Protein AF-0000000084462835 (afdb_homodimer)

Organism: NCBI:txid879819

Radius of gyration: 32.35 Å; Cα contacts (8 Å, |Δi|>4): 2112; chains: 2; bounding box: 91×148×65 Å

Solvent-accessible surface area (backbone atoms only — not comparable to full-atom values): 50431 Å² total; per-residue (Å²): 138,82,79,84,78,92,81,89,88,80,92,88,86,84,93,88,89,81,88,89,80,80,93,79,75,83,86,85,69,81,78,70,81,72,70,75,63,78,75,68,47,59,84,57,80,48,51,44,85,41,62,57,37,59,70,39,38,43,56,52,45,48,50,43,43,46,48,47,37,67,50,46,65,52,14,57,52,24,55,55,80,40,49,51,52,26,51,42,32,45,42,27,70,72,69,30,40,48,39,34,22,33,39,20,14,34,61,63,56,31,47,82,48,53,92,86,46,58,38,28,54,56,48,37,34,52,52,49,36,68,52,35,73,85,34,52,68,45,52,41,75,29,35,43,64,52,30,29,40,63,57,41,36,34,42,44,64,82,42,25,66,79,79,29,41,29,36,41,42,30,31,12,64,42,22,33,54,52,56,65,46,71,50,80,46,33,70,69,46,58,49,58,24,41,42,49,30,51,51,57,45,46,71,69,67,24,17,58,38,37,40,27,55,68,31,68,83,43,45,74,72,45,24,41,52,42,46,51,53,46,25,56,68,67,54,30,28,28,37,34,52,34,53,51,48,53,54,46,30,69,76,33,62,79,45,43,62,61,32,16,25,80,94,64,42,44,31,45,22,53,56,31,21,49,53,55,18,44,47,52,43,44,53,52,54,52,34,46,25,41,74,80,78,60,68,71,76,71,39,21,66,77,36,78,81,27,65,76,74,57,87,81,57,76,71,64,60,58,68,86,43,41,89,86,57,77,64,63,81,83,46,49,63,23,58,34,30,40,74,40,68,41,96,88,67,45,59,58,45,60,71,38,72,39,90,96,35,52,56,56,43,83,46,74,57,94,94,36,38,24,43,26,41,50,55,66,53,15,21,34,34,33,66,75,42,52,21,54,56,11,33,34,31,36,32,27,47,26,15,41,53,65,14,23,8,24,34,34,22,20,52,69,82,38,63,90,58,47,26,66,35,75,9,32,41,94,52,74,72,29,59,43,63,28,56,33,43,71,76,44,71,66,42,72,37,32,42,36,40,27,32,32,89,55,59,68,68,49,95,78,53,68,45,59,79,56,52,28,28,43,42,36,38,31,46,32,22,25,137,94,83,74,86,77,84,78,78,76,86,74,81,82,78,83,84,72,77,84,72,69,76,78,69,65,83,80,70,79,74,75,82,75,72,76,68,75,73,74,47,58,83,55,80,48,48,43,85,40,62,59,38,59,69,40,38,43,57,52,45,46,48,45,44,41,44,45,31,66,47,48,65,52,14,58,53,23,55,54,79,41,49,51,52,25,51,41,34,45,41,27,69,72,67,30,40,46,39,34,22,33,42,21,14,35,62,64,57,30,48,85,50,54,89,85,47,60,40,30,55,57,46,35,36,53,52,49,35,68,55,35,74,85,34,52,67,44,53,40,74,29,36,43,63,51,29,28,39,65,58,41,36,31,41,45,66,82,42,26,66,79,78,30,41,28,35,40,42,30,32,12,62,44,21,35,54,51,56,66,44,70,50,79,46,33,70,70,44,59,49,59,24,42,42,49,31,52,51,55,43,45,73,70,68,25,16,59,37,36,40,26,56,66,31,68,83,41,44,75,70,44,24,39,55,44,46,51,52,47,25,58,69,67,52,30,28,29,37,34,50,34,55,50,47,53,54,45,29,71,77,33,61,77,47,45,63,61,32,16,26,79,94,64,41,44,30,43,22,55,56,30,23,47,52,55,18,42,47,53,44,44,52,52,54,52,34,46,23,42,73,79,78,61,70,71,72,73,51,25,66,78,34,78,82,26,66,75,74,58,87,84,59,75,71,63,61,56,69,86,45,42,88,85,57,76,64,62,80,83,47,50,64,22,59,33,30,41,75,39,67,40,96,89,68,46,59,59,46,61,69,37,71,38,88,93,34,52,55,55,42,82,44,75,58,93,94,37,37,23,45,29,42,50,55,67,53,14,23,34,35,32,63,74,42,51,20,55,55,9,33,36,33,37,30,26,48,26,16,40,54,64,12,23,8,24,34,35,24,20,50,70,81,37,63,90,57,46,26,65,36,76,8,33,40,99,49,74,73,28,61,43,62,28,57,36,44,73,79,43,71,66,43,71,36,32,42,36,39,24,32,33,87,55,58,67,66,48,95,77,52,68,45,61,79,56,50,28,28,45,38,36,38,30,45,33,22,26

Structure (mmCIF, N/CA/C/O backbone):
data_AF-0000000084462835-model_v1
#
loop_
_entity.id
_entity.type
_entity.pdbx_description
1 polymer 'SGNH hydrolase-type esterase domain-containing protein'
#
loop_
_atom_site.group_PDB
_atom_site.id
_atom_site.type_symbol
_atom_site.label_atom_id
_atom_site.label_alt_id
_atom_site.label_comp_id
_atom_site.label_asym_id
_atom_site.label_entity_id
_atom_site.label_seq_id
_atom_site.pdbx_PDB_ins_code
_atom_site.Cartn_x
_atom_site.Cartn_y
_atom_site.Cartn_z
_atom_site.occupancy
_atom_site.B_iso_or_equiv
_atom_site.auth_seq_id
_atom_site.auth_comp_id
_atom_site.auth_asym_id
_atom_site.auth_atom_id
_atom_site.pdbx_PDB_model_num
ATOM 1 N N . MET A 1 1 ? 37.5 -58.719 -36.375 1 16.22 1 MET A N 1
ATOM 2 C CA . MET A 1 1 ? 37.719 -58.969 -34.938 1 16.22 1 MET A CA 1
ATOM 3 C C . MET A 1 1 ? 37.031 -57.875 -34.094 1 16.22 1 MET A C 1
ATOM 5 O O . MET A 1 1 ? 36.438 -58.156 -33.062 1 16.22 1 MET A O 1
ATOM 9 N N . VAL A 1 2 ? 37.125 -56.562 -34.25 1 14.69 2 VAL A N 1
ATOM 10 C CA . VAL A 1 2 ? 37.719 -55.688 -33.25 1 14.69 2 VAL A CA 1
ATOM 11 C C . VAL A 1 2 ? 36.625 -54.906 -32.531 1 14.69 2 VAL A C 1
ATOM 13 O O . VAL A 1 2 ? 36.562 -53.688 -32.594 1 14.69 2 VAL A O 1
ATOM 16 N N . ALA A 1 3 ? 35.375 -55.219 -32.875 1 22 3 ALA A N 1
ATOM 17 C CA . ALA A 1 3 ? 34.312 -54.25 -32.562 1 22 3 ALA A CA 1
ATOM 18 C C . ALA A 1 3 ? 34.156 -54.031 -31.062 1 22 3 ALA A C 1
ATOM 20 O O . ALA A 1 3 ? 34.031 -55 -30.297 1 22 3 ALA A O 1
ATOM 21 N N . VAL A 1 4 ? 34.188 -52.875 -30.516 1 19 4 VAL A N 1
ATOM 22 C CA . VAL A 1 4 ? 34.688 -52.125 -29.375 1 19 4 VAL A CA 1
ATOM 23 C C . VAL A 1 4 ? 33.75 -52.281 -28.188 1 19 4 VAL A C 1
ATOM 25 O O . VAL A 1 4 ? 32.562 -52.594 -28.359 1 19 4 VAL A O 1
ATOM 28 N N . GLY A 1 5 ? 33.938 -51.781 -26.953 1 16.7 5 GLY A N 1
ATOM 29 C CA . GLY A 1 5 ? 34.125 -52.125 -25.562 1 16.7 5 GLY A CA 1
ATOM 30 C C . GLY A 1 5 ? 32.969 -51.781 -24.688 1 16.7 5 GLY A C 1
ATOM 31 O O . GLY A 1 5 ? 32.656 -52.469 -23.719 1 16.7 5 GLY A O 1
ATOM 32 N N . ARG A 1 6 ? 32.125 -50.562 -24.719 1 20.55 6 ARG A N 1
ATOM 33 C CA . ARG A 1 6 ? 32.188 -49.875 -23.438 1 20.55 6 ARG A CA 1
ATOM 34 C C . ARG A 1 6 ? 31.062 -50.312 -22.516 1 20.55 6 ARG A C 1
ATOM 36 O O . ARG A 1 6 ? 29.891 -50.312 -22.906 1 20.55 6 ARG A O 1
ATOM 43 N N . THR A 1 7 ? 31.172 -51 -21.406 1 18.81 7 THR A N 1
ATOM 44 C CA . THR A 1 7 ? 30.531 -51.781 -20.344 1 18.81 7 THR A CA 1
ATOM 45 C C . THR A 1 7 ? 29.641 -50.906 -19.484 1 18.81 7 THR A C 1
ATOM 47 O O . THR A 1 7 ? 30.047 -49.812 -19.078 1 18.81 7 THR A O 1
ATOM 50 N N . PRO A 1 8 ? 28.312 -51.188 -19.203 1 19.75 8 PRO A N 1
ATOM 51 C CA . PRO A 1 8 ? 27.016 -50.719 -18.672 1 19.75 8 PRO A CA 1
ATOM 52 C C . PRO A 1 8 ? 26.984 -50.688 -17.156 1 19.75 8 PRO A C 1
ATOM 54 O O . PRO A 1 8 ? 27.219 -51.719 -16.5 1 19.75 8 PRO A O 1
ATOM 57 N N . ALA A 1 9 ? 27.219 -49.562 -16.344 1 18.11 9 ALA A N 1
ATOM 58 C CA . ALA A 1 9 ? 27.547 -49.281 -14.945 1 18.11 9 ALA A CA 1
ATOM 59 C C . ALA A 1 9 ? 26.422 -49.719 -14.023 1 18.11 9 ALA A C 1
ATOM 61 O O . ALA A 1 9 ? 25.234 -49.594 -14.375 1 18.11 9 ALA A O 1
ATOM 62 N N . LEU A 1 10 ? 26.484 -50.156 -12.781 1 16.89 10 LEU A N 1
ATOM 63 C CA . LEU A 1 10 ? 26.203 -51 -11.617 1 16.89 10 LEU A CA 1
ATOM 64 C C . LEU A 1 10 ? 25.047 -50.438 -10.805 1 16.89 10 LEU A C 1
ATOM 66 O O . LEU A 1 10 ? 24.094 -51.156 -10.484 1 16.89 10 LEU A O 1
ATOM 70 N N . VAL A 1 11 ? 25.047 -49.656 -9.562 1 16.7 11 VAL A N 1
ATOM 71 C CA . VAL A 1 11 ? 24.828 -50.219 -8.227 1 16.7 11 VAL A CA 1
ATOM 72 C C . VAL A 1 11 ? 23.578 -49.594 -7.613 1 16.7 11 VAL A C 1
ATOM 74 O O . VAL A 1 11 ? 23.484 -48.375 -7.438 1 16.7 11 VAL A O 1
ATOM 77 N N . ALA A 1 12 ? 22.344 -50.156 -7.676 1 20.39 12 ALA A N 1
ATOM 78 C CA . ALA A 1 12 ? 20.922 -50.094 -7.316 1 20.39 12 ALA A CA 1
ATOM 79 C C . ALA A 1 12 ? 20.734 -50 -5.805 1 20.39 12 ALA A C 1
ATOM 81 O O . ALA A 1 12 ? 21.078 -50.938 -5.074 1 20.39 12 ALA A O 1
ATOM 82 N N . GLY A 1 13 ? 20.562 -48.781 -5.113 1 15.87 13 GLY A N 1
ATOM 83 C CA . GLY A 1 13 ? 20.562 -48.281 -3.748 1 15.87 13 GLY A CA 1
ATOM 84 C C . GLY A 1 13 ? 19.328 -48.688 -2.963 1 15.87 13 GLY A C 1
ATOM 85 O O . GLY A 1 13 ? 18.219 -48.688 -3.506 1 15.87 13 GLY A O 1
ATOM 86 N N . LEU A 1 14 ? 19.062 -49.188 -1.624 1 17.84 14 LEU A N 1
ATOM 87 C CA . LEU A 1 14 ? 18.469 -49.969 -0.533 1 17.84 14 LEU A CA 1
ATOM 88 C C . LEU A 1 14 ? 17.469 -49.125 0.245 1 17.84 14 LEU A C 1
ATOM 90 O O . LEU A 1 14 ? 16.891 -49.594 1.224 1 17.84 14 LEU A O 1
ATOM 94 N N . LEU A 1 15 ? 16.875 -47.75 0.166 1 18.33 15 LEU A N 1
ATOM 95 C CA . LEU A 1 15 ? 16.547 -47.094 1.422 1 18.33 15 LEU A CA 1
ATOM 96 C C . LEU A 1 15 ? 15.195 -47.562 1.95 1 18.33 15 LEU A C 1
ATOM 98 O O . LEU A 1 15 ? 14.297 -47.844 1.17 1 18.33 15 LEU A O 1
ATOM 102 N N . SER A 1 16 ? 14.664 -47.531 3.377 1 17.62 16 SER A N 1
ATOM 103 C CA . SER A 1 16 ? 14.031 -48.156 4.531 1 17.62 16 SER A CA 1
ATOM 104 C C . SER A 1 16 ? 12.625 -47.594 4.754 1 17.62 16 SER A C 1
ATOM 106 O O . SER A 1 16 ? 12.422 -46.375 4.742 1 17.62 16 SER A O 1
ATOM 108 N N . LEU A 1 17 ? 11.406 -48.281 4.746 1 19.56 17 LEU A N 1
ATOM 109 C CA . LEU A 1 17 ? 9.945 -48.312 4.66 1 19.56 17 LEU A CA 1
ATOM 110 C C . LEU A 1 17 ? 9.32 -48.094 6.027 1 19.56 17 LEU A C 1
ATOM 112 O O . LEU A 1 17 ? 8.312 -48.719 6.363 1 19.56 17 LEU A O 1
ATOM 116 N N . THR A 1 18 ? 9.844 -47.531 7.195 1 17.7 18 THR A N 1
ATOM 117 C CA . THR A 1 18 ? 9.336 -47.875 8.516 1 17.7 18 THR A CA 1
ATOM 118 C C . THR A 1 18 ? 8.062 -47.094 8.828 1 17.7 18 THR A C 1
ATOM 120 O O . THR A 1 18 ? 7.145 -47.625 9.461 1 17.7 18 THR A O 1
ATOM 123 N N . ALA A 1 19 ? 7.684 -45.594 8.867 1 19 19 ALA A N 1
ATOM 124 C CA . ALA A 1 19 ? 7.254 -44.812 10.023 1 19 19 ALA A CA 1
ATOM 125 C C . ALA A 1 19 ? 5.734 -44.75 10.125 1 19 19 ALA A C 1
ATOM 127 O O . ALA A 1 19 ? 5.184 -44.25 11.109 1 19 19 ALA A O 1
ATOM 128 N N . ILE A 1 20 ? 4.543 -44.781 9.32 1 18.78 20 ILE A N 1
ATOM 129 C CA . ILE A 1 20 ? 3.531 -43.719 9.195 1 18.78 20 ILE A CA 1
ATOM 130 C C . ILE A 1 20 ? 2.303 -44.094 10.023 1 18.78 20 ILE A C 1
ATOM 132 O O . ILE A 1 20 ? 1.286 -43.406 9.992 1 18.78 20 ILE A O 1
ATOM 136 N N . SER A 1 21 ? 1.986 -45.094 10.867 1 17.98 21 SER A N 1
ATOM 137 C CA . SER A 1 21 ? 0.629 -45.625 10.992 1 17.98 21 SER A CA 1
ATOM 138 C C . SER A 1 21 ? -0.113 -44.938 12.148 1 17.98 21 SER A C 1
ATOM 140 O O . SER A 1 21 ? -1.333 -45.062 12.266 1 17.98 21 SER A O 1
ATOM 142 N N . LEU A 1 22 ? 0.35 -44.469 13.359 1 19.22 22 LEU A N 1
ATOM 143 C CA . LEU A 1 22 ? -0.279 -44.719 14.656 1 19.22 22 LEU A CA 1
ATOM 144 C C . LEU A 1 22 ? -1.36 -43.656 14.93 1 19.22 22 LEU A C 1
ATOM 146 O O . LEU A 1 22 ? -2.447 -44 15.398 1 19.22 22 LEU A O 1
ATOM 150 N N . LEU A 1 23 ? -1.35 -42.219 15.461 1 20.06 23 LEU A N 1
ATOM 151 C CA . LEU A 1 23 ? -1.722 -41.656 16.75 1 20.06 23 LEU A CA 1
ATOM 152 C C . LEU A 1 23 ? -3.031 -40.875 16.641 1 20.06 23 LEU A C 1
ATOM 154 O O . LEU A 1 23 ? -3.037 -39.719 16.219 1 20.06 23 LEU A O 1
ATOM 158 N N . LEU A 1 24 ? -4.27 -41.281 16.094 1 21.36 24 LEU A N 1
ATOM 159 C CA . LEU A 1 24 ? -5.414 -40.438 15.781 1 21.36 24 LEU A CA 1
ATOM 160 C C . LEU A 1 24 ? -6.367 -40.344 16.969 1 21.36 24 LEU A C 1
ATOM 162 O O . LEU A 1 24 ? -7.535 -39.969 16.812 1 21.36 24 LEU A O 1
ATOM 166 N N . LEU A 1 25 ? -6.242 -40.781 18.156 1 23.55 25 LEU A N 1
ATOM 167 C CA . LEU A 1 25 ? -7.312 -41.125 19.094 1 23.55 25 LEU A CA 1
ATOM 168 C C . LEU A 1 25 ? -7.902 -39.875 19.719 1 23.55 25 LEU A C 1
ATOM 170 O O . LEU A 1 25 ? -8.914 -39.938 20.422 1 23.55 25 LEU A O 1
ATOM 174 N N . THR A 1 26 ? -7.387 -38.656 20.094 1 23.31 26 THR A N 1
ATOM 175 C CA . THR A 1 26 ? -7.645 -38.219 21.453 1 23.31 26 THR A CA 1
ATOM 176 C C . THR A 1 26 ? -9.047 -37.625 21.578 1 23.31 26 THR A C 1
ATOM 178 O O . THR A 1 26 ? -9.648 -37.219 20.578 1 23.31 26 THR A O 1
ATOM 181 N N . HIS A 1 27 ? -9.562 -37.188 22.797 1 25.55 27 HIS A N 1
ATOM 182 C CA . HIS A 1 27 ? -10.688 -36.938 23.703 1 25.55 27 HIS A CA 1
ATOM 183 C C . HIS A 1 27 ? -11.414 -35.656 23.344 1 25.55 27 HIS A C 1
ATOM 185 O O . HIS A 1 27 ? -10.82 -34.562 23.391 1 25.55 27 HIS A O 1
ATOM 191 N N . TYR A 1 28 ? -12.469 -35.688 22.531 1 24.72 28 TYR A N 1
ATOM 192 C CA . TYR A 1 28 ? -13.328 -34.594 22.062 1 24.72 28 TYR A CA 1
ATOM 193 C C . TYR A 1 28 ? -14.102 -33.969 23.203 1 24.72 28 TYR A C 1
ATOM 195 O O . TYR A 1 28 ? -15.125 -34.5 23.641 1 24.72 28 TYR A O 1
ATOM 203 N N . GLU A 1 29 ? -13.414 -33.438 24.25 1 24.64 29 GLU A N 1
ATOM 204 C CA . GLU A 1 29 ? -14.133 -32.781 25.344 1 24.64 29 GLU A CA 1
ATOM 205 C C . GLU A 1 29 ? -15.125 -31.75 24.828 1 24.64 29 GLU A C 1
ATOM 207 O O . GLU A 1 29 ? -14.93 -31.172 23.766 1 24.64 29 GLU A O 1
ATOM 212 N N . SER A 1 30 ? -16.141 -31.531 25.469 1 27.16 30 SER A N 1
ATOM 213 C CA . SER A 1 30 ? -17.438 -30.859 25.344 1 27.16 30 SER A CA 1
ATOM 214 C C . SER A 1 30 ? -17.266 -29.375 25.031 1 27.16 30 SER A C 1
ATOM 216 O O . SER A 1 30 ? -16.656 -28.641 25.828 1 27.16 30 SER A O 1
ATOM 218 N N . VAL A 1 31 ? -17.172 -29 23.797 1 25.53 31 VAL A N 1
ATOM 219 C CA . VAL A 1 31 ? -17.016 -27.625 23.344 1 25.53 31 VAL A CA 1
ATOM 220 C C . VAL A 1 31 ? -18.141 -26.766 23.906 1 25.53 31 VAL A C 1
ATOM 222 O O . VAL A 1 31 ? -19.312 -27.016 23.641 1 25.53 31 VAL A O 1
ATOM 225 N N . PRO A 1 32 ? -17.812 -26.172 25.188 1 27.12 32 PRO A N 1
ATOM 226 C CA . PRO A 1 32 ? -18.844 -25.328 25.797 1 27.12 32 PRO A CA 1
ATOM 227 C C . PRO A 1 32 ? -19.484 -24.375 24.797 1 27.12 32 PRO A C 1
ATOM 229 O O . PRO A 1 32 ? -18.875 -24.016 23.781 1 27.12 32 PRO A O 1
ATOM 232 N N . SER A 1 33 ? -20.75 -24.141 24.844 1 28.02 33 SER A N 1
ATOM 233 C CA . SER A 1 33 ? -21.672 -23.328 24.062 1 28.02 33 SER A CA 1
ATOM 234 C C . SER A 1 33 ? -21.141 -21.906 23.891 1 28.02 33 SER A C 1
ATOM 236 O O . SER A 1 33 ? -21 -21.172 24.859 1 28.02 33 SER A O 1
ATOM 238 N N . VAL A 1 34 ? -20.172 -21.75 23.016 1 25.23 34 VAL A N 1
ATOM 239 C CA . VAL A 1 34 ? -19.609 -20.422 22.703 1 25.23 34 VAL A CA 1
ATOM 240 C C . VAL A 1 34 ? -20.75 -19.438 22.422 1 25.23 34 VAL A C 1
ATOM 242 O O . VAL A 1 34 ? -21.469 -19.594 21.438 1 25.23 34 VAL A O 1
ATOM 245 N N . VAL A 1 35 ? -21.25 -18.875 23.562 1 27.66 35 VAL A N 1
ATOM 246 C CA . VAL A 1 35 ? -22.125 -17.703 23.453 1 27.66 35 VAL A CA 1
ATOM 247 C C . VAL A 1 35 ? -21.562 -16.75 22.391 1 27.66 35 VAL A C 1
ATOM 249 O O . VAL A 1 35 ? -20.406 -16.328 22.484 1 27.66 35 VAL A O 1
ATOM 252 N N . LEU A 1 36 ? -22.109 -16.828 21.266 1 27.23 36 LEU A N 1
ATOM 253 C CA . LEU A 1 36 ? -21.844 -15.961 20.125 1 27.23 36 LEU A CA 1
ATOM 254 C C . LEU A 1 36 ? -21.656 -14.516 20.562 1 27.23 36 LEU A C 1
ATOM 256 O O . LEU A 1 36 ? -22.547 -13.938 21.188 1 27.23 36 LEU A O 1
ATOM 260 N N . ASN A 1 37 ? -20.359 -14.273 21 1 24.53 37 ASN A N 1
ATOM 261 C CA . ASN A 1 37 ? -20.016 -12.914 21.391 1 24.53 37 ASN A CA 1
ATOM 262 C C . ASN A 1 37 ? -20.594 -11.891 20.422 1 24.53 37 ASN A C 1
ATOM 264 O O . ASN A 1 37 ? -20.266 -11.898 19.234 1 24.53 37 ASN A O 1
ATOM 268 N N . PRO A 1 38 ? -21.672 -11.18 20.812 1 28.38 38 PRO A N 1
ATOM 269 C CA . PRO A 1 38 ? -22.359 -10.188 19.984 1 28.38 38 PRO A CA 1
ATOM 270 C C . PRO A 1 38 ? -21.406 -9.203 19.328 1 28.38 38 PRO A C 1
ATOM 272 O O . PRO A 1 38 ? -21.812 -8.383 18.5 1 28.38 38 PRO A O 1
ATOM 275 N N . PHE A 1 39 ? -20.219 -9.219 19.875 1 25.88 39 PHE A N 1
ATOM 276 C CA . PHE A 1 39 ? -19.359 -8.094 19.547 1 25.88 39 PHE A CA 1
ATOM 277 C C . PHE A 1 39 ? -18.75 -8.258 18.156 1 25.88 39 PHE A C 1
ATOM 279 O O . PHE A 1 39 ? -18.109 -7.34 17.641 1 25.88 39 PHE A O 1
ATOM 286 N N . PHE A 1 40 ? -18.438 -9.422 17.797 1 28.52 40 PHE A N 1
ATOM 287 C CA . PHE A 1 40 ? -17.781 -9.602 16.516 1 28.52 40 PHE A CA 1
ATOM 288 C C . PHE A 1 40 ? -18.781 -9.445 15.375 1 28.52 40 PHE A C 1
ATOM 290 O O . PHE A 1 40 ? -18.625 -10.07 14.32 1 28.52 40 PHE A O 1
ATOM 297 N N . ALA A 1 41 ? -20.031 -9 15.766 1 28.56 41 ALA A N 1
ATOM 298 C CA . ALA A 1 41 ? -20.781 -8.695 14.555 1 28.56 41 ALA A CA 1
ATOM 299 C C . ALA A 1 41 ? -19.953 -7.859 13.586 1 28.56 41 ALA A C 1
ATOM 301 O O . ALA A 1 41 ? -19.312 -6.895 13.992 1 28.56 41 ALA A O 1
ATOM 302 N N . PRO A 1 42 ? -19.391 -8.445 12.664 1 31.52 42 PRO A N 1
ATOM 303 C CA . PRO A 1 42 ? -18.875 -7.484 11.68 1 31.52 42 PRO A CA 1
ATOM 304 C C . PRO A 1 42 ? -19.453 -6.09 11.852 1 31.52 42 PRO A C 1
ATOM 306 O O . PRO A 1 42 ? -20.562 -5.941 12.391 1 31.52 42 PRO A O 1
ATOM 309 N N . ASP A 1 43 ? -18.656 -5.043 12 1 32.91 43 ASP A N 1
ATOM 310 C CA . ASP A 1 43 ? -19.312 -3.764 12.242 1 32.91 43 ASP A CA 1
ATOM 311 C C . ASP A 1 43 ? -20.75 -3.785 11.742 1 32.91 43 ASP A C 1
ATOM 313 O O . ASP A 1 43 ? -21 -3.65 10.539 1 32.91 43 ASP A O 1
ATOM 317 N N . SER A 1 44 ? -21.5 -4.766 12.156 1 30.92 44 SER A N 1
ATOM 318 C CA . SER A 1 44 ? -22.922 -4.539 11.93 1 30.92 44 SER A CA 1
ATOM 319 C C . SER A 1 44 ? -23.25 -3.051 11.93 1 30.92 44 SER A C 1
ATOM 321 O O . SER A 1 44 ? -22.844 -2.322 12.836 1 30.92 44 SER A O 1
ATOM 323 N N . PHE A 1 45 ? -23.203 -2.467 10.773 1 34.03 45 PHE A N 1
ATOM 324 C CA . PHE A 1 45 ? -23.75 -1.123 10.648 1 34.03 45 PHE A CA 1
ATOM 325 C C . PHE A 1 45 ? -24.766 -0.85 11.758 1 34.03 45 PHE A C 1
ATOM 327 O O . PHE A 1 45 ? -25.969 -0.945 11.539 1 34.03 45 PHE A O 1
ATOM 334 N N . HIS A 1 46 ? -24.547 -1.453 12.906 1 35.56 46 HIS A N 1
ATOM 335 C CA . HIS A 1 46 ? -25.453 -0.875 13.883 1 35.56 46 HIS A CA 1
ATOM 336 C C . HIS A 1 46 ? -25.391 0.648 13.875 1 35.56 46 HIS A C 1
ATOM 338 O O . HIS A 1 46 ? -24.359 1.227 14.227 1 35.56 46 HIS A O 1
ATOM 344 N N . VAL A 1 47 ? -25.828 1.226 12.945 1 43.44 47 VAL A N 1
ATOM 345 C CA . VAL A 1 47 ? -26.141 2.627 13.195 1 43.44 47 VAL A CA 1
ATOM 346 C C . VAL A 1 47 ? -26.641 2.793 14.633 1 43.44 47 VAL A C 1
ATOM 348 O O . VAL A 1 47 ? -27.547 2.074 15.07 1 43.44 47 VAL A O 1
ATOM 351 N N . SER A 1 48 ? -25.766 3.215 15.477 1 47.16 48 SER A N 1
ATOM 352 C CA . SER A 1 48 ? -26.359 3.584 16.75 1 47.16 48 SER A CA 1
ATOM 353 C C . SER A 1 48 ? -27.812 4.012 16.594 1 47.16 48 SER A C 1
ATOM 355 O O . SER A 1 48 ? -28.141 4.801 15.695 1 47.16 48 SER A O 1
ATOM 357 N N . GLY A 1 49 ? -28.734 3.078 16.75 1 55.06 49 GLY A N 1
ATOM 358 C CA . GLY A 1 49 ? -30.141 3.42 16.844 1 55.06 49 GLY A CA 1
ATOM 359 C C . GLY A 1 49 ? -30.391 4.785 17.469 1 55.06 49 GLY A C 1
ATOM 360 O O . GLY A 1 49 ? -31.5 5.082 17.906 1 55.06 49 GLY A O 1
ATOM 361 N N . ASP A 1 50 ? -29.297 5.465 17.562 1 67.62 50 ASP A N 1
ATOM 362 C CA . ASP A 1 50 ? -29.406 6.816 18.094 1 67.62 50 ASP A CA 1
ATOM 363 C C . ASP A 1 50 ? -30.219 7.719 17.172 1 67.62 50 ASP A C 1
ATOM 365 O O . ASP A 1 50 ? -30.078 7.645 15.953 1 67.62 50 ASP A O 1
ATOM 369 N N . ARG A 1 51 ? -31.234 8.336 17.719 1 69 51 ARG A N 1
ATOM 370 C CA . ARG A 1 51 ? -32.156 9.227 17.016 1 69 51 ARG A CA 1
ATOM 371 C C . ARG A 1 51 ? -31.406 10.125 16.047 1 69 51 ARG A C 1
ATOM 373 O O . ARG A 1 51 ? -31.844 10.312 14.906 1 69 51 ARG A O 1
ATOM 380 N N . GLU A 1 52 ? -30.281 10.594 16.484 1 78.31 52 GLU A N 1
ATOM 381 C CA . GLU A 1 52 ? -29.484 11.492 15.648 1 78.31 52 GLU A CA 1
ATOM 382 C C . GLU A 1 52 ? -28.969 10.781 14.406 1 78.31 52 GLU A C 1
ATOM 384 O O . GLU A 1 52 ? -29 11.344 13.305 1 78.31 52 GLU A O 1
ATOM 389 N N . CYS A 1 53 ? -28.547 9.578 14.484 1 83.69 53 CYS A N 1
ATOM 390 C CA . CYS A 1 53 ? -28.016 8.805 13.367 1 83.69 53 CYS A CA 1
ATOM 391 C C . CYS A 1 53 ? -29.141 8.406 12.406 1 83.69 53 CYS A C 1
ATOM 393 O O . CYS A 1 53 ? -28.953 8.445 11.188 1 83.69 53 CYS A O 1
ATOM 395 N N . VAL A 1 54 ? -30.281 8.211 12.906 1 75 54 VAL A N 1
ATOM 396 C CA . VAL A 1 54 ? -31.391 7.754 12.078 1 75 54 VAL A CA 1
ATOM 397 C C . VAL A 1 54 ? -32.125 8.953 11.477 1 75 54 VAL A C 1
ATOM 399 O O . VAL A 1 54 ? -32.406 8.992 10.273 1 75 54 VAL A O 1
ATOM 402 N N . ALA A 1 55 ? -32.375 9.961 12.281 1 76.19 55 ALA A N 1
ATOM 403 C CA . ALA A 1 55 ? -33.312 11.023 11.867 1 76.19 55 ALA A CA 1
ATOM 404 C C . ALA A 1 55 ? -32.531 12.148 11.156 1 76.19 55 ALA A C 1
ATOM 406 O O . ALA A 1 55 ? -33.094 12.789 10.258 1 76.19 55 ALA A O 1
ATOM 407 N N . ASP A 1 56 ? -31.406 12.344 11.523 1 82.44 56 ASP A N 1
ATOM 408 C CA . ASP A 1 56 ? -30.703 13.508 10.992 1 82.44 56 ASP A CA 1
ATOM 409 C C . ASP A 1 56 ? -29.594 13.086 10.023 1 82.44 56 ASP A C 1
ATOM 411 O O . ASP A 1 56 ? -29.5 13.625 8.914 1 82.44 56 ASP A O 1
ATOM 415 N N . ILE A 1 57 ? -28.859 12.133 10.391 1 88.12 57 ILE A N 1
ATOM 416 C CA . ILE A 1 57 ? -27.641 11.805 9.648 1 88.12 57 ILE A CA 1
ATOM 417 C C . ILE A 1 57 ? -27.984 10.914 8.461 1 88.12 57 ILE A C 1
ATOM 419 O O . ILE A 1 57 ? -27.516 11.141 7.348 1 88.12 57 ILE A O 1
ATOM 423 N N . ALA A 1 58 ? -28.828 9.961 8.641 1 87.19 58 ALA A N 1
ATOM 424 C CA . ALA A 1 58 ? -29.141 8.992 7.59 1 87.19 58 ALA A CA 1
ATOM 425 C C . ALA A 1 58 ? -29.719 9.695 6.367 1 87.19 58 ALA A C 1
ATOM 427 O O . ALA A 1 58 ? -29.266 9.469 5.242 1 87.19 58 ALA A O 1
ATOM 428 N N . PRO A 1 59 ? -30.703 10.625 6.535 1 88 59 PRO A N 1
ATOM 429 C CA . PRO A 1 59 ? -31.25 11.305 5.355 1 88 59 PRO A CA 1
ATOM 430 C C . PRO A 1 59 ? -30.203 12.141 4.621 1 88 59 PRO A C 1
ATOM 432 O O . PRO A 1 59 ? -30.234 12.25 3.393 1 88 59 PRO A O 1
ATOM 435 N N . LEU A 1 60 ? -29.312 12.758 5.348 1 91.94 60 LEU A N 1
ATOM 436 C CA . LEU A 1 60 ? -28.25 13.539 4.734 1 91.94 60 LEU A CA 1
ATOM 437 C C . LEU A 1 60 ? -27.344 12.648 3.891 1 91.94 60 LEU A C 1
ATOM 439 O O . LEU A 1 60 ? -27.016 12.992 2.748 1 91.94 60 LEU A O 1
ATOM 443 N N . ARG A 1 61 ? -26.953 11.562 4.434 1 90.5 61 ARG A N 1
ATOM 444 C CA . ARG A 1 61 ? -26.094 10.633 3.705 1 90.5 61 ARG A CA 1
ATOM 445 C C . ARG A 1 61 ? -26.812 10.055 2.488 1 90.5 61 ARG A C 1
ATOM 447 O O . ARG A 1 61 ? -26.203 9.844 1.442 1 90.5 61 ARG A O 1
ATOM 454 N N . ASP A 1 62 ? -28.078 9.852 2.592 1 86.25 62 ASP A N 1
ATOM 455 C CA . ASP A 1 62 ? -28.891 9.406 1.456 1 86.25 62 ASP A CA 1
ATOM 456 C C . ASP A 1 62 ? -28.875 10.438 0.333 1 86.25 62 ASP A C 1
ATOM 458 O O . ASP A 1 62 ? -28.812 10.086 -0.846 1 86.25 62 ASP A O 1
ATOM 462 N N . THR A 1 63 ? -28.969 11.641 0.79 1 88.06 63 THR A N 1
ATOM 463 C CA . THR A 1 63 ? -28.906 12.719 -0.189 1 88.06 63 THR A CA 1
ATOM 464 C C . THR A 1 63 ? -27.578 12.719 -0.928 1 88.06 63 THR A C 1
ATOM 466 O O . THR A 1 63 ? -27.531 12.875 -2.15 1 88.06 63 THR A O 1
ATOM 469 N N . PHE A 1 64 ? -26.422 12.492 -0.184 1 89.12 64 PHE A N 1
ATOM 470 C CA . PHE A 1 64 ? -25.125 12.43 -0.822 1 89.12 64 PHE A CA 1
ATOM 471 C C . PHE A 1 64 ? -25.062 11.289 -1.827 1 89.12 64 PHE A C 1
ATOM 473 O O . PHE A 1 64 ? -24.578 11.461 -2.947 1 89.12 64 PHE A O 1
ATOM 480 N N . ALA A 1 65 ? -25.547 10.156 -1.393 1 84.06 65 ALA A N 1
ATOM 481 C CA . ALA A 1 65 ? -25.562 8.969 -2.246 1 84.06 65 ALA A CA 1
ATOM 482 C C . ALA A 1 65 ? -26.391 9.211 -3.504 1 84.06 65 ALA A C 1
ATOM 484 O O . ALA A 1 65 ? -26.031 8.758 -4.59 1 84.06 65 ALA A O 1
ATOM 485 N N . SER A 1 66 ? -27.531 9.852 -3.359 1 81.56 66 SER A N 1
ATOM 486 C CA . SER A 1 66 ? -28.406 10.164 -4.492 1 81.56 66 SER A CA 1
ATOM 487 C C . SER A 1 66 ? -27.734 11.148 -5.445 1 81.56 66 SER A C 1
ATOM 489 O O . SER A 1 66 ? -27.906 11.055 -6.664 1 81.56 66 SER A O 1
ATOM 491 N N . ASN A 1 67 ? -27 12.094 -4.84 1 82.12 67 ASN A N 1
ATOM 492 C CA . ASN A 1 67 ? -26.344 13.125 -5.637 1 82.12 67 ASN A CA 1
ATOM 493 C C . ASN A 1 67 ? -25.234 12.539 -6.512 1 82.12 67 ASN A C 1
ATOM 495 O O . ASN A 1 67 ? -25.062 12.945 -7.66 1 82.12 67 ASN A O 1
ATOM 499 N N . TRP A 1 68 ? -24.453 11.508 -5.969 1 81.31 68 TRP A N 1
ATOM 500 C CA . TRP A 1 68 ? -23.203 11.195 -6.641 1 81.31 68 TRP A CA 1
ATOM 501 C C . TRP A 1 68 ? -23.141 9.711 -7.004 1 81.31 68 TRP A C 1
ATOM 503 O O . TRP A 1 68 ? -22.328 9.312 -7.848 1 81.31 68 TRP A O 1
ATOM 513 N N . GLY A 1 69 ? -23.891 8.852 -6.324 1 77.06 69 GLY A N 1
ATOM 514 C CA . GLY A 1 69 ? -23.938 7.438 -6.668 1 77.06 69 GLY A CA 1
ATOM 515 C C . GLY A 1 69 ? -22.609 6.73 -6.512 1 77.06 69 GLY A C 1
ATOM 516 O O . GLY A 1 69 ? -21.969 6.812 -5.457 1 77.06 69 GLY A O 1
ATOM 517 N N . VAL A 1 70 ? -22.109 6.082 -7.574 1 74.69 70 VAL A N 1
ATOM 518 C CA . VAL A 1 70 ? -20.938 5.211 -7.566 1 74.69 70 VAL A CA 1
ATOM 519 C C . VAL A 1 70 ? -19.688 6.031 -7.266 1 74.69 70 VAL A C 1
ATOM 521 O O . VAL A 1 70 ? -18.828 5.609 -6.48 1 74.69 70 VAL A O 1
ATOM 524 N N . PRO A 1 71 ? -19.609 7.305 -7.738 1 79.06 71 PRO A N 1
ATOM 525 C CA . PRO A 1 71 ? -18.406 8.086 -7.406 1 79.06 71 PRO A CA 1
ATOM 526 C C . PRO A 1 71 ? -18.25 8.32 -5.906 1 79.06 71 PRO A C 1
ATOM 528 O O . PRO A 1 71 ? -17.125 8.344 -5.395 1 79.06 71 PRO A O 1
ATOM 531 N N . LEU A 1 72 ? -19.391 8.453 -5.238 1 82.5 72 LEU A N 1
ATOM 532 C CA . LEU A 1 72 ? -19.297 8.633 -3.793 1 82.5 72 LEU A CA 1
ATOM 533 C C . LEU A 1 72 ? -18.766 7.367 -3.123 1 82.5 72 LEU A C 1
ATOM 535 O O . LEU A 1 72 ? -17.859 7.438 -2.291 1 82.5 72 LEU A O 1
ATOM 539 N N . ARG A 1 73 ? -19.266 6.281 -3.516 1 76.06 73 ARG A N 1
ATOM 540 C CA . ARG A 1 73 ? -18.891 5.004 -2.912 1 76.06 73 ARG A CA 1
ATOM 541 C C . ARG A 1 73 ? -17.422 4.691 -3.166 1 76.06 73 ARG A C 1
ATOM 543 O O . ARG A 1 73 ? -16.734 4.152 -2.293 1 76.06 73 ARG A O 1
ATOM 550 N N . THR A 1 74 ? -16.984 5 -4.309 1 79.88 74 THR A N 1
ATOM 551 C CA . THR A 1 74 ? -15.617 4.629 -4.676 1 79.88 74 THR A CA 1
ATOM 552 C C . THR A 1 74 ? -14.625 5.707 -4.246 1 79.88 74 THR A C 1
ATOM 554 O O . THR A 1 74 ? -13.414 5.527 -4.359 1 79.88 74 THR A O 1
ATOM 557 N N . SER A 1 75 ? -15.203 6.832 -3.682 1 88.19 75 SER A N 1
ATOM 558 C CA . SER A 1 75 ? -14.32 7.914 -3.268 1 88.19 75 SER A CA 1
ATOM 559 C C . SER A 1 75 ? -13.555 7.555 -1.997 1 88.19 75 SER A C 1
ATOM 561 O O . SER A 1 75 ? -12.461 8.062 -1.758 1 88.19 75 SER A O 1
ATOM 563 N N . LEU A 1 76 ? -14.188 6.742 -1.165 1 91.5 76 LEU A N 1
ATOM 564 C CA . LEU A 1 76 ? -13.445 6.25 -0.01 1 91.5 76 LEU A CA 1
ATOM 565 C C . LEU A 1 76 ? -12.477 5.141 -0.415 1 91.5 76 LEU A C 1
ATOM 567 O O . LEU A 1 76 ? -12.82 3.957 -0.336 1 91.5 76 LEU A O 1
ATOM 571 N N . VAL A 1 77 ? -11.281 5.488 -0.781 1 92.75 77 VAL A N 1
ATOM 572 C CA . VAL A 1 77 ? -10.352 4.535 -1.368 1 92.75 77 VAL A CA 1
ATOM 573 C C . VAL A 1 77 ? -9.648 3.752 -0.262 1 92.75 77 VAL A C 1
ATOM 575 O O . VAL A 1 77 ? -9.102 2.676 -0.508 1 92.75 77 VAL A O 1
ATOM 578 N N . ARG A 1 78 ? -9.641 4.32 0.939 1 91.44 78 ARG A N 1
ATOM 579 C CA . ARG A 1 78 ? -9.156 3.635 2.133 1 91.44 78 ARG A CA 1
ATOM 580 C C . ARG A 1 78 ? -9.914 4.082 3.373 1 91.44 78 ARG A C 1
ATOM 582 O O . ARG A 1 78 ? -9.898 5.266 3.725 1 91.44 78 ARG A O 1
ATOM 589 N N . ALA A 1 79 ? -10.461 3.186 4.035 1 88.94 79 ALA A N 1
ATOM 590 C CA . ALA A 1 79 ? -11.188 3.51 5.262 1 88.94 79 ALA A CA 1
ATOM 591 C C . ALA A 1 79 ? -10.289 3.352 6.488 1 88.94 79 ALA A C 1
ATOM 593 O O . ALA A 1 79 ? -10.383 4.137 7.438 1 88.94 79 ALA A O 1
ATOM 594 N N . GLY A 1 80 ? -9.312 2.348 6.387 1 85.69 80 GLY A N 1
ATOM 595 C CA . GLY A 1 80 ? -8.586 1.988 7.594 1 85.69 80 GLY A CA 1
ATOM 596 C C . GLY A 1 80 ? -9.492 1.515 8.719 1 85.69 80 GLY A C 1
ATOM 597 O O . GLY A 1 80 ? -10.617 1.071 8.469 1 85.69 80 GLY A O 1
ATOM 598 N N . THR A 1 81 ? -9.039 1.559 9.961 1 84.31 81 THR A N 1
ATOM 599 C CA . THR A 1 81 ? -9.875 1.195 11.102 1 84.31 81 THR A CA 1
ATOM 600 C C . THR A 1 81 ? -10.93 2.266 11.367 1 84.31 81 THR A C 1
ATOM 602 O O . THR A 1 81 ? -11.992 1.977 11.914 1 84.31 81 THR A O 1
ATOM 605 N N . GLY A 1 82 ? -10.586 3.504 10.977 1 89.81 82 GLY A N 1
ATOM 606 C CA . GLY A 1 82 ? -11.453 4.633 11.266 1 89.81 82 GLY A CA 1
ATOM 607 C C . GLY A 1 82 ? -11.438 5.035 12.734 1 89.81 82 GLY A C 1
ATOM 608 O O . GLY A 1 82 ? -12.219 5.891 13.156 1 89.81 82 GLY A O 1
ATOM 609 N N . ALA A 1 83 ? -10.586 4.516 13.5 1 90.38 83 ALA A N 1
ATOM 610 C CA . ALA A 1 83 ? -10.625 4.648 14.953 1 90.38 83 ALA A CA 1
ATOM 611 C C . ALA A 1 83 ? -10.445 6.105 15.383 1 90.38 83 ALA A C 1
ATOM 613 O O . ALA A 1 83 ? -11.195 6.613 16.219 1 90.38 83 ALA A O 1
ATOM 614 N N . ARG A 1 84 ? -9.492 6.785 14.82 1 95.31 84 ARG A N 1
ATOM 615 C CA . ARG A 1 84 ? -9.203 8.148 15.242 1 95.31 84 ARG A CA 1
ATOM 616 C C . ARG A 1 84 ? -10.305 9.109 14.789 1 95.31 84 ARG A C 1
ATOM 618 O O . ARG A 1 84 ? -10.672 10.031 15.516 1 95.31 84 ARG A O 1
ATOM 625 N N . VAL A 1 85 ? -10.844 8.898 13.57 1 97.25 85 VAL A N 1
ATOM 626 C CA . VAL A 1 85 ? -11.953 9.719 13.102 1 97.25 85 VAL A CA 1
ATOM 627 C C . VAL A 1 85 ? -13.188 9.461 13.953 1 97.25 85 VAL A C 1
ATOM 629 O O . VAL A 1 85 ? -13.883 10.398 14.352 1 97.25 85 VAL A O 1
ATOM 632 N N . ARG A 1 86 ? -13.438 8.211 14.281 1 94.25 86 ARG A N 1
ATOM 633 C CA . ARG A 1 86 ? -14.57 7.84 15.133 1 94.25 86 ARG A CA 1
ATOM 634 C C . ARG A 1 86 ? -14.461 8.492 16.5 1 94.25 86 ARG A C 1
ATOM 636 O O . ARG A 1 86 ? -15.453 9 17.031 1 94.25 86 ARG A O 1
ATOM 643 N N . ARG A 1 87 ? -13.281 8.492 17.031 1 94.75 87 ARG A N 1
ATOM 644 C CA . ARG A 1 87 ? -13.07 9.141 18.328 1 94.75 87 ARG A CA 1
ATOM 645 C C . ARG A 1 87 ? -13.367 10.633 18.234 1 94.75 87 ARG A C 1
ATOM 647 O O . ARG A 1 87 ? -13.977 11.203 19.141 1 94.75 87 ARG A O 1
ATOM 654 N N . ALA A 1 88 ? -12.906 11.305 17.203 1 97.06 88 ALA A N 1
ATOM 655 C CA . ALA A 1 88 ? -13.18 12.727 17.016 1 97.06 88 ALA A CA 1
ATOM 656 C C . ALA A 1 88 ? -14.68 12.984 16.891 1 97.06 88 ALA A C 1
ATOM 658 O O . ALA A 1 88 ? -15.211 13.93 17.5 1 97.06 88 ALA A O 1
ATOM 659 N N . MET A 1 89 ? -15.375 12.102 16.156 1 96.38 89 MET A N 1
ATOM 660 C CA . MET A 1 89 ? -16.812 12.266 15.961 1 96.38 89 MET A CA 1
ATOM 661 C C . MET A 1 89 ? -17.578 11.953 17.25 1 96.38 89 MET A C 1
ATOM 663 O O . MET A 1 89 ? -18.609 12.562 17.516 1 96.38 89 MET A O 1
ATOM 667 N N . GLU A 1 90 ? -17.078 11.023 17.984 1 92.69 90 GLU A N 1
ATOM 668 C CA . GLU A 1 90 ? -17.656 10.734 19.297 1 92.69 90 GLU A CA 1
ATOM 669 C C . GLU A 1 90 ? -17.547 11.938 20.234 1 92.69 90 GLU A C 1
ATOM 671 O O . GLU A 1 90 ? -18.484 12.258 20.953 1 92.69 90 GLU A O 1
ATOM 676 N N . ARG A 1 91 ? -16.438 12.516 20.188 1 94.06 91 ARG A N 1
ATOM 677 C CA . ARG A 1 91 ? -16.234 13.711 21 1 94.06 91 ARG A CA 1
ATOM 678 C C . ARG A 1 91 ? -17.172 14.836 20.562 1 94.06 91 ARG A C 1
ATOM 680 O O . ARG A 1 91 ? -17.719 15.547 21.406 1 94.06 91 ARG A O 1
ATOM 687 N N . LEU A 1 92 ? -17.328 15 19.234 1 96.19 92 LEU A N 1
ATOM 688 C CA . LEU A 1 92 ? -18.297 15.969 18.734 1 96.19 92 LEU A CA 1
ATOM 689 C C . LEU A 1 92 ? -19.688 15.688 19.281 1 96.19 92 LEU A C 1
ATOM 691 O O . LEU A 1 92 ? -20.391 16.609 19.719 1 96.19 92 LEU A O 1
ATOM 695 N N . ARG A 1 93 ? -20.094 14.453 19.359 1 92.5 93 ARG A N 1
ATOM 696 C CA . ARG A 1 93 ? -21.422 14.078 19.828 1 92.5 93 ARG A CA 1
ATOM 697 C C . ARG A 1 93 ? -21.562 14.305 21.328 1 92.5 93 ARG A C 1
ATOM 699 O O . ARG A 1 93 ? -22.609 14.734 21.797 1 92.5 93 ARG A O 1
ATOM 706 N N . LYS A 1 94 ? -20.531 14.094 22.016 1 91.69 94 LYS A N 1
ATOM 707 C CA . LYS A 1 94 ? -20.578 14.172 23.469 1 91.69 94 LYS A CA 1
ATOM 708 C C . LYS A 1 94 ? -20.391 15.602 23.953 1 91.69 94 LYS A C 1
ATOM 710 O O . LYS A 1 94 ? -21.141 16.094 24.797 1 91.69 94 LYS A O 1
ATOM 715 N N . GLU A 1 95 ? -19.438 16.297 23.391 1 95.19 95 GLU A N 1
ATOM 716 C CA . GLU A 1 95 ? -19.047 17.609 23.875 1 95.19 95 GLU A CA 1
ATOM 717 C C . GLU A 1 95 ? -19.703 18.719 23.047 1 95.19 95 GLU A C 1
ATOM 719 O O . GLU A 1 95 ? -19.641 19.891 23.406 1 95.19 95 GLU A O 1
ATOM 724 N N . ARG A 1 96 ? -20.281 18.359 21.984 1 95 96 ARG A N 1
ATOM 725 C CA . ARG A 1 96 ? -21.016 19.266 21.094 1 95 96 ARG A CA 1
ATOM 726 C C . ARG A 1 96 ? -20.094 20.359 20.578 1 95 96 ARG A C 1
ATOM 728 O O . ARG A 1 96 ? -20.5 21.531 20.531 1 95 96 ARG A O 1
ATOM 735 N N . ARG A 1 97 ? -18.922 19.969 20.266 1 96.81 97 ARG A N 1
ATOM 736 C CA . ARG A 1 97 ? -17.969 20.891 19.641 1 96.81 97 ARG A CA 1
ATOM 737 C C . ARG A 1 97 ? -16.906 20.141 18.859 1 96.81 97 ARG A C 1
ATOM 739 O O . ARG A 1 97 ? -16.5 19.047 19.25 1 96.81 97 ARG A O 1
ATOM 746 N N . ILE A 1 98 ? -16.438 20.688 17.781 1 98.38 98 ILE A N 1
ATOM 747 C CA . ILE A 1 98 ? -15.336 20.125 17.016 1 98.38 98 ILE A CA 1
ATOM 748 C C . ILE A 1 98 ? -14.617 21.234 16.25 1 98.38 98 ILE A C 1
ATOM 750 O O . ILE A 1 98 ? -15.258 22.141 15.734 1 98.38 98 ILE A O 1
ATOM 754 N N . THR A 1 99 ? -13.32 21.172 16.281 1 98.62 99 THR A N 1
ATOM 755 C CA . THR A 1 99 ? -12.484 22.016 15.445 1 98.62 99 THR A CA 1
ATOM 756 C C . THR A 1 99 ? -11.758 21.188 14.391 1 98.62 99 THR A C 1
ATOM 758 O O . THR A 1 99 ? -11.078 20.219 14.727 1 98.62 99 THR A O 1
ATOM 761 N N . ILE A 1 100 ? -11.961 21.531 13.094 1 98.88 100 ILE A N 1
ATOM 762 C CA . ILE A 1 100 ? -11.328 20.844 11.977 1 98.88 100 ILE A CA 1
ATOM 763 C C . ILE A 1 100 ? -10.391 21.797 11.242 1 98.88 100 ILE A C 1
ATOM 765 O O . ILE A 1 100 ? -10.789 22.891 10.852 1 98.88 100 ILE A O 1
ATOM 769 N N . GLY A 1 101 ? -9.086 21.438 11.195 1 98.88 101 GLY A N 1
ATOM 770 C CA . GLY A 1 101 ? -8.133 22.156 10.367 1 98.88 101 GLY A CA 1
ATOM 771 C C . GLY A 1 101 ? -7.98 21.562 8.977 1 98.88 101 GLY A C 1
ATOM 772 O O . GLY A 1 101 ? -7.801 20.359 8.836 1 98.88 101 GLY A O 1
ATOM 773 N N . VAL A 1 102 ? -8.141 22.359 7.93 1 98.88 102 VAL A N 1
ATOM 774 C CA . VAL A 1 102 ? -8 21.922 6.547 1 98.88 102 VAL A CA 1
ATOM 775 C C . VAL A 1 102 ? -6.715 22.484 5.949 1 98.88 102 VAL A C 1
ATOM 777 O O . VAL A 1 102 ? -6.496 23.703 5.961 1 98.88 102 VAL A O 1
ATOM 780 N N . LEU A 1 103 ? -5.852 21.594 5.504 1 98.56 103 LEU A N 1
ATOM 781 C CA . LEU A 1 103 ? -4.598 21.984 4.863 1 98.56 103 LEU A CA 1
ATOM 782 C C . LEU A 1 103 ? -4.574 21.531 3.408 1 98.56 103 LEU A C 1
ATOM 784 O O . LEU A 1 103 ? -5.016 20.422 3.09 1 98.56 103 LEU A O 1
ATOM 788 N N . GLY A 1 104 ? -4.113 22.359 2.533 1 97.56 104 GLY A N 1
ATOM 789 C CA . GLY A 1 104 ? -4.062 22.031 1.116 1 97.56 104 GLY A CA 1
ATOM 790 C C . GLY A 1 104 ? -3.543 23.172 0.26 1 97.56 104 GLY A C 1
ATOM 791 O O . GLY A 1 104 ? -3.119 24.203 0.781 1 97.56 104 GLY A O 1
ATOM 792 N N . GLY A 1 105 ? -3.512 22.938 -1.03 1 94.56 105 GLY A N 1
ATOM 793 C CA . GLY A 1 105 ? -3.029 23.938 -1.969 1 94.56 105 GLY A CA 1
ATOM 794 C C . GLY A 1 105 ? -4.141 24.781 -2.562 1 94.56 105 GLY A C 1
ATOM 795 O O . GLY A 1 105 ? -5.027 25.25 -1.842 1 94.56 105 GLY A O 1
ATOM 796 N N . SER A 1 106 ? -3.982 25.125 -3.834 1 94.44 106 SER A N 1
ATOM 797 C CA . SER A 1 106 ? -4.879 26.062 -4.508 1 94.44 106 SER A CA 1
ATOM 798 C C . SER A 1 106 ? -6.281 25.469 -4.645 1 94.44 106 SER A C 1
ATOM 800 O O . SER A 1 106 ? -7.27 26.219 -4.641 1 94.44 106 SER A O 1
ATOM 802 N N . ILE A 1 107 ? -6.445 24.172 -4.777 1 95.25 107 ILE A N 1
ATOM 803 C CA . ILE A 1 107 ? -7.766 23.562 -4.898 1 95.25 107 ILE A CA 1
ATOM 804 C C . ILE A 1 107 ? -8.531 23.734 -3.588 1 95.25 107 ILE A C 1
ATOM 806 O O . ILE A 1 107 ? -9.68 24.188 -3.586 1 95.25 107 ILE A O 1
ATOM 810 N N . THR A 1 108 ? -7.887 23.484 -2.508 1 97.5 108 THR A N 1
ATOM 811 C CA . THR A 1 108 ? -8.484 23.672 -1.188 1 97.5 108 THR A CA 1
ATOM 812 C C . THR A 1 108 ? -8.734 25.141 -0.902 1 97.5 108 THR A C 1
ATOM 814 O O . THR A 1 108 ? -9.758 25.5 -0.304 1 97.5 108 THR A O 1
ATOM 817 N N . PHE A 1 109 ? -7.805 25.984 -1.365 1 95.62 109 PHE A N 1
ATOM 818 C CA . PHE A 1 109 ? -7.941 27.422 -1.218 1 95.62 109 PHE A CA 1
ATOM 819 C C . PHE A 1 109 ? -9.172 27.938 -1.957 1 95.62 109 PHE A C 1
ATOM 821 O O . PHE A 1 109 ? -9.828 28.875 -1.514 1 95.62 109 PHE A O 1
ATOM 828 N N . GLY A 1 110 ? -9.562 27.312 -3.045 1 95.81 110 GLY A N 1
ATOM 829 C CA . GLY A 1 110 ? -10.711 27.703 -3.85 1 95.81 110 GLY A CA 1
ATOM 830 C C . GLY A 1 110 ? -10.344 28.594 -5.02 1 95.81 110 GLY A C 1
ATOM 831 O O . GLY A 1 110 ? -11.102 29.5 -5.387 1 95.81 110 GLY A O 1
ATOM 832 N N . HIS A 1 111 ? -9.148 28.328 -5.527 1 92.06 111 HIS A N 1
ATOM 833 C CA . HIS A 1 111 ? -8.711 29.125 -6.676 1 92.06 111 HIS A CA 1
ATOM 834 C C . HIS A 1 111 ? -9.695 29 -7.832 1 92.06 111 HIS A C 1
ATOM 836 O O . HIS A 1 111 ? -10.094 27.906 -8.203 1 92.06 111 HIS A O 1
ATOM 842 N N . GLY A 1 112 ? -10.086 30.078 -8.352 1 91.06 112 GLY A N 1
ATOM 843 C CA . GLY A 1 112 ? -10.984 30.109 -9.5 1 91.06 112 GLY A CA 1
ATOM 844 C C . GLY A 1 112 ? -12.445 30.219 -9.117 1 91.06 112 GLY A C 1
ATOM 845 O O . GLY A 1 112 ? -13.305 30.438 -9.977 1 91.06 112 GLY A O 1
ATOM 846 N N . LEU A 1 113 ? -12.656 30.062 -7.828 1 93.38 113 LEU A N 1
ATOM 847 C CA . LEU A 1 113 ? -14.031 30.203 -7.363 1 93.38 113 LEU A CA 1
ATOM 848 C C . LEU A 1 113 ? -14.414 31.672 -7.207 1 93.38 113 LEU A C 1
ATOM 850 O O . LEU A 1 113 ? -13.562 32.5 -6.879 1 93.38 113 LEU A O 1
ATOM 854 N N . HIS A 1 114 ? -15.719 31.891 -7.434 1 87.5 114 HIS A N 1
ATOM 855 C CA . HIS A 1 114 ? -16.266 33.219 -7.168 1 87.5 114 HIS A CA 1
ATOM 856 C C . HIS A 1 114 ? -16.562 33.406 -5.684 1 87.5 114 HIS A C 1
ATOM 858 O O . HIS A 1 114 ? -16.641 32.438 -4.934 1 87.5 114 HIS A O 1
ATOM 864 N N . ASN A 1 115 ? -16.562 34.656 -5.32 1 82.31 115 ASN A N 1
ATOM 865 C CA . ASN A 1 115 ? -16.719 35 -3.912 1 82.31 115 ASN A CA 1
ATOM 866 C C . ASN A 1 115 ? -17.969 34.344 -3.314 1 82.31 115 ASN A C 1
ATOM 868 O O . ASN A 1 115 ? -17.969 33.938 -2.141 1 82.31 115 ASN A O 1
ATOM 872 N N . GLU A 1 116 ? -18.953 34.125 -4.156 1 86.94 116 GLU A N 1
ATOM 873 C CA . GLU A 1 116 ? -20.203 33.562 -3.654 1 86.94 116 GLU A CA 1
ATOM 874 C C . GLU A 1 116 ? -20.125 32.031 -3.555 1 86.94 116 GLU A C 1
ATOM 876 O O . GLU A 1 116 ? -20.969 31.406 -2.91 1 86.94 116 GLU A O 1
ATOM 881 N N . ASP A 1 117 ? -19.156 31.5 -4.199 1 89.31 117 ASP A N 1
ATOM 882 C CA . ASP A 1 117 ? -19.031 30.047 -4.195 1 89.31 117 ASP A CA 1
ATOM 883 C C . ASP A 1 117 ? -18.422 29.562 -2.881 1 89.31 117 ASP A C 1
ATOM 885 O O . ASP A 1 117 ? -17.531 30.203 -2.324 1 89.31 117 ASP A O 1
ATOM 889 N N . LYS A 1 118 ? -19.016 28.547 -2.461 1 94.25 118 LYS A N 1
ATOM 890 C CA . LYS A 1 118 ? -18.5 27.969 -1.219 1 94.25 118 LYS A CA 1
ATOM 891 C C . LYS A 1 118 ? -17.422 26.938 -1.496 1 94.25 118 LYS A C 1
ATOM 893 O O . LYS A 1 118 ? -17.516 26.156 -2.443 1 94.25 118 LYS A O 1
ATOM 898 N N . ARG A 1 119 ? -16.391 27.016 -0.726 1 97.5 119 ARG A N 1
ATOM 899 C CA . ARG A 1 119 ? -15.336 26.016 -0.73 1 97.5 119 ARG A CA 1
ATOM 900 C C . ARG A 1 119 ? -15.75 24.781 0.046 1 97.5 119 ARG A C 1
ATOM 902 O O . ARG A 1 119 ? -16.641 24.844 0.898 1 97.5 119 ARG A O 1
ATOM 909 N N . TYR A 1 120 ? -15.094 23.656 -0.21 1 98 120 TYR A N 1
ATOM 910 C CA . TYR A 1 120 ? -15.523 22.422 0.427 1 98 120 TYR A CA 1
ATOM 911 C C . TYR A 1 120 ? -15.383 22.5 1.941 1 98 120 TYR A C 1
ATOM 913 O O . TYR A 1 120 ? -16.156 21.891 2.682 1 98 120 TYR A O 1
ATOM 921 N N . ALA A 1 121 ? -14.422 23.25 2.449 1 98.31 121 ALA A N 1
ATOM 922 C CA . ALA A 1 121 ? -14.273 23.422 3.893 1 98.31 121 ALA A CA 1
ATOM 923 C C . ALA A 1 121 ? -15.539 24.031 4.504 1 98.31 121 ALA A C 1
ATOM 925 O O . ALA A 1 121 ? -16.016 23.562 5.539 1 98.31 121 ALA A O 1
ATOM 926 N N . GLN A 1 122 ? -16.047 25.047 3.908 1 97.88 122 GLN A N 1
ATOM 927 C CA . GLN A 1 122 ? -17.281 25.688 4.375 1 97.88 122 GLN A CA 1
ATOM 928 C C . GLN A 1 122 ? -18.469 24.719 4.266 1 97.88 122 GLN A C 1
ATOM 930 O O . GLN A 1 122 ? -19.312 24.672 5.16 1 97.88 122 GLN A O 1
ATOM 935 N N . LEU A 1 123 ? -18.516 23.984 3.17 1 98.25 123 LEU A N 1
ATOM 936 C CA . LEU A 1 123 ? -19.609 23.047 2.957 1 98.25 123 LEU A CA 1
ATOM 937 C C . LEU A 1 123 ? -19.562 21.922 3.984 1 98.25 123 LEU A C 1
ATOM 939 O O . LEU A 1 123 ? -20.609 21.438 4.418 1 98.25 123 LEU A O 1
ATOM 943 N N . VAL A 1 124 ? -18.359 21.484 4.391 1 98.56 124 VAL A N 1
ATOM 944 C CA . VAL A 1 124 ? -18.219 20.484 5.438 1 98.56 124 VAL A CA 1
ATOM 945 C C . VAL A 1 124 ? -18.734 21.031 6.766 1 98.56 124 VAL A C 1
ATOM 947 O O . VAL A 1 124 ? -19.453 20.359 7.5 1 98.56 124 VAL A O 1
ATOM 950 N N . GLN A 1 125 ? -18.359 22.344 7.039 1 98.5 125 GLN A N 1
ATOM 951 C CA . GLN A 1 125 ? -18.859 22.984 8.25 1 98.5 125 GLN A CA 1
ATOM 952 C C . GLN A 1 125 ? -20.375 23.031 8.273 1 98.5 125 GLN A C 1
ATOM 954 O O . GLN A 1 125 ? -21 22.672 9.273 1 98.5 125 GLN A O 1
ATOM 959 N N . GLU A 1 126 ? -20.969 23.422 7.184 1 97.56 126 GLU A N 1
ATOM 960 C CA . GLU A 1 126 ? -22.422 23.531 7.086 1 97.56 126 GLU A CA 1
ATOM 961 C C . GLU A 1 126 ? -23.094 22.172 7.211 1 97.56 126 GLU A C 1
ATOM 963 O O . GLU A 1 126 ? -24.141 22.031 7.855 1 97.56 126 GLU A O 1
ATOM 968 N N . GLY A 1 127 ? -22.5 21.141 6.547 1 97.38 127 GLY A N 1
ATOM 969 C CA . GLY A 1 127 ? -23.047 19.797 6.633 1 97.38 127 GLY A CA 1
ATOM 970 C C . GLY A 1 127 ? -23.016 19.234 8.039 1 97.38 127 GLY A C 1
ATOM 971 O O . GLY A 1 127 ? -23.984 18.609 8.477 1 97.38 127 GLY A O 1
ATOM 972 N N . LEU A 1 128 ? -21.922 19.469 8.711 1 97.62 128 LEU A N 1
ATOM 973 C CA . LEU A 1 128 ? -21.828 19.016 10.094 1 97.62 128 LEU A CA 1
ATOM 974 C C . LEU A 1 128 ? -22.812 19.781 10.977 1 97.62 128 LEU A C 1
ATOM 976 O O . LEU A 1 128 ? -23.438 19.203 11.875 1 97.62 128 LEU A O 1
ATOM 980 N N . ALA A 1 129 ? -22.984 21.078 10.758 1 96.25 129 ALA A N 1
ATOM 981 C CA . ALA A 1 129 ? -23.938 21.875 11.523 1 96.25 129 ALA A CA 1
ATOM 982 C C . ALA A 1 129 ? -25.359 21.391 11.297 1 96.25 129 ALA A C 1
ATOM 984 O O . ALA A 1 129 ? -26.188 21.438 12.211 1 96.25 129 ALA A O 1
ATOM 985 N N . ALA A 1 130 ? -25.656 20.938 10.078 1 94.69 130 ALA A N 1
ATOM 986 C CA . ALA A 1 130 ? -26.969 20.391 9.773 1 94.69 130 ALA A CA 1
ATOM 987 C C . ALA A 1 130 ? -27.203 19.078 10.516 1 94.69 130 ALA A C 1
ATOM 989 O O . ALA A 1 130 ? -28.312 18.812 10.992 1 94.69 130 ALA A O 1
ATOM 990 N N . ALA A 1 131 ? -26.156 18.328 10.656 1 94.38 131 ALA A N 1
ATOM 991 C CA . ALA A 1 131 ? -26.25 17.016 11.312 1 94.38 131 ALA A CA 1
ATOM 992 C C . ALA A 1 131 ? -26.266 17.172 12.828 1 94.38 131 ALA A C 1
ATOM 994 O O . ALA A 1 131 ? -26.875 16.359 13.539 1 94.38 131 ALA A O 1
ATOM 995 N N . PHE A 1 132 ? -25.562 18.25 13.234 1 94.62 132 PHE A N 1
ATOM 996 C CA . PHE A 1 132 ? -25.438 18.516 14.664 1 94.62 132 PHE A CA 1
ATOM 997 C C . PHE A 1 132 ? -25.766 19.969 14.977 1 94.62 132 PHE A C 1
ATOM 999 O O . PHE A 1 132 ? -24.891 20.734 15.383 1 94.62 132 PHE A O 1
ATOM 1006 N N . PRO A 1 133 ? -27.031 20.328 15.047 1 91.62 133 PRO A N 1
ATOM 1007 C CA . PRO A 1 133 ? -27.453 21.734 15.117 1 91.62 133 PRO A CA 1
ATOM 1008 C C . PRO A 1 133 ? -27.078 22.391 16.438 1 91.62 133 PRO A C 1
ATOM 1010 O O . PRO A 1 133 ? -26.938 23.609 16.516 1 91.62 133 PRO A O 1
ATOM 1013 N N . ASP A 1 134 ? -26.828 21.656 17.484 1 92.81 134 ASP A N 1
ATOM 1014 C CA . ASP A 1 134 ? -26.531 22.234 18.797 1 92.81 134 ASP A CA 1
ATOM 1015 C C . ASP A 1 134 ? -25.031 22.25 19.047 1 92.81 134 ASP A C 1
ATOM 1017 O O . ASP A 1 134 ? -24.594 22.609 20.156 1 92.81 134 ASP A O 1
ATOM 1021 N N . ALA A 1 135 ? -24.266 21.859 18.031 1 96.31 135 ALA A N 1
ATOM 1022 C CA . ALA A 1 135 ? -22.828 21.766 18.234 1 96.31 135 ALA A CA 1
ATOM 1023 C C . ALA A 1 135 ? -22.109 23 17.672 1 96.31 135 ALA A C 1
ATOM 1025 O O . ALA A 1 135 ? -22.594 23.609 16.703 1 96.31 135 ALA A O 1
ATOM 1026 N N . GLU A 1 136 ? -21.094 23.406 18.391 1 97.69 136 GLU A N 1
ATOM 1027 C CA . GLU A 1 136 ? -20.188 24.406 17.844 1 97.69 136 GLU A CA 1
ATOM 1028 C C . GLU A 1 136 ? -19.203 23.781 16.875 1 97.69 136 GLU A C 1
ATOM 1030 O O . GLU A 1 136 ? -18.328 23.016 17.266 1 97.69 136 GLU A O 1
ATOM 1035 N N . ILE A 1 137 ? -19.391 24.094 15.609 1 98.12 137 ILE A N 1
ATOM 1036 C CA . ILE A 1 137 ? -18.578 23.516 14.555 1 98.12 137 ILE A CA 1
ATOM 1037 C C . ILE A 1 137 ? -17.672 24.594 13.953 1 98.12 137 ILE A C 1
ATOM 1039 O O . ILE A 1 137 ? -18.141 25.609 13.461 1 98.12 137 ILE A O 1
ATOM 1043 N N . VAL A 1 138 ? -16.375 24.406 14.062 1 98.19 138 VAL A N 1
ATOM 1044 C CA . VAL A 1 138 ? -15.414 25.297 13.422 1 98.19 138 VAL A CA 1
ATOM 1045 C C . VAL A 1 138 ? -14.57 24.516 12.414 1 98.19 138 VAL A C 1
ATOM 1047 O O . VAL A 1 138 ? -13.938 23.516 12.773 1 98.19 138 VAL A O 1
ATOM 1050 N N . VAL A 1 139 ? -14.625 24.844 11.125 1 98.56 139 VAL A N 1
ATOM 1051 C CA . VAL A 1 139 ? -13.727 24.328 10.094 1 98.56 139 VAL A CA 1
ATOM 1052 C C . VAL A 1 139 ? -12.859 25.469 9.555 1 98.56 139 VAL A C 1
ATOM 1054 O O . VAL A 1 139 ? -13.359 26.391 8.898 1 98.56 139 VAL A O 1
ATOM 1057 N N . GLN A 1 140 ? -11.617 25.438 9.883 1 98.25 140 GLN A N 1
ATOM 1058 C CA . GLN A 1 140 ? -10.711 26.484 9.438 1 98.25 140 GLN A CA 1
ATOM 1059 C C . GLN A 1 140 ? -9.953 26.062 8.18 1 98.25 140 GLN A C 1
ATOM 1061 O O . GLN A 1 140 ? -9.227 25.062 8.188 1 98.25 140 GLN A O 1
ATOM 1066 N N . ASN A 1 141 ? -10.195 26.719 7.102 1 98.12 141 ASN A N 1
ATOM 1067 C CA . ASN A 1 141 ? -9.438 26.531 5.867 1 98.12 141 ASN A CA 1
ATOM 1068 C C . ASN A 1 141 ? -8.078 27.219 5.938 1 98.12 141 ASN A C 1
ATOM 1070 O O . ASN A 1 141 ? -7.98 28.438 5.793 1 98.12 141 ASN A O 1
ATOM 1074 N N . GLY A 1 142 ? -7.043 26.453 6.18 1 97.88 142 GLY A N 1
ATOM 1075 C CA . GLY A 1 142 ? -5.684 26.953 6.285 1 97.88 142 GLY A CA 1
ATOM 1076 C C . GLY A 1 142 ? -4.871 26.75 5.02 1 97.88 142 GLY A C 1
ATOM 1077 O O . GLY A 1 142 ? -3.643 26.688 5.066 1 97.88 142 GLY A O 1
ATOM 1078 N N . ALA A 1 143 ? -5.543 26.594 3.879 1 97.31 143 ALA A N 1
ATOM 1079 C CA . ALA A 1 143 ? -4.883 26.297 2.613 1 97.31 143 ALA A CA 1
ATOM 1080 C C . ALA A 1 143 ? -3.967 27.438 2.188 1 97.31 143 ALA A C 1
ATOM 1082 O O . ALA A 1 143 ? -4.262 28.609 2.443 1 97.31 143 ALA A O 1
ATOM 1083 N N . VAL A 1 144 ? -2.885 27.109 1.617 1 93.25 144 VAL A N 1
ATOM 1084 C CA . VAL A 1 144 ? -1.927 28.031 1.011 1 93.25 144 VAL A CA 1
ATOM 1085 C C . VAL A 1 144 ? -1.668 27.625 -0.438 1 93.25 144 VAL A C 1
ATOM 1087 O O . VAL A 1 144 ? -1.047 26.594 -0.699 1 93.25 144 VAL A O 1
ATOM 1090 N N . PRO A 1 145 ? -2.105 28.406 -1.393 1 91.56 145 PRO A N 1
ATOM 1091 C CA . PRO A 1 145 ? -1.934 28.047 -2.799 1 91.56 145 PRO A CA 1
ATOM 1092 C C . PRO A 1 145 ? -0.488 27.688 -3.143 1 91.56 145 PRO A C 1
ATOM 1094 O O . PRO A 1 145 ? 0.444 28.281 -2.588 1 91.56 145 PRO A O 1
ATOM 1097 N N . ALA A 1 146 ? -0.304 26.688 -4.078 1 89 146 ALA A N 1
ATOM 1098 C CA . ALA A 1 146 ? 0.965 26.25 -4.652 1 89 146 ALA A CA 1
ATOM 1099 C C . ALA A 1 146 ? 1.877 25.656 -3.58 1 89 146 ALA A C 1
ATOM 1101 O O . ALA A 1 146 ? 3.1 25.797 -3.646 1 89 146 ALA A O 1
ATOM 1102 N N . THR A 1 147 ? 1.272 25.125 -2.566 1 90.5 147 THR A N 1
ATOM 1103 C CA . THR A 1 147 ? 2.025 24.531 -1.464 1 90.5 147 THR A CA 1
ATOM 1104 C C . THR A 1 147 ? 1.679 23.062 -1.296 1 90.5 147 THR A C 1
ATOM 1106 O O . THR A 1 147 ? 0.542 22.641 -1.545 1 90.5 147 THR A O 1
ATOM 1109 N N . GLY A 1 148 ? 2.668 22.266 -0.885 1 91.69 148 GLY A N 1
ATOM 1110 C CA . GLY A 1 148 ? 2.463 20.844 -0.631 1 91.69 148 GLY A CA 1
ATOM 1111 C C . GLY A 1 148 ? 2.775 20.438 0.798 1 91.69 148 GLY A C 1
ATOM 1112 O O . GLY A 1 148 ? 2.846 21.297 1.687 1 91.69 148 GLY A O 1
ATOM 1113 N N . THR A 1 149 ? 2.889 19.156 0.994 1 94.12 149 THR A N 1
ATOM 1114 C CA . THR A 1 149 ? 3.115 18.609 2.33 1 94.12 149 THR A CA 1
ATOM 1115 C C . THR A 1 149 ? 4.512 18.984 2.83 1 94.12 149 THR A C 1
ATOM 1117 O O . THR A 1 149 ? 4.758 19 4.039 1 94.12 149 THR A O 1
ATOM 1120 N N . ASP A 1 150 ? 5.379 19.328 1.924 1 91.5 150 ASP A N 1
ATOM 1121 C CA . ASP A 1 150 ? 6.723 19.734 2.324 1 91.5 150 ASP A CA 1
ATOM 1122 C C . ASP A 1 150 ? 6.68 20.984 3.201 1 91.5 150 ASP A C 1
ATOM 1124 O O . ASP A 1 150 ? 7.34 21.031 4.242 1 91.5 150 ASP A O 1
ATOM 1128 N N . TYR A 1 151 ? 5.891 21.969 2.793 1 93.88 151 TYR A N 1
ATOM 1129 C CA . TYR A 1 151 ? 5.707 23.188 3.559 1 93.88 151 TYR A CA 1
ATOM 1130 C C . TYR A 1 151 ? 4.961 22.922 4.855 1 93.88 151 TYR A C 1
ATOM 1132 O O . TYR A 1 151 ? 5.395 23.344 5.93 1 93.88 151 TYR A O 1
ATOM 1140 N N . PHE A 1 152 ? 3.873 22.188 4.836 1 96.31 152 PHE A N 1
ATOM 1141 C CA . PHE A 1 152 ? 2.986 22.031 5.984 1 96.31 152 PHE A CA 1
ATOM 1142 C C . PHE A 1 152 ? 3.633 21.141 7.043 1 96.31 152 PHE A C 1
ATOM 1144 O O . PHE A 1 152 ? 3.293 21.219 8.227 1 96.31 152 PHE A O 1
ATOM 1151 N N . ALA A 1 153 ? 4.59 20.297 6.605 1 93.88 153 ALA A N 1
ATOM 1152 C CA . ALA A 1 153 ? 5.293 19.453 7.574 1 93.88 153 ALA A CA 1
ATOM 1153 C C . ALA A 1 153 ? 5.953 20.312 8.656 1 93.88 153 ALA A C 1
ATOM 1155 O O . ALA A 1 153 ? 6.09 19.875 9.797 1 93.88 153 ALA A O 1
ATOM 1156 N N . ALA A 1 154 ? 6.23 21.547 8.336 1 94.62 154 ALA A N 1
ATOM 1157 C CA . ALA A 1 154 ? 6.902 22.406 9.297 1 94.62 154 ALA A CA 1
ATOM 1158 C C . ALA A 1 154 ? 5.992 23.562 9.719 1 94.62 154 ALA A C 1
ATOM 1160 O O . ALA A 1 154 ? 6.102 24.078 10.844 1 94.62 154 ALA A O 1
ATOM 1161 N N . CYS A 1 155 ? 5.043 23.969 8.906 1 97.12 155 CYS A N 1
ATOM 1162 C CA . CYS A 1 155 ? 4.477 25.297 9.086 1 97.12 155 CYS A CA 1
ATOM 1163 C C . CYS A 1 155 ? 2.967 25.234 9.289 1 97.12 155 CYS A C 1
ATOM 1165 O O . CYS A 1 155 ? 2.285 26.25 9.281 1 97.12 155 CYS A O 1
ATOM 1167 N N . TYR A 1 156 ? 2.389 24.016 9.461 1 96.94 156 TYR A N 1
ATOM 1168 C CA . TYR A 1 156 ? 0.937 23.891 9.5 1 96.94 156 TYR A CA 1
ATOM 1169 C C . TYR A 1 156 ? 0.347 24.719 10.633 1 96.94 156 TYR A C 1
ATOM 1171 O O . TYR A 1 156 ? -0.776 25.219 10.531 1 96.94 156 TYR A O 1
ATOM 1179 N N . LYS A 1 157 ? 1.094 25.062 11.695 1 96.38 157 LYS A N 1
ATOM 1180 C CA . LYS A 1 157 ? 0.603 25.75 12.883 1 96.38 157 LYS A CA 1
ATOM 1181 C C . LYS A 1 157 ? 0.299 27.219 12.586 1 96.38 157 LYS A C 1
ATOM 1183 O O . LYS A 1 157 ? -0.412 27.875 13.352 1 96.38 157 LYS A O 1
ATOM 1188 N N . HIS A 1 158 ? 0.856 27.719 11.57 1 96.56 158 HIS A N 1
ATOM 1189 C CA . HIS A 1 158 ? 0.583 29.094 11.172 1 96.56 158 HIS A CA 1
ATOM 1190 C C . HIS A 1 158 ? -0.797 29.219 10.539 1 96.56 158 HIS A C 1
ATOM 1192 O O . HIS A 1 158 ? -1.308 30.328 10.367 1 96.56 158 HIS A O 1
ATOM 1198 N N . HIS A 1 159 ? -1.439 28.094 10.211 1 97.12 159 HIS A N 1
ATOM 1199 C CA . HIS A 1 159 ? -2.58 28.172 9.312 1 97.12 159 HIS A CA 1
ATOM 1200 C C . HIS A 1 159 ? -3.832 27.578 9.945 1 97.12 159 HIS A C 1
ATOM 1202 O O . HIS A 1 159 ? -4.953 27.922 9.562 1 97.12 159 HIS A O 1
ATOM 1208 N N . VAL A 1 160 ? -3.695 26.672 10.805 1 97.94 160 VAL A N 1
ATOM 1209 C CA . VAL A 1 160 ? -4.801 26.016 11.5 1 97.94 160 VAL A CA 1
ATOM 1210 C C . VAL A 1 160 ? -4.453 25.844 12.977 1 97.94 160 VAL A C 1
ATOM 1212 O O . VAL A 1 160 ? -3.275 25.828 13.352 1 97.94 160 VAL A O 1
ATOM 1215 N N . PRO A 1 161 ? -5.465 25.781 13.883 1 97.19 161 PRO A N 1
ATOM 1216 C CA . PRO A 1 161 ? -5.152 25.5 15.289 1 97.19 161 PRO A CA 1
ATOM 1217 C C . PRO A 1 161 ? -4.418 24.172 15.469 1 97.19 161 PRO A C 1
ATOM 1219 O O . PRO A 1 161 ? -4.879 23.141 14.992 1 97.19 161 PRO A O 1
ATOM 1222 N N . ALA A 1 162 ? -3.332 24.25 16.188 1 94.56 162 ALA A N 1
ATOM 1223 C CA . ALA A 1 162 ? -2.479 23.078 16.375 1 94.56 162 ALA A CA 1
ATOM 1224 C C . ALA A 1 162 ? -3.211 21.984 17.141 1 94.56 162 ALA A C 1
ATOM 1226 O O . ALA A 1 162 ? -2.852 20.797 17.047 1 94.56 162 ALA A O 1
ATOM 1227 N N . ASP A 1 163 ? -4.188 22.344 17.906 1 96 163 ASP A N 1
ATOM 1228 C CA . ASP A 1 163 ? -4.895 21.391 18.75 1 96 163 ASP A CA 1
ATOM 1229 C C . ASP A 1 163 ? -6.258 21.031 18.156 1 96 163 ASP A C 1
ATOM 1231 O O . ASP A 1 163 ? -7.184 20.688 18.891 1 96 163 ASP A O 1
ATOM 1235 N N . ALA A 1 164 ? -6.438 21.219 16.844 1 98.12 164 ALA A N 1
ATOM 1236 C CA . ALA A 1 164 ? -7.68 20.797 16.203 1 98.12 164 ALA A CA 1
ATOM 1237 C C . ALA A 1 164 ? -7.957 19.328 16.453 1 98.12 164 ALA A C 1
ATOM 1239 O O . ALA A 1 164 ? -7.027 18.547 16.688 1 98.12 164 ALA A O 1
ATOM 1240 N N . ASP A 1 165 ? -9.25 18.938 16.422 1 98.56 165 ASP A N 1
ATOM 1241 C CA . ASP A 1 165 ? -9.672 17.562 16.688 1 98.56 165 ASP A CA 1
ATOM 1242 C C . ASP A 1 165 ? -9.391 16.656 15.492 1 98.56 165 ASP A C 1
ATOM 1244 O O . ASP A 1 165 ? -9.188 15.453 15.641 1 98.56 165 ASP A O 1
ATOM 1248 N N . LEU A 1 166 ? -9.445 17.281 14.344 1 98.81 166 LEU A N 1
ATOM 1249 C CA . LEU A 1 166 ? -9.328 16.562 13.078 1 98.81 166 LEU A CA 1
ATOM 1250 C C . LEU A 1 166 ? -8.68 17.453 12.016 1 98.81 166 LEU A C 1
ATOM 1252 O O . LEU A 1 166 ? -8.93 18.656 11.969 1 98.81 166 LEU A O 1
ATOM 1256 N N . PHE A 1 167 ? -7.773 16.875 11.211 1 98.88 167 PHE A N 1
ATOM 1257 C CA . PHE A 1 167 ? -7.176 17.562 10.07 1 98.88 167 PHE A CA 1
ATOM 1258 C C . PHE A 1 167 ? -7.555 16.891 8.766 1 98.88 167 PHE A C 1
ATOM 1260 O O . PHE A 1 167 ? -7.578 15.656 8.68 1 98.88 167 PHE A O 1
ATOM 1267 N N . ILE A 1 168 ? -7.914 17.609 7.75 1 98.88 168 ILE A N 1
ATOM 1268 C CA . ILE A 1 168 ? -8.055 17.141 6.375 1 98.88 168 ILE A CA 1
ATOM 1269 C C . ILE A 1 168 ? -6.875 17.641 5.539 1 98.88 168 ILE A C 1
ATOM 1271 O O . ILE A 1 168 ? -6.645 18.844 5.434 1 98.88 168 ILE A O 1
ATOM 1275 N N . LEU A 1 169 ? -6.117 16.703 4.965 1 98.69 169 LEU A N 1
ATOM 1276 C CA . LEU A 1 169 ? -4.91 17.016 4.207 1 98.69 169 LEU A CA 1
ATOM 1277 C C . LEU A 1 169 ? -5.137 16.812 2.713 1 98.69 169 LEU A C 1
ATOM 1279 O O . LEU A 1 169 ? -5.422 15.695 2.271 1 98.69 169 LEU A O 1
ATOM 1283 N N . GLU A 1 170 ? -5.082 17.828 1.931 1 98 170 GLU A N 1
ATOM 1284 C CA . GLU A 1 170 ? -5.16 17.781 0.474 1 98 170 GLU A CA 1
ATOM 1285 C C . GLU A 1 170 ? -3.873 18.297 -0.164 1 98 170 GLU A C 1
ATOM 1287 O O . GLU A 1 170 ? -3.523 19.469 -0.012 1 98 170 GLU A O 1
ATOM 1292 N N . GLY A 1 171 ? -3.08 17.484 -0.795 1 94.56 171 GLY A N 1
ATOM 1293 C CA . GLY A 1 171 ? -1.826 17.922 -1.39 1 94.56 171 GLY A CA 1
ATOM 1294 C C . GLY A 1 171 ? -1.442 17.125 -2.621 1 94.56 171 GLY A C 1
ATOM 1295 O O . GLY A 1 171 ? -0.292 17.172 -3.062 1 94.56 171 GLY A O 1
ATOM 1296 N N . ALA A 1 172 ? -2.434 16.375 -3.201 1 94.19 172 ALA A N 1
ATOM 1297 C CA . ALA A 1 172 ? -2.125 15.414 -4.254 1 94.19 172 ALA A CA 1
ATOM 1298 C C . ALA A 1 172 ? -1.537 16.109 -5.48 1 94.19 172 ALA A C 1
ATOM 1300 O O . ALA A 1 172 ? -0.513 15.68 -6.012 1 94.19 172 ALA A O 1
ATOM 1301 N N . VAL A 1 173 ? -2.107 17.188 -5.945 1 91.88 173 VAL A N 1
ATOM 1302 C CA . VAL A 1 173 ? -1.695 17.875 -7.164 1 91.88 173 VAL A CA 1
ATOM 1303 C C . VAL A 1 173 ? -0.382 18.609 -6.922 1 91.88 173 VAL A C 1
ATOM 1305 O O . VAL A 1 173 ? 0.557 18.5 -7.715 1 91.88 173 VAL A O 1
ATOM 1308 N N . ASN A 1 174 ? -0.248 19.25 -5.797 1 90.19 174 ASN A N 1
ATOM 1309 C CA . ASN A 1 174 ? 0.935 20.062 -5.527 1 90.19 174 ASN A CA 1
ATOM 1310 C C . ASN A 1 174 ? 2.141 19.203 -5.172 1 90.19 174 ASN A C 1
ATOM 1312 O O . ASN A 1 174 ? 3.281 19.578 -5.434 1 90.19 174 ASN A O 1
ATOM 1316 N N . ASP A 1 175 ? 1.918 18.031 -4.617 1 90.75 175 ASP A N 1
ATOM 1317 C CA . ASP A 1 175 ? 3.025 17.156 -4.262 1 90.75 175 ASP A CA 1
ATOM 1318 C C . ASP A 1 175 ? 3.594 16.469 -5.5 1 90.75 175 ASP A C 1
ATOM 1320 O O . ASP A 1 175 ? 4.664 15.859 -5.441 1 90.75 175 ASP A O 1
ATOM 1324 N N . LEU A 1 176 ? 2.898 16.484 -6.625 1 80.25 176 LEU A N 1
ATOM 1325 C CA . LEU A 1 176 ? 3.498 16.078 -7.891 1 80.25 176 LEU A CA 1
ATOM 1326 C C . LEU A 1 176 ? 4.723 16.938 -8.211 1 80.25 176 LEU A C 1
ATOM 1328 O O . LEU A 1 176 ? 5.719 16.422 -8.727 1 80.25 176 LEU A O 1
ATOM 1332 N N . MET A 1 177 ? 4.594 18.141 -7.887 1 67.5 177 MET A N 1
ATOM 1333 C CA . MET A 1 177 ? 5.672 19.078 -8.172 1 67.5 177 MET A CA 1
ATOM 1334 C C . MET A 1 177 ? 6.859 18.844 -7.25 1 67.5 177 MET A C 1
ATOM 1336 O O . MET A 1 177 ? 8.016 18.969 -7.668 1 67.5 177 MET A O 1
ATOM 1340 N N . VAL A 1 178 ? 6.496 18.531 -6.055 1 63.94 178 VAL A N 1
ATOM 1341 C CA . VAL A 1 178 ? 7.531 18.203 -5.078 1 63.94 178 VAL A CA 1
ATOM 1342 C C . VAL A 1 178 ? 8.328 16.984 -5.562 1 63.94 178 VAL A C 1
ATOM 1344 O O . VAL A 1 178 ? 9.555 16.984 -5.508 1 63.94 178 VAL A O 1
ATOM 1347 N N . GLN A 1 179 ? 7.621 16.062 -6.18 1 62.31 179 GLN A N 1
ATOM 1348 C CA . GLN A 1 179 ? 8.242 14.836 -6.66 1 62.31 179 GLN A CA 1
ATOM 1349 C C . GLN A 1 179 ? 9.102 15.094 -7.898 1 62.31 179 GLN A C 1
ATOM 1351 O O . GLN A 1 179 ? 10.125 14.445 -8.102 1 62.31 179 GLN A O 1
ATOM 1356 N N . ALA A 1 180 ? 8.609 15.945 -8.664 1 58.72 180 ALA A N 1
ATOM 1357 C CA . ALA A 1 180 ? 9.289 16.219 -9.93 1 58.72 180 ALA A CA 1
ATOM 1358 C C . ALA A 1 180 ? 10.602 16.953 -9.703 1 58.72 180 ALA A C 1
ATOM 1360 O O . ALA A 1 180 ? 11.461 16.984 -10.594 1 58.72 180 ALA A O 1
ATOM 1361 N N . ASN A 1 181 ? 10.688 17.547 -8.5 1 57.81 181 ASN A N 1
ATOM 1362 C CA . ASN A 1 181 ? 11.906 18.281 -8.18 1 57.81 181 ASN A CA 1
ATOM 1363 C C . ASN A 1 181 ? 13.078 17.344 -7.914 1 57.81 181 ASN A C 1
ATOM 1365 O O . ASN A 1 181 ? 13.273 16.891 -6.781 1 57.81 181 ASN A O 1
ATOM 1369 N N . THR A 1 182 ? 13.609 16.672 -8.969 1 53.44 182 THR A N 1
ATOM 1370 C CA . THR A 1 182 ? 14.648 15.641 -8.938 1 53.44 182 THR A CA 1
ATOM 1371 C C . THR A 1 182 ? 16 16.25 -8.578 1 53.44 182 THR A C 1
ATOM 1373 O O . THR A 1 182 ? 17.016 15.555 -8.594 1 53.44 182 THR A O 1
ATOM 1376 N N . ASP A 1 183 ? 15.922 17.516 -8.367 1 52.94 183 ASP A N 1
ATOM 1377 C CA . ASP A 1 183 ? 17.234 18.094 -8.07 1 52.94 183 ASP A CA 1
ATOM 1378 C C . ASP A 1 183 ? 17.766 17.594 -6.723 1 52.94 183 ASP A C 1
ATOM 1380 O O . ASP A 1 183 ? 16.984 17.406 -5.785 1 52.94 183 ASP A O 1
ATOM 1384 N N . ALA A 1 184 ? 18.891 16.969 -6.77 1 49.78 184 ALA A N 1
ATOM 1385 C CA . ALA A 1 184 ? 19.625 16.375 -5.66 1 49.78 184 ALA A CA 1
ATOM 1386 C C . ALA A 1 184 ? 19.453 17.188 -4.383 1 49.78 184 ALA A C 1
ATOM 1388 O O . ALA A 1 184 ? 19.625 16.672 -3.277 1 49.78 184 ALA A O 1
ATOM 1389 N N . SER A 1 185 ? 19.312 18.516 -4.625 1 45.31 185 SER A N 1
ATOM 1390 C CA . SER A 1 185 ? 19.328 19.391 -3.465 1 45.31 185 SER A CA 1
ATOM 1391 C C . SER A 1 185 ? 18.047 19.266 -2.65 1 45.31 185 SER A C 1
ATOM 1393 O O . SER A 1 185 ? 17.984 19.734 -1.508 1 45.31 185 SER A O 1
ATOM 1395 N N . VAL A 1 186 ? 17.031 18.672 -3.326 1 49.12 186 VAL A N 1
ATOM 1396 C CA . VAL A 1 186 ? 15.727 18.672 -2.686 1 49.12 186 VAL A CA 1
ATOM 1397 C C . VAL A 1 186 ? 15.391 17.266 -2.188 1 49.12 186 VAL A C 1
ATOM 1399 O O . VAL A 1 186 ? 15.172 16.359 -2.988 1 49.12 186 VAL A O 1
ATOM 1402 N N . HIS A 1 187 ? 16.203 16.797 -1.162 1 50.66 187 HIS A N 1
ATOM 1403 C CA . HIS A 1 187 ? 16.156 15.414 -0.717 1 50.66 187 HIS A CA 1
ATOM 1404 C C . HIS A 1 187 ? 14.781 15.047 -0.185 1 50.66 187 HIS A C 1
ATOM 1406 O O . HIS A 1 187 ? 14.531 13.891 0.161 1 50.66 187 HIS A O 1
ATOM 1412 N N . GLN A 1 188 ? 13.898 16.031 -0 1 61.34 188 GLN A N 1
ATOM 1413 C CA . GLN A 1 188 ? 12.797 15.391 0.71 1 61.34 188 GLN A CA 1
ATOM 1414 C C . GLN A 1 188 ? 11.727 14.898 -0.261 1 61.34 188 GLN A C 1
ATOM 1416 O O . GLN A 1 188 ? 11.461 15.547 -1.278 1 61.34 188 GLN A O 1
ATOM 1421 N N . ASP A 1 189 ? 11.422 13.562 -0.079 1 80.12 189 ASP A N 1
ATOM 1422 C CA . ASP A 1 189 ? 10.406 12.984 -0.957 1 80.12 189 ASP A CA 1
ATOM 1423 C C . ASP A 1 189 ? 9.016 13.078 -0.325 1 80.12 189 ASP A C 1
ATOM 1425 O O . ASP A 1 189 ? 8.891 13.375 0.866 1 80.12 189 ASP A O 1
ATOM 1429 N N . VAL A 1 190 ? 8.039 13.078 -1.103 1 90.12 190 VAL A N 1
ATOM 1430 C CA . VAL A 1 190 ? 6.633 13.25 -0.752 1 90.12 190 VAL A CA 1
ATOM 1431 C C . VAL A 1 190 ? 6.266 12.312 0.391 1 90.12 190 VAL A C 1
ATOM 1433 O O . VAL A 1 190 ? 5.504 12.68 1.289 1 90.12 190 VAL A O 1
ATOM 1436 N N . ILE A 1 191 ? 6.863 11.109 0.441 1 91.19 191 ILE A N 1
ATOM 1437 C CA . ILE A 1 191 ? 6.562 10.156 1.499 1 91.19 191 ILE A CA 1
ATOM 1438 C C . ILE A 1 191 ? 7.09 10.672 2.834 1 91.19 191 ILE A C 1
ATOM 1440 O O . ILE A 1 191 ? 6.363 10.695 3.83 1 91.19 191 ILE A O 1
ATOM 1444 N N . THR A 1 192 ? 8.289 11.18 2.859 1 88.06 192 THR A N 1
ATOM 1445 C CA . THR A 1 192 ? 8.898 11.68 4.086 1 88.06 192 THR A CA 1
ATOM 1446 C C . THR A 1 192 ? 8.172 12.93 4.586 1 88.06 192 THR A C 1
ATOM 1448 O O . THR A 1 192 ? 7.902 13.055 5.781 1 88.06 192 THR A O 1
ATOM 1451 N N . ASP A 1 193 ? 7.875 13.82 3.678 1 90.88 193 ASP A N 1
ATOM 1452 C CA . ASP A 1 193 ? 7.18 15.047 4.047 1 90.88 193 ASP A CA 1
ATOM 1453 C C . ASP A 1 193 ? 5.793 14.75 4.605 1 90.88 193 ASP A C 1
ATOM 1455 O O . ASP A 1 193 ? 5.406 15.281 5.648 1 90.88 193 ASP A O 1
ATOM 1459 N N . THR A 1 194 ? 5.066 13.93 3.928 1 95.25 194 THR A N 1
ATOM 1460 C CA . THR A 1 194 ? 3.721 13.57 4.352 1 95.25 194 THR A CA 1
ATOM 1461 C C . THR A 1 194 ? 3.754 12.836 5.688 1 95.25 194 THR A C 1
ATOM 1463 O O . THR A 1 194 ? 2.947 13.109 6.578 1 95.25 194 THR A O 1
ATOM 1466 N N . GLU A 1 195 ? 4.695 11.938 5.801 1 93.44 195 GLU A N 1
ATOM 1467 C CA . GLU A 1 195 ? 4.828 11.195 7.051 1 93.44 195 GLU A CA 1
ATOM 1468 C C . GLU A 1 195 ? 5.113 12.141 8.219 1 93.44 195 GLU A C 1
ATOM 1470 O O . GLU A 1 195 ? 4.523 12 9.297 1 93.44 195 GLU A O 1
ATOM 1475 N N . THR A 1 196 ? 5.996 13.07 8.016 1 92.25 196 THR A N 1
ATOM 1476 C CA . THR A 1 196 ? 6.355 14.008 9.07 1 92.25 196 THR A CA 1
ATOM 1477 C C . THR A 1 196 ? 5.133 14.805 9.531 1 92.25 196 THR A C 1
ATOM 1479 O O . THR A 1 196 ? 4.891 14.945 10.727 1 92.25 196 THR A O 1
ATOM 1482 N N . LEU A 1 197 ? 4.398 15.289 8.602 1 95.5 197 LEU A N 1
ATOM 1483 C CA . LEU A 1 197 ? 3.191 16.047 8.914 1 95.5 197 LEU A CA 1
ATOM 1484 C C . LEU A 1 197 ? 2.174 15.172 9.641 1 95.5 197 LEU A C 1
ATOM 1486 O O . LEU A 1 197 ? 1.687 15.539 10.711 1 95.5 197 LEU A O 1
ATOM 1490 N N . VAL A 1 198 ? 1.892 13.977 9.109 1 96.94 198 VAL A N 1
ATOM 1491 C CA . VAL A 1 198 ? 0.893 13.07 9.672 1 96.94 198 VAL A CA 1
ATOM 1492 C C . VAL A 1 198 ? 1.304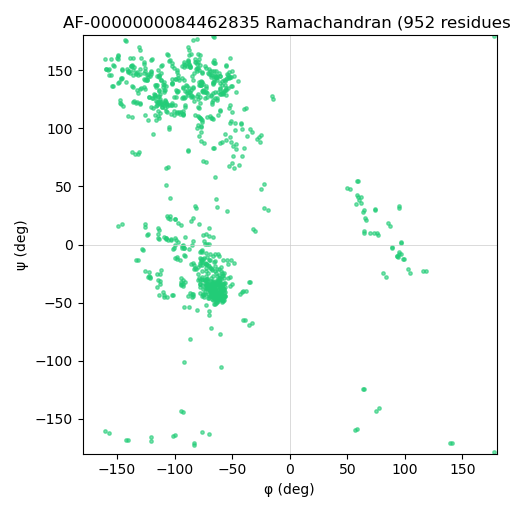 12.664 11.086 1 96.94 198 VAL A C 1
ATOM 1494 O O . VAL A 1 198 ? 0.483 12.68 12.008 1 96.94 198 VAL A O 1
ATOM 1497 N N . ARG A 1 199 ? 2.504 12.367 11.227 1 94.12 199 ARG A N 1
ATOM 1498 C CA . ARG A 1 199 ? 2.992 11.945 12.531 1 94.12 199 ARG A CA 1
ATOM 1499 C C . ARG A 1 199 ? 2.85 13.062 13.562 1 94.12 199 ARG A C 1
ATOM 1501 O O . ARG A 1 199 ? 2.436 12.812 14.695 1 94.12 199 ARG A O 1
ATOM 1508 N N . GLU A 1 200 ? 3.229 14.266 13.195 1 93.94 200 GLU A N 1
ATOM 1509 C CA . GLU A 1 200 ? 3.088 15.414 14.078 1 93.94 200 GLU A CA 1
ATOM 1510 C C . GLU A 1 200 ? 1.639 15.602 14.523 1 93.94 200 GLU A C 1
ATOM 1512 O O . GLU A 1 200 ? 1.37 15.859 15.695 1 93.94 200 GLU A O 1
ATOM 1517 N N . LEU A 1 201 ? 0.714 15.508 13.664 1 96.81 201 LEU A N 1
ATOM 1518 C CA . LEU A 1 201 ? -0.701 15.719 13.953 1 96.81 201 LEU A CA 1
ATOM 1519 C C . LEU A 1 201 ? -1.244 14.602 14.836 1 96.81 201 LEU A C 1
ATOM 1521 O O . LEU A 1 201 ? -1.985 14.859 15.789 1 96.81 201 LEU A O 1
ATOM 1525 N N . LEU A 1 202 ? -0.809 13.359 14.516 1 95.75 202 LEU A N 1
ATOM 1526 C CA . LEU A 1 202 ? -1.274 12.219 15.297 1 95.75 202 LEU A CA 1
ATOM 1527 C C . LEU A 1 202 ? -0.705 12.258 16.703 1 95.75 202 LEU A C 1
ATOM 1529 O O . LEU A 1 202 ? -1.378 11.867 17.656 1 95.75 202 LEU A O 1
ATOM 1533 N N . LYS A 1 203 ? 0.482 12.719 16.797 1 91.81 203 LYS A N 1
ATOM 1534 C CA . LYS A 1 203 ? 1.116 12.867 18.094 1 91.81 203 LYS A CA 1
ATOM 1535 C C . LYS A 1 203 ? 0.317 13.812 18.984 1 91.81 203 LYS A C 1
ATOM 1537 O O . LYS A 1 203 ? 0.25 13.617 20.203 1 91.81 203 LYS A O 1
ATOM 1542 N N . GLY A 1 204 ? -0.243 14.758 18.406 1 92.44 204 GLY A N 1
ATOM 1543 C CA . GLY A 1 204 ? -1.056 15.719 19.141 1 92.44 204 GLY A CA 1
ATOM 1544 C C . GLY A 1 204 ? -2.428 15.188 19.5 1 92.44 204 GLY A C 1
ATOM 1545 O O . GLY A 1 204 ? -3.197 15.852 20.203 1 92.44 204 GLY A O 1
ATOM 1546 N N . GLY A 1 205 ? -2.795 14 19.047 1 94.56 205 GLY A N 1
ATOM 1547 C CA . GLY A 1 205 ? -4.055 13.375 19.406 1 94.56 205 GLY A CA 1
ATOM 1548 C C . GLY A 1 205 ? -5.148 13.594 18.375 1 94.56 205 GLY A C 1
ATOM 1549 O O . GLY A 1 205 ? -6.281 13.148 18.562 1 94.56 205 GLY A O 1
ATOM 1550 N N . ALA A 1 206 ? -4.84 14.266 17.297 1 97.69 206 ALA A N 1
ATOM 1551 C CA . ALA A 1 206 ? -5.848 14.602 16.297 1 97.69 206 ALA A CA 1
ATOM 1552 C C . ALA A 1 206 ? -6.121 13.406 15.383 1 97.69 206 ALA A C 1
ATOM 1554 O O . ALA A 1 206 ? -5.289 12.508 15.266 1 97.69 206 ALA A O 1
ATOM 1555 N N . ALA A 1 207 ? -7.352 13.32 14.828 1 98.31 207 ALA A N 1
ATOM 1556 C CA . ALA A 1 207 ? -7.613 12.492 13.648 1 98.31 207 ALA A CA 1
ATOM 1557 C C . ALA A 1 207 ? -7.086 13.164 12.383 1 98.31 207 ALA A C 1
ATOM 1559 O O . ALA A 1 207 ? -6.988 14.391 12.32 1 98.31 207 ALA A O 1
ATOM 1560 N N . VAL A 1 208 ? -6.66 12.375 11.469 1 98.62 208 VAL A N 1
ATOM 1561 C CA . VAL A 1 208 ? -6.211 12.875 10.172 1 98.62 208 VAL A CA 1
ATOM 1562 C C . VAL A 1 208 ? -6.973 12.164 9.055 1 98.62 208 VAL A C 1
ATOM 1564 O O . VAL A 1 208 ? -7.168 10.945 9.102 1 98.62 208 VAL A O 1
ATOM 1567 N N . MET A 1 209 ? -7.48 12.844 8.07 1 98.62 209 MET A N 1
ATOM 1568 C CA . MET A 1 209 ? -8.008 12.328 6.812 1 98.62 209 MET A CA 1
ATOM 1569 C C . MET A 1 209 ? -7.262 12.93 5.625 1 98.62 209 MET A C 1
ATOM 1571 O O . MET A 1 209 ? -6.859 14.094 5.664 1 98.62 209 MET A O 1
ATOM 1575 N N . MET A 1 210 ? -7.098 12.117 4.605 1 98.44 210 MET A N 1
ATOM 1576 C CA . MET A 1 210 ? -6.477 12.617 3.381 1 98.44 210 MET A CA 1
ATOM 1577 C C . MET A 1 210 ? -7.512 12.773 2.271 1 98.44 210 MET A C 1
ATOM 1579 O O . MET A 1 210 ? -8.406 11.93 2.125 1 98.44 210 MET A O 1
ATOM 1583 N N . LEU A 1 211 ? -7.438 13.852 1.574 1 98.31 211 LEU A N 1
ATOM 1584 C CA . LEU A 1 211 ? -8.219 14.109 0.367 1 98.31 211 LEU A CA 1
ATOM 1585 C C . LEU A 1 211 ? -7.312 14.164 -0.861 1 98.31 211 LEU A C 1
ATOM 1587 O O . LEU A 1 211 ? -6.438 15.023 -0.954 1 98.31 211 LEU A O 1
ATOM 1591 N N . SER A 1 212 ? -7.48 13.172 -1.76 1 96.94 212 SER A N 1
ATOM 1592 C CA . SER A 1 212 ? -6.699 13.102 -2.992 1 96.94 212 SER A CA 1
ATOM 1593 C C . SER A 1 212 ? -7.484 13.672 -4.172 1 96.94 212 SER A C 1
ATOM 1595 O O . SER A 1 212 ? -8.477 13.078 -4.605 1 96.94 212 SER A O 1
ATOM 1597 N N . THR A 1 213 ? -6.973 14.82 -4.695 1 95.25 213 THR A N 1
ATOM 1598 C CA . THR A 1 213 ? -7.613 15.461 -5.84 1 95.25 213 THR A CA 1
ATOM 1599 C C . THR A 1 213 ? -6.801 15.234 -7.113 1 95.25 213 THR A C 1
ATOM 1601 O O . THR A 1 213 ? -5.691 14.703 -7.059 1 95.25 213 THR A O 1
ATOM 1604 N N . TRP A 1 214 ? -7.469 15.461 -8.234 1 90.88 214 TRP A N 1
ATOM 1605 C CA . TRP A 1 214 ? -6.867 15.336 -9.555 1 90.88 214 TRP A CA 1
ATOM 1606 C C . TRP A 1 214 ? -7.262 16.5 -10.453 1 90.88 214 TRP A C 1
ATOM 1608 O O . TRP A 1 214 ? -8.383 17.016 -10.352 1 90.88 214 TRP A O 1
ATOM 1618 N N . GLY A 1 215 ? -6.238 17.047 -11.188 1 85.94 215 GLY A N 1
ATOM 1619 C CA . GLY A 1 215 ? -6.512 18.031 -12.227 1 85.94 215 GLY A CA 1
ATOM 1620 C C . GLY A 1 215 ? -6.203 17.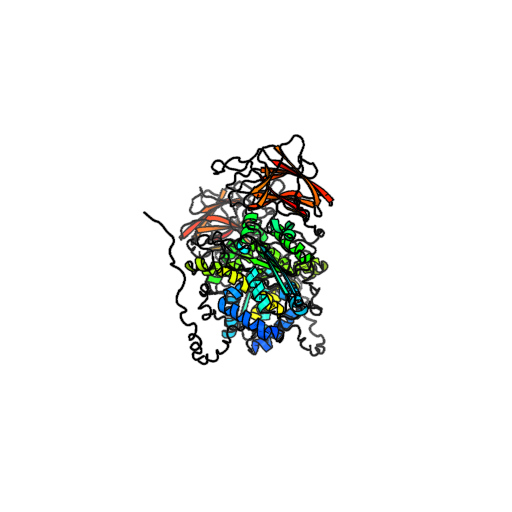531 -13.625 1 85.94 215 GLY A C 1
ATOM 1621 O O . GLY A 1 215 ? -5.25 16.766 -13.812 1 85.94 215 GLY A O 1
ATOM 1622 N N . MET A 1 216 ? -6.934 17.906 -14.617 1 80.69 216 MET A N 1
ATOM 1623 C CA . MET A 1 216 ? -6.828 17.406 -15.984 1 80.69 216 MET A CA 1
ATOM 1624 C C . MET A 1 216 ? -5.488 17.797 -16.594 1 80.69 216 MET A C 1
ATOM 1626 O O . MET A 1 216 ? -5.105 17.266 -17.641 1 80.69 216 MET A O 1
ATOM 1630 N N . THR A 1 217 ? -4.832 18.703 -15.953 1 73.81 217 THR A N 1
ATOM 1631 C CA . THR A 1 217 ? -3.541 19.141 -16.469 1 73.81 217 THR A CA 1
ATOM 1632 C C . THR A 1 217 ? -2.461 18.109 -16.188 1 73.81 217 THR A C 1
ATOM 1634 O O . THR A 1 217 ? -1.354 18.188 -16.719 1 73.81 217 THR A O 1
ATOM 1637 N N . ASN A 1 218 ? -2.854 17.125 -15.453 1 75.38 218 ASN A N 1
ATOM 1638 C CA . ASN A 1 218 ? -1.917 16.078 -15.086 1 75.38 218 ASN A CA 1
ATOM 1639 C C . ASN A 1 218 ? -2.377 14.711 -15.594 1 75.38 218 ASN A C 1
ATOM 1641 O O . ASN A 1 218 ? -3.512 14.57 -16.047 1 75.38 218 ASN A O 1
ATOM 1645 N N . GLY A 1 219 ? -1.455 13.805 -15.688 1 82.44 219 GLY A N 1
ATOM 1646 C CA . GLY A 1 219 ? -1.872 12.422 -15.828 1 82.44 219 GLY A CA 1
ATOM 1647 C C . GLY A 1 219 ? -2.576 11.883 -14.602 1 82.44 219 GLY A C 1
ATOM 1648 O O . GLY A 1 219 ? -2.859 12.625 -13.664 1 82.44 219 GLY A O 1
ATOM 1649 N N . TYR A 1 220 ? -2.971 10.68 -14.656 1 88.56 220 TYR A N 1
ATOM 1650 C CA . TYR A 1 220 ? -3.67 10.07 -13.531 1 88.56 220 TYR A CA 1
ATOM 1651 C C . TYR A 1 220 ? -2.803 10.086 -12.281 1 88.56 220 TYR A C 1
ATOM 1653 O O . TYR A 1 220 ? -3.291 10.367 -11.18 1 88.56 220 TYR A O 1
ATOM 1661 N N . MET A 1 221 ? -1.516 9.844 -12.484 1 89.62 221 MET A N 1
ATOM 1662 C CA . MET A 1 221 ? -0.608 9.727 -11.344 1 89.62 221 MET A CA 1
ATOM 1663 C C . MET A 1 221 ? -0.236 11.102 -10.805 1 89.62 221 MET A C 1
ATOM 1665 O O . MET A 1 221 ? -0.031 12.039 -11.57 1 89.62 221 MET A O 1
ATOM 1669 N N . ASN A 1 222 ? -0.152 11.273 -9.453 1 91.06 222 ASN A N 1
ATOM 1670 C CA . ASN A 1 222 ? 0.297 12.469 -8.75 1 91.06 222 ASN A CA 1
ATOM 1671 C C . ASN A 1 222 ? 0.719 12.156 -7.32 1 91.06 222 ASN A C 1
ATOM 1673 O O . ASN A 1 222 ? 1.087 11.023 -7.012 1 91.06 222 ASN A O 1
ATOM 1677 N N . GLY A 1 223 ? 0.77 13.172 -6.461 1 92.12 223 GLY A N 1
ATOM 1678 C CA . GLY A 1 223 ? 1.258 12.977 -5.105 1 92.12 223 GLY A CA 1
ATOM 1679 C C . GLY A 1 223 ? 0.422 11.992 -4.305 1 92.12 223 GLY A C 1
ATOM 1680 O O . GLY A 1 223 ? 0.885 11.453 -3.297 1 92.12 223 GLY A O 1
ATOM 1681 N N . ALA A 1 224 ? -0.834 11.75 -4.711 1 94.5 224 ALA A N 1
ATOM 1682 C CA . ALA A 1 224 ? -1.737 10.844 -4.008 1 94.5 224 ALA A CA 1
ATOM 1683 C C . ALA A 1 224 ? -1.166 9.43 -3.965 1 94.5 224 ALA A C 1
ATOM 1685 O O . ALA A 1 224 ? -1.436 8.672 -3.029 1 94.5 224 ALA A O 1
ATOM 1686 N N . ASP A 1 225 ? -0.359 9.094 -4.98 1 92.69 225 ASP A N 1
ATOM 1687 C CA . ASP A 1 225 ? 0.232 7.758 -5.031 1 92.69 225 ASP A CA 1
ATOM 1688 C C . ASP A 1 225 ? 1.192 7.539 -3.863 1 92.69 225 ASP A C 1
ATOM 1690 O O . ASP A 1 225 ? 1.181 6.48 -3.232 1 92.69 225 ASP A O 1
ATOM 1694 N N . GLN A 1 226 ? 1.939 8.555 -3.523 1 93 226 GLN A N 1
ATOM 1695 C CA . GLN A 1 226 ? 2.832 8.484 -2.373 1 93 226 GLN A CA 1
ATOM 1696 C C . GLN A 1 226 ? 2.057 8.609 -1.064 1 93 226 GLN A C 1
ATOM 1698 O O . GLN A 1 226 ? 2.41 7.988 -0.062 1 93 226 GLN A O 1
ATOM 1703 N N . HIS A 1 227 ? 0.99 9.414 -1.066 1 96.44 227 HIS A N 1
ATOM 1704 C CA . HIS A 1 227 ? 0.148 9.555 0.117 1 96.44 227 HIS A CA 1
ATOM 1705 C C . HIS A 1 227 ? -0.465 8.219 0.519 1 96.44 227 HIS A C 1
ATOM 1707 O O . HIS A 1 227 ? -0.668 7.957 1.707 1 96.44 227 HIS A O 1
ATOM 1713 N N . SER A 1 228 ? -0.755 7.414 -0.466 1 94.88 228 SER A N 1
ATOM 1714 C CA . SER A 1 228 ? -1.389 6.129 -0.191 1 94.88 228 SER A CA 1
ATOM 1715 C C . SER A 1 228 ? -0.506 5.254 0.695 1 94.88 228 SER A C 1
ATOM 1717 O O . SER A 1 228 ? -1.008 4.535 1.561 1 94.88 228 SER A O 1
ATOM 1719 N N . THR A 1 229 ? 0.798 5.324 0.515 1 93.25 229 THR A N 1
ATOM 1720 C CA . THR A 1 229 ? 1.73 4.562 1.338 1 93.25 229 THR A CA 1
ATOM 1721 C C . THR A 1 229 ? 1.698 5.051 2.783 1 93.25 229 THR A C 1
ATOM 1723 O O . THR A 1 229 ? 1.647 4.246 3.715 1 93.25 229 THR A O 1
ATOM 1726 N N . VAL A 1 230 ? 1.664 6.34 2.971 1 95.5 230 VAL A N 1
ATOM 1727 C CA . VAL A 1 230 ? 1.631 6.926 4.305 1 95.5 230 VAL A CA 1
ATOM 1728 C C . VAL A 1 230 ? 0.298 6.605 4.977 1 95.5 230 VAL A C 1
ATOM 1730 O O . VAL A 1 230 ? 0.261 6.25 6.16 1 95.5 230 VAL A O 1
ATOM 1733 N N . ALA A 1 231 ? -0.794 6.688 4.211 1 96 231 ALA A N 1
ATOM 1734 C CA . ALA A 1 231 ? -2.123 6.406 4.746 1 96 231 ALA A CA 1
ATOM 1735 C C . ALA A 1 231 ? -2.217 4.973 5.262 1 96 231 ALA A C 1
ATOM 1737 O O . ALA A 1 231 ? -2.779 4.727 6.328 1 96 231 ALA A O 1
ATOM 1738 N N . GLU A 1 232 ? -1.631 4.078 4.488 1 92.81 232 GLU A N 1
ATOM 1739 C CA . GLU A 1 232 ? -1.676 2.674 4.883 1 92.81 232 GLU A CA 1
ATOM 1740 C C . GLU A 1 232 ? -0.837 2.428 6.137 1 92.81 232 GLU A C 1
ATOM 1742 O O . GLU A 1 232 ? -1.276 1.739 7.059 1 92.81 232 GLU A O 1
ATOM 1747 N N . TYR A 1 233 ? 0.301 3.02 6.246 1 91.75 233 TYR A N 1
ATOM 1748 C CA . TYR A 1 233 ? 1.223 2.791 7.352 1 91.75 233 TYR A CA 1
ATOM 1749 C C . TYR A 1 233 ? 0.672 3.371 8.648 1 91.75 233 TYR A C 1
ATOM 1751 O O . TYR A 1 233 ? 0.812 2.768 9.711 1 91.75 233 TYR A O 1
ATOM 1759 N N . TYR A 1 234 ? -0.034 4.508 8.586 1 93.19 234 TYR A N 1
ATOM 1760 C CA . TYR A 1 234 ? -0.439 5.23 9.781 1 93.19 234 TYR A CA 1
ATOM 1761 C C . TYR A 1 234 ? -1.935 5.082 10.031 1 93.19 234 TYR A C 1
ATOM 1763 O O . TYR A 1 234 ? -2.496 5.754 10.898 1 93.19 234 TYR A O 1
ATOM 1771 N N . ASP A 1 235 ? -2.617 4.266 9.258 1 90.5 235 ASP A N 1
ATOM 1772 C CA . ASP A 1 235 ? -4.047 4.004 9.406 1 90.5 235 ASP A CA 1
ATOM 1773 C C . ASP A 1 235 ? -4.855 5.293 9.266 1 90.5 235 ASP A C 1
ATOM 1775 O O . ASP A 1 235 ? -5.66 5.625 10.141 1 90.5 235 ASP A O 1
ATOM 1779 N N . VAL A 1 236 ? -4.645 5.98 8.164 1 95.81 236 VAL A N 1
ATOM 1780 C CA . VAL A 1 236 ? -5.332 7.23 7.855 1 95.81 236 VAL A CA 1
ATOM 1781 C C . VAL A 1 236 ? -6.34 7 6.734 1 95.81 236 VAL A C 1
ATOM 1783 O O . VAL A 1 236 ? -5.988 6.477 5.672 1 95.81 236 VAL A O 1
ATOM 1786 N N . PRO A 1 237 ? -7.664 7.324 6.969 1 96.44 237 PRO A N 1
ATOM 1787 C CA . PRO A 1 237 ? -8.609 7.23 5.855 1 96.44 237 PRO A CA 1
ATOM 1788 C C . PRO A 1 237 ? -8.281 8.195 4.719 1 96.44 237 PRO A C 1
ATOM 1790 O O . PRO A 1 237 ? -7.77 9.289 4.957 1 96.44 237 PRO A O 1
ATOM 1793 N N . ARG A 1 238 ? -8.523 7.754 3.523 1 96.88 238 ARG A N 1
ATOM 1794 C CA . ARG A 1 238 ? -8.242 8.555 2.338 1 96.88 238 ARG A CA 1
ATOM 1795 C C . ARG A 1 238 ? -9.445 8.609 1.409 1 96.88 238 ARG A C 1
ATOM 1797 O O . ARG A 1 238 ? -9.992 7.57 1.029 1 96.88 238 ARG A O 1
ATOM 1804 N N . ILE A 1 239 ? -9.938 9.805 1.135 1 97 239 ILE A N 1
ATOM 1805 C CA . ILE A 1 239 ? -10.977 10.094 0.146 1 97 239 ILE A CA 1
ATOM 1806 C C . ILE A 1 239 ? -10.328 10.578 -1.15 1 97 239 ILE A C 1
ATOM 1808 O O . ILE A 1 239 ? -9.391 11.383 -1.125 1 97 239 ILE A O 1
ATOM 1812 N N . SER A 1 240 ? -10.75 10.008 -2.264 1 95.44 240 SER A N 1
ATOM 1813 C CA . SER A 1 240 ? -10.148 10.367 -3.543 1 95.44 240 SER A CA 1
ATOM 1814 C C . SER A 1 240 ? -11.211 10.672 -4.594 1 95.44 240 SER A C 1
ATOM 1816 O O . SER A 1 240 ? -12.188 9.922 -4.73 1 95.44 240 SER A O 1
ATOM 1818 N N . THR A 1 241 ? -11.047 11.805 -5.254 1 89.94 241 THR A N 1
ATOM 1819 C CA . THR A 1 241 ? -11.898 12.117 -6.395 1 89.94 241 THR A CA 1
ATOM 1820 C C . THR A 1 241 ? -11.258 11.625 -7.695 1 89.94 241 THR A C 1
ATOM 1822 O O . THR A 1 241 ? -11.891 11.656 -8.75 1 89.94 241 THR A O 1
ATOM 1825 N N . ARG A 1 242 ? -10.078 11.086 -7.617 1 88.69 242 ARG A N 1
ATOM 1826 C CA . ARG A 1 242 ? -9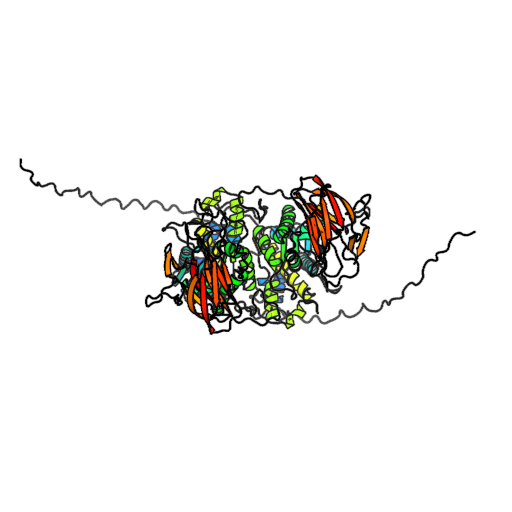.219 10.891 -8.773 1 88.69 242 ARG A CA 1
ATOM 1827 C C . ARG A 1 242 ? -9.766 9.805 -9.695 1 88.69 242 ARG A C 1
ATOM 1829 O O . ARG A 1 242 ? -10.172 10.086 -10.828 1 88.69 242 ARG A O 1
ATOM 1836 N N . ALA A 1 243 ? -9.953 8.656 -9.195 1 77.38 243 ALA A N 1
ATOM 1837 C CA . ALA A 1 243 ? -10.289 7.531 -10.062 1 77.38 243 ALA A CA 1
ATOM 1838 C C . ALA A 1 243 ? -11.68 7.699 -10.664 1 77.38 243 ALA A C 1
ATOM 1840 O O . ALA A 1 243 ? -11.875 7.512 -11.867 1 77.38 243 ALA A O 1
ATOM 1841 N N . ALA A 1 244 ? -12.641 8.117 -9.852 1 75.19 244 ALA A N 1
ATOM 1842 C CA . ALA A 1 244 ? -14.008 8.289 -10.328 1 75.19 244 ALA A CA 1
ATOM 1843 C C . ALA A 1 244 ? -14.094 9.398 -11.375 1 75.19 244 ALA A C 1
ATOM 1845 O O . ALA A 1 244 ? -14.719 9.227 -12.422 1 75.19 244 ALA A O 1
ATOM 1846 N N . LEU A 1 245 ? -13.391 10.516 -11.117 1 79.31 245 LEU A N 1
ATOM 1847 C CA . LEU A 1 245 ? -13.469 11.648 -12.039 1 79.31 245 LEU A CA 1
ATOM 1848 C C . LEU A 1 245 ? -12.695 11.367 -13.32 1 79.31 245 LEU A C 1
ATOM 1850 O O . LEU A 1 245 ? -13.133 11.734 -14.414 1 79.31 245 LEU A O 1
ATOM 1854 N N . TYR A 1 246 ? -11.547 10.758 -13.164 1 81 246 TYR A N 1
ATOM 1855 C CA . TYR A 1 246 ? -10.734 10.445 -14.336 1 81 246 TYR A CA 1
ATOM 1856 C C . TYR A 1 246 ? -11.492 9.555 -15.305 1 81 246 TYR A C 1
ATOM 1858 O O . TYR A 1 246 ? -11.578 9.852 -16.5 1 81 246 TYR A O 1
ATOM 1866 N N . GLN A 1 247 ? -12.086 8.539 -14.789 1 76.81 247 GLN A N 1
ATOM 1867 C CA . GLN A 1 247 ? -12.828 7.598 -15.617 1 76.81 247 GLN A CA 1
ATOM 1868 C C . GLN A 1 247 ? -14.102 8.234 -16.172 1 76.81 247 GLN A C 1
ATOM 1870 O O . GLN A 1 247 ? -14.461 8.023 -17.328 1 76.81 247 GLN A O 1
ATOM 1875 N N . TYR A 1 248 ? -14.695 8.984 -15.359 1 76.44 248 TYR A N 1
ATOM 1876 C CA . TYR A 1 248 ? -15.93 9.641 -15.781 1 76.44 248 TYR A CA 1
ATOM 1877 C C . TYR A 1 248 ? -15.672 10.633 -16.906 1 76.44 248 TYR A C 1
ATOM 1879 O O . TYR A 1 248 ? -16.391 10.656 -17.906 1 76.44 248 TYR A O 1
ATOM 1887 N N . ILE A 1 249 ? -14.672 11.414 -16.766 1 81.19 249 ILE A N 1
ATOM 1888 C CA . ILE A 1 249 ? -14.383 12.445 -17.766 1 81.19 249 ILE A CA 1
ATOM 1889 C C . ILE A 1 249 ? -13.852 11.797 -19.031 1 81.19 249 ILE A C 1
ATOM 1891 O O . ILE A 1 249 ? -14.117 12.281 -20.141 1 81.19 249 ILE A O 1
ATOM 1895 N N . GLN A 1 250 ? -13.203 10.688 -18.875 1 78.62 250 GLN A N 1
ATOM 1896 C CA . GLN A 1 250 ? -12.812 9.93 -20.062 1 78.62 250 GLN A CA 1
ATOM 1897 C C . GLN A 1 250 ? -14.031 9.477 -20.859 1 78.62 250 GLN A C 1
ATOM 1899 O O . GLN A 1 250 ? -14.031 9.523 -22.094 1 78.62 250 GLN A O 1
ATOM 1904 N N . ALA A 1 251 ? -14.945 9.078 -20.156 1 74.44 251 ALA A N 1
ATOM 1905 C CA . ALA A 1 251 ? -16.172 8.586 -20.781 1 74.44 251 ALA A CA 1
ATOM 1906 C C . ALA A 1 251 ? -17.062 9.742 -21.234 1 74.44 251 ALA A C 1
ATOM 1908 O O . ALA A 1 251 ? -17.812 9.617 -22.203 1 74.44 251 ALA A O 1
ATOM 1909 N N . HIS A 1 252 ? -16.922 10.852 -20.5 1 78.12 252 HIS A N 1
ATOM 1910 C CA . HIS A 1 252 ? -17.734 12.031 -20.75 1 78.12 252 HIS A CA 1
ATOM 1911 C C . HIS A 1 252 ? -16.891 13.297 -20.75 1 78.12 252 HIS A C 1
ATOM 1913 O O . HIS A 1 252 ? -17.016 14.133 -19.859 1 78.12 252 HIS A O 1
ATOM 1919 N N . PRO A 1 253 ? -16.188 13.57 -21.797 1 76.25 253 PRO A N 1
ATOM 1920 C CA . PRO A 1 253 ? -15.242 14.688 -21.812 1 76.25 253 PRO A CA 1
ATOM 1921 C C . PRO A 1 253 ? -15.922 16.031 -21.547 1 76.25 253 PRO A C 1
ATOM 1923 O O . PRO A 1 253 ? -15.297 16.938 -20.984 1 76.25 253 PRO A O 1
ATOM 1926 N N . ASP A 1 254 ? -17.203 16.203 -21.922 1 77.69 254 ASP A N 1
ATOM 1927 C CA . ASP A 1 254 ? -17.922 17.453 -21.734 1 77.69 254 ASP A CA 1
ATOM 1928 C C . ASP A 1 254 ? -18.219 17.703 -20.266 1 77.69 254 ASP A C 1
ATOM 1930 O O . ASP A 1 254 ? -18.516 18.828 -19.875 1 77.69 254 ASP A O 1
ATOM 1934 N N . ALA A 1 255 ? -18.031 16.641 -19.484 1 78.38 255 ALA A N 1
ATOM 1935 C CA . ALA A 1 255 ? -18.328 16.766 -18.062 1 78.38 255 ALA A CA 1
ATOM 1936 C C . ALA A 1 255 ? -17.219 17.5 -17.328 1 78.38 255 ALA A C 1
ATOM 1938 O O . ALA A 1 255 ? -17.391 17.922 -16.188 1 78.38 255 ALA A O 1
ATOM 1939 N N . ALA A 1 256 ? -16.125 17.688 -17.984 1 83.62 256 ALA A N 1
ATOM 1940 C CA . ALA A 1 256 ? -15 18.375 -17.359 1 83.62 256 ALA A CA 1
ATOM 1941 C C . ALA A 1 256 ? -15.398 19.766 -16.891 1 83.62 256 ALA A C 1
ATOM 1943 O O . ALA A 1 256 ? -15.023 20.203 -15.797 1 83.62 256 ALA A O 1
ATOM 1944 N N . GLU A 1 257 ? -16.203 20.438 -17.625 1 84.81 257 GLU A N 1
ATOM 1945 C CA . GLU A 1 257 ? -16.594 21.812 -17.297 1 84.81 257 GLU A CA 1
ATOM 1946 C C . GLU A 1 257 ? -17.594 21.844 -16.156 1 84.81 257 GLU A C 1
ATOM 1948 O O . GLU A 1 257 ? -17.844 22.906 -15.57 1 84.81 257 GLU A O 1
ATOM 1953 N N . GLU A 1 258 ? -18.109 20.703 -15.859 1 82.5 258 GLU A N 1
ATOM 1954 C CA . GLU A 1 258 ? -19.031 20.625 -14.734 1 82.5 258 GLU A CA 1
ATOM 1955 C C . GLU A 1 258 ? -18.297 20.516 -13.414 1 82.5 258 GLU A C 1
ATOM 1957 O O . GLU A 1 258 ? -18.844 20.828 -12.352 1 82.5 258 GLU A O 1
ATOM 1962 N N . ILE A 1 259 ? -17.047 20.094 -13.492 1 86.94 259 ILE A N 1
ATOM 1963 C CA . ILE A 1 259 ? -16.312 19.812 -12.266 1 86.94 259 ILE A CA 1
ATOM 1964 C C . ILE A 1 259 ? -15.172 20.828 -12.094 1 86.94 259 ILE A C 1
ATOM 1966 O O . ILE A 1 259 ? -14.836 21.203 -10.969 1 86.94 259 ILE A O 1
ATOM 1970 N N . PHE A 1 260 ? -14.688 21.25 -13.172 1 88.75 260 PHE A N 1
ATOM 1971 C CA . PHE A 1 260 ? -13.5 22.094 -13.117 1 88.75 260 PHE A CA 1
ATOM 1972 C C . PHE A 1 260 ? -13.836 23.531 -13.531 1 88.75 260 PHE A C 1
ATOM 1974 O O . PHE A 1 260 ? -14.805 23.75 -14.25 1 88.75 260 PHE A O 1
ATOM 1981 N N . VAL A 1 261 ? -12.977 24.453 -12.992 1 88.88 261 VAL A N 1
ATOM 1982 C CA . VAL A 1 261 ? -13.07 25.859 -13.406 1 88.88 261 VAL A CA 1
ATOM 1983 C C . VAL A 1 261 ? -12.859 25.953 -14.914 1 88.88 261 VAL A C 1
ATOM 1985 O O . VAL A 1 261 ? -11.898 25.406 -15.453 1 88.88 261 VAL A O 1
ATOM 1988 N N . HIS A 1 262 ? -13.734 26.641 -15.516 1 80.62 262 HIS A N 1
ATOM 1989 C CA . HIS A 1 262 ? -13.695 26.797 -16.969 1 80.62 262 HIS A CA 1
ATOM 1990 C C . HIS A 1 262 ? -12.352 27.359 -17.422 1 80.62 262 HIS A C 1
ATOM 1992 O O . HIS A 1 262 ? -11.844 28.312 -16.828 1 80.62 262 HIS A O 1
ATOM 1998 N N . GLY A 1 263 ? -11.797 26.75 -18.469 1 81.5 263 GLY A N 1
ATOM 1999 C CA . GLY A 1 263 ? -10.539 27.219 -19.047 1 81.5 263 GLY A CA 1
ATOM 2000 C C . GLY A 1 263 ? -9.328 26.75 -18.281 1 81.5 263 GLY A C 1
ATOM 2001 O O . GLY A 1 263 ? -8.227 26.656 -18.828 1 81.5 263 GLY A O 1
ATOM 2002 N N . ASP A 1 264 ? -9.391 26.438 -17.078 1 82.5 264 ASP A N 1
ATOM 2003 C CA . ASP A 1 264 ? -8.328 26 -16.188 1 82.5 264 ASP A CA 1
ATOM 2004 C C . ASP A 1 264 ? -8.219 24.469 -16.188 1 82.5 264 ASP A C 1
ATOM 2006 O O . ASP A 1 264 ? -7.203 23.906 -16.594 1 82.5 264 ASP A O 1
ATOM 2010 N N . LEU A 1 265 ? -9.172 23.781 -15.953 1 81.81 265 LEU A N 1
ATOM 2011 C CA . LEU A 1 265 ? -9.398 22.344 -15.992 1 81.81 265 LEU A CA 1
ATOM 2012 C C . LEU A 1 265 ? -8.539 21.625 -14.953 1 81.81 265 LEU A C 1
ATOM 2014 O O . LEU A 1 265 ? -8.336 20.406 -15.031 1 81.81 265 LEU A O 1
ATOM 2018 N N . GLY A 1 266 ? -7.957 22.359 -14.094 1 88.06 266 GLY A N 1
ATOM 2019 C CA . GLY A 1 266 ? -7.188 21.797 -12.992 1 88.06 266 GLY A CA 1
ATOM 2020 C C . GLY A 1 266 ? -7.793 22.094 -11.633 1 88.06 266 GLY A C 1
ATOM 2021 O O . GLY A 1 266 ? -7.738 21.25 -10.734 1 88.06 266 GLY A O 1
ATOM 2022 N N . HIS A 1 267 ? -8.344 23.281 -11.523 1 94.25 267 HIS A N 1
ATOM 2023 C CA . HIS A 1 267 ? -8.984 23.672 -10.273 1 94.25 267 HIS A CA 1
ATOM 2024 C C . HIS A 1 267 ? -10.469 23.344 -10.281 1 94.25 267 HIS A C 1
ATOM 2026 O O . HIS A 1 267 ? -11.133 23.453 -11.32 1 94.25 267 HIS A O 1
ATOM 2032 N N . TYR A 1 268 ? -10.977 22.891 -9.148 1 94.44 268 TYR A N 1
ATOM 2033 C CA . TYR A 1 268 ? -12.383 22.516 -9.039 1 94.44 268 TYR A CA 1
ATOM 2034 C C . TYR A 1 268 ? -13.281 23.75 -8.953 1 94.44 268 TYR A C 1
ATOM 2036 O O . TYR A 1 268 ? -12.938 24.719 -8.289 1 94.44 268 TYR A O 1
ATOM 2044 N N . ASN A 1 269 ? -14.453 23.703 -9.656 1 93.5 269 ASN A N 1
ATOM 2045 C CA . ASN A 1 269 ? -15.484 24.719 -9.5 1 93.5 269 ASN A CA 1
ATOM 2046 C C . ASN A 1 269 ? -16.375 24.438 -8.305 1 93.5 269 ASN A C 1
ATOM 2048 O O . ASN A 1 269 ? -16.078 23.562 -7.484 1 93.5 269 ASN A O 1
ATOM 2052 N N . ALA A 1 270 ? -17.438 25.172 -8.164 1 94.44 270 ALA A N 1
ATOM 2053 C CA . ALA A 1 270 ? -18.344 25.031 -7.02 1 94.44 270 ALA A CA 1
ATOM 2054 C C . ALA A 1 270 ? -18.906 23.625 -6.934 1 94.44 270 ALA A C 1
ATOM 2056 O O . ALA A 1 270 ? -19.047 23.062 -5.84 1 94.44 270 ALA A O 1
ATOM 2057 N N . HIS A 1 271 ? -19.188 23.094 -8.055 1 91.19 271 HIS A N 1
ATOM 2058 C CA . HIS A 1 271 ? -19.734 21.734 -8.094 1 91.19 271 HIS A CA 1
ATOM 2059 C C . HIS A 1 271 ? -18.703 20.719 -7.645 1 91.19 271 HIS A C 1
ATOM 2061 O O . HIS A 1 271 ? -19.031 19.781 -6.91 1 91.19 271 HIS A O 1
ATOM 2067 N N . GLY A 1 272 ? -17.484 20.875 -8.078 1 92.44 272 GLY A N 1
ATOM 2068 C CA . GLY A 1 272 ? -16.406 20 -7.609 1 92.44 272 GLY A CA 1
ATOM 2069 C C . GLY A 1 272 ? -16.172 20.109 -6.113 1 92.44 272 GLY A C 1
ATOM 2070 O O . GLY A 1 272 ? -15.922 19.094 -5.453 1 92.44 272 GLY A O 1
ATOM 2071 N N . HIS A 1 273 ? -16.266 21.297 -5.629 1 96.5 273 HIS A N 1
ATOM 2072 C CA . HIS A 1 273 ? -16.125 21.484 -4.188 1 96.5 273 HIS A CA 1
ATOM 2073 C C . HIS A 1 273 ? -17.266 20.812 -3.426 1 96.5 273 HIS A C 1
ATOM 2075 O O . HIS A 1 273 ? -17.047 20.281 -2.334 1 96.5 273 HIS A O 1
ATOM 2081 N N . ARG A 1 274 ? -18.469 20.797 -3.947 1 94.12 274 ARG A N 1
ATOM 2082 C CA . ARG A 1 274 ? -19.578 20.109 -3.318 1 94.12 274 ARG A CA 1
ATOM 2083 C C . ARG A 1 274 ? -19.328 18.609 -3.27 1 94.12 274 ARG A C 1
ATOM 2085 O O . ARG A 1 274 ? -19.609 17.953 -2.256 1 94.12 274 ARG A O 1
ATOM 2092 N N . PHE A 1 275 ? -18.828 18.062 -4.359 1 91.94 275 PHE A N 1
ATOM 2093 C CA . PHE A 1 275 ? -18.5 16.641 -4.383 1 91.94 275 PHE A CA 1
ATOM 2094 C C . PHE A 1 275 ? -17.5 16.297 -3.295 1 91.94 275 PHE A C 1
ATOM 2096 O O . PHE A 1 275 ? -17.703 15.352 -2.525 1 91.94 275 PHE A O 1
ATOM 2103 N N . MET A 1 276 ? -16.438 17.078 -3.223 1 96.31 276 MET A N 1
ATOM 2104 C CA . MET A 1 276 ? -15.414 16.828 -2.205 1 96.31 276 MET A CA 1
ATOM 2105 C C . MET A 1 276 ? -16.016 16.906 -0.806 1 96.31 276 MET A C 1
ATOM 2107 O O . MET A 1 276 ? -15.766 16.016 0.023 1 96.31 276 MET A O 1
ATOM 2111 N N . ALA A 1 277 ? -16.844 17.891 -0.57 1 97.94 277 ALA A N 1
ATOM 2112 C CA . ALA A 1 277 ? -17.438 18.094 0.747 1 97.94 277 ALA A CA 1
ATOM 2113 C C . ALA A 1 277 ? -18.328 16.922 1.132 1 97.94 277 ALA A C 1
ATOM 2115 O O . ALA A 1 277 ? -18.234 16.391 2.242 1 97.94 277 ALA A O 1
ATOM 2116 N N . GLU A 1 278 ? -19.172 16.516 0.219 1 95.12 278 GLU A N 1
ATOM 2117 C CA . GLU A 1 278 ? -20.141 15.469 0.529 1 95.12 278 GLU A CA 1
ATOM 2118 C C . GLU A 1 278 ? -19.469 14.109 0.666 1 95.12 278 GLU A C 1
ATOM 2120 O O . GLU A 1 278 ? -19.906 13.266 1.456 1 95.12 278 GLU A O 1
ATOM 2125 N N . ALA A 1 279 ? -18.406 13.883 -0.021 1 94.81 279 ALA A N 1
ATOM 2126 C CA . ALA A 1 279 ? -17.641 12.664 0.171 1 94.81 279 ALA A CA 1
ATOM 2127 C C . ALA A 1 279 ? -17 12.625 1.56 1 94.81 279 ALA A C 1
ATOM 2129 O O . ALA A 1 279 ? -17.031 11.594 2.232 1 94.81 279 ALA A O 1
ATOM 2130 N N . ILE A 1 280 ? -16.422 13.742 1.96 1 98.12 280 ILE A N 1
ATOM 2131 C CA . ILE A 1 280 ? -15.828 13.859 3.287 1 98.12 280 ILE A CA 1
ATOM 2132 C C . ILE A 1 280 ? -16.906 13.672 4.355 1 98.12 280 ILE A C 1
ATOM 2134 O O . ILE A 1 280 ? -16.719 12.898 5.293 1 98.12 280 ILE A O 1
ATOM 2138 N N . LEU A 1 281 ? -18.031 14.359 4.176 1 97.81 281 LEU A N 1
ATOM 2139 C CA . LEU A 1 281 ? -19.125 14.32 5.141 1 97.81 281 LEU A CA 1
ATOM 2140 C C . LEU A 1 281 ? -19.688 12.914 5.277 1 97.81 281 LEU A C 1
ATOM 2142 O O . LEU A 1 281 ? -20.016 12.469 6.383 1 97.81 281 LEU A O 1
ATOM 2146 N N . ASP A 1 282 ? -19.828 12.266 4.16 1 95.44 282 ASP A N 1
ATOM 2147 C CA . ASP A 1 282 ? -20.375 10.914 4.195 1 95.44 282 ASP A CA 1
ATOM 2148 C C . ASP A 1 282 ? -19.547 10.016 5.125 1 95.44 282 ASP A C 1
ATOM 2150 O O . ASP A 1 282 ? -20.109 9.289 5.945 1 95.44 282 ASP A O 1
ATOM 2154 N N . HIS A 1 283 ? -18.266 10.102 5.023 1 96.12 283 HIS A N 1
ATOM 2155 C CA . HIS A 1 283 ? -17.406 9.273 5.863 1 96.12 283 HIS A CA 1
ATOM 2156 C C . HIS A 1 283 ? -17.469 9.719 7.32 1 96.12 283 HIS A C 1
ATOM 2158 O O . HIS A 1 283 ? -17.562 8.883 8.227 1 96.12 283 HIS A O 1
ATOM 2164 N N . LEU A 1 284 ? -17.375 11.062 7.566 1 97.75 284 LEU A N 1
ATOM 2165 C CA . LEU A 1 284 ? -17.422 11.578 8.93 1 97.75 284 LEU A CA 1
ATOM 2166 C C . LEU A 1 284 ? -18.719 11.148 9.625 1 97.75 284 LEU A C 1
ATOM 2168 O O . LEU A 1 284 ? -18.688 10.688 10.766 1 97.75 284 LEU A O 1
ATOM 2172 N N . LEU A 1 285 ? -19.828 11.25 8.938 1 95.94 285 LEU A N 1
ATOM 2173 C CA . LEU A 1 285 ? -21.141 10.953 9.523 1 95.94 285 LEU A CA 1
ATOM 2174 C C . LEU A 1 285 ? -21.312 9.453 9.727 1 95.94 285 LEU A C 1
ATOM 2176 O O . LEU A 1 285 ? -21.938 9.023 10.695 1 95.94 285 LEU A O 1
ATOM 2180 N N . GLU A 1 286 ? -20.75 8.688 8.805 1 93.69 286 GLU A N 1
ATOM 2181 C CA . GLU A 1 286 ? -20.734 7.246 9.023 1 93.69 286 GLU A CA 1
ATOM 2182 C C . GLU A 1 286 ? -20.016 6.891 10.32 1 93.69 286 GLU A C 1
ATOM 2184 O O . GLU A 1 286 ? -20.5 6.082 11.109 1 93.69 286 GLU A O 1
ATOM 2189 N N . GLN A 1 287 ? -18.875 7.473 10.492 1 93.94 287 GLN A N 1
ATOM 2190 C CA . GLN A 1 287 ? -18.094 7.184 11.68 1 93.94 287 GLN A CA 1
ATOM 2191 C C . GLN A 1 287 ? -18.797 7.668 12.945 1 93.94 287 GLN A C 1
ATOM 2193 O O . GLN A 1 287 ? -18.688 7.047 14 1 93.94 287 GLN A O 1
ATOM 2198 N N . ALA A 1 288 ? -19.484 8.758 12.852 1 93.62 288 ALA A N 1
ATOM 2199 C CA . ALA A 1 288 ? -20.219 9.305 13.992 1 93.62 288 ALA A CA 1
ATOM 2200 C C . ALA A 1 288 ? -21.281 8.32 14.477 1 93.62 288 ALA A C 1
ATOM 2202 O O . ALA A 1 288 ? -21.641 8.328 15.648 1 93.62 288 ALA A O 1
ATOM 2203 N N . CYS A 1 289 ? -21.781 7.516 13.555 1 91.12 289 CYS A N 1
ATOM 2204 C CA . CYS A 1 289 ? -22.906 6.645 13.883 1 91.12 289 CYS A CA 1
ATOM 2205 C C . CYS A 1 289 ? -22.422 5.242 14.234 1 91.12 289 CYS A C 1
ATOM 2207 O O . CYS A 1 289 ? -23.219 4.355 14.531 1 91.12 289 CYS A O 1
ATOM 2209 N N . LYS A 1 290 ? -21.141 5.047 14.234 1 87.25 290 LYS A N 1
ATOM 2210 C CA . LYS A 1 290 ? -20.562 3.771 14.656 1 87.25 290 LYS A CA 1
ATOM 2211 C C . LYS A 1 290 ? -20.297 3.756 16.156 1 87.25 290 LYS A C 1
ATOM 2213 O O . LYS A 1 290 ? -20.094 4.809 16.766 1 87.25 290 LYS A O 1
ATOM 2218 N N . PRO A 1 291 ? -20.312 2.473 16.688 1 83 291 PRO A N 1
ATOM 2219 C CA . PRO A 1 291 ? -19.969 2.408 18.109 1 83 291 PRO A CA 1
ATOM 2220 C C . PRO A 1 291 ? -18.516 2.799 18.391 1 83 291 PRO A C 1
ATOM 2222 O O . PRO A 1 291 ? -17.688 2.754 17.484 1 83 291 PRO A O 1
ATOM 2225 N N . SER A 1 292 ? -18.344 3.215 19.641 1 80.44 292 SER A N 1
ATOM 2226 C CA . SER A 1 292 ? -17 3.57 20.062 1 80.44 292 SER A CA 1
ATOM 2227 C C . SER A 1 292 ? -16 2.465 19.703 1 80.44 292 SER A C 1
ATOM 2229 O O . SER A 1 292 ? -16.328 1.28 19.828 1 80.44 292 SER A O 1
ATOM 2231 N N . TYR A 1 293 ? -14.891 2.951 19.203 1 72.38 293 TYR A N 1
ATOM 2232 C CA . TYR A 1 293 ? -13.859 1.979 18.859 1 72.38 293 TYR A CA 1
ATOM 2233 C C . TYR A 1 293 ? -13.289 1.325 20.109 1 72.38 293 TYR A C 1
ATOM 2235 O O . TYR A 1 293 ? -12.805 2.014 21.016 1 72.38 293 TYR A O 1
ATOM 2243 N N . THR A 1 294 ? -13.609 0.118 20.266 1 61.16 294 THR A N 1
ATOM 2244 C CA . THR A 1 294 ? -13.008 -0.648 21.344 1 61.16 294 THR A CA 1
ATOM 2245 C C . THR A 1 294 ? -11.953 -1.61 20.812 1 61.16 294 THR A C 1
ATOM 2247 O O . THR A 1 294 ? -12.234 -2.424 19.938 1 61.16 294 THR A O 1
ATOM 2250 N N . PRO A 1 295 ? -10.672 -1.081 21.031 1 54.06 295 PRO A N 1
ATOM 2251 C CA . PRO A 1 295 ? -9.703 -2.076 20.562 1 54.06 295 PRO A CA 1
ATOM 2252 C C . PRO A 1 295 ? -10.117 -3.506 20.906 1 54.06 295 PRO A C 1
ATOM 2254 O O . PRO A 1 295 ? -10.727 -3.742 21.953 1 54.06 295 PRO A O 1
ATOM 2257 N N . PRO A 1 296 ? -10.359 -4.309 19.938 1 45.28 296 PRO A N 1
ATOM 2258 C CA . PRO A 1 296 ? -10.742 -5.672 20.297 1 45.28 296 PRO A CA 1
ATOM 2259 C C . PRO A 1 296 ? -9.898 -6.23 21.453 1 45.28 296 PRO A C 1
ATOM 2261 O O . PRO A 1 296 ? -8.672 -6.293 21.344 1 45.28 296 PRO A O 1
ATOM 2264 N N . TYR A 1 297 ? -10.172 -5.789 22.734 1 36.22 297 TYR A N 1
ATOM 2265 C CA . TYR A 1 297 ? -9.5 -6.5 23.812 1 36.22 297 TYR A CA 1
ATOM 2266 C C . TYR A 1 297 ? -9.367 -7.984 23.484 1 36.22 297 TYR A C 1
ATOM 2268 O O . TYR A 1 297 ? -8.32 -8.586 23.75 1 36.22 297 TYR A O 1
ATOM 2276 N N . ALA A 1 298 ? -10.57 -8.617 23.5 1 33.91 298 ALA A N 1
ATOM 2277 C CA . ALA A 1 298 ? -10.602 -10.055 23.797 1 33.91 298 ALA A CA 1
ATOM 2278 C C . ALA A 1 298 ? -9.969 -10.859 22.672 1 33.91 298 ALA A C 1
ATOM 2280 O O . ALA A 1 298 ? -9.914 -12.086 22.734 1 33.91 298 ALA A O 1
ATOM 2281 N N . ALA A 1 299 ? -10.117 -10.312 21.469 1 33.47 299 ALA A N 1
ATOM 2282 C CA . ALA A 1 299 ? -10.055 -11.461 20.578 1 33.47 299 ALA A CA 1
ATOM 2283 C C . ALA A 1 299 ? -8.711 -12.18 20.703 1 33.47 299 ALA A C 1
ATOM 2285 O O . ALA A 1 299 ? -8.648 -13.406 20.656 1 33.47 299 ALA A O 1
ATOM 2286 N N . LEU A 1 300 ? -7.617 -11.586 20.078 1 37.66 300 LEU A N 1
ATOM 2287 C CA . LEU A 1 300 ? -6.707 -12.641 19.641 1 37.66 300 LEU A CA 1
ATOM 2288 C C . LEU A 1 300 ? -6.152 -13.406 20.844 1 37.66 300 LEU A C 1
ATOM 2290 O O . LEU A 1 300 ? -5.105 -13.047 21.391 1 37.66 300 LEU A O 1
ATOM 2294 N N . HIS A 1 301 ? -6.914 -13.641 21.781 1 33.19 301 HIS A N 1
ATOM 2295 C CA . HIS A 1 301 ? -6.188 -14.539 22.672 1 33.19 301 HIS A CA 1
ATOM 2296 C C . HIS A 1 301 ? -5.371 -15.555 21.891 1 33.19 301 HIS A C 1
ATOM 2298 O O . HIS A 1 301 ? -4.262 -15.914 22.297 1 33.19 301 HIS A O 1
ATOM 2304 N N . GLY A 1 302 ? -6.059 -16.453 21.141 1 34.53 302 GLY A N 1
ATOM 2305 C CA . GLY A 1 302 ? -5.316 -17.656 20.812 1 34.53 302 GLY A CA 1
ATOM 2306 C C . GLY A 1 302 ? -4.23 -17.438 19.781 1 34.53 302 GLY A C 1
ATOM 2307 O O . GLY A 1 302 ? -3.377 -18.297 19.578 1 34.53 302 GLY A O 1
ATOM 2308 N N . ALA A 1 303 ? -4.621 -16.797 18.609 1 41.44 303 ALA A N 1
ATOM 2309 C CA . ALA A 1 303 ? -3.488 -16.797 17.688 1 41.44 303 ALA A CA 1
ATOM 2310 C C . ALA A 1 303 ? -2.48 -15.719 18.062 1 41.44 303 ALA A C 1
ATOM 2312 O O . ALA A 1 303 ? -2.842 -14.695 18.656 1 41.44 303 ALA A O 1
ATOM 2313 N N . GLU A 1 304 ? -1.29 -16.125 18.203 1 44 304 GLU A N 1
ATOM 2314 C CA . GLU A 1 304 ? -0.06 -15.477 18.641 1 44 304 GLU A CA 1
ATOM 2315 C C . GLU A 1 304 ? 0.042 -14.062 18.062 1 44 304 GLU A C 1
ATOM 2317 O O . GLU A 1 304 ? 0.867 -13.266 18.516 1 44 304 GLU A O 1
ATOM 2322 N N . LEU A 1 305 ? -0.294 -13.867 16.953 1 46.75 305 LEU A N 1
ATOM 2323 C CA . LEU A 1 305 ? -0.202 -12.477 16.516 1 46.75 305 LEU A CA 1
ATOM 2324 C C . LEU A 1 305 ? -1.191 -11.594 17.266 1 46.75 305 LEU A C 1
ATOM 2326 O O . LEU A 1 305 ? -1.486 -10.477 16.844 1 46.75 305 LEU A O 1
ATOM 2330 N N . SER A 1 306 ? -1.843 -12.18 18.234 1 45.16 306 SER A N 1
ATOM 2331 C CA . SER A 1 306 ? -2.92 -11.625 19.047 1 45.16 306 SER A CA 1
ATOM 2332 C C . SER A 1 306 ? -2.502 -10.312 19.703 1 45.16 306 SER A C 1
ATOM 2334 O O . SER A 1 306 ? -3.275 -9.711 20.453 1 45.16 306 SER A O 1
ATOM 2336 N N . ALA A 1 307 ? -1.29 -10.102 19.656 1 50.78 307 ALA A N 1
ATOM 2337 C CA . ALA A 1 307 ? -1.121 -8.867 20.422 1 50.78 307 ALA A CA 1
ATOM 2338 C C . ALA A 1 307 ? -1.793 -7.691 19.719 1 50.78 307 ALA A C 1
ATOM 2340 O O . ALA A 1 307 ? -2.037 -7.734 18.5 1 50.78 307 ALA A O 1
ATOM 2341 N N . GLN A 1 308 ? -2.455 -6.848 20.656 1 53.31 308 GLN A N 1
ATOM 2342 C CA . GLN A 1 308 ? -3.279 -5.664 20.453 1 53.31 308 GLN A CA 1
ATOM 2343 C C . GLN A 1 308 ? -2.57 -4.652 19.547 1 53.31 308 GLN A C 1
ATOM 2345 O O . GLN A 1 308 ? -1.387 -4.367 19.75 1 53.31 308 GLN A O 1
ATOM 2350 N N . LEU A 1 309 ? -3.148 -4.645 18.297 1 66.44 309 LEU A N 1
ATOM 2351 C CA . LEU A 1 309 ? -2.758 -3.426 17.594 1 66.44 309 LEU A CA 1
ATOM 2352 C C . LEU A 1 309 ? -3.568 -2.232 18.094 1 66.44 309 LEU A C 1
ATOM 2354 O O . LEU A 1 309 ? -4.801 -2.285 18.125 1 66.44 309 LEU A O 1
ATOM 2358 N N . ASP A 1 310 ? -2.916 -1.339 18.828 1 75.75 310 ASP A N 1
ATOM 2359 C CA . ASP A 1 310 ? -3.502 -0.065 19.234 1 75.75 310 ASP A CA 1
ATOM 2360 C C . ASP A 1 310 ? -3.527 0.923 18.062 1 75.75 310 ASP A C 1
ATOM 2362 O O . ASP A 1 310 ? -2.484 1.441 17.656 1 75.75 310 ASP A O 1
ATOM 2366 N N . PRO A 1 311 ? -4.781 1.11 17.516 1 78.75 311 PRO A N 1
ATOM 2367 C CA . PRO A 1 311 ? -4.844 2.025 16.375 1 78.75 311 PRO A CA 1
ATOM 2368 C C . PRO A 1 311 ? -4.48 3.461 16.75 1 78.75 311 PRO A C 1
ATOM 2370 O O . PRO A 1 311 ? -4.293 4.305 15.867 1 78.75 311 PRO A O 1
ATOM 2373 N N . PHE A 1 312 ? -4.332 3.719 18.047 1 84.81 312 PHE A N 1
ATOM 2374 C CA . PHE A 1 312 ? -4.051 5.078 18.484 1 84.81 312 PHE A CA 1
ATOM 2375 C C . PHE A 1 312 ? -2.561 5.277 18.734 1 84.81 312 PHE A C 1
ATOM 2377 O O . PHE A 1 312 ? -2.094 6.406 18.875 1 84.81 312 PHE A O 1
ATOM 2384 N N . ALA A 1 313 ? -1.894 4.172 18.766 1 82.44 313 ALA A N 1
ATOM 2385 C CA . ALA A 1 313 ? -0.455 4.262 19 1 82.44 313 ALA A CA 1
ATOM 2386 C C . ALA A 1 313 ? 0.279 4.703 17.734 1 82.44 313 ALA A C 1
ATOM 2388 O O . ALA A 1 313 ? -0.078 4.293 16.625 1 82.44 313 ALA A O 1
ATOM 2389 N N . LEU A 1 314 ? 1.284 5.562 17.953 1 86.75 314 LEU A N 1
ATOM 2390 C CA . LEU A 1 314 ? 2.172 5.906 16.844 1 86.75 314 LEU A CA 1
ATOM 2391 C C . LEU A 1 314 ? 3.225 4.82 16.641 1 86.75 314 LEU A C 1
ATOM 2393 O O . LEU A 1 314 ? 3.854 4.367 17.594 1 86.75 314 LEU A O 1
ATOM 2397 N N . PRO A 1 315 ? 3.365 4.297 15.391 1 85.5 315 PRO A N 1
ATOM 2398 C CA . PRO A 1 315 ? 4.465 3.352 15.172 1 85.5 315 PRO A CA 1
ATOM 2399 C C . PRO A 1 315 ? 5.816 3.912 15.609 1 85.5 315 PRO A C 1
ATOM 2401 O O . PRO A 1 315 ? 6.125 5.074 15.336 1 85.5 315 PRO A O 1
ATOM 2404 N N . PRO A 1 316 ? 6.562 3.197 16.266 1 83.94 316 PRO A N 1
ATOM 2405 C CA . PRO A 1 316 ? 7.855 3.689 16.75 1 83.94 316 PRO A CA 1
ATOM 2406 C C . PRO A 1 316 ? 8.82 4 15.609 1 83.94 316 PRO A C 1
ATOM 2408 O O . PRO A 1 316 ? 9.68 4.879 15.742 1 83.94 316 PRO A O 1
ATOM 2411 N N . LEU A 1 317 ? 8.688 3.145 14.516 1 87.69 317 LEU A N 1
ATOM 2412 C CA . LEU A 1 317 ? 9.578 3.342 13.375 1 87.69 317 LEU A CA 1
ATOM 2413 C C . LEU A 1 317 ? 8.883 4.148 12.281 1 87.69 317 LEU A C 1
ATOM 2415 O O . LEU A 1 317 ? 7.66 4.102 12.148 1 87.69 317 LEU A O 1
ATOM 2419 N N . ARG A 1 318 ? 9.766 4.887 11.555 1 88.62 318 ARG A N 1
ATOM 2420 C CA . ARG A 1 318 ? 9.273 5.582 10.375 1 88.62 318 ARG A CA 1
ATOM 2421 C C . ARG A 1 318 ? 9.281 4.664 9.156 1 88.62 318 ARG A C 1
ATOM 2423 O O . ARG A 1 318 ? 9.883 3.588 9.188 1 88.62 318 ARG A O 1
ATOM 2430 N N . ILE A 1 319 ? 8.609 4.973 8.094 1 88.75 319 ILE A N 1
ATOM 2431 C CA . ILE A 1 319 ? 8.312 4.156 6.918 1 88.75 319 ILE A CA 1
ATOM 2432 C C . ILE A 1 319 ? 9.617 3.674 6.285 1 88.75 319 ILE A C 1
ATOM 2434 O O . ILE A 1 319 ? 9.68 2.559 5.766 1 88.75 319 ILE A O 1
ATOM 2438 N N . ARG A 1 320 ? 10.664 4.488 6.344 1 86.38 320 ARG A N 1
ATOM 2439 C CA . ARG A 1 320 ? 11.898 4.141 5.645 1 86.38 320 ARG A CA 1
ATOM 2440 C C . ARG A 1 320 ? 12.859 3.393 6.559 1 86.38 320 ARG A C 1
ATOM 2442 O O . ARG A 1 320 ? 13.938 2.98 6.133 1 86.38 320 ARG A O 1
ATOM 2449 N N . GLN A 1 321 ? 12.477 3.197 7.758 1 83.75 321 GLN A N 1
ATOM 2450 C CA . GLN A 1 321 ? 13.297 2.432 8.688 1 83.75 321 GLN A CA 1
ATOM 2451 C C . GLN A 1 321 ? 13.008 0.938 8.578 1 83.75 321 GLN A C 1
ATOM 2453 O O . GLN A 1 321 ? 11.93 0.541 8.133 1 83.75 321 GLN A O 1
ATOM 2458 N N . ARG A 1 322 ? 14.008 0.256 8.906 1 82.38 322 ARG A N 1
ATOM 2459 C CA . ARG A 1 322 ? 13.898 -1.199 8.922 1 82.38 322 ARG A CA 1
ATOM 2460 C C . ARG A 1 322 ? 13.75 -1.726 10.344 1 82.38 322 ARG A C 1
ATOM 2462 O O . ARG A 1 322 ? 14.141 -1.059 11.305 1 82.38 322 ARG A O 1
ATOM 2469 N N . LEU A 1 323 ? 13.133 -2.98 10.391 1 82.31 323 LEU A N 1
ATOM 2470 C CA . LEU A 1 323 ? 13.055 -3.605 11.703 1 82.31 323 LEU A CA 1
ATOM 2471 C C . LEU A 1 323 ? 14.445 -3.793 12.297 1 82.31 323 LEU A C 1
ATOM 2473 O O . LEU A 1 323 ? 15.367 -4.215 11.602 1 82.31 323 LEU A O 1
ATOM 2477 N N . GLY A 1 324 ? 14.539 -3.338 13.562 1 79.62 324 GLY A N 1
ATOM 2478 C CA . GLY A 1 324 ? 15.836 -3.393 14.227 1 79.62 324 GLY A CA 1
ATOM 2479 C C . GLY A 1 324 ? 16.516 -2.039 14.328 1 79.62 324 GLY A C 1
ATOM 2480 O O . GLY A 1 324 ? 17.406 -1.847 15.156 1 79.62 324 GLY A O 1
ATOM 2481 N N . ASP A 1 325 ? 16.141 -1.145 13.406 1 83.75 325 ASP A N 1
ATOM 2482 C CA . ASP A 1 325 ? 16.641 0.219 13.547 1 83.75 325 ASP A CA 1
ATOM 2483 C C . ASP A 1 325 ? 16.188 0.84 14.867 1 83.75 325 ASP A C 1
ATOM 2485 O O . ASP A 1 325 ? 15.109 0.51 15.375 1 83.75 325 ASP A O 1
ATOM 2489 N N . PRO A 1 326 ? 17.016 1.635 15.43 1 84.31 326 PRO A N 1
ATOM 2490 C CA . PRO A 1 326 ? 16.531 2.387 16.594 1 84.31 326 PRO A CA 1
ATOM 2491 C C . PRO A 1 326 ? 15.445 3.396 16.219 1 84.31 326 PRO A C 1
ATOM 2493 O O . PRO A 1 326 ? 15.492 3.99 15.141 1 84.31 326 PRO A O 1
ATOM 2496 N N . PRO A 1 327 ? 14.461 3.385 17.125 1 81.38 327 PRO A N 1
ATOM 2497 C CA . PRO A 1 327 ? 13.453 4.41 16.859 1 81.38 327 PRO A CA 1
ATOM 2498 C C . PRO A 1 327 ? 14.055 5.812 16.75 1 81.38 327 PRO A C 1
ATOM 2500 O O . PRO A 1 327 ? 15 6.137 17.469 1 81.38 327 PRO A O 1
ATOM 2503 N N . LEU A 1 328 ? 13.492 6.547 15.836 1 75.94 328 LEU A N 1
ATOM 2504 C CA . LEU A 1 328 ? 13.914 7.938 15.68 1 75.94 328 LEU A CA 1
ATOM 2505 C C . LEU A 1 328 ? 13.062 8.859 16.547 1 75.94 328 LEU A C 1
ATOM 2507 O O . LEU A 1 328 ? 11.859 8.633 16.703 1 75.94 328 LEU A O 1
ATOM 2511 N N . ALA A 1 329 ? 13.742 9.734 17.266 1 76.38 329 ALA A N 1
ATOM 2512 C CA . ALA A 1 329 ? 13.008 10.75 18 1 76.38 329 ALA A CA 1
ATOM 2513 C C . ALA A 1 329 ? 12.047 11.508 17.094 1 76.38 329 ALA A C 1
ATOM 2515 O O . ALA A 1 329 ? 12.266 11.594 15.883 1 76.38 329 ALA A O 1
ATOM 2516 N N . ASP A 1 330 ? 10.883 11.844 17.672 1 82.38 330 ASP A N 1
ATOM 2517 C CA . ASP A 1 330 ? 9.945 12.695 16.953 1 82.38 330 ASP A CA 1
ATOM 2518 C C . ASP A 1 330 ? 10.359 14.164 17.031 1 82.38 330 ASP A C 1
ATOM 2520 O O . ASP A 1 330 ? 10.109 14.836 18.031 1 82.38 330 ASP A O 1
ATOM 2524 N N . PRO A 1 331 ? 10.891 14.625 16.016 1 82.56 331 PRO A N 1
ATOM 2525 C CA . PRO A 1 331 ? 11.383 16 16.094 1 82.56 331 PRO A CA 1
ATOM 2526 C C . PRO A 1 331 ? 10.25 17.031 16.141 1 82.56 331 PRO A C 1
ATOM 2528 O O . PRO A 1 331 ? 9.141 16.75 15.672 1 82.56 331 PRO A O 1
ATOM 2531 N N . ASP A 1 332 ? 10.555 18.094 16.844 1 88 332 ASP A N 1
ATOM 2532 C CA . ASP A 1 332 ? 9.633 19.234 16.812 1 88 332 ASP A CA 1
ATOM 2533 C C . ASP A 1 332 ? 9.773 20.031 15.523 1 88 332 ASP A C 1
ATOM 2535 O O . ASP A 1 332 ? 10.891 20.25 15.047 1 88 332 ASP A O 1
ATOM 2539 N N . ALA A 1 333 ? 8.57 20.359 15.055 1 91.5 333 ALA A N 1
ATOM 2540 C CA . ALA A 1 333 ? 8.602 21.203 13.859 1 91.5 333 ALA A CA 1
ATOM 2541 C C . ALA A 1 333 ? 8.969 22.641 14.211 1 91.5 333 ALA A C 1
ATOM 2543 O O . ALA A 1 333 ? 8.523 23.172 15.234 1 91.5 333 ALA A O 1
ATOM 2544 N N . PHE A 1 334 ? 9.875 23.219 13.484 1 95.12 334 PHE A N 1
ATOM 2545 C CA . PHE A 1 334 ? 10.219 24.625 13.57 1 95.12 334 PHE A CA 1
ATOM 2546 C C . PHE A 1 334 ? 9.914 25.328 12.258 1 95.12 334 PHE A C 1
ATOM 2548 O O . PHE A 1 334 ? 10.273 24.844 11.18 1 95.12 334 PHE A O 1
ATOM 2555 N N . CYS A 1 335 ? 9.156 26.406 12.398 1 97.62 335 CYS A N 1
ATOM 2556 C CA . CYS A 1 335 ? 8.859 27.219 11.219 1 97.62 335 CYS A CA 1
ATOM 2557 C C . CYS A 1 335 ? 8.781 28.688 11.586 1 97.62 335 CYS A C 1
ATOM 2559 O O . CYS A 1 335 ? 7.992 29.078 12.453 1 97.62 335 CYS A O 1
ATOM 2561 N N . LYS A 1 336 ? 9.617 29.5 11.031 1 98.06 336 LYS A N 1
ATOM 2562 C CA . LYS A 1 336 ? 9.477 30.953 11.023 1 98.06 336 LYS A CA 1
ATOM 2563 C C . LYS A 1 336 ? 9.242 31.469 9.609 1 98.06 336 LYS A C 1
ATOM 2565 O O . LYS A 1 336 ? 10.016 31.188 8.703 1 98.06 336 LYS A O 1
ATOM 2570 N N . SER A 1 337 ? 8.148 32.125 9.477 1 97.5 337 SER A N 1
ATOM 2571 C CA . SER A 1 337 ? 7.719 32.531 8.141 1 97.5 337 SER A CA 1
ATOM 2572 C C . SER A 1 337 ? 7.797 34.062 7.973 1 97.5 337 SER A C 1
ATOM 2574 O O . SER A 1 337 ? 7.555 34.812 8.922 1 97.5 337 SER A O 1
ATOM 2576 N N . SER A 1 338 ? 8.102 34.469 6.699 1 96.56 338 SER A N 1
ATOM 2577 C CA . SER A 1 338 ? 8.062 35.875 6.316 1 96.56 338 SER A CA 1
ATOM 2578 C C . SER A 1 338 ? 6.633 36.406 6.281 1 96.56 338 SER A C 1
ATOM 2580 O O . SER A 1 338 ? 6.414 37.594 6.207 1 96.56 338 SER A O 1
ATOM 2582 N N . ASN A 1 339 ? 5.688 35.5 6.43 1 94.62 339 ASN A N 1
ATOM 2583 C CA . ASN A 1 339 ? 4.297 35.875 6.219 1 94.62 339 ASN A CA 1
ATOM 2584 C C . ASN A 1 339 ? 3.492 35.812 7.512 1 94.62 339 ASN A C 1
ATOM 2586 O O . ASN A 1 339 ? 2.26 35.844 7.48 1 94.62 339 ASN A O 1
ATOM 2590 N N . VAL A 1 340 ? 4.16 35.688 8.617 1 94.88 340 VAL A N 1
ATOM 2591 C CA . VAL A 1 340 ? 3.494 35.625 9.914 1 94.88 340 VAL A CA 1
ATOM 2592 C C . VAL A 1 340 ? 3.955 36.812 10.766 1 94.88 340 VAL A C 1
ATOM 2594 O O . VAL A 1 340 ? 5.156 37.031 10.961 1 94.88 340 VAL A O 1
ATOM 2597 N N . GLN A 1 341 ? 2.994 37.531 11.227 1 93.06 341 GLN A N 1
ATOM 2598 C CA . GLN A 1 341 ? 3.27 38.625 12.141 1 93.06 341 GLN A CA 1
ATOM 2599 C C . GLN A 1 341 ? 2.943 38.25 13.578 1 93.06 341 GLN A C 1
ATOM 2601 O O . GLN A 1 341 ? 1.929 37.594 13.836 1 93.06 341 GLN A O 1
ATOM 2606 N N . LEU A 1 342 ? 3.797 38.656 14.422 1 92.44 342 LEU A N 1
ATOM 2607 C CA . LEU A 1 342 ? 3.594 38.438 15.852 1 92.44 342 LEU A CA 1
ATOM 2608 C C . LEU A 1 342 ? 2.625 39.469 16.422 1 92.44 342 LEU A C 1
ATOM 2610 O O . LEU A 1 342 ? 2.322 40.469 15.781 1 92.44 342 LEU A O 1
ATOM 2614 N N . PRO A 1 343 ? 2.09 39.188 17.656 1 91.44 343 PRO A N 1
ATOM 2615 C CA . PRO A 1 343 ? 1.107 40.094 18.25 1 91.44 343 PRO A CA 1
ATOM 2616 C C . PRO A 1 343 ? 1.647 41.5 18.422 1 91.44 343 PRO A C 1
ATOM 2618 O O . PRO A 1 343 ? 0.883 42.469 18.375 1 91.44 343 PRO A O 1
ATOM 2621 N N . ASP A 1 344 ? 2.885 41.656 18.562 1 93.69 344 ASP A N 1
ATOM 2622 C CA . ASP A 1 344 ? 3.477 42.969 18.797 1 93.69 344 ASP A CA 1
ATOM 2623 C C . ASP A 1 344 ? 3.734 43.719 17.469 1 93.69 344 ASP A C 1
ATOM 2625 O O . ASP A 1 344 ? 4.301 44.812 17.453 1 93.69 344 ASP A O 1
ATOM 2629 N N . GLY A 1 345 ? 3.375 43.031 16.406 1 90.19 345 GLY A N 1
ATOM 2630 C CA . GLY A 1 345 ? 3.469 43.656 15.109 1 90.19 345 GLY A CA 1
ATOM 2631 C C . GLY A 1 345 ? 4.738 43.312 14.359 1 90.19 345 GLY A C 1
ATOM 2632 O O . GLY A 1 345 ? 4.867 43.594 13.172 1 90.19 345 GLY A O 1
ATOM 2633 N N . THR A 1 346 ? 5.625 42.656 15.031 1 91.94 346 THR A N 1
ATOM 2634 C CA . THR A 1 346 ? 6.859 42.281 14.359 1 91.94 346 THR A CA 1
ATOM 2635 C C . THR A 1 346 ? 6.664 41 13.547 1 91.94 346 THR A C 1
ATOM 2637 O O . THR A 1 346 ? 5.699 40.25 13.766 1 91.94 346 THR A O 1
ATOM 2640 N N . TRP A 1 347 ? 7.555 40.844 12.609 1 93.94 347 TRP A N 1
ATOM 2641 C CA . TRP A 1 347 ? 7.5 39.625 11.773 1 93.94 347 TRP A CA 1
ATOM 2642 C C . TRP A 1 347 ? 8.234 38.469 12.438 1 93.94 347 TRP A C 1
ATOM 2644 O O . TRP A 1 347 ? 9.266 38.688 13.078 1 93.94 347 TRP A O 1
ATOM 2654 N N . GLN A 1 348 ? 7.711 37.344 12.242 1 95.69 348 GLN A N 1
ATOM 2655 C CA . GLN A 1 348 ? 8.25 36.156 12.891 1 95.69 348 GLN A CA 1
ATOM 2656 C C . GLN A 1 348 ? 9.648 35.844 12.359 1 95.69 348 GLN A C 1
ATOM 2658 O O . GLN A 1 348 ? 10.539 35.469 13.133 1 95.69 348 GLN A O 1
ATOM 2663 N N . LEU A 1 349 ? 9.781 35.938 11.07 1 97.19 349 LEU A N 1
ATOM 2664 C CA . LEU A 1 349 ? 11.094 35.688 10.492 1 97.19 349 LEU A CA 1
ATOM 2665 C C . LEU A 1 349 ? 11.891 36.969 10.344 1 97.19 349 LEU A C 1
ATOM 2667 O O . LEU A 1 349 ? 11.531 37.844 9.555 1 97.19 349 LEU A O 1
ATOM 2671 N N . GLU A 1 350 ? 12.914 37.031 11.117 1 95.94 350 GLU A N 1
ATOM 2672 C CA . GLU A 1 350 ? 13.805 38.188 11.07 1 95.94 350 GLU A CA 1
ATOM 2673 C C . GLU A 1 350 ? 15.234 37.75 10.766 1 95.94 350 GLU A C 1
ATOM 2675 O O . GLU A 1 350 ? 15.789 36.906 11.445 1 95.94 350 GLU A O 1
ATOM 2680 N N . GLY A 1 351 ? 15.734 38.344 9.82 1 96.06 351 GLY A N 1
ATOM 2681 C CA . GLY A 1 351 ? 17.109 38.094 9.438 1 96.06 351 GLY A CA 1
ATOM 2682 C C . GLY A 1 351 ? 18.062 39.219 9.844 1 96.06 351 GLY A C 1
ATOM 2683 O O . GLY A 1 351 ? 17.625 40.344 10.039 1 96.06 351 GLY A O 1
ATOM 2684 N N . GLU A 1 352 ? 19.328 38.812 9.922 1 96.12 352 GLU A N 1
ATOM 2685 C CA . GLU A 1 352 ? 20.391 39.781 10.242 1 96.12 352 GLU A CA 1
ATOM 2686 C C . GLU A 1 352 ? 21.281 40.062 9.031 1 96.12 352 GLU A C 1
ATOM 2688 O O . GLU A 1 352 ? 21.578 39.156 8.266 1 96.12 352 GLU A O 1
ATOM 2693 N N . THR A 1 353 ? 21.562 41.188 8.961 1 92.75 353 THR A N 1
ATOM 2694 C CA . THR A 1 353 ? 22.531 41.562 7.934 1 92.75 353 THR A CA 1
ATOM 2695 C C . THR A 1 353 ? 23.938 41.125 8.32 1 92.75 353 THR A C 1
ATOM 2697 O O . THR A 1 353 ? 24.25 41.031 9.508 1 92.75 353 THR A O 1
ATOM 2700 N N . VAL A 1 354 ? 24.641 40.938 7.336 1 94.25 354 VAL A N 1
ATOM 2701 C CA . VAL A 1 354 ? 26.031 40.531 7.543 1 94.25 354 VAL A CA 1
ATOM 2702 C C . VAL A 1 354 ? 26.969 41.656 7.055 1 94.25 354 VAL A C 1
ATOM 2704 O O . VAL A 1 354 ? 26.906 42.062 5.891 1 94.25 354 VAL A O 1
ATOM 2707 N N . GLU A 1 355 ? 27.844 42 7.953 1 93.62 355 GLU A N 1
ATOM 2708 C CA . GLU A 1 355 ? 28.781 43.062 7.594 1 93.62 355 GLU A CA 1
ATOM 2709 C C . GLU A 1 355 ? 29.625 42.656 6.383 1 93.62 355 GLU A C 1
ATOM 2711 O O . GLU A 1 355 ? 30.109 41.531 6.301 1 93.62 355 GLU A O 1
ATOM 2716 N N . GLY A 1 356 ? 29.719 43.594 5.496 1 93 356 GLY A N 1
ATOM 2717 C CA . GLY A 1 356 ? 30.562 43.375 4.332 1 93 356 GLY A CA 1
ATOM 2718 C C . GLY A 1 356 ? 29.812 42.719 3.178 1 93 356 GLY A C 1
ATOM 2719 O O . GLY A 1 356 ? 30.375 42.531 2.098 1 93 356 GLY A O 1
ATOM 2720 N N . HIS A 1 357 ? 28.609 42.406 3.367 1 96.69 357 HIS A N 1
ATOM 2721 C CA . HIS A 1 357 ? 27.797 41.781 2.322 1 96.69 357 HIS A CA 1
ATOM 2722 C C . HIS A 1 357 ? 26.547 42.594 2.049 1 96.69 357 HIS A C 1
ATOM 2724 O O . HIS A 1 357 ? 25.953 43.156 2.973 1 96.69 357 HIS A O 1
ATOM 2730 N N . PRO A 1 358 ? 26.188 42.656 0.712 1 97.38 358 PRO A N 1
ATOM 2731 C CA . PRO A 1 358 ? 24.891 43.25 0.462 1 97.38 358 PRO A CA 1
ATOM 2732 C C . PRO A 1 358 ? 23.766 42.594 1.252 1 97.38 358 PRO A C 1
ATOM 2734 O O . PRO A 1 358 ? 23.797 41.375 1.476 1 97.38 358 PRO A O 1
ATOM 2737 N N . PRO A 1 359 ? 22.828 43.406 1.615 1 96.81 359 PRO A N 1
ATOM 2738 C CA . PRO A 1 359 ? 21.781 42.875 2.5 1 96.81 359 PRO A CA 1
ATOM 2739 C C . PRO A 1 359 ? 20.625 42.219 1.736 1 96.81 359 PRO A C 1
ATOM 2741 O O . PRO A 1 359 ? 20.422 42.531 0.559 1 96.81 359 PRO A O 1
ATOM 2744 N N . PHE A 1 360 ? 20.016 41.344 2.402 1 98.06 360 PHE A N 1
ATOM 2745 C CA . PHE A 1 360 ? 18.656 40.969 2.027 1 98.06 360 PHE A CA 1
ATOM 2746 C C . PHE A 1 360 ? 17.656 42 2.527 1 98.06 360 PHE A C 1
ATOM 2748 O O . PHE A 1 360 ? 17.922 42.688 3.512 1 98.06 360 PHE A O 1
ATOM 2755 N N . GLU A 1 361 ? 16.531 42.125 1.753 1 95.81 361 GLU A N 1
ATOM 2756 C CA . GLU A 1 361 ? 15.461 43.031 2.154 1 95.81 361 GLU A CA 1
ATOM 2757 C C . GLU A 1 361 ? 14.117 42.312 2.225 1 95.81 361 GLU A C 1
ATOM 2759 O O . GLU A 1 361 ? 13.898 41.344 1.519 1 95.81 361 GLU A O 1
ATOM 2764 N N . LYS A 1 362 ? 13.266 42.812 3.072 1 95.62 362 LYS A N 1
ATOM 2765 C CA . LYS A 1 362 ? 11.883 42.344 3.088 1 95.62 362 LYS A CA 1
ATOM 2766 C C . LYS A 1 362 ? 11.07 43 1.973 1 95.62 362 LYS A C 1
ATOM 2768 O O . LYS A 1 362 ? 11.031 44.219 1.859 1 95.62 362 LYS A O 1
ATOM 2773 N N . ILE A 1 363 ? 10.453 42.125 1.152 1 95.81 363 ILE A N 1
ATOM 2774 C CA . ILE A 1 363 ? 9.648 42.688 0.066 1 95.81 363 ILE A CA 1
ATOM 2775 C C . ILE A 1 363 ? 8.258 42.031 0.096 1 95.81 363 ILE A C 1
ATOM 2777 O O . ILE A 1 363 ? 8.055 41 0.739 1 95.81 363 ILE A O 1
ATOM 2781 N N . VAL A 1 364 ? 7.375 42.719 -0.532 1 92.81 364 VAL A N 1
ATOM 2782 C CA . VAL A 1 364 ? 6.035 42.188 -0.736 1 92.81 364 VAL A CA 1
ATOM 2783 C C . VAL A 1 364 ? 5.781 41.969 -2.229 1 92.81 364 VAL A C 1
ATOM 2785 O O . VAL A 1 364 ? 6.039 42.875 -3.037 1 92.81 364 VAL A O 1
ATOM 2788 N N . TRP A 1 365 ? 5.477 40.812 -2.564 1 86.88 365 TRP A N 1
ATOM 2789 C CA . TRP A 1 365 ? 5.117 40.438 -3.938 1 86.88 365 TRP A CA 1
ATOM 2790 C C . TRP A 1 365 ? 3.857 39.594 -3.973 1 86.88 365 TRP A C 1
ATOM 2792 O O . TRP A 1 365 ? 3.814 38.531 -3.369 1 86.88 365 TRP A O 1
ATOM 2802 N N . HIS A 1 366 ? 2.848 40 -4.664 1 80.56 366 HIS A N 1
ATOM 2803 C CA . HIS A 1 366 ? 1.557 39.344 -4.789 1 80.56 366 HIS A CA 1
ATOM 2804 C C . HIS A 1 366 ? 0.989 38.969 -3.424 1 80.56 366 HIS A C 1
ATOM 2806 O O . HIS A 1 366 ? 0.621 37.812 -3.189 1 80.56 366 HIS A O 1
ATOM 2812 N N . ASP A 1 367 ? 1.026 39.969 -2.559 1 80.06 367 ASP A N 1
ATOM 2813 C CA . ASP A 1 367 ? 0.416 39.906 -1.233 1 80.06 367 ASP A CA 1
ATOM 2814 C C . ASP A 1 367 ? 1.122 38.875 -0.353 1 80.06 367 ASP A C 1
ATOM 2816 O O . ASP A 1 367 ? 0.53 38.344 0.59 1 80.06 367 ASP A O 1
ATOM 2820 N N . LYS A 1 368 ? 2.342 38.562 -0.729 1 89.5 368 LYS A N 1
ATOM 2821 C CA . LYS A 1 368 ? 3.184 37.688 0.082 1 89.5 368 LYS A CA 1
ATOM 2822 C C . LYS A 1 368 ? 4.5 38.375 0.437 1 89.5 368 LYS A C 1
ATOM 2824 O O . LYS A 1 368 ? 5.043 39.125 -0.362 1 89.5 368 LYS A O 1
ATOM 2829 N N . HIS A 1 369 ? 4.922 38.094 1.581 1 94.5 369 HIS A N 1
ATOM 2830 C CA . HIS A 1 369 ? 6.168 38.688 2.074 1 94.5 369 HIS A CA 1
ATOM 2831 C C . HIS A 1 369 ? 7.34 37.719 1.86 1 94.5 369 HIS A C 1
ATOM 2833 O O . HIS A 1 369 ? 7.195 36.5 2.01 1 94.5 369 HIS A O 1
ATOM 2839 N N . TYR A 1 370 ? 8.5 38.281 1.529 1 96.69 370 TYR A N 1
ATOM 2840 C CA . TYR A 1 370 ? 9.719 37.531 1.299 1 96.69 370 TYR A CA 1
ATOM 2841 C C . TYR A 1 370 ? 10.93 38.25 1.881 1 96.69 370 TYR A C 1
ATOM 2843 O O . TYR A 1 370 ? 10.945 39.5 1.963 1 96.69 370 TYR A O 1
ATOM 2851 N N . TRP A 1 371 ? 11.891 37.531 2.297 1 97.94 371 TRP A N 1
ATOM 2852 C CA . TRP A 1 371 ? 13.266 38.031 2.277 1 97.94 371 TRP A CA 1
ATOM 2853 C C . TRP A 1 371 ? 13.891 37.812 0.901 1 97.94 371 TRP A C 1
ATOM 2855 O O . TRP A 1 371 ? 13.867 36.719 0.349 1 97.94 371 TRP A O 1
ATOM 2865 N N . ALA A 1 372 ? 14.391 38.906 0.383 1 97.81 372 ALA A N 1
ATOM 2866 C CA . ALA A 1 372 ? 14.805 38.812 -1.016 1 97.81 372 ALA A CA 1
ATOM 2867 C C . ALA A 1 372 ? 16.125 39.562 -1.238 1 97.81 372 ALA A C 1
ATOM 2869 O O . ALA A 1 372 ? 16.438 40.5 -0.509 1 97.81 372 ALA A O 1
ATOM 2870 N N . ALA A 1 373 ? 16.875 39.094 -2.148 1 97.62 373 ALA A N 1
ATOM 2871 C CA . ALA A 1 373 ? 18.078 39.75 -2.688 1 97.62 373 ALA A CA 1
ATOM 2872 C C . ALA A 1 373 ? 18.344 39.281 -4.117 1 97.62 373 ALA A C 1
ATOM 2874 O O . ALA A 1 373 ? 17.859 38.25 -4.539 1 97.62 373 ALA A O 1
ATOM 2875 N N . GLU A 1 374 ? 18.969 40.062 -4.797 1 94.62 374 GLU A N 1
ATOM 2876 C CA . GLU A 1 374 ? 19.328 39.656 -6.152 1 94.62 374 GLU A CA 1
ATOM 2877 C C . GLU A 1 374 ? 20.797 39.969 -6.438 1 94.62 374 GLU A C 1
ATOM 2879 O O . GLU A 1 374 ? 21.344 39.5 -7.445 1 94.62 374 GLU A O 1
ATOM 2884 N N . GLU A 1 375 ? 21.391 40.75 -5.602 1 95.81 375 GLU A N 1
ATOM 2885 C CA . GLU A 1 375 ? 22.812 41 -5.781 1 95.81 375 GLU A CA 1
ATOM 2886 C C . GLU A 1 375 ? 23.641 39.781 -5.383 1 95.81 375 GLU A C 1
ATOM 2888 O O . GLU A 1 375 ? 23.5 39.281 -4.273 1 95.81 375 GLU A O 1
ATOM 2893 N N . ILE A 1 376 ? 24.5 39.406 -6.184 1 96 376 ILE A N 1
ATOM 2894 C CA . ILE A 1 376 ? 25.375 38.281 -5.922 1 96 376 ILE A CA 1
ATOM 2895 C C . ILE A 1 376 ? 26.219 38.531 -4.668 1 96 376 ILE A C 1
ATOM 2897 O O . ILE A 1 376 ? 26.766 39.625 -4.508 1 96 376 ILE A O 1
ATOM 2901 N N . GLY A 1 377 ? 26.219 37.594 -3.787 1 97.19 377 GLY A N 1
ATOM 2902 C CA . GLY A 1 377 ? 27 37.719 -2.568 1 97.19 377 GLY A CA 1
ATOM 2903 C C . GLY A 1 377 ? 26.203 38.281 -1.409 1 97.19 377 GLY A C 1
ATOM 2904 O O . GLY A 1 377 ? 26.672 38.312 -0.271 1 97.19 377 GLY A O 1
ATOM 2905 N N . ALA A 1 378 ? 25.047 38.75 -1.729 1 97.94 378 ALA A N 1
ATOM 2906 C CA . ALA A 1 378 ? 24.188 39.188 -0.628 1 97.94 378 ALA A CA 1
ATOM 2907 C C . ALA A 1 378 ? 24 38.062 0.391 1 97.94 378 ALA A C 1
ATOM 2909 O O . ALA A 1 378 ? 23.859 36.906 0.02 1 97.94 378 ALA A O 1
ATOM 2910 N N . ARG A 1 379 ? 23.953 38.5 1.677 1 98.12 379 ARG A N 1
ATOM 2911 C CA . ARG A 1 379 ? 23.891 37.5 2.732 1 98.12 379 ARG A CA 1
ATOM 2912 C C . ARG A 1 379 ? 22.844 37.875 3.785 1 98.12 379 ARG A C 1
ATOM 2914 O O . ARG A 1 379 ? 22.609 39.062 4.031 1 98.12 379 ARG A O 1
ATOM 2921 N N . VAL A 1 380 ? 22.359 36.875 4.371 1 98.38 380 VAL A N 1
ATOM 2922 C CA . VAL A 1 380 ? 21.469 37.031 5.512 1 98.38 380 VAL A CA 1
ATOM 2923 C C . VAL A 1 380 ? 21.672 35.875 6.492 1 98.38 380 VAL A C 1
ATOM 2925 O O . VAL A 1 380 ? 21.922 34.75 6.082 1 98.38 380 VAL A O 1
ATOM 2928 N N . ILE A 1 381 ? 21.594 36.219 7.75 1 98.5 381 ILE A N 1
ATOM 2929 C CA . ILE A 1 381 ? 21.656 35.219 8.805 1 98.5 381 ILE A CA 1
ATOM 2930 C C . ILE A 1 381 ? 20.328 35.156 9.547 1 98.5 381 ILE A C 1
ATOM 2932 O O . ILE A 1 381 ? 19.797 36.188 9.969 1 98.5 381 ILE A O 1
ATOM 2936 N N . PHE A 1 382 ? 19.797 34 9.633 1 98.38 382 PHE A N 1
ATOM 2937 C CA . PHE A 1 382 ? 18.656 33.75 10.492 1 98.38 382 PHE A CA 1
ATOM 2938 C C . PHE A 1 382 ? 19.078 33.031 11.766 1 98.38 382 PHE A C 1
ATOM 2940 O O . PHE A 1 382 ? 19.484 31.875 11.727 1 98.38 382 PHE A O 1
ATOM 2947 N N . PRO A 1 383 ? 18.953 33.75 12.867 1 97.44 383 PRO A N 1
ATOM 2948 C CA . PRO A 1 383 ? 19.406 33.156 14.125 1 97.44 383 PRO A CA 1
ATOM 2949 C C . PRO A 1 383 ? 18.312 32.344 14.828 1 97.44 383 PRO A C 1
ATOM 2951 O O . PRO A 1 383 ? 17.156 32.375 14.391 1 97.44 383 PRO A O 1
ATOM 2954 N N . ASP A 1 384 ? 18.688 31.625 15.828 1 96.88 384 ASP A N 1
ATOM 2955 C CA . ASP A 1 384 ? 17.812 30.969 16.797 1 96.88 384 ASP A CA 1
ATOM 2956 C C . ASP A 1 384 ? 16.859 30 16.125 1 96.88 384 ASP A C 1
ATOM 2958 O O . ASP A 1 384 ? 15.648 30.016 16.375 1 96.88 384 ASP A O 1
ATOM 2962 N N . VAL A 1 385 ? 17.406 29.25 15.172 1 97.94 385 VAL A N 1
ATOM 2963 C CA . VAL A 1 385 ? 16.625 28.172 14.57 1 97.94 385 VAL A CA 1
ATOM 2964 C C . VAL A 1 385 ? 16.688 26.938 15.461 1 97.94 385 VAL A C 1
ATOM 2966 O O . VAL A 1 385 ? 17.734 26.312 15.594 1 97.94 385 VAL A O 1
ATOM 2969 N N . GLU A 1 386 ? 15.625 26.641 16.016 1 97.19 386 GLU A N 1
ATOM 2970 C CA . GLU A 1 386 ? 15.578 25.5 16.922 1 97.19 386 GLU A CA 1
ATOM 2971 C C . GLU A 1 386 ? 15.484 24.188 16.156 1 97.19 386 GLU A C 1
ATOM 2973 O O . GLU A 1 386 ? 14.539 23.969 15.391 1 97.19 386 GLU A O 1
ATOM 2978 N N . VAL A 1 387 ? 16.484 23.344 16.328 1 95.06 387 VAL A N 1
ATOM 2979 C CA . VAL A 1 387 ? 16.547 22.031 15.68 1 95.06 387 VAL A CA 1
ATOM 2980 C C . VAL A 1 387 ? 16.453 20.922 16.719 1 95.06 387 VAL A C 1
ATOM 2982 O O . VAL A 1 387 ? 17.156 20.969 17.734 1 95.06 387 VAL A O 1
ATOM 2985 N N . SER A 1 388 ? 15.641 20 16.469 1 92.62 388 SER A N 1
ATOM 2986 C CA . SER A 1 388 ? 15.5 18.891 17.406 1 92.62 388 SER A CA 1
ATOM 2987 C C . SER A 1 388 ? 15.812 17.562 16.734 1 92.62 388 SER A C 1
ATOM 2989 O O . SER A 1 388 ? 16.25 16.609 17.391 1 92.62 388 SER A O 1
ATOM 2991 N N . GLY A 1 389 ? 15.586 17.453 15.453 1 89.19 389 GLY A N 1
ATOM 2992 C CA . GLY A 1 389 ? 15.773 16.203 14.742 1 89.19 389 GLY A CA 1
ATOM 2993 C C . GLY A 1 389 ? 16.906 16.25 13.742 1 89.19 389 GLY A C 1
ATOM 2994 O O . GLY A 1 389 ? 17.062 15.344 12.914 1 89.19 389 GLY A O 1
ATOM 2995 N N . GLY A 1 390 ? 17.609 17.344 13.711 1 90.62 390 GLY A N 1
ATOM 2996 C CA . GLY A 1 390 ? 18.844 17.422 12.93 1 90.62 390 GLY A CA 1
ATOM 2997 C C . GLY A 1 390 ? 18.656 18.094 11.586 1 90.62 390 GLY A C 1
ATOM 2998 O O . GLY A 1 390 ? 19.625 18.5 10.938 1 90.62 390 GLY A O 1
ATOM 2999 N N . PHE A 1 391 ? 17.375 18.281 11.203 1 91.12 391 PHE A N 1
ATOM 3000 C CA . PHE A 1 391 ? 17.125 18.844 9.883 1 91.12 391 PHE A CA 1
ATOM 3001 C C . PHE A 1 391 ? 16.984 20.359 9.961 1 91.12 391 PHE A C 1
ATOM 3003 O O . PHE A 1 391 ? 16.297 20.875 10.852 1 91.12 391 PHE A O 1
ATOM 3010 N N . LEU A 1 392 ? 17.625 21.062 9.039 1 94.88 392 LEU A N 1
ATOM 3011 C CA . LEU A 1 392 ? 17.5 22.5 8.812 1 94.88 392 LEU A CA 1
ATOM 3012 C C . LEU A 1 392 ? 17.391 22.812 7.324 1 94.88 392 LEU A C 1
ATOM 3014 O O . LEU A 1 392 ? 18.188 22.312 6.523 1 94.88 392 LEU A O 1
ATOM 3018 N N . GLY A 1 393 ? 16.234 23.5 7.027 1 94.62 393 GLY A N 1
ATOM 3019 C CA . GLY A 1 393 ? 16.047 23.844 5.625 1 94.62 393 GLY A CA 1
ATOM 3020 C C . GLY A 1 393 ? 15.414 25.219 5.426 1 94.62 393 GLY A C 1
ATOM 3021 O O . GLY A 1 393 ? 15.195 25.953 6.391 1 94.62 393 GLY A O 1
ATOM 3022 N N . LEU A 1 394 ? 15.336 25.562 4.148 1 94.88 394 LEU A N 1
ATOM 3023 C CA . LEU A 1 394 ? 14.734 26.797 3.674 1 94.88 394 LEU A CA 1
ATOM 3024 C C . LEU A 1 394 ? 13.523 26.516 2.789 1 94.88 394 LEU A C 1
ATOM 3026 O O . LEU A 1 394 ? 13.562 25.594 1.956 1 94.88 394 LEU A O 1
ATOM 3030 N N . TYR A 1 395 ? 12.367 27.156 3.096 1 94.75 395 TYR A N 1
ATOM 3031 C CA . TYR A 1 395 ? 11.266 27.188 2.139 1 94.75 395 TYR A CA 1
ATOM 3032 C C . TYR A 1 395 ? 11.328 28.422 1.269 1 94.75 395 TYR A C 1
ATOM 3034 O O . TYR A 1 395 ? 11.211 29.547 1.771 1 94.75 395 TYR A O 1
ATOM 3042 N N . TYR A 1 396 ? 11.609 28.234 -0.024 1 94.31 396 TYR A N 1
ATOM 3043 C CA . TYR A 1 396 ? 11.891 29.359 -0.922 1 94.31 396 TYR A CA 1
ATOM 3044 C C . TYR A 1 396 ? 11.164 29.188 -2.252 1 94.31 396 TYR A C 1
ATOM 3046 O O . TYR A 1 396 ? 10.664 28.094 -2.553 1 94.31 396 TYR A O 1
ATOM 3054 N N . LEU A 1 397 ? 11.023 30.234 -2.941 1 92.25 397 LEU A N 1
ATOM 3055 C CA . LEU A 1 397 ? 10.273 30.234 -4.191 1 92.25 397 LEU A CA 1
ATOM 3056 C C . LEU A 1 397 ? 11.148 29.781 -5.355 1 92.25 397 LEU A C 1
ATOM 3058 O O . LEU A 1 397 ? 12.305 30.188 -5.465 1 92.25 397 LEU A O 1
ATOM 3062 N N . ARG A 1 398 ? 10.594 28.953 -6.121 1 88.88 398 ARG A N 1
ATOM 3063 C CA . ARG A 1 398 ? 11.18 28.531 -7.391 1 88.88 398 ARG A CA 1
ATOM 3064 C C . ARG A 1 398 ? 10.258 28.859 -8.555 1 88.88 398 ARG A C 1
ATOM 3066 O O . ARG A 1 398 ? 9.031 28.875 -8.391 1 88.88 398 ARG A O 1
ATOM 3073 N N . SER A 1 399 ? 10.875 29.125 -9.656 1 87.38 399 SER A N 1
ATOM 3074 C CA . SER A 1 399 ? 10.055 29.516 -10.797 1 87.38 399 SER A CA 1
ATOM 3075 C C . SER A 1 399 ? 10.805 29.312 -12.109 1 87.38 399 SER A C 1
ATOM 3077 O O . SER A 1 399 ? 12.039 29.391 -12.141 1 87.38 399 SER A O 1
ATOM 3079 N N . GLY A 1 400 ? 9.977 29.062 -13.055 1 85.19 400 GLY A N 1
ATOM 3080 C CA . GLY A 1 400 ? 10.539 29.016 -14.391 1 85.19 400 GLY A CA 1
ATOM 3081 C C . GLY A 1 400 ? 10.5 30.359 -15.102 1 85.19 400 GLY A C 1
ATOM 3082 O O . GLY A 1 400 ? 11.172 30.562 -16.109 1 85.19 400 GLY A O 1
ATOM 3083 N N . SER A 1 401 ? 9.797 31.344 -14.531 1 87.31 401 SER A N 1
ATOM 3084 C CA . SER A 1 401 ? 9.547 32.562 -15.305 1 87.31 401 SER A CA 1
ATOM 3085 C C . SER A 1 401 ? 9.961 33.812 -14.531 1 87.31 401 SER A C 1
ATOM 3087 O O . SER A 1 401 ? 9.977 34.906 -15.086 1 87.31 401 SER A O 1
ATOM 3089 N N . MET A 1 402 ? 10.398 33.719 -13.25 1 88.44 402 MET A N 1
ATOM 3090 C CA . MET A 1 402 ? 10.57 34.906 -12.414 1 88.44 402 MET A CA 1
ATOM 3091 C C . MET A 1 402 ? 12.039 35.312 -12.352 1 88.44 402 MET A C 1
ATOM 3093 O O . MET A 1 402 ? 12.383 36.312 -11.719 1 88.44 402 MET A O 1
ATOM 3097 N N . GLY A 1 403 ? 12.883 34.531 -12.969 1 90.75 403 GLY A N 1
ATOM 3098 C CA . GLY A 1 403 ? 14.297 34.844 -12.914 1 90.75 403 GLY A CA 1
ATOM 3099 C C . GLY A 1 403 ? 14.93 34.531 -11.57 1 90.75 403 GLY A C 1
ATOM 3100 O O . GLY A 1 403 ? 15.805 35.281 -11.109 1 90.75 403 GLY A O 1
ATOM 3101 N N . LEU A 1 404 ? 14.375 33.562 -10.961 1 92.56 404 LEU A N 1
ATOM 3102 C CA . LEU A 1 404 ? 14.914 33.188 -9.656 1 92.56 404 LEU A CA 1
ATOM 3103 C C . LEU A 1 404 ? 16.234 32.438 -9.812 1 92.56 404 LEU A C 1
ATOM 3105 O O . LEU A 1 404 ? 16.359 31.547 -10.656 1 92.56 404 LEU A O 1
ATOM 3109 N N . GLY A 1 405 ? 17.219 32.938 -8.992 1 93.62 405 GLY A N 1
ATOM 3110 C CA . GLY A 1 405 ? 18.547 32.344 -9 1 93.62 405 GLY A CA 1
ATOM 3111 C C . GLY A 1 405 ? 18.766 31.375 -7.836 1 93.62 405 GLY A C 1
ATOM 3112 O O . GLY A 1 405 ? 17.812 30.922 -7.211 1 93.62 405 GLY A O 1
ATOM 3113 N N . ASN A 1 406 ? 20.078 31.078 -7.629 1 94.62 406 ASN A N 1
ATOM 3114 C CA . ASN A 1 406 ? 20.438 30.078 -6.625 1 94.62 406 ASN A CA 1
ATOM 3115 C C . ASN A 1 406 ? 20.844 30.734 -5.309 1 94.62 406 ASN A C 1
ATOM 3117 O O . ASN A 1 406 ? 21.375 31.844 -5.293 1 94.62 406 ASN A O 1
ATOM 3121 N N . LEU A 1 407 ? 20.547 30.016 -4.25 1 96.38 407 LEU A N 1
ATOM 3122 C CA . LEU A 1 407 ? 21.016 30.344 -2.912 1 96.38 407 LEU A CA 1
ATOM 3123 C C . LEU A 1 407 ? 22.047 29.328 -2.428 1 96.38 407 LEU A C 1
ATOM 3125 O O . LEU A 1 407 ? 21.875 28.125 -2.656 1 96.38 407 LEU A O 1
ATOM 3129 N N . ARG A 1 408 ? 23.031 29.797 -1.896 1 97 408 ARG A N 1
ATOM 3130 C CA . ARG A 1 408 ? 23.953 28.969 -1.121 1 97 408 ARG A CA 1
ATOM 3131 C C . ARG A 1 408 ? 23.719 29.156 0.375 1 97 408 ARG A C 1
ATOM 3133 O O . ARG A 1 408 ? 23.859 30.266 0.899 1 97 408 ARG A O 1
ATOM 3140 N N . CYS A 1 409 ? 23.406 28.078 1.089 1 97.44 409 CYS A N 1
ATOM 3141 C CA . CYS A 1 409 ? 23.031 28.219 2.492 1 97.44 409 CYS A CA 1
ATOM 3142 C C . CYS A 1 409 ? 23.766 27.203 3.352 1 97.44 409 CYS A C 1
ATOM 3144 O O . CYS A 1 409 ? 24.078 26.094 2.893 1 97.44 409 CYS A O 1
ATOM 3146 N N . TRP A 1 410 ? 24.078 27.594 4.598 1 97.94 410 TRP A N 1
ATOM 3147 C CA . TRP A 1 410 ? 24.766 26.703 5.527 1 97.94 410 TRP A CA 1
ATOM 3148 C C . TRP A 1 410 ? 24.359 27 6.965 1 97.94 410 TRP A C 1
ATOM 3150 O O . TRP A 1 410 ? 23.797 28.047 7.258 1 97.94 410 TRP A O 1
ATOM 3160 N N . ALA A 1 411 ? 24.625 26.047 7.879 1 98.12 411 ALA A N 1
ATOM 3161 C CA . ALA A 1 411 ? 24.297 26.172 9.297 1 98.12 411 ALA A CA 1
ATOM 3162 C C . ALA A 1 411 ? 25.531 26.516 10.125 1 98.12 411 ALA A C 1
ATOM 3164 O O . ALA A 1 411 ? 26.641 26.062 9.812 1 98.12 411 ALA A O 1
ATOM 3165 N N . ASP A 1 412 ? 25.406 27.406 11.102 1 98.12 412 ASP A N 1
ATOM 3166 C CA . ASP A 1 412 ? 26.344 27.641 12.195 1 98.12 412 ASP A CA 1
ATOM 3167 C C . ASP A 1 412 ? 27.703 28.094 11.656 1 98.12 412 ASP A C 1
ATOM 3169 O O . ASP A 1 412 ? 28.75 27.641 12.133 1 98.12 412 ASP A O 1
ATOM 3173 N N . GLY A 1 413 ? 27.625 28.781 10.711 1 96.5 413 GLY A N 1
ATOM 3174 C CA . GLY A 1 413 ? 28.859 29.375 10.195 1 96.5 413 GLY A CA 1
ATOM 3175 C C . GLY A 1 413 ? 29.719 28.391 9.422 1 96.5 413 GLY A C 1
ATOM 3176 O O . GLY A 1 413 ? 30.812 28.719 8.977 1 96.5 413 GLY A O 1
ATOM 3177 N N . ASN A 1 414 ? 29.234 27.25 9.164 1 96.81 414 ASN A N 1
ATOM 3178 C CA . ASN A 1 414 ? 30 26.234 8.438 1 96.81 414 ASN A CA 1
ATOM 3179 C C . ASN A 1 414 ? 29.812 26.375 6.93 1 96.81 414 ASN A C 1
ATOM 3181 O O . ASN A 1 414 ? 29.219 25.516 6.289 1 96.81 414 ASN A O 1
ATOM 3185 N N . GLU A 1 415 ? 30.484 27.203 6.395 1 95.06 415 GLU A N 1
ATOM 3186 C CA . GLU A 1 415 ? 30.375 27.531 4.98 1 95.06 415 GLU A CA 1
ATOM 3187 C C . GLU A 1 415 ? 30.859 26.375 4.102 1 95.06 415 GLU A C 1
ATOM 3189 O O . GLU A 1 415 ? 30.391 26.219 2.973 1 95.06 415 GLU A O 1
ATOM 3194 N N . GLY A 1 416 ? 31.734 25.656 4.629 1 96.19 416 GLY A N 1
ATOM 3195 C CA . GLY A 1 416 ? 32.25 24.516 3.887 1 96.19 416 GLY A CA 1
ATOM 3196 C C . GLY A 1 416 ? 31.188 23.469 3.594 1 96.19 416 GLY A C 1
ATOM 3197 O O . GLY A 1 416 ? 31.328 22.703 2.639 1 96.19 416 GLY A O 1
ATOM 3198 N N . ALA A 1 417 ? 30.156 23.484 4.352 1 94.69 417 ALA A N 1
ATOM 3199 C CA . ALA A 1 417 ? 29.078 22.516 4.184 1 94.69 417 ALA A CA 1
ATOM 3200 C C . ALA A 1 417 ? 27.875 23.156 3.498 1 94.69 417 ALA A C 1
ATOM 3202 O O . ALA A 1 417 ? 26.75 22.641 3.598 1 94.69 417 ALA A O 1
ATOM 3203 N N . ALA A 1 418 ? 28.109 24.172 2.781 1 96 418 ALA A N 1
ATOM 3204 C CA . ALA A 1 418 ? 27.016 24.906 2.152 1 96 418 ALA A CA 1
ATOM 3205 C C . ALA A 1 418 ? 26.281 24.047 1.123 1 96 418 ALA A C 1
ATOM 3207 O O . ALA A 1 418 ? 26.922 23.266 0.403 1 96 418 ALA A O 1
ATOM 3208 N N . LYS A 1 419 ? 25.031 24.234 1.038 1 94.31 419 LYS A N 1
ATOM 3209 C CA . LYS A 1 419 ? 24.188 23.594 0.031 1 94.31 419 LYS A CA 1
ATOM 3210 C C . LYS A 1 419 ? 23.656 24.609 -0.97 1 94.31 419 LYS A C 1
ATOM 3212 O O . LYS A 1 419 ? 23.312 25.734 -0.595 1 94.31 419 LYS A O 1
ATOM 3217 N N . LEU A 1 420 ? 23.609 24.156 -2.217 1 93.88 420 LEU A N 1
ATOM 3218 C CA . LEU A 1 420 ? 23.062 25 -3.275 1 93.88 420 LEU A CA 1
ATOM 3219 C C . LEU A 1 420 ? 21.562 24.766 -3.438 1 93.88 420 LEU A C 1
ATOM 3221 O O . LEU A 1 420 ? 21.141 23.641 -3.717 1 93.88 420 LEU A O 1
ATOM 3225 N N . LEU A 1 421 ? 20.797 25.781 -3.227 1 93.38 421 LEU A N 1
ATOM 3226 C CA . LEU A 1 421 ? 19.359 25.734 -3.434 1 93.38 421 LEU A CA 1
ATOM 3227 C C . LEU A 1 421 ? 18.969 26.406 -4.754 1 93.38 421 LEU A C 1
ATOM 3229 O O . LEU A 1 421 ? 19.141 27.609 -4.918 1 93.38 421 LEU A O 1
ATOM 3233 N N . ILE A 1 422 ? 18.344 25.625 -5.637 1 91.25 422 ILE A N 1
ATOM 3234 C CA . ILE A 1 422 ? 18.109 26.047 -7.012 1 91.25 422 ILE A CA 1
ATOM 3235 C C . ILE A 1 422 ? 16.781 26.797 -7.102 1 91.25 422 ILE A C 1
ATOM 3237 O O . ILE A 1 422 ? 15.734 26.281 -6.719 1 91.25 422 ILE A O 1
ATOM 3241 N N . GLY A 1 423 ? 16.859 27.953 -7.68 1 90.38 423 GLY A N 1
ATOM 3242 C CA . GLY A 1 423 ? 15.656 28.766 -7.789 1 90.38 423 GLY A CA 1
ATOM 3243 C C . GLY A 1 423 ? 14.906 28.562 -9.094 1 90.38 423 GLY A C 1
ATOM 3244 O O . GLY A 1 423 ? 13.672 28.594 -9.117 1 90.38 423 GLY A O 1
ATOM 3245 N N . HIS A 1 424 ? 15.664 28.344 -10.148 1 88.56 424 HIS A N 1
ATOM 3246 C CA . HIS A 1 424 ? 15.039 28.188 -11.461 1 88.56 424 HIS A CA 1
ATOM 3247 C C . HIS A 1 424 ? 14.633 26.75 -11.711 1 88.56 424 HIS A C 1
ATOM 3249 O O . HIS A 1 424 ? 15.438 25.828 -11.523 1 88.56 424 HIS A O 1
ATOM 3255 N N . TRP A 1 425 ? 13.328 26.625 -12.164 1 81.12 425 TRP A N 1
ATOM 3256 C CA . TRP A 1 425 ? 12.898 25.297 -12.578 1 81.12 425 TRP A CA 1
ATOM 3257 C C . TRP A 1 425 ? 11.844 25.375 -13.68 1 81.12 425 TRP A C 1
ATOM 3259 O O . TRP A 1 425 ? 11.312 26.453 -13.953 1 81.12 425 TRP A O 1
ATOM 3269 N N . GLY A 1 426 ? 11.633 24.359 -14.422 1 73.69 426 GLY A N 1
ATOM 3270 C CA . GLY A 1 426 ? 10.812 24.344 -15.625 1 73.69 426 GLY A CA 1
ATOM 3271 C C . GLY A 1 426 ? 9.328 24.219 -15.328 1 73.69 426 GLY A C 1
ATOM 3272 O O . GLY A 1 426 ? 8.586 23.609 -16.094 1 73.69 426 GLY A O 1
ATOM 3273 N N . TYR A 1 427 ? 8.859 24.703 -14.281 1 75.25 427 TYR A N 1
ATOM 3274 C CA . TYR A 1 427 ? 7.445 24.547 -13.945 1 75.25 427 TYR A CA 1
ATOM 3275 C C . TYR A 1 427 ? 6.891 25.828 -13.344 1 75.25 427 TYR A C 1
ATOM 3277 O O . TYR A 1 427 ? 7.457 26.906 -13.539 1 75.25 427 TYR A O 1
ATOM 3285 N N . VAL A 1 428 ? 5.68 25.828 -12.75 1 79.19 428 VAL A N 1
ATOM 3286 C CA . VAL A 1 428 ? 4.965 26.953 -12.172 1 79.19 428 VAL A CA 1
ATOM 3287 C C . VAL A 1 428 ? 5.723 27.484 -10.961 1 79.19 428 VAL A C 1
ATOM 3289 O O . VAL A 1 428 ? 6.719 26.891 -10.531 1 79.19 428 VAL A O 1
ATOM 3292 N N . SER A 1 429 ? 5.445 28.719 -10.609 1 85.56 429 SER A N 1
ATOM 3293 C CA . SER A 1 429 ? 6.047 29.312 -9.422 1 85.56 429 SER A CA 1
ATOM 3294 C C . SER A 1 429 ? 5.508 28.672 -8.148 1 85.56 429 SER A C 1
ATOM 3296 O O . SER A 1 429 ? 4.312 28.766 -7.855 1 85.56 429 SER A O 1
ATOM 3298 N N . VAL A 1 430 ? 6.395 27.953 -7.52 1 87.56 430 VAL A N 1
ATOM 3299 C CA . VAL A 1 430 ? 5.949 27.25 -6.328 1 87.56 430 VAL A CA 1
ATOM 3300 C C . VAL A 1 430 ? 7.008 27.344 -5.234 1 87.56 430 VAL A C 1
ATOM 3302 O O . VAL A 1 430 ? 8.188 27.547 -5.523 1 87.56 430 VAL A O 1
ATOM 3305 N N . GLY A 1 431 ? 6.559 27.375 -3.996 1 89.5 431 GLY A N 1
ATOM 3306 C CA . GLY A 1 431 ? 7.488 27.188 -2.895 1 89.5 431 GLY A CA 1
ATOM 3307 C C . GLY A 1 431 ? 8.016 25.766 -2.803 1 89.5 431 GLY A C 1
ATOM 3308 O O . GLY A 1 431 ? 7.289 24.812 -3.09 1 89.5 431 GLY A O 1
ATOM 3309 N N . SER A 1 432 ? 9.25 25.641 -2.373 1 88.81 432 SER A N 1
ATOM 3310 C CA . SER A 1 432 ? 9.883 24.328 -2.225 1 88.81 432 SER A CA 1
ATOM 3311 C C . SER A 1 432 ? 10.836 24.312 -1.037 1 88.81 432 SER A C 1
ATOM 3313 O O . SER A 1 432 ? 11.469 25.328 -0.727 1 88.81 432 SER A O 1
ATOM 3315 N N . VAL A 1 433 ? 10.961 23.172 -0.489 1 91.06 433 VAL A N 1
ATOM 3316 C CA . VAL A 1 433 ? 11.922 23 0.596 1 91.06 433 VAL A CA 1
ATOM 3317 C C . VAL A 1 433 ? 13.305 22.688 0.02 1 91.06 433 VAL A C 1
ATOM 3319 O O . VAL A 1 433 ? 13.445 21.797 -0.813 1 91.06 433 VAL A O 1
ATOM 3322 N N . GLY A 1 434 ? 14.242 23.453 0.438 1 91.12 434 GLY A N 1
ATOM 3323 C CA . GLY A 1 434 ? 15.648 23.156 0.207 1 91.12 434 GLY A CA 1
ATOM 3324 C C . GLY A 1 434 ? 16.375 22.734 1.466 1 91.12 434 GLY A C 1
ATOM 3325 O O . GLY A 1 434 ? 16.5 23.516 2.412 1 91.12 434 GLY A O 1
ATOM 3326 N N . ALA A 1 435 ? 16.891 21.469 1.482 1 90.69 435 ALA A N 1
ATOM 3327 C CA . ALA A 1 435 ? 17.656 20.969 2.627 1 90.69 435 ALA A CA 1
ATOM 3328 C C . ALA A 1 435 ? 19.031 21.641 2.691 1 90.69 435 ALA A C 1
ATOM 3330 O O . ALA A 1 435 ? 19.75 21.688 1.693 1 90.69 435 ALA A O 1
ATOM 3331 N N . VAL A 1 436 ? 19.312 22.109 3.867 1 94.38 436 VAL A N 1
ATOM 3332 C CA . VAL A 1 436 ? 20.594 22.797 4.047 1 94.38 436 VAL A CA 1
ATOM 3333 C C . VAL A 1 436 ? 21.516 21.938 4.902 1 94.38 436 VAL A C 1
ATOM 3335 O O . VAL A 1 436 ? 22.703 21.828 4.621 1 94.38 436 VAL A O 1
ATOM 3338 N N . ALA A 1 437 ? 20.969 21.422 5.895 1 93.75 437 ALA A N 1
ATOM 3339 C CA . ALA A 1 437 ? 21.75 20.562 6.773 1 93.75 437 ALA A CA 1
ATOM 3340 C C . ALA A 1 437 ? 20.906 19.422 7.344 1 93.75 437 ALA A C 1
ATOM 3342 O O . ALA A 1 437 ? 19.703 19.594 7.559 1 93.75 437 ALA A O 1
ATOM 3343 N N . THR A 1 438 ? 21.594 18.281 7.453 1 89.31 438 THR A N 1
ATOM 3344 C CA . THR A 1 438 ? 21.031 17.141 8.156 1 89.31 438 THR A CA 1
ATOM 3345 C C . THR A 1 438 ? 22 16.641 9.234 1 89.31 438 THR A C 1
ATOM 3347 O O . THR A 1 438 ? 23.203 16.875 9.148 1 89.31 438 THR A O 1
ATOM 3350 N N . GLY A 1 439 ? 21.5 16.125 10.328 1 88.56 439 GLY A N 1
ATOM 3351 C CA . GLY A 1 439 ? 22.344 15.547 11.367 1 88.56 439 GLY A CA 1
ATOM 3352 C C . GLY A 1 439 ? 22.828 16.562 12.375 1 88.56 439 GLY A C 1
ATOM 3353 O O . GLY A 1 439 ? 23.812 16.328 13.07 1 88.56 439 GLY A O 1
ATOM 3354 N N . LEU A 1 440 ? 22.219 17.672 12.391 1 94.5 440 LEU A N 1
ATOM 3355 C CA . LEU A 1 440 ? 22.562 18.672 13.398 1 94.5 440 LEU A CA 1
ATOM 3356 C C . LEU A 1 440 ? 22.203 18.188 14.797 1 94.5 440 LEU A C 1
ATOM 3358 O O . LEU A 1 440 ? 21.203 17.484 14.969 1 94.5 440 LEU A O 1
ATOM 3362 N N . ALA A 1 441 ? 23.031 18.672 15.789 1 94.75 441 ALA A N 1
ATOM 3363 C CA . ALA A 1 441 ? 22.688 18.391 17.172 1 94.75 441 ALA A CA 1
ATOM 3364 C C . ALA A 1 441 ? 21.438 19.188 17.594 1 94.75 441 ALA A C 1
ATOM 3366 O O . ALA A 1 441 ? 21.203 20.281 17.078 1 94.75 441 ALA A O 1
ATOM 3367 N N . PRO A 1 442 ? 20.672 18.609 18.562 1 95 442 PRO A N 1
ATOM 3368 C CA . PRO A 1 442 ? 19.531 19.391 19.078 1 95 442 PRO A CA 1
ATOM 3369 C C . PRO A 1 442 ? 19.984 20.703 19.719 1 95 442 PRO A C 1
ATOM 3371 O O . PRO A 1 442 ? 21.016 20.766 20.375 1 95 442 PRO A O 1
ATOM 3374 N N . GLY A 1 443 ? 19.219 21.766 19.438 1 96.56 443 GLY A N 1
ATOM 3375 C CA . GLY A 1 443 ? 19.531 23.078 19.984 1 96.56 443 GLY A CA 1
ATOM 3376 C C . GLY A 1 443 ? 19.297 24.203 19 1 96.56 443 GLY A C 1
ATOM 3377 O O . GLY A 1 443 ? 18.641 24 17.969 1 96.56 443 GLY A O 1
ATOM 3378 N N . LYS A 1 444 ? 19.734 25.328 19.375 1 98 444 LYS A N 1
ATOM 3379 C CA . LYS A 1 444 ? 19.594 26.516 18.547 1 98 444 LYS A CA 1
ATOM 3380 C C . LYS A 1 444 ? 20.734 26.625 17.547 1 98 444 LYS A C 1
ATOM 3382 O O . LYS A 1 444 ? 21.906 26.438 17.891 1 98 444 LYS A O 1
ATOM 3387 N N . HIS A 1 445 ? 20.344 26.891 16.344 1 98.38 445 HIS A N 1
ATOM 3388 C CA . HIS A 1 445 ? 21.312 27.031 15.266 1 98.38 445 HIS A CA 1
ATOM 3389 C C . HIS A 1 445 ? 21.062 28.312 14.477 1 98.38 445 HIS A C 1
ATOM 3391 O O . HIS A 1 445 ? 20.062 29 14.703 1 98.38 445 HIS A O 1
ATOM 3397 N N . THR A 1 446 ? 22.047 28.594 13.625 1 98.44 446 THR A N 1
ATOM 3398 C CA . THR A 1 446 ? 21.891 29.703 12.688 1 98.44 446 THR A CA 1
ATOM 3399 C C . THR A 1 446 ? 21.859 29.203 11.25 1 98.44 446 THR A C 1
ATOM 3401 O O . THR A 1 446 ? 22.5 28.188 10.93 1 98.44 446 THR A O 1
ATOM 3404 N N . LEU A 1 447 ? 21.078 29.859 10.422 1 98.56 447 LEU A N 1
ATOM 3405 C CA . LEU A 1 447 ? 21.078 29.609 8.984 1 98.56 447 LEU A CA 1
ATOM 3406 C C . LEU A 1 447 ? 21.578 30.844 8.234 1 98.56 447 LEU A C 1
ATOM 3408 O O . LEU A 1 447 ? 21.078 31.953 8.43 1 98.56 447 LEU A O 1
ATOM 3412 N N . THR A 1 448 ? 22.609 30.656 7.477 1 98.62 448 THR A N 1
ATOM 3413 C CA . THR A 1 448 ? 23.125 31.703 6.602 1 98.62 448 THR A CA 1
ATOM 3414 C C . THR A 1 448 ? 22.859 31.375 5.141 1 98.62 448 THR A C 1
ATOM 3416 O O . THR A 1 448 ? 23.062 30.234 4.707 1 98.62 448 THR A O 1
ATOM 3419 N N . CYS A 1 449 ? 22.328 32.344 4.422 1 98.38 449 CYS A N 1
ATOM 3420 C CA . CYS A 1 449 ? 22.141 32.188 2.986 1 98.38 449 CYS A CA 1
ATOM 3421 C C . CYS A 1 449 ? 22.797 33.312 2.211 1 98.38 449 CYS A C 1
ATOM 3423 O O . CYS A 1 449 ? 22.797 34.469 2.658 1 98.38 449 CYS A O 1
ATOM 3425 N N . GLU A 1 450 ? 23.359 32.938 1.075 1 98.44 450 GLU A N 1
ATOM 3426 C CA . GLU A 1 450 ? 24.031 33.844 0.163 1 98.44 450 GLU A CA 1
ATOM 3427 C C . GLU A 1 450 ? 23.516 33.688 -1.266 1 98.44 450 GLU A C 1
ATOM 3429 O O . GLU A 1 450 ? 23.328 32.562 -1.732 1 98.44 450 GLU A O 1
ATOM 3434 N N . VAL A 1 451 ? 23.281 34.812 -1.876 1 97.69 451 VAL A N 1
ATOM 3435 C CA . VAL A 1 451 ? 22.953 34.719 -3.297 1 97.69 451 VAL A CA 1
ATOM 3436 C C . VAL A 1 451 ? 24.156 34.219 -4.074 1 97.69 451 VAL A C 1
ATOM 3438 O O . VAL A 1 451 ? 25.234 34.812 -4.043 1 97.69 451 VAL A O 1
ATOM 3441 N N . ASP A 1 452 ? 23.891 33.156 -4.766 1 96.06 452 ASP A N 1
ATOM 3442 C CA . ASP A 1 452 ? 25 32.531 -5.48 1 96.06 452 ASP A CA 1
ATOM 3443 C C . ASP A 1 452 ? 25.172 33.125 -6.875 1 96.06 452 ASP A C 1
ATOM 3445 O O . ASP A 1 452 ? 24.219 33.656 -7.449 1 96.06 452 ASP A O 1
ATOM 3449 N N . LYS A 1 453 ? 26.375 32.969 -7.398 1 93.75 453 LYS A N 1
ATOM 3450 C CA . LYS A 1 453 ? 26.672 33.5 -8.719 1 93.75 453 LYS A CA 1
ATOM 3451 C C . LYS A 1 453 ? 26.109 32.625 -9.82 1 93.75 453 LYS A C 1
ATOM 3453 O O . LYS A 1 453 ? 25.938 33.062 -10.961 1 93.75 453 LYS A O 1
ATOM 3458 N N . THR A 1 454 ? 25.75 31.422 -9.492 1 91.69 454 THR A N 1
ATOM 3459 C CA . THR A 1 454 ? 25.281 30.484 -10.508 1 91.69 454 THR A CA 1
ATOM 3460 C C . THR A 1 454 ? 23.766 30.578 -10.672 1 91.69 454 THR A C 1
ATOM 3462 O O . THR A 1 454 ? 23.062 31.047 -9.766 1 91.69 454 THR A O 1
ATOM 3465 N N . THR A 1 455 ? 23.344 30.203 -11.859 1 88.25 455 THR A N 1
ATOM 3466 C CA . THR A 1 455 ? 21.922 30.094 -12.172 1 88.25 455 THR A CA 1
ATOM 3467 C C . THR A 1 455 ? 21.625 28.828 -12.969 1 88.25 455 THR A C 1
ATOM 3469 O O . THR A 1 455 ? 22.531 28.266 -13.602 1 88.25 455 THR A O 1
ATOM 3472 N N . HIS A 1 456 ? 20.391 28.312 -12.883 1 87.25 456 HIS A N 1
ATOM 3473 C CA . HIS A 1 456 ? 20 27.125 -13.633 1 87.25 456 HIS A CA 1
ATOM 3474 C C . HIS A 1 456 ? 19.062 27.484 -14.781 1 87.25 456 HIS A C 1
ATOM 3476 O O . HIS A 1 456 ? 18.531 26.594 -15.461 1 87.25 456 HIS A O 1
ATOM 3482 N N . ALA A 1 457 ? 18.922 28.781 -14.867 1 83.75 457 ALA A N 1
ATOM 3483 C CA . ALA A 1 457 ? 18.172 29.234 -16.047 1 83.75 457 ALA A CA 1
ATOM 3484 C C . ALA A 1 457 ? 18.922 28.906 -17.328 1 83.75 457 ALA A C 1
ATOM 3486 O O . ALA A 1 457 ? 20.156 29.031 -17.375 1 83.75 457 ALA A O 1
ATOM 3487 N N . GLN A 1 458 ? 18.219 28.344 -18.219 1 78.62 458 GLN A N 1
ATOM 3488 C CA . GLN A 1 458 ? 18.828 28 -19.5 1 78.62 458 GLN A CA 1
ATOM 3489 C C . GLN A 1 458 ? 18.609 29.109 -20.531 1 78.62 458 GLN A C 1
ATOM 3491 O O . GLN A 1 458 ? 17.703 29.922 -20.391 1 78.62 458 GLN A O 1
ATOM 3496 N N . PRO A 1 459 ? 19.719 29.016 -21.484 1 70.81 459 PRO A N 1
ATOM 3497 C CA . PRO A 1 459 ? 19.5 29.938 -22.594 1 70.81 459 PRO A CA 1
ATOM 3498 C C . PRO A 1 459 ? 18.125 29.766 -23.234 1 70.81 459 PRO A C 1
ATOM 3500 O O . PRO A 1 459 ? 17.688 28.625 -23.484 1 70.81 459 PRO A O 1
ATOM 3503 N N . GLY A 1 460 ? 17.391 30.734 -23.219 1 68.81 460 GLY A N 1
ATOM 3504 C CA . GLY A 1 460 ? 16.062 30.641 -23.828 1 68.81 460 GLY A CA 1
ATOM 3505 C C . GLY A 1 460 ? 14.945 30.797 -22.812 1 68.81 460 GLY A C 1
ATOM 3506 O O . GLY A 1 460 ? 13.797 31.047 -23.188 1 68.81 460 GLY A O 1
ATOM 3507 N N . ASP A 1 461 ? 15.367 30.5 -21.625 1 74.94 461 ASP A N 1
ATOM 3508 C CA . ASP A 1 461 ? 14.328 30.75 -20.625 1 74.94 461 ASP A CA 1
ATOM 3509 C C . ASP A 1 461 ? 13.906 32.219 -20.609 1 74.94 461 ASP A C 1
ATOM 3511 O O . ASP A 1 461 ? 14.742 33.094 -20.766 1 74.94 461 ASP A O 1
ATOM 3515 N N . HIS A 1 462 ? 12.727 32.5 -20.938 1 67.88 462 HIS A N 1
ATOM 3516 C CA . HIS A 1 462 ? 12.234 33.875 -20.875 1 67.88 462 HIS A CA 1
ATOM 3517 C C . HIS A 1 462 ? 12.148 34.375 -19.438 1 67.88 462 HIS A C 1
ATOM 3519 O O . HIS A 1 462 ? 11.188 34.062 -18.719 1 67.88 462 HIS A O 1
ATOM 3525 N N . VAL A 1 463 ? 13.359 34.844 -18.984 1 69.19 463 VAL A N 1
ATOM 3526 C CA . VAL A 1 463 ? 13.375 35.344 -17.609 1 69.19 463 VAL A CA 1
ATOM 3527 C C . VAL A 1 463 ? 13.477 36.875 -17.625 1 69.19 463 VAL A C 1
ATOM 3529 O O . VAL A 1 463 ? 14.195 37.438 -18.438 1 69.19 463 VAL A O 1
ATOM 3532 N N . GLU A 1 464 ? 12.562 37.594 -17.031 1 62 464 GLU A N 1
ATOM 3533 C CA . GLU A 1 464 ? 12.625 39.031 -16.906 1 62 464 GLU A CA 1
ATOM 3534 C C . GLU A 1 464 ? 13.656 39.469 -15.875 1 62 464 GLU A C 1
ATOM 3536 O O . GLU A 1 464 ? 13.609 39.031 -14.727 1 62 464 GLU A O 1
ATOM 3541 N N . GLY A 1 465 ? 14.539 40.312 -16.25 1 69.56 465 GLY A N 1
ATOM 3542 C CA . GLY A 1 465 ? 15.469 40.969 -15.336 1 69.56 465 GLY A CA 1
ATOM 3543 C C . GLY A 1 465 ? 16.609 40.062 -14.914 1 69.56 465 GLY A C 1
ATOM 3544 O O . GLY A 1 465 ? 17.172 39.344 -15.734 1 69.56 465 GLY A O 1
ATOM 3545 N N . SER A 1 466 ? 16.922 40.219 -13.648 1 77.31 466 SER A N 1
ATOM 3546 C CA . SER A 1 466 ? 18.016 39.469 -13.062 1 77.31 466 SER A CA 1
ATOM 3547 C C . SER A 1 466 ? 17.688 37.969 -12.961 1 77.31 466 SER A C 1
ATOM 3549 O O . SER A 1 466 ? 16.516 37.625 -12.82 1 77.31 466 SER A O 1
ATOM 3551 N N . MET A 1 467 ? 18.703 37.188 -13.156 1 88.62 467 MET A N 1
ATOM 3552 C CA . MET A 1 467 ? 18.547 35.75 -12.984 1 88.62 467 MET A CA 1
ATOM 3553 C C . MET A 1 467 ? 19.016 35.312 -11.602 1 88.62 467 MET A C 1
ATOM 3555 O O . MET A 1 467 ? 19.312 34.156 -11.383 1 88.62 467 MET A O 1
ATOM 3559 N N . HIS A 1 468 ? 19.078 36.281 -10.797 1 93.56 468 HIS A N 1
ATOM 3560 C CA . HIS A 1 468 ? 19.609 35.969 -9.477 1 93.56 468 HIS A CA 1
ATOM 3561 C C . HIS A 1 468 ? 18.641 36.406 -8.383 1 93.56 468 HIS A C 1
ATOM 3563 O O . HIS A 1 468 ? 19.047 36.562 -7.223 1 93.56 468 HIS A O 1
ATOM 3569 N N . LYS A 1 469 ? 17.453 36.656 -8.828 1 94.19 469 LYS A N 1
ATOM 3570 C CA . LYS A 1 469 ? 16.469 36.969 -7.801 1 94.19 469 LYS A CA 1
ATOM 3571 C C . LYS A 1 469 ? 16.281 35.812 -6.82 1 94.19 469 LYS A C 1
ATOM 3573 O O . LYS A 1 469 ? 16.422 34.656 -7.195 1 94.19 469 LYS A O 1
ATOM 3578 N N . THR A 1 470 ? 16.047 36.156 -5.613 1 96 470 THR A N 1
ATOM 3579 C CA . THR A 1 470 ? 15.75 35.156 -4.613 1 96 470 THR A CA 1
ATOM 3580 C C . THR A 1 470 ? 14.547 35.531 -3.77 1 96 470 THR A C 1
ATOM 3582 O O . THR A 1 470 ? 14.25 36.719 -3.615 1 96 470 THR A O 1
ATOM 3585 N N . ARG A 1 471 ? 13.844 34.562 -3.365 1 96.38 471 ARG A N 1
ATOM 3586 C CA . ARG A 1 471 ? 12.672 34.75 -2.512 1 96.38 471 ARG A CA 1
ATOM 3587 C C . ARG A 1 471 ? 12.633 33.719 -1.404 1 96.38 471 ARG A C 1
ATOM 3589 O O . ARG A 1 471 ? 12.359 32.531 -1.662 1 96.38 471 ARG A O 1
ATOM 3596 N N . ILE A 1 472 ? 12.859 34.188 -0.212 1 97.69 472 ILE A N 1
ATOM 3597 C CA . ILE A 1 472 ? 12.797 33.312 0.951 1 97.69 472 ILE A CA 1
ATOM 3598 C C . ILE A 1 472 ? 11.445 33.469 1.651 1 97.69 472 ILE A C 1
ATOM 3600 O O . ILE A 1 472 ? 11.062 34.562 2.02 1 97.69 472 ILE A O 1
ATOM 3604 N N . ILE A 1 473 ? 10.828 32.375 1.845 1 97 473 ILE A N 1
ATOM 3605 C CA . ILE A 1 473 ? 9.484 32.406 2.41 1 97 473 ILE A CA 1
ATOM 3606 C C . ILE A 1 473 ? 9.539 32.031 3.889 1 97 473 ILE A C 1
ATOM 3608 O O . ILE A 1 473 ? 8.883 32.656 4.723 1 97 473 ILE A O 1
ATOM 3612 N N . ALA A 1 474 ? 10.312 31 4.211 1 97.94 474 ALA A N 1
ATOM 3613 C CA . ALA A 1 474 ? 10.367 30.531 5.598 1 97.94 474 ALA A CA 1
ATOM 3614 C C . ALA A 1 474 ? 11.656 29.766 5.871 1 97.94 474 ALA A C 1
ATOM 3616 O O . ALA A 1 474 ? 12.297 29.266 4.945 1 97.94 474 ALA A O 1
ATOM 3617 N N . VAL A 1 475 ? 12.055 29.844 7.152 1 98.25 475 VAL A N 1
ATOM 3618 C CA . VAL A 1 475 ? 13.062 28.922 7.676 1 98.25 475 VAL A CA 1
ATOM 3619 C C . VAL A 1 475 ? 12.375 27.781 8.406 1 98.25 475 VAL A C 1
ATOM 3621 O O . VAL A 1 475 ? 11.5 28 9.242 1 98.25 475 VAL A O 1
ATOM 3624 N N . ILE A 1 476 ? 12.844 26.531 8.023 1 96.31 476 ILE A N 1
ATOM 3625 C CA . ILE A 1 476 ? 12.164 25.375 8.578 1 96.31 476 ILE A CA 1
ATOM 3626 C C . ILE A 1 476 ? 13.195 24.406 9.164 1 96.31 476 ILE A C 1
ATOM 3628 O O . ILE A 1 476 ? 14.336 24.359 8.711 1 96.31 476 ILE A O 1
ATOM 3632 N N . ALA A 1 477 ? 12.773 23.75 10.211 1 95.06 477 ALA A N 1
ATOM 3633 C CA . ALA A 1 477 ? 13.656 22.766 10.836 1 95.06 477 ALA A CA 1
ATOM 3634 C C . ALA A 1 477 ? 12.852 21.703 11.594 1 95.06 477 ALA A C 1
ATOM 3636 O O . ALA A 1 477 ? 11.641 21.844 11.773 1 95.06 477 ALA A O 1
ATOM 3637 N N . SER A 1 478 ? 13.508 20.594 11.812 1 90.25 478 SER A N 1
ATOM 3638 C CA . SER A 1 478 ? 13.016 19.547 12.703 1 90.25 478 SER A CA 1
ATOM 3639 C C . SER A 1 478 ? 14.133 19 13.586 1 90.25 478 SER A C 1
ATOM 3641 O O . SER A 1 478 ? 15.312 19.125 13.242 1 90.25 478 SER A O 1
ATOM 3643 N N . MET B 1 1 ? -32.031 89.062 -18.609 1 18.95 1 MET B N 1
ATOM 3644 C CA . MET B 1 1 ? -33.438 88.75 -18.422 1 18.95 1 MET B CA 1
ATOM 3645 C C . MET B 1 1 ? -33.656 87.562 -17.5 1 18.95 1 MET B C 1
ATOM 3647 O O . MET B 1 1 ? -33 86.562 -17.641 1 18.95 1 MET B O 1
ATOM 3651 N N . VAL B 1 2 ? -34.5 87.562 -16.344 1 16.28 2 VAL B N 1
ATOM 3652 C CA . VAL B 1 2 ? -34.438 87.25 -14.914 1 16.28 2 VAL B CA 1
ATOM 3653 C C . VAL B 1 2 ? -34.875 85.75 -14.703 1 16.28 2 VAL B C 1
ATOM 3655 O O . VAL B 1 2 ? -35.906 85.375 -15.211 1 16.28 2 VAL B O 1
ATOM 3658 N N . ALA B 1 3 ? -33.938 84.812 -14.211 1 19.62 3 ALA B N 1
ATOM 3659 C CA . ALA B 1 3 ? -33.25 83.562 -14 1 19.62 3 ALA B CA 1
ATOM 3660 C C . ALA B 1 3 ? -34.062 82.625 -13.055 1 19.62 3 ALA B C 1
ATOM 3662 O O . ALA B 1 3 ? -33.781 81.438 -12.906 1 19.62 3 ALA B O 1
ATOM 3663 N N . VAL B 1 4 ? -35.094 83.438 -12.289 1 19.11 4 VAL B N 1
ATOM 3664 C CA . VAL B 1 4 ? -35.062 82.875 -10.938 1 19.11 4 VAL B CA 1
ATOM 3665 C C . VAL B 1 4 ? -35.781 81.562 -10.898 1 19.11 4 VAL B C 1
ATOM 3667 O O . VAL B 1 4 ? -36.531 81.25 -11.82 1 19.11 4 VAL B O 1
ATOM 3670 N N . GLY B 1 5 ? -36.219 81 -9.75 1 19.25 5 GLY B N 1
ATOM 3671 C CA . GLY B 1 5 ? -35.875 79.875 -8.867 1 19.25 5 GLY B CA 1
ATOM 3672 C C . GLY B 1 5 ? -36.938 78.812 -8.82 1 19.25 5 GLY B C 1
ATOM 3673 O O . GLY B 1 5 ? -36.844 77.812 -8.047 1 19.25 5 GLY B O 1
ATOM 3674 N N . ARG B 1 6 ? -38.094 78.875 -9.773 1 19.8 6 ARG B N 1
ATOM 3675 C CA . ARG B 1 6 ? -39.344 78.625 -9.023 1 19.8 6 ARG B CA 1
ATOM 3676 C C . ARG B 1 6 ? -39.406 77.188 -8.578 1 19.8 6 ARG B C 1
ATOM 3678 O O . ARG B 1 6 ? -38.688 76.312 -9.094 1 19.8 6 ARG B O 1
ATOM 3685 N N . THR B 1 7 ? -40.625 76.688 -8.188 1 19.14 7 THR B N 1
ATOM 3686 C CA . THR B 1 7 ? -41.375 76.062 -7.117 1 19.14 7 THR B CA 1
ATOM 3687 C C . THR B 1 7 ? -41.562 74.562 -7.422 1 19.14 7 THR B C 1
ATOM 3689 O O . THR B 1 7 ? -42.5 74.188 -8.102 1 19.14 7 THR B O 1
ATOM 3692 N N . PRO B 1 8 ? -40.562 73.688 -7.996 1 19.48 8 PRO B N 1
ATOM 3693 C CA . PRO B 1 8 ? -41.062 72.562 -8.82 1 19.48 8 PRO B CA 1
ATOM 3694 C C . PRO B 1 8 ? -41.688 71.438 -7.996 1 19.48 8 PRO B C 1
ATOM 3696 O O . PRO B 1 8 ? -42.062 70.438 -8.547 1 19.48 8 PRO B O 1
ATOM 3699 N N . ALA B 1 9 ? -41.719 71.625 -6.586 1 19.55 9 ALA B N 1
ATOM 3700 C CA . ALA B 1 9 ? -41.188 70.438 -5.91 1 19.55 9 ALA B CA 1
ATOM 3701 C C . ALA B 1 9 ? -42 69.188 -6.238 1 19.55 9 ALA B C 1
ATOM 3703 O O . ALA B 1 9 ? -41.469 68.188 -6.66 1 19.55 9 ALA B O 1
ATOM 3704 N N . LEU B 1 10 ? -42.906 68.625 -5.266 1 17.86 10 LEU B N 1
ATOM 3705 C CA . LEU B 1 10 ? -42.812 67.5 -4.336 1 17.86 10 LEU B CA 1
ATOM 3706 C C . LEU B 1 10 ? -43.75 66.375 -4.734 1 17.86 10 LEU B C 1
ATOM 3708 O O . LEU B 1 10 ? -43.594 65.25 -4.27 1 17.86 10 LEU B O 1
ATOM 3712 N N . VAL B 1 11 ? -44.844 66.5 -5.512 1 17.41 11 VAL B N 1
ATOM 3713 C CA . VAL B 1 11 ? -46.062 65.938 -4.918 1 17.41 11 VAL B CA 1
ATOM 3714 C C . VAL B 1 11 ? -46.125 64.438 -5.203 1 17.41 11 VAL B C 1
ATOM 3716 O O . VAL B 1 11 ? -46.938 64 -6.012 1 17.41 11 VAL B O 1
ATOM 3719 N N . ALA B 1 12 ? -44.906 63.812 -5.477 1 19.72 12 ALA B N 1
ATOM 3720 C CA . ALA B 1 12 ? -45.031 62.531 -6.203 1 19.72 12 ALA B CA 1
ATOM 3721 C C . ALA B 1 12 ? -46 61.594 -5.473 1 19.72 12 ALA B C 1
ATOM 3723 O O . ALA B 1 12 ? -46.031 61.562 -4.242 1 19.72 12 ALA B O 1
ATOM 3724 N N . GLY B 1 13 ? -46.75 60.719 -6.234 1 17.86 13 GLY B N 1
ATOM 3725 C CA . GLY B 1 13 ? -47.969 59.938 -6.234 1 17.86 13 GLY B CA 1
ATOM 3726 C C . GLY B 1 13 ? -47.906 58.719 -5.301 1 17.86 13 GLY B C 1
ATOM 3727 O O . GLY B 1 13 ? -46.875 58.031 -5.262 1 17.86 13 GLY B O 1
ATOM 3728 N N . LEU B 1 14 ? -48.625 58.656 -4.16 1 20.58 14 LEU B N 1
ATOM 3729 C CA . LEU B 1 14 ? -48.938 57.844 -2.986 1 20.58 14 LEU B CA 1
ATOM 3730 C C . LEU B 1 14 ? -49.406 56.469 -3.393 1 20.58 14 LEU B C 1
ATOM 3732 O O . LEU B 1 14 ? -50.594 56.281 -3.721 1 20.58 14 LEU B O 1
ATOM 3736 N N . LEU B 1 15 ? -48.938 55.906 -4.621 1 20.55 15 LEU B N 1
ATOM 3737 C CA . LEU B 1 15 ? -49.781 54.781 -5.062 1 20.55 15 LEU B CA 1
ATOM 3738 C C . LEU B 1 15 ? -49.875 53.719 -3.979 1 20.55 15 LEU B C 1
ATOM 3740 O O . LEU B 1 15 ? -48.906 53.469 -3.248 1 20.55 15 LEU B O 1
ATOM 3744 N N . SER B 1 16 ? -51 53.219 -3.65 1 19.39 16 SER B N 1
ATOM 3745 C CA . SER B 1 16 ? -51.719 52.438 -2.635 1 19.39 16 SER B CA 1
ATOM 3746 C C . SER B 1 16 ? -51.125 51.031 -2.518 1 19.39 16 SER B C 1
ATOM 3748 O O . SER B 1 16 ? -50.875 50.375 -3.529 1 19.39 16 SER B O 1
ATOM 3750 N N . LEU B 1 17 ? -50.438 50.594 -1.405 1 21.27 17 LEU B N 1
ATOM 3751 C CA . LEU B 1 17 ? -49.656 49.5 -0.819 1 21.27 17 LEU B CA 1
ATOM 3752 C C . LEU B 1 17 ? -50.5 48.219 -0.714 1 21.27 17 LEU B C 1
ATOM 3754 O O . LEU B 1 17 ? -50.031 47.219 -0.151 1 21.27 17 LEU B O 1
ATOM 3758 N N . THR B 1 18 ? -51.812 48.25 -0.981 1 18.69 18 THR B N 1
ATOM 3759 C CA . THR B 1 18 ? -52.625 47.312 -0.197 1 18.69 18 THR B CA 1
ATOM 3760 C C . THR B 1 18 ? -52.312 45.875 -0.596 1 18.69 18 THR B C 1
ATOM 3762 O O . THR B 1 18 ? -52.188 45 0.265 1 18.69 18 THR B O 1
ATOM 3765 N N . ALA B 1 19 ? -52.75 45.438 -1.799 1 21.22 19 ALA B N 1
ATOM 3766 C CA . ALA B 1 19 ? -53.531 44.25 -2.035 1 21.22 19 ALA B CA 1
ATOM 3767 C C . ALA B 1 19 ? -52.656 43 -1.99 1 21.22 19 ALA B C 1
ATOM 3769 O O . ALA B 1 19 ? -53.125 41.875 -2.236 1 21.22 19 ALA B O 1
ATOM 3770 N N . ILE B 1 20 ? -51.312 43.062 -2.104 1 20.5 20 ILE B N 1
ATOM 3771 C CA . ILE B 1 20 ? -50.688 41.969 -2.814 1 20.5 20 ILE B CA 1
ATOM 3772 C C . ILE B 1 20 ? -50.719 40.719 -1.944 1 20.5 20 ILE B C 1
ATOM 3774 O O . ILE B 1 20 ? -49.781 39.906 -1.99 1 20.5 20 ILE B O 1
ATOM 3778 N N . SER B 1 21 ? -51.406 40.656 -0.809 1 19.23 21 SER B N 1
ATOM 3779 C CA . SER B 1 21 ? -51.125 39.625 0.204 1 19.23 21 SER B CA 1
ATOM 3780 C C . SER B 1 21 ? -51.438 38.25 -0.318 1 19.23 21 SER B C 1
ATOM 3782 O O . SER B 1 21 ? -50.844 37.25 0.145 1 19.23 21 SER B O 1
ATOM 3784 N N . LEU B 1 22 ? -52.594 38.031 -0.852 1 21.94 22 LEU B N 1
ATOM 3785 C CA . LEU B 1 22 ? -53.375 36.844 -0.615 1 21.94 22 LEU B CA 1
ATOM 3786 C C . LEU B 1 22 ? -52.781 35.625 -1.36 1 21.94 22 LEU B C 1
ATOM 3788 O O . LEU B 1 22 ? -52.969 34.5 -0.953 1 21.94 22 LEU B O 1
ATOM 3792 N N . LEU B 1 23 ? -52.438 35.812 -2.57 1 22.2 23 LEU B N 1
ATOM 3793 C CA . LEU B 1 23 ? -52.781 34.75 -3.475 1 22.2 23 LEU B CA 1
ATOM 3794 C C . LEU B 1 23 ? -51.906 33.5 -3.244 1 22.2 23 LEU B C 1
ATOM 3796 O O . LEU B 1 23 ? -52 32.531 -3.984 1 22.2 23 LEU B O 1
ATOM 3800 N N . LEU B 1 24 ? -50.844 33.594 -2.443 1 21.03 24 LEU B N 1
ATOM 3801 C CA . LEU B 1 24 ? -49.812 32.625 -2.678 1 21.03 24 LEU B CA 1
ATOM 3802 C C . LEU B 1 24 ? -50.219 31.25 -2.164 1 21.03 24 LEU B C 1
ATOM 3804 O O . LEU B 1 24 ? -49.375 30.344 -2.027 1 21.03 24 LEU B O 1
ATOM 3808 N N . LEU B 1 25 ? -51.406 31.109 -1.669 1 24.48 25 LEU B N 1
ATOM 3809 C CA . LEU B 1 25 ? -51.719 29.891 -0.936 1 24.48 25 LEU B CA 1
ATOM 3810 C C . LEU B 1 25 ? -51.781 28.703 -1.878 1 24.48 25 LEU B C 1
ATOM 3812 O O . LEU B 1 25 ? -52.875 28.25 -2.23 1 24.48 25 LEU B O 1
ATOM 3816 N N . THR B 1 26 ? -51.312 28.812 -3.035 1 22.92 26 THR B N 1
ATOM 3817 C CA . THR B 1 26 ? -51.844 27.766 -3.91 1 22.92 26 THR B CA 1
ATOM 3818 C C . THR B 1 26 ? -51.656 26.391 -3.277 1 22.92 26 THR B C 1
ATOM 3820 O O . THR B 1 26 ? -50.812 26.219 -2.389 1 22.92 26 THR B O 1
ATOM 3823 N N . HIS B 1 27 ? -52.406 25.391 -3.725 1 25.56 27 HIS B N 1
ATOM 3824 C CA . HIS B 1 27 ? -52.844 24.031 -3.428 1 25.56 27 HIS B CA 1
ATOM 3825 C C . HIS B 1 27 ? -51.656 23.078 -3.346 1 25.56 27 HIS B C 1
ATOM 3827 O O . HIS B 1 27 ? -50.875 22.938 -4.301 1 25.56 27 HIS B O 1
ATOM 3833 N N . TYR B 1 28 ? -51 22.922 -2.145 1 22.69 28 TYR B N 1
ATOM 3834 C CA . TYR B 1 28 ? -50 21.891 -1.82 1 22.69 28 TYR B CA 1
ATOM 3835 C C . TYR B 1 28 ? -50.5 20.516 -2.238 1 22.69 28 TYR B C 1
ATOM 3837 O O . TYR B 1 28 ? -51.375 19.938 -1.598 1 22.69 28 TYR B O 1
ATOM 3845 N N . GLU B 1 29 ? -50.656 20.312 -3.512 1 25.22 29 GLU B N 1
ATOM 3846 C CA . GLU B 1 29 ? -51.062 18.969 -3.895 1 25.22 29 GLU B CA 1
ATOM 3847 C C . GLU B 1 29 ? -50.219 17.906 -3.18 1 25.22 29 GLU B C 1
ATOM 3849 O O . GLU B 1 29 ? -49.031 18.125 -2.912 1 25.22 29 GLU B O 1
ATOM 3854 N N . SER B 1 30 ? -50.75 16.906 -2.586 1 24.58 30 SER B N 1
ATOM 3855 C CA . SER B 1 30 ? -50.312 15.766 -1.81 1 24.58 30 SER B CA 1
ATOM 3856 C C . SER B 1 30 ? -49.125 15.07 -2.49 1 24.58 30 SER B C 1
ATOM 3858 O O . SER B 1 30 ? -49.25 14.578 -3.615 1 24.58 30 SER B O 1
ATOM 3860 N N . VAL B 1 31 ? -47.906 15.477 -2.275 1 25.77 31 VAL B N 1
ATOM 3861 C CA . VAL B 1 31 ? -46.781 14.773 -2.854 1 25.77 31 VAL B CA 1
ATOM 3862 C C . VAL B 1 31 ? -46.906 13.273 -2.568 1 25.77 31 VAL B C 1
ATOM 3864 O O . VAL B 1 31 ? -47.125 12.867 -1.425 1 25.77 31 VAL B O 1
ATOM 3867 N N . PRO B 1 32 ? -47.094 12.5 -3.607 1 26.62 32 PRO B N 1
ATOM 3868 C CA . PRO B 1 32 ? -47.281 11.07 -3.367 1 26.62 32 PRO B CA 1
ATOM 3869 C C . PRO B 1 32 ? -46.188 10.484 -2.473 1 26.62 32 PRO B C 1
ATOM 3871 O O . PRO B 1 32 ? -45.094 11.047 -2.393 1 26.62 32 PRO B O 1
ATOM 3874 N N . SER B 1 33 ? -46.406 9.531 -1.583 1 25.98 33 SER B N 1
ATOM 3875 C CA . SER B 1 33 ? -45.594 8.742 -0.652 1 25.98 33 SER B CA 1
ATOM 3876 C C . SER B 1 33 ? -44.344 8.188 -1.333 1 25.98 33 SER B C 1
ATOM 3878 O O . SER B 1 33 ? -44.438 7.391 -2.266 1 25.98 33 SER B O 1
ATOM 3880 N N . VAL B 1 34 ? -43.312 8.953 -1.459 1 26.11 34 VAL B N 1
ATOM 3881 C CA . VAL B 1 34 ? -42.062 8.453 -2.002 1 26.11 34 VAL B CA 1
ATOM 3882 C C . VAL B 1 34 ? -41.656 7.176 -1.275 1 26.11 34 VAL B C 1
ATOM 3884 O O . VAL B 1 34 ? -41.375 7.199 -0.076 1 26.11 34 VAL B O 1
ATOM 3887 N N . VAL B 1 35 ? -42.125 6.035 -1.772 1 27.58 35 VAL B N 1
ATOM 3888 C CA . VAL B 1 35 ? -41.594 4.73 -1.379 1 27.58 35 VAL B CA 1
ATOM 3889 C C . VAL B 1 35 ? -40.062 4.781 -1.306 1 27.58 35 VAL B C 1
ATOM 3891 O O . VAL B 1 35 ? -39.406 5.203 -2.258 1 27.58 35 VAL B O 1
ATOM 3894 N N . LEU B 1 36 ? -39.531 4.828 -0.161 1 27.33 36 LEU B N 1
ATOM 3895 C CA . LEU B 1 36 ? -38.094 4.695 0.174 1 27.33 36 LEU B CA 1
ATOM 3896 C C . LEU B 1 36 ? -37.438 3.66 -0.719 1 27.33 36 LEU B C 1
ATOM 3898 O O . LEU B 1 36 ? -37.875 2.51 -0.783 1 27.33 36 LEU B O 1
ATOM 3902 N N . ASN B 1 37 ? -36.906 4.168 -1.771 1 25.75 37 ASN B N 1
ATOM 3903 C CA . ASN B 1 37 ? -36.188 3.275 -2.68 1 25.75 37 ASN B CA 1
ATOM 3904 C C . ASN B 1 37 ? -35.219 2.369 -1.93 1 25.75 37 ASN B C 1
ATOM 3906 O O . ASN B 1 37 ? -34.281 2.85 -1.278 1 25.75 37 ASN B O 1
ATOM 3910 N N . PRO B 1 38 ? -35.5 1.106 -1.734 1 28 38 PRO B N 1
ATOM 3911 C CA . PRO B 1 38 ? -34.688 0.125 -0.998 1 28 38 PRO B CA 1
ATOM 3912 C C . PRO B 1 38 ? -33.25 0.089 -1.453 1 28 38 PRO B C 1
ATOM 3914 O O . PRO B 1 38 ? -32.406 -0.611 -0.854 1 28 38 PRO B O 1
ATOM 3917 N N . PHE B 1 39 ? -33 0.679 -2.543 1 26.66 39 PHE B N 1
ATOM 3918 C CA . PHE B 1 39 ? -31.75 0.365 -3.23 1 26.66 39 PHE B CA 1
ATOM 3919 C C . PHE B 1 39 ? -30.562 1.076 -2.568 1 26.66 39 PHE B C 1
ATOM 3921 O O . PHE B 1 39 ? -29.406 0.738 -2.82 1 26.66 39 PHE B O 1
ATOM 3928 N N . PHE B 1 40 ? -30.703 2.283 -2.188 1 29.89 40 PHE B N 1
ATOM 3929 C CA . PHE B 1 40 ? -29.531 2.951 -1.651 1 29.89 40 PHE B CA 1
ATOM 3930 C C . PHE B 1 40 ? -29.281 2.531 -0.208 1 29.89 40 PHE B C 1
ATOM 3932 O O . PHE B 1 40 ? -28.906 3.355 0.628 1 29.89 40 PHE B O 1
ATOM 3939 N N . ALA B 1 41 ? -29.922 1.376 0.181 1 28.92 41 ALA B N 1
ATOM 3940 C CA . ALA B 1 41 ? -29.406 0.936 1.472 1 28.92 41 ALA B CA 1
ATOM 3941 C C . ALA B 1 41 ? -27.875 0.85 1.445 1 28.92 41 ALA B C 1
ATOM 3943 O O . ALA B 1 41 ? -27.297 0.267 0.526 1 28.92 41 ALA B O 1
ATOM 3944 N N . PRO B 1 42 ? -27.219 1.868 1.815 1 31.72 42 PRO B N 1
ATOM 3945 C CA . PRO B 1 42 ? -25.828 1.457 2.004 1 31.72 42 PRO B CA 1
ATOM 3946 C C . PRO B 1 42 ? -25.656 -0.059 2.076 1 31.72 42 PRO B C 1
ATOM 3948 O O . PRO B 1 42 ? -26.609 -0.77 2.424 1 31.72 42 PRO B O 1
ATOM 3951 N N . ASP B 1 43 ? -24.766 -0.684 1.287 1 32.75 43 ASP B N 1
ATOM 3952 C CA . ASP B 1 43 ? -24.797 -2.137 1.418 1 32.75 43 ASP B CA 1
ATOM 3953 C C . ASP B 1 43 ? -25.344 -2.551 2.781 1 32.75 43 ASP B C 1
ATOM 3955 O O . ASP B 1 43 ? -24.625 -2.516 3.783 1 32.75 43 ASP B O 1
ATOM 3959 N N . SER B 1 44 ? -26.422 -1.948 3.125 1 31.34 44 SER B N 1
ATOM 3960 C CA . SER B 1 44 ? -26.984 -2.701 4.246 1 31.34 44 SER B CA 1
ATOM 3961 C C . SER B 1 44 ? -26.547 -4.16 4.199 1 31.34 44 SER B C 1
ATOM 3963 O O . SER B 1 44 ? -26.641 -4.812 3.156 1 31.34 44 SER B O 1
ATOM 3965 N N . PHE B 1 45 ? -25.422 -4.379 4.809 1 33.59 45 PHE B N 1
ATOM 3966 C CA . PHE B 1 45 ? -25.078 -5.777 5.031 1 33.59 45 PHE B CA 1
ATOM 3967 C C . PHE B 1 45 ? -26.312 -6.664 4.926 1 33.59 45 PHE B C 1
ATOM 3969 O O . PHE B 1 45 ? -26.891 -7.062 5.941 1 33.59 45 PHE B O 1
ATOM 3976 N N . HIS B 1 46 ? -27.219 -6.148 4.07 1 35.78 46 HIS B N 1
ATOM 3977 C CA . HIS B 1 46 ? -28.172 -7.246 3.922 1 35.78 46 HIS B CA 1
ATOM 3978 C C . HIS B 1 46 ? -27.453 -8.539 3.529 1 35.78 46 HIS B C 1
ATOM 3980 O O . HIS B 1 46 ? -26.922 -8.648 2.426 1 35.78 46 HIS B O 1
ATOM 3986 N N . VAL B 1 47 ? -26.719 -9.016 4.367 1 43.75 47 VAL B N 1
ATOM 3987 C CA . VAL B 1 47 ? -26.406 -10.422 4.133 1 43.75 47 VAL B CA 1
ATOM 3988 C C . VAL B 1 47 ? -27.609 -11.109 3.482 1 43.75 47 VAL B C 1
ATOM 3990 O O . VAL B 1 47 ? -28.734 -10.984 3.969 1 43.75 47 VAL B O 1
ATOM 3993 N N . SER B 1 48 ? -27.562 -11.203 2.236 1 47.53 48 SER B N 1
ATOM 3994 C CA . SER B 1 48 ? -28.625 -12.055 1.716 1 47.53 48 SER B CA 1
ATOM 3995 C C . SER B 1 48 ? -29.094 -13.055 2.77 1 47.53 48 SER B C 1
ATOM 3997 O O . SER B 1 48 ? -28.281 -13.688 3.439 1 47.53 48 SER B O 1
ATOM 3999 N N . GLY B 1 49 ? -30.078 -12.656 3.408 1 55.12 49 GLY B N 1
ATOM 4000 C CA . GLY B 1 49 ? -30.766 -13.594 4.281 1 55.12 49 GLY B CA 1
ATOM 4001 C C . GLY B 1 49 ? -30.734 -15.023 3.773 1 55.12 49 GLY B C 1
ATOM 4002 O O . GLY B 1 49 ? -31.516 -15.867 4.219 1 55.12 49 GLY B O 1
ATOM 4003 N N . ASP B 1 50 ? -29.922 -15.164 2.881 1 67.56 50 ASP B N 1
ATOM 4004 C CA . ASP B 1 50 ? -29.781 -16.5 2.332 1 67.56 50 ASP B CA 1
ATOM 4005 C C . ASP B 1 50 ? -29.156 -17.453 3.35 1 67.56 50 ASP B C 1
ATOM 4007 O O . ASP B 1 50 ? -28.234 -17.062 4.078 1 67.56 50 ASP B O 1
ATOM 4011 N N . ARG B 1 51 ? -29.812 -18.547 3.525 1 69.88 51 ARG B N 1
ATOM 4012 C CA . ARG B 1 51 ? -29.406 -19.578 4.473 1 69.88 51 ARG B CA 1
ATOM 4013 C C . ARG B 1 51 ? -27.906 -19.828 4.414 1 69.88 51 ARG B C 1
ATOM 4015 O O . ARG B 1 51 ? -27.25 -19.938 5.453 1 69.88 51 ARG B O 1
ATOM 4022 N N . GLU B 1 52 ? -27.438 -19.859 3.223 1 79.12 52 GLU B N 1
ATOM 4023 C CA . GLU B 1 52 ? -26 -20.125 3.045 1 79.12 52 GLU B CA 1
ATOM 4024 C C . GLU B 1 52 ? -25.156 -19.016 3.67 1 79.12 52 GLU B C 1
ATOM 4026 O O . GLU B 1 52 ? -24.141 -19.281 4.305 1 79.12 52 GLU B O 1
ATOM 4031 N N . CYS B 1 53 ? -25.484 -17.812 3.598 1 83.94 53 CYS B N 1
ATOM 4032 C CA . CYS B 1 53 ? -24.766 -16.672 4.145 1 83.94 53 CYS B CA 1
ATOM 4033 C C . CYS B 1 53 ? -24.859 -16.641 5.664 1 83.94 53 CYS B C 1
ATOM 4035 O O . CYS B 1 53 ? -23.891 -16.344 6.348 1 83.94 53 CYS B O 1
ATOM 4037 N N . VAL B 1 54 ? -25.984 -17.078 6.129 1 74.81 54 VAL B N 1
ATOM 4038 C CA . VAL B 1 54 ? -26.203 -17.016 7.57 1 74.81 54 VAL B CA 1
ATOM 4039 C C . VAL B 1 54 ? -25.641 -18.25 8.25 1 74.81 54 VAL B C 1
ATOM 4041 O O . VAL B 1 54 ? -24.922 -18.156 9.242 1 74.81 54 VAL B O 1
ATOM 4044 N N . ALA B 1 55 ? -25.828 -19.391 7.695 1 74.75 55 ALA B N 1
ATOM 4045 C CA . ALA B 1 55 ? -25.547 -20.641 8.398 1 74.75 55 ALA B CA 1
ATOM 4046 C C . ALA B 1 55 ? -24.125 -21.125 8.102 1 74.75 55 ALA B C 1
ATOM 4048 O O . ALA B 1 55 ? -23.5 -21.75 8.961 1 74.75 55 ALA B O 1
ATOM 4049 N N . ASP B 1 56 ? -23.734 -20.875 6.992 1 81.94 56 ASP B N 1
ATOM 4050 C CA . ASP B 1 56 ? -22.453 -21.453 6.617 1 81.94 56 ASP B CA 1
ATOM 4051 C C . ASP B 1 56 ? -21.359 -20.406 6.574 1 81.94 56 ASP B C 1
ATOM 4053 O O . ASP B 1 56 ? -20.281 -20.594 7.129 1 81.94 56 ASP B O 1
ATOM 4057 N N . ILE B 1 57 ? -21.578 -19.359 6.035 1 89.19 57 ILE B N 1
ATOM 4058 C CA . ILE B 1 57 ? -20.547 -18.375 5.742 1 89.19 57 ILE B CA 1
ATOM 4059 C C . ILE B 1 57 ? -20.297 -17.516 6.98 1 89.19 57 ILE B C 1
ATOM 4061 O O . ILE B 1 57 ? -19.141 -17.266 7.34 1 89.19 57 ILE B O 1
ATOM 4065 N N . ALA B 1 58 ? -21.328 -17.078 7.645 1 87.12 58 ALA B N 1
ATOM 4066 C CA . ALA B 1 58 ? -21.188 -16.172 8.781 1 87.12 58 ALA B CA 1
ATOM 4067 C C . ALA B 1 58 ? -20.328 -16.781 9.875 1 87.12 58 ALA B C 1
ATOM 4069 O O . ALA B 1 58 ? -19.391 -16.156 10.367 1 87.12 58 ALA B O 1
ATOM 4070 N N . PRO B 1 59 ? -20.547 -18.078 10.203 1 87.56 59 PRO B N 1
ATOM 4071 C CA . PRO B 1 59 ? -19.703 -18.688 11.242 1 87.56 59 PRO B CA 1
ATOM 4072 C C . PRO B 1 59 ? -18.234 -18.781 10.82 1 87.56 59 PRO B C 1
ATOM 4074 O O . PRO B 1 59 ? -17.344 -18.641 11.656 1 87.56 59 PRO B O 1
ATOM 4077 N N . LEU B 1 60 ? -18.031 -19.062 9.648 1 91.69 60 LEU B N 1
ATOM 4078 C CA . LEU B 1 60 ? -16.656 -19.141 9.141 1 91.69 60 LEU B CA 1
ATOM 4079 C C . LEU B 1 60 ? -15.961 -17.781 9.25 1 91.69 60 LEU B C 1
ATOM 4081 O O . LEU B 1 60 ? -14.82 -17.703 9.695 1 91.69 60 LEU B O 1
ATOM 4085 N N . ARG B 1 61 ? -16.625 -16.75 8.797 1 90.44 61 ARG B N 1
ATOM 4086 C CA . ARG B 1 61 ? -16.047 -15.406 8.867 1 90.44 61 ARG B CA 1
ATOM 4087 C C . ARG B 1 61 ? -15.836 -14.984 10.32 1 90.44 61 ARG B C 1
ATOM 4089 O O . ARG B 1 61 ? -14.852 -14.305 10.633 1 90.44 61 ARG B O 1
ATOM 4096 N N . ASP B 1 62 ? -16.672 -15.445 11.219 1 86 62 ASP B N 1
ATOM 4097 C CA . ASP B 1 62 ? -16.5 -15.195 12.648 1 86 62 ASP B CA 1
ATOM 4098 C C . ASP B 1 62 ? -15.227 -15.852 13.172 1 86 62 ASP B C 1
ATOM 4100 O O . ASP B 1 62 ? -14.523 -15.281 14.016 1 86 62 ASP B O 1
ATOM 4104 N N . THR B 1 63 ? -15.078 -16.953 12.703 1 87.94 63 THR B N 1
ATOM 4105 C CA . THR B 1 63 ? -13.875 -17.672 13.102 1 87.94 63 THR B CA 1
ATOM 4106 C C . THR B 1 63 ? -12.625 -16.906 12.656 1 87.94 63 THR B C 1
ATOM 4108 O O . THR B 1 63 ? -11.656 -16.797 13.414 1 87.94 63 THR B O 1
ATOM 4111 N N . PHE B 1 64 ? -12.617 -16.438 11.375 1 89.25 64 PHE B N 1
ATOM 4112 C CA . PHE B 1 64 ? -11.477 -15.672 10.891 1 89.25 64 PHE B CA 1
ATOM 4113 C C . PHE B 1 64 ? -11.25 -14.438 11.758 1 89.25 64 PHE B C 1
ATOM 4115 O O . PHE B 1 64 ? -10.109 -14.133 12.125 1 89.25 64 PHE B O 1
ATOM 4122 N N . ALA B 1 65 ? -12.359 -13.703 12.031 1 84 65 ALA B N 1
ATOM 4123 C CA . ALA B 1 65 ? -12.289 -12.508 12.859 1 84 65 ALA B CA 1
ATOM 4124 C C . ALA B 1 65 ? -11.742 -12.828 14.25 1 84 65 ALA B C 1
ATOM 4126 O O . ALA B 1 65 ? -10.984 -12.047 14.82 1 84 65 ALA B O 1
ATOM 4127 N N . SER B 1 66 ? -12.125 -13.961 14.836 1 81.44 66 SER B N 1
ATOM 4128 C CA . SER B 1 66 ? -11.648 -14.391 16.141 1 81.44 66 SER B CA 1
ATOM 4129 C C . SER B 1 66 ? -10.164 -14.742 16.094 1 81.44 66 SER B C 1
ATOM 4131 O O . SER B 1 66 ? -9.445 -14.539 17.078 1 81.44 66 SER B O 1
ATOM 4133 N N . ASN B 1 67 ? -9.828 -15.312 14.992 1 82.25 67 ASN B N 1
ATOM 4134 C CA . ASN B 1 67 ? -8.438 -15.742 14.852 1 82.25 67 ASN B CA 1
ATOM 4135 C C . ASN B 1 67 ? -7.484 -14.555 14.773 1 82.25 67 ASN B C 1
ATOM 4137 O O . ASN B 1 67 ? -6.391 -14.602 15.336 1 82.25 67 ASN B O 1
ATOM 4141 N N . TRP B 1 68 ? -7.879 -13.516 14.055 1 81.5 68 TRP B N 1
ATOM 4142 C CA . TRP B 1 68 ? -6.867 -12.539 13.68 1 81.5 68 TRP B CA 1
ATOM 4143 C C . TRP B 1 68 ? -7.242 -11.148 14.188 1 81.5 68 TRP B C 1
ATOM 4145 O O . TRP B 1 68 ? -6.391 -10.258 14.273 1 81.5 68 TRP B O 1
ATOM 4155 N N . GLY B 1 69 ? -8.523 -10.805 14.461 1 77.31 69 GLY B N 1
ATOM 4156 C CA . GLY B 1 69 ? -8.945 -9.539 15.031 1 77.31 69 GLY B CA 1
ATOM 4157 C C . GLY B 1 69 ? -8.656 -8.352 14.117 1 77.31 69 GLY B C 1
ATOM 4158 O O . GLY B 1 69 ? -9.039 -8.359 12.945 1 77.31 69 GLY B O 1
ATOM 4159 N N . VAL B 1 70 ? -7.93 -7.371 14.602 1 74.94 70 VAL B N 1
ATOM 4160 C CA . VAL B 1 70 ? -7.699 -6.09 13.945 1 74.94 70 VAL B CA 1
ATOM 4161 C C . VAL B 1 70 ? -6.867 -6.297 12.688 1 74.94 70 VAL B C 1
ATOM 4163 O O . VAL B 1 70 ? -7.141 -5.695 11.648 1 74.94 70 VAL B O 1
ATOM 4166 N N . PRO B 1 71 ? -5.895 -7.207 12.727 1 79.25 71 PRO B N 1
ATOM 4167 C CA . PRO B 1 71 ? -5.125 -7.422 11.5 1 79.25 71 PRO B CA 1
ATOM 4168 C C . PRO B 1 71 ? -6 -7.859 10.32 1 79.25 71 PRO B C 1
ATOM 4170 O O . PRO B 1 71 ? -5.73 -7.484 9.18 1 79.25 71 PRO B O 1
ATOM 4173 N N . LEU B 1 72 ? -7.051 -8.727 10.602 1 82.75 72 LEU B N 1
ATOM 4174 C CA . LEU B 1 72 ? -7.953 -9.141 9.531 1 82.75 72 LEU B CA 1
ATOM 4175 C C . LEU B 1 72 ? -8.719 -7.949 8.969 1 82.75 72 LEU B C 1
ATOM 4177 O O . LEU B 1 72 ? -8.812 -7.785 7.75 1 82.75 72 LEU B O 1
ATOM 4181 N N . ARG B 1 73 ? -9.172 -7.055 9.844 1 75.88 73 ARG B N 1
ATOM 4182 C CA . ARG B 1 73 ? -9.977 -5.902 9.438 1 75.88 73 ARG B CA 1
ATOM 4183 C C . ARG B 1 73 ? -9.141 -4.91 8.633 1 75.88 73 ARG B C 1
ATOM 4185 O O . ARG B 1 73 ? -9.641 -4.297 7.688 1 75.88 73 ARG B O 1
ATOM 4192 N N . THR B 1 74 ? -7.941 -4.824 9.008 1 79.94 74 THR B N 1
ATOM 4193 C CA . THR B 1 74 ? -7.117 -3.803 8.367 1 79.94 74 THR B CA 1
ATOM 4194 C C . THR B 1 74 ? -6.395 -4.375 7.148 1 79.94 74 THR B C 1
ATOM 4196 O O . THR B 1 74 ? -5.742 -3.641 6.406 1 79.94 74 THR B O 1
ATOM 4199 N N . SER B 1 75 ? -6.613 -5.68 6.965 1 88.44 75 SER B N 1
ATOM 4200 C CA . SER B 1 75 ? -5.941 -6.312 5.836 1 88.44 75 SER B CA 1
ATOM 4201 C C . SER B 1 75 ? -6.594 -5.918 4.512 1 88.44 75 SER B C 1
ATOM 4203 O O . SER B 1 75 ? -5.941 -5.922 3.467 1 88.44 75 SER B O 1
ATOM 4205 N N . LEU B 1 76 ? -7.891 -5.727 4.551 1 91.62 76 LEU B N 1
ATOM 4206 C CA . LEU B 1 76 ? -8.531 -5.207 3.346 1 91.62 76 LEU B CA 1
ATOM 4207 C C . LEU B 1 76 ? -8.227 -3.725 3.166 1 91.62 76 LEU B C 1
ATOM 4209 O O . LEU B 1 76 ? -9 -2.871 3.605 1 91.62 76 LEU B O 1
ATOM 4213 N N . VAL B 1 77 ? -7.129 -3.354 2.514 1 92.69 77 VAL B N 1
ATOM 4214 C CA . VAL B 1 77 ? -6.641 -1.98 2.447 1 92.69 77 VAL B CA 1
ATOM 4215 C C . VAL B 1 77 ? -7.398 -1.213 1.368 1 92.69 77 VAL B C 1
ATOM 4217 O O . VAL B 1 77 ? -7.418 0.02 1.37 1 92.69 77 VAL B O 1
ATOM 4220 N N . ARG B 1 78 ? -8.016 -2.014 0.379 1 91.44 78 ARG B N 1
ATOM 4221 C CA . ARG B 1 78 ? -8.906 -1.444 -0.627 1 91.44 78 ARG B CA 1
ATOM 4222 C C . ARG B 1 78 ? -10 -2.432 -1.013 1 91.44 78 ARG B C 1
ATOM 4224 O O . ARG B 1 78 ? -9.711 -3.525 -1.505 1 91.44 78 ARG B O 1
ATOM 4231 N N . ALA B 1 79 ? -11.18 -2.01 -0.832 1 88.88 79 ALA B N 1
ATOM 4232 C CA . ALA B 1 79 ? -12.297 -2.871 -1.21 1 88.88 79 ALA B CA 1
ATOM 4233 C C . ALA B 1 79 ? -12.75 -2.584 -2.639 1 88.88 79 ALA B C 1
ATOM 4235 O O . ALA B 1 79 ? -13.117 -3.5 -3.377 1 88.88 79 ALA B O 1
ATOM 4236 N N . GLY B 1 80 ? -12.578 -1.274 -3.074 1 86 80 GLY B N 1
ATOM 4237 C CA . GLY B 1 80 ? -13.203 -0.878 -4.328 1 86 80 GLY B CA 1
ATOM 4238 C C . GLY B 1 80 ? -14.703 -1.108 -4.348 1 86 80 GLY B C 1
ATOM 4239 O O . GLY B 1 80 ? -15.344 -1.174 -3.295 1 86 80 GLY B O 1
ATOM 4240 N N . THR B 1 81 ? -15.336 -1.18 -5.535 1 83.75 81 THR B N 1
ATOM 4241 C CA . THR B 1 81 ? -16.766 -1.474 -5.637 1 83.75 81 THR B CA 1
ATOM 4242 C C . THR B 1 81 ? -17.047 -2.934 -5.289 1 83.75 81 THR B C 1
ATOM 4244 O O . THR B 1 81 ? -18.141 -3.273 -4.848 1 83.75 81 THR B O 1
ATOM 4247 N N . GLY B 1 82 ? -16.016 -3.785 -5.461 1 89.38 82 GLY B N 1
ATOM 4248 C CA . GLY B 1 82 ? -16.188 -5.219 -5.273 1 89.38 82 GLY B CA 1
ATOM 4249 C C . GLY B 1 82 ? -17.031 -5.863 -6.352 1 89.38 82 GLY B C 1
ATOM 4250 O O . GLY B 1 82 ? -17.359 -7.047 -6.258 1 89.38 82 GLY B O 1
ATOM 4251 N N . ALA B 1 83 ? -17.344 -5.18 -7.414 1 90.06 83 ALA B N 1
ATOM 4252 C CA . ALA B 1 83 ? -18.344 -5.621 -8.391 1 90.06 83 ALA B CA 1
ATOM 4253 C C . ALA B 1 83 ? -17.891 -6.887 -9.102 1 90.06 83 ALA B C 1
ATOM 4255 O O . ALA B 1 83 ? -18.656 -7.844 -9.242 1 90.06 83 ALA B O 1
ATOM 4256 N N . ARG B 1 84 ? -16.672 -6.973 -9.547 1 95.25 84 ARG B N 1
ATOM 4257 C CA . ARG B 1 84 ? -16.188 -8.117 -10.32 1 95.25 84 ARG B CA 1
ATOM 4258 C C . ARG B 1 84 ? -16.031 -9.352 -9.43 1 95.25 84 ARG B C 1
ATOM 4260 O O . ARG B 1 84 ? -16.328 -10.469 -9.859 1 95.25 84 ARG B O 1
ATOM 4267 N N . VAL B 1 85 ? -15.57 -9.117 -8.164 1 97.25 85 VAL B N 1
ATOM 4268 C CA . VAL B 1 85 ? -15.461 -10.234 -7.227 1 97.25 85 VAL B CA 1
ATOM 4269 C C . VAL B 1 85 ? -16.859 -10.742 -6.871 1 97.25 85 VAL B C 1
ATOM 4271 O O . VAL B 1 85 ? -17.094 -11.953 -6.828 1 97.25 85 VAL B O 1
ATOM 4274 N N . ARG B 1 86 ? -17.766 -9.867 -6.652 1 94.19 86 ARG B N 1
ATOM 4275 C CA . ARG B 1 86 ? -19.141 -10.234 -6.348 1 94.19 86 ARG B CA 1
ATOM 4276 C C . ARG B 1 86 ? -19.766 -11.039 -7.488 1 94.19 86 ARG B C 1
ATOM 4278 O O . ARG B 1 86 ? -20.453 -12.023 -7.246 1 94.19 86 ARG B O 1
ATOM 4285 N N . ARG B 1 87 ? -19.531 -10.586 -8.711 1 94.62 87 ARG B N 1
ATOM 4286 C CA . ARG B 1 87 ? -20.047 -11.32 -9.867 1 94.62 87 ARG B CA 1
ATOM 4287 C C . ARG B 1 87 ? -19.469 -12.727 -9.914 1 94.62 87 ARG B C 1
ATOM 4289 O O . ARG B 1 87 ? -20.188 -13.688 -10.211 1 94.62 87 ARG B O 1
ATOM 4296 N N . ALA B 1 88 ? -18.188 -12.922 -9.672 1 96.75 88 ALA B N 1
ATOM 4297 C CA . ALA B 1 88 ? -17.562 -14.242 -9.648 1 96.75 88 ALA B CA 1
ATOM 4298 C C . ALA B 1 88 ? -18.172 -15.117 -8.555 1 96.75 88 ALA B C 1
ATOM 4300 O O . ALA B 1 88 ? -18.453 -16.297 -8.773 1 96.75 88 ALA B O 1
ATOM 4301 N N . MET B 1 89 ? -18.406 -14.492 -7.402 1 96.31 89 MET B N 1
ATOM 4302 C CA . MET B 1 89 ? -18.969 -15.25 -6.281 1 96.31 89 MET B CA 1
ATOM 4303 C C . MET B 1 89 ? -20.422 -15.586 -6.531 1 96.31 89 MET B C 1
ATOM 4305 O O . MET B 1 89 ? -20.906 -16.641 -6.113 1 96.31 89 MET B O 1
ATOM 4309 N N . GLU B 1 90 ? -21.125 -14.672 -7.168 1 92.56 90 GLU B N 1
ATOM 4310 C CA . GLU B 1 90 ? -22.5 -14.961 -7.566 1 92.56 90 GLU B CA 1
ATOM 4311 C C . GLU B 1 90 ? -22.562 -16.141 -8.531 1 92.56 90 GLU B C 1
ATOM 4313 O O . GLU B 1 90 ? -23.453 -16.984 -8.438 1 92.56 90 GLU B O 1
ATOM 4318 N N . ARG B 1 91 ? -21.641 -16.188 -9.453 1 93.88 91 ARG B N 1
ATOM 4319 C CA . ARG B 1 91 ? -21.578 -17.297 -10.383 1 93.88 91 ARG B CA 1
ATOM 4320 C C . ARG B 1 91 ? -21.281 -18.609 -9.656 1 93.88 91 ARG B C 1
ATOM 4322 O O . ARG B 1 91 ? -21.828 -19.656 -9.992 1 93.88 91 ARG B O 1
ATOM 4329 N N . LEU B 1 92 ? -20.359 -18.516 -8.672 1 96 92 LEU B N 1
ATOM 4330 C CA . LEU B 1 92 ? -20.078 -19.688 -7.852 1 96 92 LEU B CA 1
ATOM 4331 C C . LEU B 1 92 ? -21.359 -20.188 -7.176 1 96 92 LEU B C 1
ATOM 4333 O O . LEU B 1 92 ? -21.625 -21.391 -7.156 1 96 92 LEU B O 1
ATOM 4337 N N . ARG B 1 93 ? -22.156 -19.328 -6.688 1 92.38 93 ARG B N 1
ATOM 4338 C CA . ARG B 1 93 ? -23.375 -19.688 -5.977 1 92.38 93 ARG B CA 1
ATOM 4339 C C . ARG B 1 93 ? -24.422 -20.266 -6.93 1 92.38 93 ARG B C 1
ATOM 4341 O O . ARG B 1 93 ? -25.141 -21.203 -6.586 1 92.38 93 ARG B O 1
ATOM 4348 N N . LYS B 1 94 ? -24.469 -19.734 -8.109 1 91.19 94 LYS B N 1
ATOM 4349 C CA . LYS B 1 94 ? -25.5 -20.125 -9.07 1 91.19 94 LYS B CA 1
ATOM 4350 C C . LYS B 1 94 ? -25.094 -21.375 -9.844 1 91.19 94 LYS B C 1
ATOM 4352 O O . LYS B 1 94 ? -25.891 -22.312 -10 1 91.19 94 LYS B O 1
ATOM 4357 N N . GLU B 1 95 ? -23.875 -21.453 -10.258 1 94.5 95 GLU B N 1
ATOM 4358 C CA . GLU B 1 95 ? -23.406 -22.516 -11.133 1 94.5 95 GLU B CA 1
ATOM 4359 C C . GLU B 1 95 ? -22.672 -23.609 -10.344 1 94.5 95 GLU B C 1
ATOM 4361 O O . GLU B 1 95 ? -22.406 -24.688 -10.875 1 94.5 95 GLU B O 1
ATOM 4366 N N . ARG B 1 96 ? -22.375 -23.344 -9.156 1 94.94 96 ARG B N 1
ATOM 4367 C CA . ARG B 1 96 ? -21.734 -24.281 -8.234 1 94.94 96 ARG B CA 1
ATOM 4368 C C . ARG B 1 96 ? -20.375 -24.719 -8.758 1 94.94 96 ARG B C 1
ATOM 4370 O O . ARG B 1 96 ? -20.031 -25.906 -8.695 1 94.94 96 ARG B O 1
ATOM 4377 N N . ARG B 1 97 ? -19.719 -23.797 -9.32 1 96.5 97 ARG B N 1
ATOM 4378 C CA . ARG B 1 97 ? -18.344 -24.047 -9.766 1 96.5 97 ARG B CA 1
ATOM 4379 C C . ARG B 1 97 ? -17.562 -22.734 -9.836 1 96.5 97 ARG B C 1
ATOM 4381 O O . ARG B 1 97 ? -18.109 -21.688 -10.156 1 96.5 97 ARG B O 1
ATOM 4388 N N . ILE B 1 98 ? -16.281 -22.797 -9.539 1 98.38 98 ILE B N 1
ATOM 4389 C CA . ILE B 1 98 ? -15.383 -21.656 -9.688 1 98.38 98 ILE B CA 1
ATOM 4390 C C . ILE B 1 98 ? -13.953 -22.141 -9.914 1 98.38 98 ILE B C 1
ATOM 4392 O O . ILE B 1 98 ? -13.531 -23.125 -9.312 1 98.38 98 ILE B O 1
ATOM 4396 N N . THR B 1 99 ? -13.32 -21.5 -10.836 1 98.56 99 THR B N 1
ATOM 4397 C CA . THR B 1 99 ? -11.891 -21.688 -11.039 1 98.56 99 THR B CA 1
ATOM 4398 C C . THR B 1 99 ? -11.117 -20.422 -10.672 1 98.56 99 THR B C 1
ATOM 4400 O O . THR B 1 99 ? -11.414 -19.328 -11.18 1 98.56 99 THR B O 1
ATOM 4403 N N . ILE B 1 100 ? -10.133 -20.562 -9.719 1 98.88 100 ILE B N 1
ATOM 4404 C CA . ILE B 1 100 ? -9.312 -19.453 -9.266 1 98.88 100 ILE B CA 1
ATOM 4405 C C . ILE B 1 100 ? -7.852 -19.703 -9.633 1 98.88 100 ILE B C 1
ATOM 4407 O O . ILE B 1 100 ? -7.293 -20.75 -9.312 1 98.88 100 ILE B O 1
ATOM 4411 N N . GLY B 1 101 ? -7.254 -18.797 -10.469 1 98.81 101 GLY B N 1
ATOM 4412 C CA . GLY B 1 101 ? -5.824 -18.812 -10.734 1 98.81 101 GLY B CA 1
ATOM 4413 C C . GLY B 1 101 ? -5.031 -17.938 -9.781 1 98.81 101 GLY B C 1
ATOM 4414 O O . GLY B 1 101 ? -5.383 -16.781 -9.547 1 98.81 101 GLY B O 1
ATOM 4415 N N . VAL B 1 102 ? -4.016 -18.453 -9.133 1 98.81 102 VAL B N 1
ATOM 4416 C CA . VAL B 1 102 ? -3.16 -17.719 -8.211 1 98.81 102 VAL B CA 1
ATOM 4417 C C . VAL B 1 102 ? -1.783 -17.516 -8.836 1 98.81 102 VAL B C 1
ATOM 4419 O O . VAL B 1 102 ? -1.125 -18.469 -9.242 1 98.81 102 VAL B O 1
ATOM 4422 N N . LEU B 1 103 ? -1.386 -16.281 -8.969 1 98.5 103 LEU B N 1
ATOM 4423 C CA . LEU B 1 103 ? -0.08 -15.914 -9.508 1 98.5 103 LEU B CA 1
ATOM 4424 C C . LEU B 1 103 ? 0.761 -15.219 -8.445 1 98.5 103 LEU B C 1
ATOM 4426 O O . LEU B 1 103 ? 0.243 -14.406 -7.668 1 98.5 103 LEU B O 1
ATOM 4430 N N . GLY B 1 104 ? 2.012 -15.539 -8.336 1 97.56 104 GLY B N 1
ATOM 4431 C CA . GLY B 1 104 ? 2.898 -14.945 -7.348 1 97.56 104 GLY B CA 1
ATOM 4432 C C . GLY B 1 104 ? 4.297 -15.523 -7.371 1 97.56 104 GLY B C 1
ATOM 4433 O O . GLY B 1 104 ? 4.621 -16.344 -8.242 1 97.56 104 GLY B O 1
ATOM 4434 N N . GLY B 1 105 ? 5.105 -15.016 -6.516 1 94.44 105 GLY B N 1
ATOM 4435 C CA . GLY B 1 105 ? 6.484 -15.477 -6.43 1 94.44 105 GLY B CA 1
ATOM 4436 C C . GLY B 1 105 ? 6.684 -16.578 -5.41 1 94.44 105 GLY B C 1
ATOM 4437 O O . GLY B 1 105 ? 5.895 -17.531 -5.355 1 94.44 105 GLY B O 1
ATOM 4438 N N . SER B 1 106 ? 7.828 -16.547 -4.746 1 94.25 106 SER B N 1
ATOM 4439 C CA . SER B 1 106 ? 8.242 -17.625 -3.85 1 94.25 106 SER B CA 1
ATOM 4440 C C . SER B 1 106 ? 7.316 -17.719 -2.641 1 94.25 106 SER B C 1
ATOM 4442 O O . SER B 1 106 ? 7.117 -18.812 -2.096 1 94.25 106 SER B O 1
ATOM 4444 N N . ILE B 1 107 ? 6.746 -16.656 -2.135 1 95.06 107 ILE B N 1
ATOM 4445 C CA . ILE B 1 107 ? 5.844 -16.703 -0.991 1 95.06 107 ILE B CA 1
ATOM 4446 C C . ILE B 1 107 ? 4.574 -17.469 -1.366 1 95.06 107 ILE B C 1
ATOM 4448 O O . ILE B 1 107 ? 4.152 -18.375 -0.646 1 95.06 107 ILE B O 1
ATOM 4452 N N . THR B 1 108 ? 4.047 -17.172 -2.527 1 97.44 108 THR B N 1
ATOM 4453 C CA . THR B 1 108 ? 2.867 -17.859 -3.029 1 97.44 108 THR B CA 1
ATOM 4454 C C . THR B 1 108 ? 3.189 -19.312 -3.352 1 97.44 108 THR B C 1
ATOM 4456 O O . THR B 1 108 ? 2.367 -20.203 -3.123 1 97.44 108 THR B O 1
ATOM 4459 N N . PHE B 1 109 ? 4.398 -19.547 -3.885 1 95.38 109 PHE B N 1
ATOM 4460 C CA . PHE B 1 109 ? 4.871 -20.906 -4.184 1 95.38 109 PHE B CA 1
ATOM 4461 C C . PHE B 1 109 ? 4.957 -21.734 -2.914 1 95.38 109 PHE B C 1
ATOM 4463 O O . PHE B 1 109 ? 4.715 -22.953 -2.945 1 95.38 109 PHE B O 1
ATOM 4470 N N . GLY B 1 110 ? 5.25 -21.141 -1.761 1 95.69 110 GLY B N 1
ATOM 4471 C CA . GLY B 1 110 ? 5.379 -21.828 -0.488 1 95.69 110 GLY B CA 1
ATOM 4472 C C . GLY B 1 110 ? 6.812 -22.203 -0.151 1 95.69 110 GLY B C 1
ATOM 4473 O O . GLY B 1 110 ? 7.066 -23.25 0.447 1 95.69 110 GLY B O 1
ATOM 4474 N N . HIS B 1 111 ? 7.703 -21.344 -0.635 1 92 111 HIS B N 1
ATOM 4475 C CA . HIS B 1 111 ? 9.109 -21.594 -0.335 1 92 111 HIS B CA 1
ATOM 4476 C C . HIS B 1 111 ? 9.344 -21.703 1.168 1 92 111 HIS B C 1
ATOM 4478 O O . HIS B 1 111 ? 8.898 -20.844 1.933 1 92 111 HIS B O 1
ATOM 4484 N N . GLY B 1 112 ? 9.945 -22.688 1.578 1 90.75 112 GLY B N 1
ATOM 4485 C CA . GLY B 1 112 ? 10.297 -22.891 2.977 1 90.75 112 GLY B CA 1
ATOM 4486 C C . GLY B 1 112 ? 9.281 -23.719 3.736 1 90.75 112 GLY B C 1
ATOM 4487 O O . GLY B 1 112 ? 9.539 -24.141 4.863 1 90.75 112 GLY B O 1
ATOM 4488 N N . LEU B 1 113 ? 8.203 -23.984 3.043 1 93.19 113 LEU B N 1
ATOM 4489 C CA . LEU B 1 113 ? 7.188 -24.812 3.686 1 93.19 113 LEU B CA 1
ATOM 4490 C C . LEU B 1 113 ? 7.523 -26.281 3.541 1 93.19 113 LEU B C 1
ATOM 4492 O O . LEU B 1 113 ? 8.117 -26.703 2.543 1 93.19 113 LEU B O 1
ATOM 4496 N N . HIS B 1 114 ? 7.105 -27.016 4.609 1 87.31 114 HIS B N 1
ATOM 4497 C CA . HIS B 1 114 ? 7.215 -28.469 4.551 1 87.31 114 HIS B CA 1
ATOM 4498 C C . HIS B 1 114 ? 6.09 -29.062 3.715 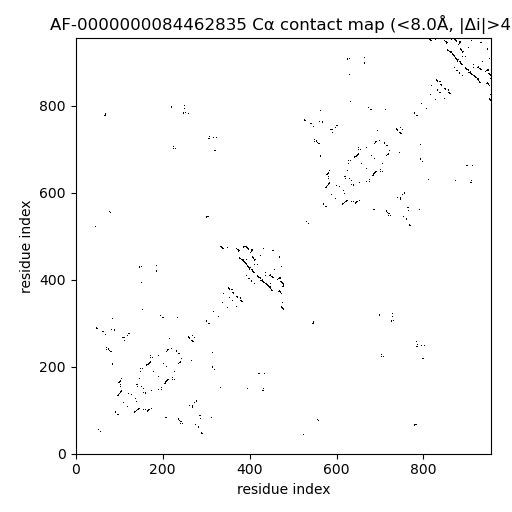1 87.31 114 HIS B C 1
ATOM 4500 O O . HIS B 1 114 ? 5.066 -28.422 3.48 1 87.31 114 HIS B O 1
ATOM 4506 N N . ASN B 1 115 ? 6.363 -30.219 3.17 1 80.38 115 ASN B N 1
ATOM 4507 C CA . ASN B 1 115 ? 5.434 -30.891 2.264 1 80.38 115 ASN B CA 1
ATOM 4508 C C . ASN B 1 115 ? 4.039 -31 2.873 1 80.38 115 ASN B C 1
ATOM 4510 O O . ASN B 1 115 ? 3.037 -30.953 2.156 1 80.38 115 ASN B O 1
ATOM 4514 N N . GLU B 1 116 ? 4.008 -31.047 4.195 1 86.5 116 GLU B N 1
ATOM 4515 C CA . GLU B 1 116 ? 2.723 -31.234 4.859 1 86.5 116 GLU B CA 1
ATOM 4516 C C . GLU B 1 116 ? 2.006 -29.891 5.055 1 86.5 116 GLU B C 1
ATOM 4518 O O . GLU B 1 116 ? 0.809 -29.875 5.352 1 86.5 116 GLU B O 1
ATOM 4523 N N . ASP B 1 117 ? 2.729 -28.875 4.938 1 88.94 117 ASP B N 1
ATOM 4524 C CA . ASP B 1 117 ? 2.148 -27.547 5.145 1 88.94 117 ASP B CA 1
ATOM 4525 C C . ASP B 1 117 ? 1.325 -27.109 3.934 1 88.94 117 ASP B C 1
ATOM 4527 O O . ASP B 1 117 ? 1.7 -27.391 2.791 1 88.94 117 ASP B O 1
ATOM 4531 N N . LYS B 1 118 ? 0.259 -26.578 4.262 1 93.88 118 LYS B N 1
ATOM 4532 C CA . LYS B 1 118 ? -0.6 -26.109 3.178 1 93.88 118 LYS B CA 1
ATOM 4533 C C . LYS B 1 118 ? -0.279 -24.656 2.807 1 93.88 118 LYS B C 1
ATOM 4535 O O . LYS B 1 118 ? -0.011 -23.844 3.682 1 93.88 118 LYS B O 1
ATOM 4540 N N . ARG B 1 119 ? -0.253 -24.438 1.559 1 97.44 119 ARG B N 1
ATOM 4541 C CA . ARG B 1 119 ? -0.129 -23.078 1.009 1 97.44 119 ARG B CA 1
ATOM 4542 C C . ARG B 1 119 ? -1.467 -22.359 1.042 1 97.44 119 ARG B C 1
ATOM 4544 O O . ARG B 1 119 ? -2.523 -22.984 1.097 1 97.44 119 ARG B O 1
ATOM 4551 N N . TYR B 1 120 ? -1.452 -21.031 1.028 1 98 120 TYR B N 1
ATOM 4552 C CA . TYR B 1 120 ? -2.693 -20.281 1.165 1 98 120 TYR B CA 1
ATOM 4553 C C . TYR B 1 120 ? -3.652 -20.594 0.025 1 98 120 TYR B C 1
ATOM 4555 O O . TYR B 1 120 ? -4.871 -20.547 0.203 1 98 120 TYR B O 1
ATOM 4563 N N . ALA B 1 121 ? -3.135 -20.922 -1.203 1 98.31 121 ALA B N 1
ATOM 4564 C CA . ALA B 1 121 ? -4 -21.312 -2.318 1 98.31 121 ALA B CA 1
ATOM 4565 C C . ALA B 1 121 ? -4.848 -22.531 -1.966 1 98.31 121 ALA B C 1
ATOM 4567 O O . ALA B 1 121 ? -6.047 -22.562 -2.254 1 98.31 121 ALA B O 1
ATOM 4568 N N . GLN B 1 122 ? -4.207 -23.547 -1.341 1 97.94 122 GLN B N 1
ATOM 4569 C CA . GLN B 1 122 ? -4.922 -24.75 -0.912 1 97.94 122 GLN B CA 1
ATOM 4570 C C . GLN B 1 122 ? -5.922 -24.422 0.194 1 97.94 122 GLN B C 1
ATOM 4572 O O . GLN B 1 122 ? -7.031 -24.969 0.214 1 97.94 122 GLN B O 1
ATOM 4577 N N . LEU B 1 123 ? -5.531 -23.578 1.055 1 98.12 123 LEU B N 1
ATOM 4578 C CA . LEU B 1 123 ? -6.398 -23.203 2.17 1 98.12 123 LEU B CA 1
ATOM 4579 C C . LEU B 1 123 ? -7.605 -22.422 1.681 1 98.12 123 LEU B C 1
ATOM 4581 O O . LEU B 1 123 ? -8.703 -22.531 2.236 1 98.12 123 LEU B O 1
ATOM 4585 N N . VAL B 1 124 ? -7.438 -21.578 0.725 1 98.56 124 VAL B N 1
ATOM 4586 C CA . VAL B 1 124 ? -8.555 -20.859 0.123 1 98.56 124 VAL B CA 1
ATOM 4587 C C . VAL B 1 124 ? -9.523 -21.859 -0.521 1 98.56 124 VAL B C 1
ATOM 4589 O O . VAL B 1 124 ? -10.742 -21.719 -0.377 1 98.56 124 VAL B O 1
ATOM 4592 N N . GLN B 1 125 ? -8.938 -22.891 -1.312 1 98.38 125 GLN B N 1
ATOM 4593 C CA . GLN B 1 125 ? -9.773 -23.922 -1.915 1 98.38 125 GLN B CA 1
ATOM 4594 C C . GLN B 1 125 ? -10.594 -24.656 -0.855 1 98.38 125 GLN B C 1
ATOM 4596 O O . GLN B 1 125 ? -11.805 -24.844 -1.016 1 98.38 125 GLN B O 1
ATOM 4601 N N . GLU B 1 126 ? -9.945 -25.016 0.265 1 97.56 126 GLU B N 1
ATOM 4602 C CA . GLU B 1 126 ? -10.617 -25.75 1.337 1 97.56 126 GLU B CA 1
ATOM 4603 C C . GLU B 1 126 ? -11.68 -24.891 2.008 1 97.56 126 GLU B C 1
ATOM 4605 O O . GLU B 1 126 ? -12.758 -25.375 2.352 1 97.56 126 GLU B O 1
ATOM 4610 N N . GLY B 1 127 ? -11.375 -23.609 2.242 1 97.31 127 GLY B N 1
ATOM 4611 C CA . GLY B 1 127 ? -12.328 -22.688 2.852 1 97.31 127 GLY B CA 1
ATOM 4612 C C . GLY B 1 127 ? -13.57 -22.469 2.002 1 97.31 127 GLY B C 1
ATOM 4613 O O . GLY B 1 127 ? -14.688 -22.438 2.521 1 97.31 127 GLY B O 1
ATOM 4614 N N . LEU B 1 128 ? -13.344 -22.297 0.694 1 97.38 128 LEU B N 1
ATOM 4615 C CA . LEU B 1 128 ? -14.484 -22.156 -0.207 1 97.38 128 LEU B CA 1
ATOM 4616 C C . LEU B 1 128 ? -15.305 -23.438 -0.26 1 97.38 128 LEU B C 1
ATOM 4618 O O . LEU B 1 128 ? -16.531 -23.391 -0.329 1 97.38 128 LEU B O 1
ATOM 4622 N N . ALA B 1 129 ? -14.633 -24.641 -0.243 1 96.12 129 ALA B N 1
ATOM 4623 C CA . ALA B 1 129 ? -15.328 -25.922 -0.251 1 96.12 129 ALA B CA 1
ATOM 4624 C C . ALA B 1 129 ? -16.172 -26.094 1.012 1 96.12 129 ALA B C 1
ATOM 4626 O O . ALA B 1 129 ? -17.25 -26.688 0.973 1 96.12 129 ALA B O 1
ATOM 4627 N N . ALA B 1 130 ? -15.688 -25.562 2.09 1 94.12 130 ALA B N 1
ATOM 4628 C CA . ALA B 1 130 ? -16.438 -25.609 3.344 1 94.12 130 ALA B CA 1
ATOM 4629 C C . ALA B 1 130 ? -17.672 -24.734 3.281 1 94.12 130 ALA B C 1
ATOM 4631 O O . ALA B 1 130 ? -18.734 -25.078 3.818 1 94.12 130 ALA B O 1
ATOM 4632 N N . ALA B 1 131 ? -17.531 -23.594 2.658 1 94.31 131 ALA B N 1
ATOM 4633 C CA . ALA B 1 131 ? -18.641 -22.641 2.559 1 94.31 131 ALA B CA 1
ATOM 4634 C C . ALA B 1 131 ? -19.656 -23.094 1.512 1 94.31 131 ALA B C 1
ATOM 4636 O O . ALA B 1 131 ? -20.844 -22.812 1.646 1 94.31 131 ALA B O 1
ATOM 4637 N N . PHE B 1 132 ? -19.078 -23.828 0.472 1 93.81 132 PHE B N 1
ATOM 4638 C CA . PHE B 1 132 ? -19.906 -24.297 -0.63 1 93.81 132 PHE B CA 1
ATOM 4639 C C . PHE B 1 132 ? -19.656 -25.766 -0.912 1 93.81 132 PHE B C 1
ATOM 4641 O O . PHE B 1 132 ? -19.141 -26.125 -1.969 1 93.81 132 PHE B O 1
ATOM 4648 N N . PRO B 1 133 ? -20.219 -26.672 -0.107 1 91.69 133 PRO B N 1
ATOM 4649 C CA . PRO B 1 133 ? -19.875 -28.094 -0.152 1 91.69 133 PRO B CA 1
ATOM 4650 C C . PRO B 1 133 ? -20.312 -28.781 -1.444 1 91.69 133 PRO B C 1
ATOM 4652 O O . PRO B 1 133 ? -19.734 -29.797 -1.842 1 91.69 133 PRO B O 1
ATOM 4655 N N . ASP B 1 134 ? -21.266 -28.25 -2.178 1 92.06 134 ASP B N 1
ATOM 4656 C CA . ASP B 1 134 ? -21.766 -28.891 -3.389 1 92.06 134 ASP B CA 1
ATOM 4657 C C . ASP B 1 134 ? -21.125 -28.281 -4.637 1 92.06 134 ASP B C 1
ATOM 4659 O O . ASP B 1 134 ? -21.516 -28.609 -5.762 1 92.06 134 ASP B O 1
ATOM 4663 N N . ALA B 1 135 ? -20.188 -27.359 -4.414 1 96.38 135 ALA B N 1
ATOM 4664 C CA . ALA B 1 135 ? -19.594 -26.688 -5.555 1 96.38 135 ALA B CA 1
ATOM 4665 C C . ALA B 1 135 ? -18.25 -27.312 -5.93 1 96.38 135 ALA B C 1
ATOM 4667 O O . ALA B 1 135 ? -17.547 -27.859 -5.07 1 96.38 135 ALA B O 1
ATOM 4668 N N . GLU B 1 136 ? -18.016 -27.375 -7.211 1 97.62 136 GLU B N 1
ATOM 4669 C CA . GLU B 1 136 ? -16.688 -27.719 -7.699 1 97.62 136 GLU B CA 1
ATOM 4670 C C . GLU B 1 136 ? -15.727 -26.531 -7.617 1 97.62 136 GLU B C 1
ATOM 4672 O O . GLU B 1 136 ? -15.875 -25.562 -8.359 1 97.62 136 GLU B O 1
ATOM 4677 N N . ILE B 1 137 ? -14.82 -26.656 -6.707 1 97.94 137 ILE B N 1
ATOM 4678 C CA . ILE B 1 137 ? -13.891 -25.562 -6.465 1 97.94 137 ILE B CA 1
ATOM 4679 C C . ILE B 1 137 ? -12.492 -25.969 -6.918 1 97.94 137 ILE B C 1
ATOM 4681 O O . ILE B 1 137 ? -11.938 -26.953 -6.434 1 97.94 137 ILE B O 1
ATOM 4685 N N . VAL B 1 138 ? -11.914 -25.234 -7.832 1 98.19 138 VAL B N 1
ATOM 4686 C CA . VAL B 1 138 ? -10.539 -25.438 -8.273 1 98.19 138 VAL B CA 1
ATOM 4687 C C . VAL B 1 138 ? -9.719 -24.188 -8.031 1 98.19 138 VAL B C 1
ATOM 4689 O O . VAL B 1 138 ? -10.07 -23.094 -8.516 1 98.19 138 VAL B O 1
ATOM 4692 N N . VAL B 1 139 ? -8.703 -24.25 -7.223 1 98.44 139 VAL B N 1
ATOM 4693 C CA . VAL B 1 139 ? -7.711 -23.188 -7.066 1 98.44 139 VAL B CA 1
ATOM 4694 C C . VAL B 1 139 ? -6.352 -23.672 -7.555 1 98.44 139 VAL B C 1
ATOM 4696 O O . VAL B 1 139 ? -5.742 -24.547 -6.941 1 98.44 139 VAL B O 1
ATOM 4699 N N . GLN B 1 140 ? -5.898 -23.141 -8.641 1 98.19 140 GLN B N 1
ATOM 4700 C CA . GLN B 1 140 ? -4.617 -23.547 -9.203 1 98.19 140 GLN B CA 1
ATOM 4701 C C . GLN B 1 140 ? -3.51 -22.578 -8.797 1 98.19 140 GLN B C 1
ATOM 4703 O O . GLN B 1 140 ? -3.582 -21.375 -9.094 1 98.19 140 GLN B O 1
ATOM 4708 N N . ASN B 1 141 ? -2.582 -23.062 -8.023 1 98.06 141 ASN B N 1
ATOM 4709 C CA . ASN B 1 141 ? -1.386 -22.297 -7.691 1 98.06 141 ASN B CA 1
ATOM 4710 C C . ASN B 1 141 ? -0.386 -22.281 -8.844 1 98.06 141 ASN B C 1
ATOM 4712 O O . ASN B 1 141 ? 0.343 -23.25 -9.047 1 98.06 141 ASN B O 1
ATOM 4716 N N . GLY B 1 142 ? -0.324 -21.172 -9.602 1 97.81 142 GLY B N 1
ATOM 4717 C CA . GLY B 1 142 ? 0.563 -21.016 -10.742 1 97.81 142 GLY B CA 1
ATOM 4718 C C . GLY B 1 142 ? 1.813 -20.219 -10.422 1 97.81 142 GLY B C 1
ATOM 4719 O O . GLY B 1 142 ? 2.42 -19.625 -11.312 1 97.81 142 GLY B O 1
ATOM 4720 N N . ALA B 1 143 ? 2.158 -20.172 -9.102 1 97.25 143 ALA B N 1
ATOM 4721 C CA . ALA B 1 143 ? 3.283 -19.359 -8.664 1 97.25 143 ALA B CA 1
ATOM 4722 C C . ALA B 1 143 ? 4.594 -19.859 -9.266 1 97.25 143 ALA B C 1
ATOM 4724 O O . ALA B 1 143 ? 4.77 -21.047 -9.477 1 97.25 143 ALA B O 1
ATOM 4725 N N . VAL B 1 144 ? 5.473 -18.922 -9.641 1 93.06 144 VAL B N 1
ATOM 4726 C CA . VAL B 1 144 ? 6.836 -19.156 -10.109 1 93.06 144 VAL B CA 1
ATOM 4727 C C . VAL B 1 144 ? 7.82 -18.391 -9.234 1 93.06 144 VAL B C 1
ATOM 4729 O O . VAL B 1 144 ? 7.875 -17.156 -9.273 1 93.06 144 VAL B O 1
ATOM 4732 N N . PRO B 1 145 ? 8.57 -19.062 -8.383 1 91.38 145 PRO B N 1
ATOM 4733 C CA . PRO B 1 145 ? 9.5 -18.375 -7.484 1 91.38 145 PRO B CA 1
ATOM 4734 C C . PRO B 1 145 ? 10.367 -17.344 -8.203 1 91.38 145 PRO B C 1
ATOM 4736 O O . PRO B 1 145 ? 10.734 -17.562 -9.367 1 91.38 145 PRO B O 1
ATOM 4739 N N . ALA B 1 146 ? 10.711 -16.188 -7.543 1 88.69 146 ALA B N 1
ATOM 4740 C CA . ALA B 1 146 ? 11.609 -15.125 -7.973 1 88.69 146 ALA B CA 1
ATOM 4741 C C . ALA B 1 146 ? 11.07 -14.422 -9.211 1 88.69 146 ALA B C 1
ATOM 4743 O O . ALA B 1 146 ? 11.836 -13.992 -10.078 1 88.69 146 ALA B O 1
ATOM 4744 N N . THR B 1 147 ? 9.773 -14.445 -9.266 1 90.12 147 THR B N 1
ATOM 4745 C CA . THR B 1 147 ? 9.125 -13.828 -10.422 1 90.12 147 THR B CA 1
ATOM 4746 C C . THR B 1 147 ? 8.148 -12.742 -9.977 1 90.12 147 THR B C 1
ATOM 4748 O O . THR B 1 147 ? 7.535 -12.852 -8.914 1 90.12 147 THR B O 1
ATOM 4751 N N . GLY B 1 148 ? 8.055 -11.672 -10.852 1 91.56 148 GLY B N 1
ATOM 4752 C CA . GLY B 1 148 ? 7.121 -10.586 -10.586 1 91.56 148 GLY B CA 1
ATOM 4753 C C . GLY B 1 148 ? 6.098 -10.391 -11.688 1 91.56 148 GLY B C 1
ATOM 4754 O O . GLY B 1 148 ? 5.879 -11.289 -12.508 1 91.56 148 GLY B O 1
ATOM 4755 N N . THR B 1 149 ? 5.391 -9.297 -11.594 1 93.88 149 THR B N 1
ATOM 4756 C CA . THR B 1 149 ? 4.324 -9.008 -12.547 1 93.88 149 THR B CA 1
ATOM 4757 C C . THR B 1 149 ? 4.895 -8.805 -13.945 1 93.88 149 THR B C 1
ATOM 4759 O O . THR B 1 149 ? 4.18 -8.961 -14.938 1 93.88 149 THR B O 1
ATOM 4762 N N . ASP B 1 150 ? 6.195 -8.453 -14.031 1 91.25 150 ASP B N 1
ATOM 4763 C CA . ASP B 1 150 ? 6.82 -8.281 -15.344 1 91.25 150 ASP B CA 1
ATOM 4764 C C . ASP B 1 150 ? 6.742 -9.57 -16.156 1 91.25 150 ASP B C 1
ATOM 4766 O O . ASP B 1 150 ? 6.391 -9.539 -17.344 1 91.25 150 ASP B O 1
ATOM 4770 N N . TYR B 1 151 ? 7 -10.789 -15.531 1 93.5 151 TYR B N 1
ATOM 4771 C CA . TYR B 1 151 ? 6.918 -12.094 -16.172 1 93.5 151 TYR B CA 1
ATOM 4772 C C . TYR B 1 151 ? 5.473 -12.469 -16.469 1 93.5 151 TYR B C 1
ATOM 4774 O O . TYR B 1 151 ? 5.137 -12.867 -17.578 1 93.5 151 TYR B O 1
ATOM 4782 N N . PHE B 1 152 ? 4.598 -12.242 -15.531 1 96.19 152 PHE B N 1
ATOM 4783 C CA . PHE B 1 152 ? 3.229 -12.734 -15.633 1 96.19 152 PHE B CA 1
ATOM 4784 C C . PHE B 1 152 ? 2.422 -11.891 -16.609 1 96.19 152 PHE B C 1
ATOM 4786 O O . PHE B 1 152 ? 1.431 -12.359 -17.172 1 96.19 152 PHE B O 1
ATOM 4793 N N . ALA B 1 153 ? 2.859 -10.688 -16.812 1 93.94 153 ALA B N 1
ATOM 4794 C CA . ALA B 1 153 ? 2.17 -9.836 -17.781 1 93.94 153 ALA B CA 1
ATOM 4795 C C . ALA B 1 153 ? 2.145 -10.5 -19.156 1 93.94 153 ALA B C 1
ATOM 4797 O O . ALA B 1 153 ? 1.205 -10.297 -19.938 1 93.94 153 ALA B O 1
ATOM 4798 N N . ALA B 1 154 ? 3.119 -11.367 -19.422 1 94.62 154 ALA B N 1
ATOM 4799 C CA . ALA B 1 154 ? 3.191 -12.023 -20.734 1 94.62 154 ALA B CA 1
ATOM 4800 C C . ALA B 1 154 ? 2.92 -13.516 -20.609 1 94.62 154 ALA B C 1
ATOM 4802 O O . ALA B 1 154 ? 2.404 -14.141 -21.547 1 94.62 154 ALA B O 1
ATOM 4803 N N . CYS B 1 155 ? 3.15 -14.156 -19.484 1 97.06 155 CYS B N 1
ATOM 4804 C CA . CYS B 1 155 ? 3.316 -15.602 -19.469 1 97.06 155 CYS B CA 1
ATOM 4805 C C . CYS B 1 155 ? 2.328 -16.266 -18.516 1 97.06 155 CYS B C 1
ATOM 4807 O O . CYS B 1 155 ? 2.428 -17.453 -18.25 1 97.06 155 CYS B O 1
ATOM 4809 N N . TYR B 1 156 ? 1.371 -15.508 -17.969 1 96.94 156 TYR B N 1
ATOM 4810 C CA . TYR B 1 156 ? 0.501 -16.062 -16.938 1 96.94 156 TYR B CA 1
ATOM 4811 C C . TYR B 1 156 ? -0.25 -17.281 -17.453 1 96.94 156 TYR B C 1
ATOM 4813 O O . TYR B 1 156 ? -0.563 -18.188 -16.688 1 96.94 156 TYR B O 1
ATOM 4821 N N . LYS B 1 157 ? -0.471 -17.438 -18.812 1 96.38 157 LYS B N 1
ATOM 4822 C CA . LYS B 1 157 ? -1.278 -18.5 -19.406 1 96.38 157 LYS B CA 1
ATOM 4823 C C . LYS B 1 157 ? -0.575 -19.844 -19.297 1 96.38 157 LYS B C 1
ATOM 4825 O O . LYS B 1 157 ? -1.208 -20.891 -19.438 1 96.38 157 LYS B O 1
ATOM 4830 N N . HIS B 1 158 ? 0.671 -19.859 -19.062 1 96.38 158 HIS B N 1
ATOM 4831 C CA . HIS B 1 158 ? 1.425 -21.109 -18.891 1 96.38 158 HIS B CA 1
ATOM 4832 C C . HIS B 1 158 ? 1.188 -21.703 -17.516 1 96.38 158 HIS B C 1
ATOM 4834 O O . HIS B 1 158 ? 1.522 -22.859 -17.266 1 96.38 158 HIS B O 1
ATOM 4840 N N . HIS B 1 159 ? 0.595 -20.891 -16.672 1 97 159 HIS B N 1
ATOM 4841 C CA . HIS B 1 159 ? 0.653 -21.297 -15.266 1 97 159 HIS B CA 1
ATOM 4842 C C . HIS B 1 159 ? -0.746 -21.469 -14.68 1 97 159 HIS B C 1
ATOM 4844 O O . HIS B 1 159 ? -0.931 -22.203 -13.711 1 97 159 HIS B O 1
ATOM 4850 N N . VAL B 1 160 ? -1.729 -20.844 -15.102 1 97.88 160 VAL B N 1
ATOM 4851 C CA . VAL B 1 160 ? -3.113 -20.922 -14.641 1 97.88 160 VAL B CA 1
ATOM 4852 C C . VAL B 1 160 ? -4.055 -20.922 -15.844 1 97.88 160 VAL B C 1
ATOM 4854 O O . VAL B 1 160 ? -3.688 -20.438 -16.922 1 97.88 160 VAL B O 1
ATOM 4857 N N . PRO B 1 161 ? -5.227 -21.484 -15.742 1 97 161 PRO B N 1
ATOM 4858 C CA . PRO B 1 161 ? -6.184 -21.391 -16.844 1 97 161 PRO B CA 1
ATOM 4859 C C . PRO B 1 161 ? -6.508 -19.938 -17.219 1 97 161 PRO B C 1
ATOM 4861 O O . PRO B 1 161 ? -6.891 -19.156 -16.344 1 97 161 PRO B O 1
ATOM 4864 N N . ALA B 1 162 ? -6.473 -19.609 -18.5 1 93.81 162 ALA B N 1
ATOM 4865 C CA . ALA B 1 162 ? -6.672 -18.25 -19 1 93.81 162 ALA B CA 1
ATOM 4866 C C . ALA B 1 162 ? -8.109 -17.797 -18.766 1 93.81 162 ALA B C 1
ATOM 4868 O O . ALA B 1 162 ? -8.375 -16.594 -18.703 1 93.81 162 ALA B O 1
ATOM 4869 N N . ASP B 1 163 ? -8.938 -18.781 -18.625 1 96 163 ASP B N 1
ATOM 4870 C CA . ASP B 1 163 ? -10.352 -18.453 -18.5 1 96 163 ASP B CA 1
ATOM 4871 C C . ASP B 1 163 ? -10.828 -18.625 -17.062 1 96 163 ASP B C 1
ATOM 4873 O O . ASP B 1 163 ? -12.008 -18.906 -16.812 1 96 163 ASP B O 1
ATOM 4877 N N . ALA B 1 164 ? -9.969 -18.578 -16.078 1 98.12 164 ALA B N 1
ATOM 4878 C CA . ALA B 1 164 ? -10.367 -18.625 -14.672 1 98.12 164 ALA B CA 1
ATOM 4879 C C . ALA B 1 164 ? -11.367 -17.531 -14.344 1 98.12 164 ALA B C 1
ATOM 4881 O O . ALA B 1 164 ? -11.391 -16.484 -15.008 1 98.12 164 ALA B O 1
ATOM 4882 N N . ASP B 1 165 ? -12.18 -17.75 -13.336 1 98.56 165 ASP B N 1
ATOM 4883 C CA . ASP B 1 165 ? -13.211 -16.797 -12.93 1 98.56 165 ASP B CA 1
ATOM 4884 C C . ASP B 1 165 ? -12.609 -15.648 -12.125 1 98.56 165 ASP B C 1
ATOM 4886 O O . ASP B 1 165 ? -13.148 -14.539 -12.125 1 98.56 165 ASP B O 1
ATOM 4890 N N . LEU B 1 166 ? -11.594 -15.969 -11.461 1 98.75 166 LEU B N 1
ATOM 4891 C CA . LEU B 1 166 ? -10.953 -15.031 -10.547 1 98.75 166 LEU B CA 1
ATOM 4892 C C . LEU B 1 166 ? -9.453 -15.289 -10.477 1 98.75 166 LEU B C 1
ATOM 4894 O O . LEU B 1 166 ? -9.008 -16.438 -10.516 1 98.75 166 LEU B O 1
ATOM 4898 N N . PHE B 1 167 ? -8.609 -14.227 -10.43 1 98.88 167 PHE B N 1
ATOM 4899 C CA . PHE B 1 167 ? -7.172 -14.328 -10.234 1 98.88 167 PHE B CA 1
ATOM 4900 C C . PHE B 1 167 ? -6.754 -13.641 -8.938 1 98.88 167 PHE B C 1
ATOM 4902 O O . PHE B 1 167 ? -7.262 -12.57 -8.609 1 98.88 167 PHE B O 1
ATOM 4909 N N . ILE B 1 168 ? -5.914 -14.18 -8.18 1 98.81 168 ILE B N 1
ATOM 4910 C CA . ILE B 1 168 ? -5.223 -13.562 -7.055 1 98.81 168 ILE B CA 1
ATOM 4911 C C . ILE B 1 168 ? -3.768 -13.289 -7.43 1 98.81 168 ILE B C 1
ATOM 4913 O O . ILE B 1 168 ? -3.023 -14.219 -7.758 1 98.81 168 ILE B O 1
ATOM 4917 N N . LEU B 1 169 ? -3.383 -12.031 -7.398 1 98.69 169 LEU B N 1
ATOM 4918 C CA . LEU B 1 169 ? -2.051 -11.594 -7.805 1 98.69 169 LEU B CA 1
ATOM 4919 C C . LEU B 1 169 ? -1.209 -11.211 -6.594 1 98.69 169 LEU B C 1
ATOM 4921 O O . LEU B 1 169 ? -1.561 -10.289 -5.852 1 98.69 169 LEU B O 1
ATOM 4925 N N . GLU B 1 170 ? -0.129 -11.922 -6.262 1 98 170 GLU B N 1
ATOM 4926 C CA . GLU B 1 170 ? 0.842 -11.625 -5.211 1 98 170 GLU B CA 1
ATOM 4927 C C . GLU B 1 170 ? 2.227 -11.367 -5.797 1 98 170 GLU B C 1
ATOM 4929 O O . GLU B 1 170 ? 2.844 -12.266 -6.371 1 98 170 GLU B O 1
ATOM 4934 N N . GLY B 1 171 ? 2.707 -10.117 -5.816 1 94.56 171 GLY B N 1
ATOM 4935 C CA . GLY B 1 171 ? 4.008 -9.797 -6.391 1 94.56 171 GLY B CA 1
ATOM 4936 C C . GLY B 1 171 ? 4.727 -8.68 -5.66 1 94.56 171 GLY B C 1
ATOM 4937 O O . GLY B 1 171 ? 5.676 -8.102 -6.191 1 94.56 171 GLY B O 1
ATOM 4938 N N . ALA B 1 172 ? 4.246 -8.422 -4.391 1 94.31 172 ALA B N 1
ATOM 4939 C CA . ALA B 1 172 ? 4.719 -7.227 -3.705 1 94.31 172 ALA B CA 1
ATOM 4940 C C . ALA B 1 172 ? 6.223 -7.305 -3.441 1 94.31 172 ALA B C 1
ATOM 4942 O O . ALA B 1 172 ? 6.957 -6.355 -3.721 1 94.31 172 ALA B O 1
ATOM 4943 N N . VAL B 1 173 ? 6.75 -8.336 -3.016 1 91.81 173 VAL B N 1
ATOM 4944 C CA . VAL B 1 173 ? 8.148 -8.492 -2.631 1 91.81 173 VAL B CA 1
ATOM 4945 C C . VAL B 1 173 ? 9.023 -8.594 -3.879 1 91.81 173 VAL B C 1
ATOM 4947 O O . VAL B 1 173 ? 10.039 -7.914 -3.99 1 91.81 173 VAL B O 1
ATOM 4950 N N . ASN B 1 174 ? 8.555 -9.359 -4.781 1 89.69 174 ASN B N 1
ATOM 4951 C CA . ASN B 1 174 ? 9.359 -9.594 -5.977 1 89.69 174 ASN B CA 1
ATOM 4952 C C . ASN B 1 174 ? 9.367 -8.367 -6.895 1 89.69 174 ASN B C 1
ATOM 4954 O O . ASN B 1 174 ? 10.336 -8.133 -7.613 1 89.69 174 ASN B O 1
ATOM 4958 N N . ASP B 1 175 ? 8.367 -7.582 -6.934 1 90.44 175 ASP B N 1
ATOM 4959 C CA . ASP B 1 175 ? 8.312 -6.387 -7.773 1 90.44 175 ASP B CA 1
ATOM 4960 C C . ASP B 1 175 ? 9.195 -5.277 -7.207 1 90.44 175 ASP B C 1
ATOM 4962 O O . ASP B 1 175 ? 9.453 -4.281 -7.883 1 90.44 175 ASP B O 1
ATOM 4966 N N . LEU B 1 176 ? 9.633 -5.371 -5.91 1 78.81 176 LEU B N 1
ATOM 4967 C CA . LEU B 1 176 ? 10.664 -4.477 -5.402 1 78.81 176 LEU B CA 1
ATOM 4968 C C . LEU B 1 176 ? 11.938 -4.59 -6.23 1 78.81 176 LEU B C 1
ATOM 4970 O O . LEU B 1 176 ? 12.609 -3.588 -6.488 1 78.81 176 LEU B O 1
ATOM 4974 N N . MET B 1 177 ? 12.156 -5.75 -6.664 1 66.75 177 MET B N 1
ATOM 4975 C CA . MET B 1 177 ? 13.367 -6.016 -7.43 1 66.75 177 MET B CA 1
ATOM 4976 C C . MET B 1 177 ? 13.25 -5.469 -8.852 1 66.75 177 MET B C 1
ATOM 4978 O O . MET B 1 177 ? 14.219 -4.973 -9.414 1 66.75 177 MET B O 1
ATOM 4982 N N . VAL B 1 178 ? 12.094 -5.629 -9.297 1 62.31 178 VAL B N 1
ATOM 4983 C CA . VAL B 1 178 ? 11.805 -5.074 -10.617 1 62.31 178 VAL B CA 1
ATOM 4984 C C . VAL B 1 178 ? 12.031 -3.564 -10.602 1 62.31 178 VAL B C 1
ATOM 4986 O O . VAL B 1 178 ? 12.656 -3.016 -11.516 1 62.31 178 VAL B O 1
ATOM 4989 N N . GLN B 1 179 ? 11.656 -2.971 -9.508 1 59.28 179 GLN B N 1
ATOM 4990 C CA . GLN B 1 179 ? 11.773 -1.521 -9.375 1 59.28 179 GLN B CA 1
ATOM 4991 C C . GLN B 1 179 ? 13.234 -1.099 -9.203 1 59.28 179 GLN B C 1
ATOM 4993 O O . GLN B 1 179 ? 13.633 -0.027 -9.664 1 59.28 179 GLN B O 1
ATOM 4998 N N . ALA B 1 180 ? 13.906 -1.911 -8.562 1 56.06 180 ALA B N 1
ATOM 4999 C CA . ALA B 1 180 ? 15.289 -1.562 -8.25 1 56.06 180 ALA B CA 1
ATOM 5000 C C . ALA B 1 180 ? 16.172 -1.644 -9.484 1 56.06 180 ALA B C 1
ATOM 5002 O O . ALA B 1 180 ? 17.281 -1.098 -9.508 1 56.06 180 ALA B O 1
ATOM 5003 N N . ASN B 1 181 ? 15.594 -2.336 -10.469 1 55.81 181 ASN B N 1
ATOM 5004 C CA . ASN B 1 181 ? 16.359 -2.49 -11.703 1 55.81 181 ASN B CA 1
ATOM 5005 C C . ASN B 1 181 ? 16.375 -1.201 -12.516 1 55.81 181 ASN B C 1
ATOM 5007 O O . ASN B 1 181 ? 15.484 -0.977 -13.344 1 55.81 181 ASN B O 1
ATOM 5011 N N . THR B 1 182 ? 17.094 -0.213 -12.047 1 52.22 182 THR B N 1
ATOM 5012 C CA . THR B 1 182 ? 17.156 1.139 -12.594 1 52.22 182 THR B CA 1
ATOM 5013 C C . THR B 1 182 ? 17.922 1.154 -13.914 1 52.22 182 THR B C 1
ATOM 5015 O O . THR B 1 182 ? 18.188 2.221 -14.477 1 52.22 182 THR B O 1
ATOM 5018 N N . ASP B 1 183 ? 18.328 -0.009 -14.234 1 52.09 183 ASP B N 1
ATOM 5019 C CA . ASP B 1 183 ? 19.109 0.029 -15.469 1 52.09 183 ASP B CA 1
ATOM 5020 C C . ASP B 1 183 ? 18.219 0.401 -16.656 1 52.09 183 ASP B C 1
ATOM 5022 O O . ASP B 1 183 ? 17.047 0.031 -16.703 1 52.09 183 ASP B O 1
ATOM 5026 N N . ALA B 1 184 ? 18.578 1.433 -17.312 1 47.97 184 ALA B N 1
ATOM 5027 C CA . ALA B 1 184 ? 17.922 2.066 -18.453 1 47.97 184 ALA B CA 1
ATOM 5028 C C . ALA B 1 184 ? 17.281 1.025 -19.359 1 47.97 184 ALA B C 1
ATOM 5030 O O . ALA B 1 184 ? 16.375 1.336 -20.125 1 47.97 184 ALA B O 1
ATOM 5031 N N . SER B 1 185 ? 18 -0.135 -19.359 1 43.97 185 SER B N 1
ATOM 5032 C CA . SER B 1 185 ? 17.562 -1.121 -20.359 1 43.97 185 SER B CA 1
ATOM 5033 C C . SER B 1 185 ? 16.234 -1.757 -19.953 1 43.97 185 SER B C 1
ATOM 5035 O O . SER B 1 185 ? 15.594 -2.418 -20.781 1 43.97 185 SER B O 1
ATOM 5037 N N . VAL B 1 186 ? 15.914 -1.573 -18.656 1 48.03 186 VAL B N 1
ATOM 5038 C CA . VAL B 1 186 ? 14.75 -2.289 -18.156 1 48.03 186 VAL B CA 1
ATOM 5039 C C . VAL B 1 186 ? 13.586 -1.316 -17.984 1 48.03 186 VAL B C 1
ATOM 5041 O O . VAL B 1 186 ? 13.625 -0.445 -17.109 1 48.03 186 VAL B O 1
ATOM 5044 N N . HIS B 1 187 ? 13.086 -0.779 -19.172 1 50.38 187 HIS B N 1
ATOM 5045 C CA . HIS B 1 187 ? 12.094 0.289 -19.172 1 50.38 187 HIS B CA 1
ATOM 5046 C C . HIS B 1 187 ? 10.828 -0.136 -18.422 1 50.38 187 HIS B C 1
ATOM 5048 O O . HIS B 1 187 ? 9.914 0.67 -18.234 1 50.38 187 HIS B O 1
ATOM 5054 N N . GLN B 1 188 ? 10.656 -1.394 -18.125 1 61.25 188 GLN B N 1
ATOM 5055 C CA . GLN B 1 188 ? 9.273 -1.502 -17.672 1 61.25 188 GLN B CA 1
ATOM 5056 C C . GLN B 1 188 ? 9.18 -1.371 -16.141 1 61.25 188 GLN B C 1
ATOM 5058 O O . GLN B 1 188 ? 10.062 -1.845 -15.422 1 61.25 188 GLN B O 1
ATOM 5063 N N . ASP B 1 189 ? 8.266 -0.369 -15.766 1 79.75 189 ASP B N 1
ATOM 5064 C CA . ASP B 1 189 ? 8.086 -0.149 -14.336 1 79.75 189 ASP B CA 1
ATOM 5065 C C . ASP B 1 189 ? 6.934 -0.989 -13.789 1 79.75 189 ASP B C 1
ATOM 5067 O O . ASP B 1 189 ? 6.148 -1.549 -14.555 1 79.75 189 ASP B O 1
ATOM 5071 N N . VAL B 1 190 ? 6.949 -1.227 -12.586 1 89.75 190 VAL B N 1
ATOM 5072 C CA . VAL B 1 190 ? 6.02 -2.086 -11.859 1 89.75 190 VAL B CA 1
ATOM 5073 C C . VAL B 1 190 ? 4.582 -1.671 -12.172 1 89.75 190 VAL B C 1
ATOM 5075 O O . VAL B 1 190 ? 3.703 -2.521 -12.32 1 89.75 190 VAL B O 1
ATOM 5078 N N . ILE B 1 191 ? 4.328 -0.395 -12.344 1 91.31 191 ILE B N 1
ATOM 5079 C CA . ILE B 1 191 ? 2.984 0.085 -12.648 1 91.31 191 ILE B CA 1
ATOM 5080 C C . ILE B 1 191 ? 2.559 -0.408 -14.023 1 91.31 191 ILE B C 1
ATOM 5082 O O . ILE B 1 191 ? 1.47 -0.962 -14.188 1 91.31 191 ILE B O 1
ATOM 5086 N N . THR B 1 192 ? 3.439 -0.26 -15.016 1 88 192 THR B N 1
ATOM 5087 C CA . THR B 1 192 ? 3.117 -0.671 -16.375 1 88 192 THR B CA 1
ATOM 5088 C C . THR B 1 192 ? 2.938 -2.186 -16.453 1 88 192 THR B C 1
ATOM 5090 O O . THR B 1 192 ? 2 -2.67 -17.094 1 88 192 THR B O 1
ATOM 5093 N N . ASP B 1 193 ? 3.771 -2.967 -15.828 1 90.38 193 ASP B N 1
ATOM 5094 C CA . ASP B 1 193 ? 3.688 -4.422 -15.852 1 90.38 193 ASP B CA 1
ATOM 5095 C C . ASP B 1 193 ? 2.406 -4.91 -15.172 1 90.38 193 ASP B C 1
ATOM 5097 O O . ASP B 1 193 ? 1.696 -5.758 -15.711 1 90.38 193 ASP B O 1
ATOM 5101 N N . THR B 1 194 ? 2.182 -4.34 -14.008 1 95 194 THR B N 1
ATOM 5102 C CA . THR B 1 194 ? 0.989 -4.719 -13.258 1 95 194 THR B CA 1
ATOM 5103 C C . THR B 1 194 ? -0.274 -4.34 -14.023 1 95 194 THR B C 1
ATOM 5105 O O . THR B 1 194 ? -1.222 -5.125 -14.102 1 95 194 THR B O 1
ATOM 5108 N N . GLU B 1 195 ? -0.276 -3.178 -14.586 1 93.56 195 GLU B N 1
ATOM 5109 C CA . GLU B 1 195 ? -1.424 -2.732 -15.367 1 93.56 195 GLU B CA 1
ATOM 5110 C C . GLU B 1 195 ? -1.677 -3.66 -16.547 1 93.56 195 GLU B C 1
ATOM 5112 O O . GLU B 1 195 ? -2.822 -4.008 -16.844 1 93.56 195 GLU B O 1
ATOM 5117 N N . THR B 1 196 ? -0.603 -4.016 -17.25 1 92.19 196 THR B N 1
ATOM 5118 C CA . THR B 1 196 ? -0.74 -4.887 -18.406 1 92.19 196 THR B CA 1
ATOM 5119 C C . THR B 1 196 ? -1.368 -6.219 -18.016 1 92.19 196 THR B C 1
ATOM 5121 O O . THR B 1 196 ? -2.287 -6.703 -18.672 1 92.19 196 THR B O 1
ATOM 5124 N N . LEU B 1 197 ? -0.925 -6.805 -16.953 1 95.31 197 LEU B N 1
ATOM 5125 C CA . LEU B 1 197 ? -1.459 -8.07 -16.469 1 95.31 197 LEU B CA 1
ATOM 5126 C C . LEU B 1 197 ? -2.918 -7.926 -16.062 1 95.31 197 LEU B C 1
ATOM 5128 O O . LEU B 1 197 ? -3.777 -8.688 -16.516 1 95.31 197 LEU B O 1
ATOM 5132 N N . VAL B 1 198 ? -3.205 -6.91 -15.234 1 97 198 VAL B N 1
ATOM 5133 C CA . VAL B 1 198 ? -4.551 -6.691 -14.719 1 97 198 VAL B CA 1
ATOM 5134 C C . VAL B 1 198 ? -5.516 -6.453 -15.875 1 97 198 VAL B C 1
ATOM 5136 O O . VAL B 1 198 ? -6.605 -7.027 -15.914 1 97 198 VAL B O 1
ATOM 5139 N N . ARG B 1 199 ? -5.117 -5.621 -16.797 1 94.19 199 ARG B N 1
ATOM 5140 C CA . ARG B 1 199 ? -5.969 -5.305 -17.938 1 94.19 199 ARG B CA 1
ATOM 5141 C C . ARG B 1 199 ? -6.273 -6.551 -18.75 1 94.19 199 ARG B C 1
ATOM 5143 O O . ARG B 1 199 ? -7.41 -6.754 -19.188 1 94.19 199 ARG B O 1
ATOM 5150 N N . GLU B 1 200 ? -5.266 -7.43 -19 1 93.81 200 GLU B N 1
ATOM 5151 C CA . GLU B 1 200 ? -5.453 -8.672 -19.734 1 93.81 200 GLU B CA 1
ATOM 5152 C C . GLU B 1 200 ? -6.465 -9.586 -19.047 1 93.81 200 GLU B C 1
ATOM 5154 O O . GLU B 1 200 ? -7.328 -10.172 -19.703 1 93.81 200 GLU B O 1
ATOM 5159 N N . LEU B 1 201 ? -6.383 -9.672 -17.812 1 96.75 201 LEU B N 1
ATOM 5160 C CA . LEU B 1 201 ? -7.262 -10.547 -17.047 1 96.75 201 LEU B CA 1
ATOM 5161 C C . LEU B 1 201 ? -8.688 -10.008 -17.016 1 96.75 201 LEU B C 1
ATOM 5163 O O . LEU B 1 201 ? -9.648 -10.766 -17.188 1 96.75 201 LEU B O 1
ATOM 5167 N N . LEU B 1 202 ? -8.789 -8.742 -16.828 1 95.69 202 LEU B N 1
ATOM 5168 C CA . LEU B 1 202 ? -10.109 -8.117 -16.781 1 95.69 202 LEU B CA 1
ATOM 5169 C C . LEU B 1 202 ? -10.789 -8.188 -18.141 1 95.69 202 LEU B C 1
ATOM 5171 O O . LEU B 1 202 ? -12.008 -8.336 -18.219 1 95.69 202 LEU B O 1
ATOM 5175 N N . LYS B 1 203 ? -9.984 -7.988 -19.203 1 91.62 203 LYS B N 1
ATOM 5176 C CA . LYS B 1 203 ? -10.5 -8.102 -20.562 1 91.62 203 LYS B CA 1
ATOM 5177 C C . LYS B 1 203 ? -11.141 -9.469 -20.797 1 91.62 203 LYS B C 1
ATOM 5179 O O . LYS B 1 203 ? -12.125 -9.578 -21.516 1 91.62 203 LYS B O 1
ATOM 5184 N N . GLY B 1 204 ? -10.617 -10.523 -20.156 1 92.19 204 GLY B N 1
ATOM 5185 C CA . GLY B 1 204 ? -11.141 -11.875 -20.266 1 92.19 204 GLY B CA 1
ATOM 5186 C C . GLY B 1 204 ? -12.383 -12.109 -19.438 1 92.19 204 GLY B C 1
ATOM 5187 O O . GLY B 1 204 ? -13.008 -13.172 -19.516 1 92.19 204 GLY B O 1
ATOM 5188 N N . GLY B 1 205 ? -12.781 -11.102 -18.609 1 94.5 205 GLY B N 1
ATOM 5189 C CA . GLY B 1 205 ? -14 -11.188 -17.828 1 94.5 205 GLY B CA 1
ATOM 5190 C C . GLY B 1 205 ? -13.766 -11.664 -16.406 1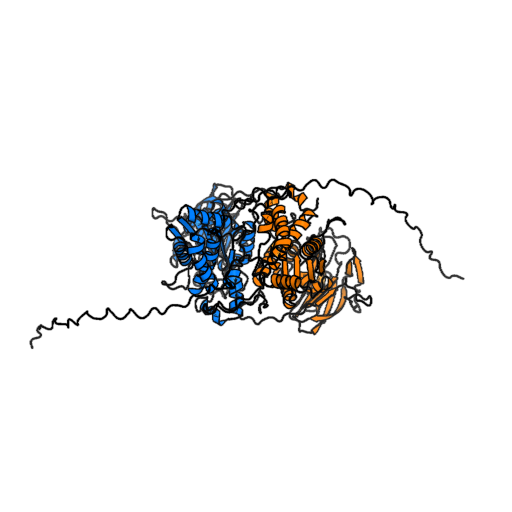 94.5 205 GLY B C 1
ATOM 5191 O O . GLY B 1 205 ? -14.719 -11.805 -15.641 1 94.5 205 GLY B O 1
ATOM 5192 N N . ALA B 1 206 ? -12.523 -11.891 -16.078 1 97.56 206 ALA B N 1
ATOM 5193 C CA . ALA B 1 206 ? -12.211 -12.43 -14.75 1 97.56 206 ALA B CA 1
ATOM 5194 C C . ALA B 1 206 ? -12.242 -11.328 -13.688 1 97.56 206 ALA B C 1
ATOM 5196 O O . ALA B 1 206 ? -12.117 -10.148 -14.008 1 97.56 206 ALA B O 1
ATOM 5197 N N . ALA B 1 207 ? -12.562 -11.688 -12.414 1 98.31 207 ALA B N 1
ATOM 5198 C CA . ALA B 1 207 ? -12.242 -10.844 -11.273 1 98.31 207 ALA B CA 1
ATOM 5199 C C . ALA B 1 207 ? -10.758 -10.93 -10.93 1 98.31 207 ALA B C 1
ATOM 5201 O O . ALA B 1 207 ? -10.109 -11.945 -11.203 1 98.31 207 ALA B O 1
ATOM 5202 N N . VAL B 1 208 ? -10.234 -9.859 -10.43 1 98.62 208 VAL B N 1
ATOM 5203 C CA . VAL B 1 208 ? -8.844 -9.82 -9.977 1 98.62 208 VAL B CA 1
ATOM 5204 C C . VAL B 1 208 ? -8.789 -9.32 -8.539 1 98.62 208 VAL B C 1
ATOM 5206 O O . VAL B 1 208 ? -9.492 -8.383 -8.172 1 98.62 208 VAL B O 1
ATOM 5209 N N . MET B 1 209 ? -8.039 -9.914 -7.719 1 98.62 209 MET B N 1
ATOM 5210 C CA . MET B 1 209 ? -7.664 -9.461 -6.387 1 98.62 209 MET B CA 1
ATOM 5211 C C . MET B 1 209 ? -6.145 -9.398 -6.238 1 98.62 209 MET B C 1
ATOM 5213 O O . MET B 1 209 ? -5.434 -10.234 -6.797 1 98.62 209 MET B O 1
ATOM 5217 N N . MET B 1 210 ? -5.734 -8.398 -5.449 1 98.44 210 MET B N 1
ATOM 5218 C CA . MET B 1 210 ? -4.305 -8.297 -5.168 1 98.44 210 MET B CA 1
ATOM 5219 C C . MET B 1 210 ? -4.012 -8.672 -3.717 1 98.44 210 MET B C 1
ATOM 5221 O O . MET B 1 210 ? -4.777 -8.32 -2.816 1 98.44 210 MET B O 1
ATOM 5225 N N . LEU B 1 211 ? -2.961 -9.422 -3.566 1 98.31 211 LEU B N 1
ATOM 5226 C CA . LEU B 1 211 ? -2.416 -9.742 -2.252 1 98.31 211 LEU B CA 1
ATOM 5227 C C . LEU B 1 211 ? -1.028 -9.133 -2.076 1 98.31 211 LEU B C 1
ATOM 5229 O O . LEU B 1 211 ? -0.099 -9.469 -2.812 1 98.31 211 LEU B O 1
ATOM 5233 N N . SER B 1 212 ? -0.933 -8.18 -1.115 1 97 212 SER B N 1
ATOM 5234 C CA . SER B 1 212 ? 0.339 -7.52 -0.832 1 97 212 SER B CA 1
ATOM 5235 C C . SER B 1 212 ? 1.007 -8.117 0.401 1 97 212 SER B C 1
ATOM 5237 O O . SER B 1 212 ? 0.52 -7.949 1.521 1 97 212 SER B O 1
ATOM 5239 N N . THR B 1 213 ? 2.174 -8.734 0.141 1 95.31 213 THR B N 1
ATOM 5240 C CA . THR B 1 213 ? 2.924 -9.344 1.237 1 95.31 213 THR B CA 1
ATOM 5241 C C . THR B 1 213 ? 4.16 -8.508 1.57 1 95.31 213 THR B C 1
ATOM 5243 O O . THR B 1 213 ? 4.48 -7.555 0.861 1 95.31 213 THR B O 1
ATOM 5246 N N . TRP B 1 214 ? 4.688 -8.805 2.738 1 90.94 214 TRP B N 1
ATOM 5247 C CA . TRP B 1 214 ? 5.895 -8.141 3.221 1 90.94 214 TRP B CA 1
ATOM 5248 C C . TRP B 1 214 ? 6.852 -9.148 3.854 1 90.94 214 TRP B C 1
ATOM 5250 O O . TRP B 1 214 ? 6.418 -10.109 4.492 1 90.94 214 TRP B O 1
ATOM 5260 N N . GLY B 1 215 ? 8.141 -9.016 3.535 1 85.62 215 GLY B N 1
ATOM 5261 C CA . GLY B 1 215 ? 9.18 -9.766 4.219 1 85.62 215 GLY B CA 1
ATOM 5262 C C . GLY B 1 215 ? 10.109 -8.891 5.043 1 85.62 215 GLY B C 1
ATOM 5263 O O . GLY B 1 215 ? 10.414 -7.762 4.652 1 85.62 215 GLY B O 1
ATOM 5264 N N . MET B 1 216 ? 10.633 -9.273 6.141 1 80.38 216 MET B N 1
ATOM 5265 C CA . MET B 1 216 ? 11.445 -8.523 7.09 1 80.38 216 MET B CA 1
ATOM 5266 C C . MET B 1 216 ? 12.781 -8.125 6.465 1 80.38 216 MET B C 1
ATOM 5268 O O . MET B 1 216 ? 13.5 -7.289 7.008 1 80.38 216 MET B O 1
ATOM 5272 N N . THR B 1 217 ? 13.016 -8.812 5.344 1 73.31 217 THR B N 1
ATOM 5273 C CA . THR B 1 217 ? 14.281 -8.492 4.684 1 73.31 217 THR B CA 1
ATOM 5274 C C . THR B 1 217 ? 14.188 -7.16 3.951 1 73.31 217 THR B C 1
ATOM 5276 O O . THR B 1 217 ? 15.203 -6.609 3.521 1 73.31 217 THR B O 1
ATOM 5279 N N . ASN B 1 218 ? 13.055 -6.66 3.971 1 75.12 218 ASN B N 1
ATOM 5280 C CA . ASN B 1 218 ? 12.82 -5.395 3.285 1 75.12 218 ASN B CA 1
ATOM 5281 C C . ASN B 1 218 ? 12.328 -4.316 4.246 1 75.12 218 ASN B C 1
ATOM 5283 O O . ASN B 1 218 ? 11.977 -4.613 5.391 1 75.12 218 ASN B O 1
ATOM 5287 N N . GLY B 1 219 ? 12.5 -3.049 3.834 1 82.19 219 GLY B N 1
ATOM 5288 C CA . GLY B 1 219 ? 11.742 -2.01 4.516 1 82.19 219 GLY B CA 1
ATOM 5289 C C . GLY B 1 219 ? 10.25 -2.119 4.305 1 82.19 219 GLY B C 1
ATOM 5290 O O . GLY B 1 219 ? 9.766 -3.096 3.723 1 82.19 219 GLY B O 1
ATOM 5291 N N . TYR B 1 220 ? 9.531 -1.271 4.891 1 88.25 220 TYR B N 1
ATOM 5292 C CA . TYR B 1 220 ? 8.086 -1.294 4.758 1 88.25 220 TYR B CA 1
ATOM 5293 C C . TYR B 1 220 ? 7.668 -1.193 3.295 1 88.25 220 TYR B C 1
ATOM 5295 O O . TYR B 1 220 ? 6.738 -1.874 2.857 1 88.25 220 TYR B O 1
ATOM 5303 N N . MET B 1 221 ? 8.414 -0.339 2.531 1 89.38 221 MET B N 1
ATOM 5304 C CA . MET B 1 221 ? 8.039 -0.07 1.146 1 89.38 221 MET B CA 1
ATOM 5305 C C . MET B 1 221 ? 8.477 -1.209 0.231 1 89.38 221 MET B C 1
ATOM 5307 O O . MET B 1 221 ? 9.555 -1.771 0.406 1 89.38 221 MET B O 1
ATOM 5311 N N . ASN B 1 222 ? 7.617 -1.631 -0.729 1 90.88 222 ASN B N 1
ATOM 5312 C CA . ASN B 1 222 ? 7.898 -2.609 -1.774 1 90.88 222 ASN B CA 1
ATOM 5313 C C . ASN B 1 222 ? 6.965 -2.439 -2.969 1 90.88 222 ASN B C 1
ATOM 5315 O O . ASN B 1 222 ? 6.426 -1.354 -3.191 1 90.88 222 ASN B O 1
ATOM 5319 N N . GLY B 1 223 ? 6.852 -3.459 -3.836 1 92.06 223 GLY B N 1
ATOM 5320 C CA . GLY B 1 223 ? 6.07 -3.354 -5.059 1 92.06 223 GLY B CA 1
ATOM 5321 C C . GLY B 1 223 ? 4.605 -3.041 -4.805 1 92.06 223 GLY B C 1
ATOM 5322 O O . GLY B 1 223 ? 3.9 -2.576 -5.703 1 92.06 223 GLY B O 1
ATOM 5323 N N . ALA B 1 224 ? 4.113 -3.311 -3.521 1 94.38 224 ALA B N 1
ATOM 5324 C CA . ALA B 1 224 ? 2.719 -3.072 -3.152 1 94.38 224 ALA B CA 1
ATOM 5325 C C . ALA B 1 224 ? 2.359 -1.597 -3.295 1 94.38 224 ALA B C 1
ATOM 5327 O O . ALA B 1 224 ? 1.207 -1.256 -3.574 1 94.38 224 ALA B O 1
ATOM 5328 N N . ASP B 1 225 ? 3.354 -0.713 -3.178 1 92.75 225 ASP B N 1
ATOM 5329 C CA . ASP B 1 225 ? 3.117 0.723 -3.293 1 92.75 225 ASP B CA 1
ATOM 5330 C C . ASP B 1 225 ? 2.715 1.102 -4.715 1 92.75 225 ASP B C 1
ATOM 5332 O O . ASP B 1 225 ? 1.8 1.903 -4.914 1 92.75 225 ASP B O 1
ATOM 5336 N N . GLN B 1 226 ? 3.326 0.445 -5.664 1 92.94 226 GLN B N 1
ATOM 5337 C CA . GLN B 1 226 ? 2.961 0.679 -7.059 1 92.94 226 GLN B CA 1
ATOM 5338 C C . GLN B 1 226 ? 1.666 -0.044 -7.418 1 92.94 226 GLN B C 1
ATOM 5340 O O . GLN B 1 226 ? 0.868 0.457 -8.211 1 92.94 226 GLN B O 1
ATOM 5345 N N . HIS B 1 227 ? 1.454 -1.228 -6.801 1 96.38 227 HIS B N 1
ATOM 5346 C CA . HIS B 1 227 ? 0.222 -1.977 -7.023 1 96.38 227 HIS B CA 1
ATOM 5347 C C . HIS B 1 227 ? -0.998 -1.177 -6.578 1 96.38 227 HIS B C 1
ATOM 5349 O O . HIS B 1 227 ? -2.07 -1.289 -7.176 1 96.38 227 HIS B O 1
ATOM 5355 N N . SER B 1 228 ? -0.81 -0.378 -5.566 1 94.88 228 SER B N 1
ATOM 5356 C CA . SER B 1 228 ? -1.923 0.398 -5.027 1 94.88 228 SER B CA 1
ATOM 5357 C C . SER B 1 228 ? -2.471 1.37 -6.066 1 94.88 228 SER B C 1
ATOM 5359 O O . SER B 1 228 ? -3.682 1.599 -6.133 1 94.88 228 SER B O 1
ATOM 5361 N N . THR B 1 229 ? -1.606 1.938 -6.895 1 93.31 229 THR B N 1
ATOM 5362 C CA . THR B 1 229 ? -2.023 2.85 -7.957 1 93.31 229 THR B CA 1
ATOM 5363 C C . THR B 1 229 ? -2.85 2.111 -9.008 1 93.31 229 THR B C 1
ATOM 5365 O O . THR B 1 229 ? -3.895 2.604 -9.438 1 93.31 229 THR B O 1
ATOM 5368 N N . VAL B 1 230 ? -2.447 0.913 -9.359 1 95.56 230 VAL B N 1
ATOM 5369 C CA . VAL B 1 230 ? -3.145 0.111 -10.367 1 95.56 230 VAL B CA 1
ATOM 5370 C C . VAL B 1 230 ? -4.488 -0.354 -9.812 1 95.56 230 VAL B C 1
ATOM 5372 O O . VAL B 1 230 ? -5.504 -0.314 -10.508 1 95.56 230 VAL B O 1
ATOM 5375 N N . ALA B 1 231 ? -4.473 -0.711 -8.539 1 96 231 ALA B N 1
ATOM 5376 C CA . ALA B 1 231 ? -5.695 -1.177 -7.895 1 96 231 ALA B CA 1
ATOM 5377 C C . ALA B 1 231 ? -6.758 -0.082 -7.879 1 96 231 ALA B C 1
ATOM 5379 O O . ALA B 1 231 ? -7.934 -0.345 -8.141 1 96 231 ALA B O 1
ATOM 5380 N N . GLU B 1 232 ? -6.324 1.08 -7.57 1 92.88 232 GLU B N 1
ATOM 5381 C CA . GLU B 1 232 ? -7.258 2.201 -7.52 1 92.88 232 GLU B CA 1
ATOM 5382 C C . GLU B 1 232 ? -7.797 2.533 -8.906 1 92.88 232 GLU B C 1
ATOM 5384 O O . GLU B 1 232 ? -9 2.748 -9.078 1 92.88 232 GLU B O 1
ATOM 5389 N N . TYR B 1 233 ? -6.965 2.529 -9.938 1 91.81 233 TYR B N 1
ATOM 5390 C CA . TYR B 1 233 ? -7.352 2.914 -11.289 1 91.81 233 TYR B CA 1
ATOM 5391 C C . TYR B 1 233 ? -8.312 1.894 -11.891 1 91.81 233 TYR B C 1
ATOM 5393 O O . TYR B 1 233 ? -9.258 2.26 -12.586 1 91.81 233 TYR B O 1
ATOM 5401 N N . TYR B 1 234 ? -8.172 0.567 -11.555 1 93.25 234 TYR B N 1
ATOM 5402 C CA . TYR B 1 234 ? -8.914 -0.492 -12.227 1 93.25 234 TYR B CA 1
ATOM 5403 C C . TYR B 1 234 ? -9.969 -1.088 -11.305 1 93.25 234 TYR B C 1
ATOM 5405 O O . TYR B 1 234 ? -10.586 -2.105 -11.633 1 93.25 234 TYR B O 1
ATOM 5413 N N . ASP B 1 235 ? -10.133 -0.502 -10.148 1 90.5 235 ASP B N 1
ATOM 5414 C CA . ASP B 1 235 ? -11.125 -0.951 -9.18 1 90.5 235 ASP B CA 1
ATOM 5415 C C . ASP B 1 235 ? -10.891 -2.406 -8.781 1 90.5 235 ASP B C 1
ATOM 5417 O O . ASP B 1 235 ? -11.789 -3.238 -8.883 1 90.5 235 ASP B O 1
ATOM 5421 N N . VAL B 1 236 ? -9.703 -2.684 -8.336 1 95.75 236 VAL B N 1
ATOM 5422 C CA . VAL B 1 236 ? -9.297 -4.016 -7.902 1 95.75 236 VAL B CA 1
ATOM 5423 C C . VAL B 1 236 ? -9.156 -4.039 -6.383 1 95.75 236 VAL B C 1
ATOM 5425 O O . VAL B 1 236 ? -8.438 -3.213 -5.805 1 95.75 236 VAL B O 1
ATOM 5428 N N . PRO B 1 237 ? -9.867 -4.973 -5.664 1 96.38 237 PRO B N 1
ATOM 5429 C CA . PRO B 1 237 ? -9.633 -5.094 -4.227 1 96.38 237 PRO B CA 1
ATOM 5430 C C . PRO B 1 237 ? -8.211 -5.551 -3.896 1 96.38 237 PRO B C 1
ATOM 5432 O O . PRO B 1 237 ? -7.621 -6.332 -4.645 1 96.38 237 PRO B O 1
ATOM 5435 N N . ARG B 1 238 ? -7.691 -5.02 -2.807 1 96.88 238 ARG B N 1
ATOM 5436 C CA . ARG B 1 238 ? -6.336 -5.348 -2.375 1 96.88 238 ARG B CA 1
ATOM 5437 C C . ARG B 1 238 ? -6.309 -5.742 -0.903 1 96.88 238 ARG B C 1
ATOM 5439 O O . ARG B 1 238 ? -6.805 -5.004 -0.048 1 96.88 238 ARG B O 1
ATOM 5446 N N . ILE B 1 239 ? -5.832 -6.922 -0.653 1 97 239 ILE B N 1
ATOM 5447 C CA . ILE B 1 239 ? -5.562 -7.434 0.686 1 97 239 ILE B CA 1
ATOM 5448 C C . ILE B 1 239 ? -4.074 -7.293 1.002 1 97 239 ILE B C 1
ATOM 5450 O O . ILE B 1 239 ? -3.225 -7.594 0.162 1 97 239 ILE B O 1
ATOM 5454 N N . SER B 1 240 ? -3.779 -6.77 2.199 1 95.44 240 SER B N 1
ATOM 5455 C CA . SER B 1 240 ? -2.379 -6.559 2.551 1 95.44 240 SER B CA 1
ATOM 5456 C C . SER B 1 240 ? -2.074 -7.09 3.949 1 95.44 240 SER B C 1
ATOM 5458 O O . SER B 1 240 ? -2.832 -6.844 4.891 1 95.44 240 SER B O 1
ATOM 5460 N N . THR B 1 241 ? -0.977 -7.828 4.012 1 90.19 241 THR B N 1
ATOM 5461 C CA . THR B 1 241 ? -0.492 -8.25 5.32 1 90.19 241 THR B CA 1
ATOM 5462 C C . THR B 1 241 ? 0.545 -7.27 5.855 1 90.19 241 THR B C 1
ATOM 5464 O O . THR B 1 241 ? 0.947 -7.355 7.02 1 90.19 241 THR B O 1
ATOM 5467 N N . ARG B 1 242 ? 0.855 -6.324 5.098 1 88.56 242 ARG B N 1
ATOM 5468 C CA . ARG B 1 242 ? 2.051 -5.52 5.32 1 88.56 242 ARG B CA 1
ATOM 5469 C C . ARG B 1 242 ? 1.899 -4.641 6.555 1 88.56 242 ARG B C 1
ATOM 5471 O O . ARG B 1 242 ? 2.607 -4.832 7.547 1 88.56 242 ARG B O 1
ATOM 5478 N N . ALA B 1 243 ? 0.946 -3.756 6.59 1 77.19 243 ALA B N 1
ATOM 5479 C CA . ALA B 1 243 ? 0.856 -2.76 7.656 1 77.19 243 ALA B CA 1
ATOM 5480 C C . ALA B 1 243 ? 0.605 -3.424 9.008 1 77.19 243 ALA B C 1
ATOM 5482 O O . ALA B 1 243 ? 1.267 -3.1 10 1 77.19 243 ALA B O 1
ATOM 5483 N N . ALA B 1 244 ? -0.3 -4.488 9.023 1 74.88 244 ALA B N 1
ATOM 5484 C CA . ALA B 1 244 ? -0.624 -5.148 10.289 1 74.88 244 ALA B CA 1
ATOM 5485 C C . ALA B 1 244 ? 0.571 -5.934 10.82 1 74.88 244 ALA B C 1
ATOM 5487 O O . ALA B 1 244 ? 0.905 -5.848 12 1 74.88 244 ALA B O 1
ATOM 5488 N N . LEU B 1 245 ? 1.288 -6.57 9.938 1 79.25 245 LEU B N 1
ATOM 5489 C CA . LEU B 1 245 ? 2.412 -7.391 10.367 1 79.25 245 LEU B CA 1
ATOM 5490 C C . LEU B 1 245 ? 3.605 -6.523 10.758 1 79.25 245 LEU B C 1
ATOM 5492 O O . LEU B 1 245 ? 4.312 -6.824 11.719 1 79.25 245 LEU B O 1
ATOM 5496 N N . TYR B 1 246 ? 3.857 -5.52 9.938 1 80.25 246 TYR B N 1
ATOM 5497 C CA . TYR B 1 246 ? 4.984 -4.641 10.219 1 80.25 246 TYR B CA 1
ATOM 5498 C C . TYR B 1 246 ? 4.848 -4.016 11.609 1 80.25 246 TYR B C 1
ATOM 5500 O O . TYR B 1 246 ? 5.781 -4.07 12.414 1 80.25 246 TYR B O 1
ATOM 5508 N N . GLN B 1 247 ? 3.682 -3.51 11.867 1 76.31 247 GLN B N 1
ATOM 5509 C CA . GLN B 1 247 ? 3.438 -2.867 13.156 1 76.31 247 GLN B CA 1
ATOM 5510 C C . GLN B 1 247 ? 3.424 -3.889 14.289 1 76.31 247 GLN B C 1
ATOM 5512 O O . GLN B 1 247 ? 3.949 -3.631 15.375 1 76.31 247 GLN B O 1
ATOM 5517 N N . TYR B 1 248 ? 2.887 -4.965 14.023 1 76.12 248 TYR B N 1
ATOM 5518 C CA . TYR B 1 248 ? 2.811 -6.012 15.039 1 76.12 248 TYR B CA 1
ATOM 5519 C C . TYR B 1 248 ? 4.199 -6.52 15.398 1 76.12 248 TYR B C 1
ATOM 5521 O O . TYR B 1 248 ? 4.52 -6.684 16.578 1 76.12 248 TYR B O 1
ATOM 5529 N N . ILE B 1 249 ? 4.984 -6.773 14.453 1 80.75 249 ILE B N 1
ATOM 5530 C CA . ILE B 1 249 ? 6.309 -7.328 14.703 1 80.75 249 ILE B CA 1
ATOM 5531 C C . ILE B 1 249 ? 7.203 -6.266 15.336 1 80.75 249 ILE B C 1
ATOM 5533 O O . ILE B 1 249 ? 8.047 -6.582 16.172 1 80.75 249 ILE B O 1
ATOM 5537 N N . GLN B 1 250 ? 6.961 -5.016 14.977 1 78.25 250 GLN B N 1
ATOM 5538 C CA . GLN B 1 250 ? 7.66 -3.93 15.656 1 78.25 250 GLN B CA 1
ATOM 5539 C C . GLN B 1 250 ? 7.352 -3.932 17.156 1 78.25 250 GLN B C 1
ATOM 5541 O O . GLN B 1 250 ? 8.242 -3.695 17.969 1 78.25 250 GLN B O 1
ATOM 5546 N N . ALA B 1 251 ? 6.148 -4.164 17.438 1 74.12 251 ALA B N 1
ATOM 5547 C CA . ALA B 1 251 ? 5.711 -4.16 18.828 1 74.12 251 ALA B CA 1
ATOM 5548 C C . ALA B 1 251 ? 6.062 -5.477 19.516 1 74.12 251 ALA B C 1
ATOM 5550 O O . ALA B 1 251 ? 6.285 -5.508 20.734 1 74.12 251 ALA B O 1
ATOM 5551 N N . HIS B 1 252 ? 6.168 -6.523 18.641 1 77.56 252 HIS B N 1
ATOM 5552 C CA . HIS B 1 252 ? 6.441 -7.863 19.156 1 77.56 252 HIS B CA 1
ATOM 5553 C C . HIS B 1 252 ? 7.48 -8.578 18.297 1 77.56 252 HIS B C 1
ATOM 5555 O O . HIS B 1 252 ? 7.156 -9.539 17.594 1 77.56 252 HIS B O 1
ATOM 5561 N N . PRO B 1 253 ? 8.625 -8.312 18.469 1 75.62 253 PRO B N 1
ATOM 5562 C CA . PRO B 1 253 ? 9.664 -8.844 17.594 1 75.62 253 PRO B CA 1
ATOM 5563 C C . PRO B 1 253 ? 9.719 -10.375 17.594 1 75.62 253 PRO B C 1
ATOM 5565 O O . PRO B 1 253 ? 10.062 -10.984 16.578 1 75.62 253 PRO B O 1
ATOM 5568 N N . ASP B 1 254 ? 9.414 -10.938 18.656 1 77.19 254 ASP B N 1
ATOM 5569 C CA . ASP B 1 254 ? 9.461 -12.391 18.781 1 77.19 254 ASP B CA 1
ATOM 5570 C C . ASP B 1 254 ? 8.375 -13.047 17.953 1 77.19 254 ASP B C 1
ATOM 5572 O O . ASP B 1 254 ? 8.445 -14.242 17.656 1 77.19 254 ASP B O 1
ATOM 5576 N N . ALA B 1 255 ? 7.457 -12.297 17.516 1 77.69 255 ALA B N 1
ATOM 5577 C CA . ALA B 1 255 ? 6.34 -12.836 16.734 1 77.69 255 ALA B CA 1
ATOM 5578 C C . ALA B 1 255 ? 6.762 -13.125 15.297 1 77.69 255 ALA B C 1
ATOM 5580 O O . ALA B 1 255 ? 6.055 -13.82 14.57 1 77.69 255 ALA B O 1
ATOM 5581 N N . ALA B 1 256 ? 7.91 -12.594 14.938 1 83.19 256 ALA B N 1
ATOM 5582 C CA . ALA B 1 256 ? 8.391 -12.812 13.578 1 83.19 256 ALA B CA 1
ATOM 5583 C C . ALA B 1 256 ? 8.492 -14.305 13.258 1 83.19 256 ALA B C 1
ATOM 5585 O O . ALA B 1 256 ? 8.148 -14.734 12.156 1 83.19 256 ALA B O 1
ATOM 5586 N N . GLU B 1 257 ? 8.859 -15.141 14.156 1 84.12 257 GLU B N 1
ATOM 5587 C CA . GLU B 1 257 ? 9.047 -16.562 13.938 1 84.12 257 GLU B CA 1
ATOM 5588 C C . GLU B 1 257 ? 7.707 -17.297 13.859 1 84.12 257 GLU B C 1
ATOM 5590 O O . GLU B 1 257 ? 7.641 -18.438 13.414 1 84.12 257 GLU B O 1
ATOM 5595 N N . GLU B 1 258 ? 6.688 -16.562 14.281 1 82.38 258 GLU B N 1
ATOM 5596 C CA . GLU B 1 258 ? 5.355 -17.156 14.195 1 82.38 258 GLU B CA 1
ATOM 5597 C C . GLU B 1 258 ? 4.77 -16.984 12.797 1 82.38 258 GLU B C 1
ATOM 5599 O O . GLU B 1 258 ? 3.871 -17.734 12.406 1 82.38 258 GLU B O 1
ATOM 5604 N N . ILE B 1 259 ? 5.34 -16.062 12.047 1 86.62 259 ILE B N 1
ATOM 5605 C CA . ILE B 1 259 ? 4.734 -15.727 10.758 1 86.62 259 ILE B CA 1
ATOM 5606 C C . ILE B 1 259 ? 5.68 -16.125 9.625 1 86.62 259 ILE B C 1
ATOM 5608 O O . ILE B 1 259 ? 5.234 -16.531 8.547 1 86.62 259 ILE B O 1
ATOM 5612 N N . PHE B 1 260 ? 6.918 -16.062 9.922 1 88.19 260 PHE B N 1
ATOM 5613 C CA . PHE B 1 260 ? 7.906 -16.266 8.867 1 88.19 260 PHE B CA 1
ATOM 5614 C C . PHE B 1 260 ? 8.672 -17.562 9.086 1 88.19 260 PHE B C 1
ATOM 5616 O O . PHE B 1 260 ? 8.758 -18.062 10.219 1 88.19 260 PHE B O 1
ATOM 5623 N N . VAL B 1 261 ? 9.117 -18.047 8.016 1 88.56 261 VAL B N 1
ATOM 5624 C CA . VAL B 1 261 ? 9.992 -19.219 8.086 1 88.56 261 VAL B CA 1
ATOM 5625 C C . VAL B 1 261 ? 11.227 -18.891 8.922 1 88.56 261 VAL B C 1
ATOM 5627 O O . VAL B 1 261 ? 11.875 -17.859 8.711 1 88.56 261 VAL B O 1
ATOM 5630 N N . HIS B 1 262 ? 11.5 -19.859 9.695 1 81.5 262 HIS B N 1
ATOM 5631 C CA . HIS B 1 262 ? 12.617 -19.672 10.609 1 81.5 262 HIS B CA 1
ATOM 5632 C C . HIS B 1 262 ? 13.922 -19.453 9.852 1 81.5 262 HIS B C 1
ATOM 5634 O O . HIS B 1 262 ? 14.211 -20.172 8.891 1 81.5 262 HIS B O 1
ATOM 5640 N N . GLY B 1 263 ? 14.609 -18.359 10.336 1 81.19 263 GLY B N 1
ATOM 5641 C CA . GLY B 1 263 ? 15.898 -18.078 9.734 1 81.19 263 GLY B CA 1
ATOM 5642 C C . GLY B 1 263 ? 15.797 -17.281 8.453 1 81.19 263 GLY B C 1
ATOM 5643 O O . GLY B 1 263 ? 16.75 -16.625 8.047 1 81.19 263 GLY B O 1
ATOM 5644 N N . ASP B 1 264 ? 14.836 -17.344 7.754 1 82.25 264 ASP B N 1
ATOM 5645 C CA . ASP B 1 264 ? 14.586 -16.656 6.488 1 82.25 264 ASP B CA 1
ATOM 5646 C C . ASP B 1 264 ? 13.953 -15.281 6.723 1 82.25 264 ASP B C 1
ATOM 5648 O O . ASP B 1 264 ? 14.539 -14.258 6.379 1 82.25 264 ASP B O 1
ATOM 5652 N N . LEU B 1 265 ? 12.953 -15.172 7.391 1 82 265 LEU B N 1
ATOM 5653 C CA . LEU B 1 265 ? 12.211 -14.016 7.875 1 82 265 LEU B CA 1
ATOM 5654 C C . LEU B 1 265 ? 11.625 -13.227 6.711 1 82 265 LEU B C 1
ATOM 5656 O O . LEU B 1 265 ? 11.258 -12.055 6.871 1 82 265 LEU B O 1
ATOM 5660 N N . GLY B 1 266 ? 11.695 -13.797 5.539 1 87.56 266 GLY B N 1
ATOM 5661 C CA . GLY B 1 266 ? 11.094 -13.195 4.363 1 87.56 266 GLY B CA 1
ATOM 5662 C C . GLY B 1 266 ? 9.922 -14 3.816 1 87.56 266 GLY B C 1
ATOM 5663 O O . GLY B 1 266 ? 8.945 -13.43 3.33 1 87.56 266 GLY B O 1
ATOM 5664 N N . HIS B 1 267 ? 10.047 -15.305 3.947 1 94.06 267 HIS B N 1
ATOM 5665 C CA . HIS B 1 267 ? 8.992 -16.188 3.467 1 94.06 267 HIS B CA 1
ATOM 5666 C C . HIS B 1 267 ? 8.039 -16.578 4.594 1 94.06 267 HIS B C 1
ATOM 5668 O O . HIS B 1 267 ? 8.469 -16.781 5.73 1 94.06 267 HIS B O 1
ATOM 5674 N N . TYR B 1 268 ? 6.797 -16.656 4.273 1 94.31 268 TYR B N 1
ATOM 5675 C CA . TYR B 1 268 ? 5.785 -16.969 5.277 1 94.31 268 TYR B CA 1
ATOM 5676 C C . TYR B 1 268 ? 5.785 -18.453 5.598 1 94.31 268 TYR B C 1
ATOM 5678 O O . TYR B 1 268 ? 5.957 -19.297 4.703 1 94.31 268 TYR B O 1
ATOM 5686 N N . ASN B 1 269 ? 5.637 -18.812 6.926 1 93.38 269 ASN B N 1
ATOM 5687 C CA . ASN B 1 269 ? 5.426 -20.203 7.336 1 93.38 269 ASN B CA 1
ATOM 5688 C C . ASN B 1 269 ? 3.959 -20.594 7.23 1 93.38 269 ASN B C 1
ATOM 5690 O O . ASN B 1 269 ? 3.158 -19.891 6.625 1 93.38 269 ASN B O 1
ATOM 5694 N N . ALA B 1 270 ? 3.627 -21.766 7.719 1 94.38 270 ALA B N 1
ATOM 5695 C CA . ALA B 1 270 ? 2.27 -22.297 7.613 1 94.38 270 ALA B CA 1
ATOM 5696 C C . ALA B 1 270 ? 1.261 -21.328 8.242 1 94.38 270 ALA B C 1
ATOM 5698 O O . ALA B 1 270 ? 0.152 -21.172 7.734 1 94.38 270 ALA B O 1
ATOM 5699 N N . HIS B 1 271 ? 1.651 -20.75 9.305 1 91 271 HIS B N 1
ATOM 5700 C CA . HIS B 1 271 ? 0.778 -19.812 10 1 91 271 HIS B CA 1
ATOM 5701 C C . HIS B 1 271 ? 0.553 -18.547 9.172 1 91 271 HIS B C 1
ATOM 5703 O O . HIS B 1 271 ? -0.562 -18.016 9.125 1 91 271 HIS B O 1
ATOM 5709 N N . GLY B 1 272 ? 1.617 -18.047 8.586 1 92.31 272 GLY B N 1
ATOM 5710 C CA . GLY B 1 272 ? 1.486 -16.922 7.684 1 92.31 272 GLY B CA 1
ATOM 5711 C C . GLY B 1 272 ? 0.594 -17.203 6.488 1 92.31 272 GLY B C 1
ATOM 5712 O O . GLY B 1 272 ? -0.18 -16.344 6.062 1 92.31 272 GLY B O 1
ATOM 5713 N N . HIS B 1 273 ? 0.706 -18.391 5.996 1 96.44 273 HIS B N 1
ATOM 5714 C CA . HIS B 1 273 ? -0.148 -18.797 4.883 1 96.44 273 HIS B CA 1
ATOM 5715 C C . HIS B 1 273 ? -1.608 -18.875 5.312 1 96.44 273 HIS B C 1
ATOM 5717 O O . HIS B 1 273 ? -2.512 -18.562 4.535 1 96.44 273 HIS B O 1
ATOM 5723 N N . ARG B 1 274 ? -1.869 -19.266 6.527 1 94.25 274 ARG B N 1
ATOM 5724 C CA . ARG B 1 274 ? -3.236 -19.297 7.039 1 94.25 274 ARG B CA 1
ATOM 5725 C C . ARG B 1 274 ? -3.811 -17.891 7.141 1 94.25 274 ARG B C 1
ATOM 5727 O O . ARG B 1 274 ? -4.98 -17.672 6.812 1 94.25 274 ARG B O 1
ATOM 5734 N N . PHE B 1 275 ? -3.035 -16.984 7.613 1 91.88 275 PHE B N 1
ATOM 5735 C CA . PHE B 1 275 ? -3.477 -15.594 7.699 1 91.88 275 PHE B CA 1
ATOM 5736 C C . PHE B 1 275 ? -3.861 -15.062 6.324 1 91.88 275 PHE B C 1
ATOM 5738 O O . PHE B 1 275 ? -4.934 -14.477 6.156 1 91.88 275 PHE B O 1
ATOM 5745 N N . MET B 1 276 ? -2.949 -15.281 5.371 1 96.31 276 MET B N 1
ATOM 5746 C CA . MET B 1 276 ? -3.225 -14.828 4.012 1 96.31 276 MET B CA 1
ATOM 5747 C C . MET B 1 276 ? -4.516 -15.445 3.482 1 96.31 276 MET B C 1
ATOM 5749 O O . MET B 1 276 ? -5.355 -14.75 2.914 1 96.31 276 MET B O 1
ATOM 5753 N N . ALA B 1 277 ? -4.738 -16.719 3.691 1 97.75 277 ALA B N 1
ATOM 5754 C CA . ALA B 1 277 ? -5.902 -17.453 3.191 1 97.75 277 ALA B CA 1
ATOM 5755 C C . ALA B 1 277 ? -7.191 -16.906 3.812 1 97.75 277 ALA B C 1
ATOM 5757 O O . ALA B 1 277 ? -8.172 -16.672 3.105 1 97.75 277 ALA B O 1
ATOM 5758 N N . GLU B 1 278 ? -7.152 -16.719 5.117 1 95.12 278 GLU B N 1
ATOM 5759 C CA . GLU B 1 278 ? -8.367 -16.328 5.82 1 95.12 278 GLU B CA 1
ATOM 5760 C C . GLU B 1 278 ? -8.719 -14.867 5.527 1 95.12 278 GLU B C 1
ATOM 5762 O O . GLU B 1 278 ? -9.898 -14.5 5.48 1 95.12 278 GLU B O 1
ATOM 5767 N N . ALA B 1 279 ? -7.742 -14.047 5.289 1 94.88 279 ALA B N 1
ATOM 5768 C CA . ALA B 1 279 ? -8 -12.672 4.855 1 94.88 279 ALA B CA 1
ATOM 5769 C C . ALA B 1 279 ? -8.664 -12.648 3.48 1 94.88 279 ALA B C 1
ATOM 5771 O O . ALA B 1 279 ? -9.602 -11.883 3.254 1 94.88 279 ALA B O 1
ATOM 5772 N N . ILE B 1 280 ? -8.164 -13.469 2.545 1 98.06 280 ILE B N 1
ATOM 5773 C CA . ILE B 1 280 ? -8.727 -13.57 1.204 1 98.06 280 ILE B CA 1
ATOM 5774 C C . ILE B 1 280 ? -10.148 -14.125 1.287 1 98.06 280 ILE B C 1
ATOM 5776 O O . ILE B 1 280 ? -11.07 -13.562 0.685 1 98.06 280 ILE B O 1
ATOM 5780 N N . LEU B 1 281 ? -10.32 -15.164 2.127 1 97.81 281 LEU B N 1
ATOM 5781 C CA . LEU B 1 281 ? -11.609 -15.828 2.254 1 97.81 281 LEU B CA 1
ATOM 5782 C C . LEU B 1 281 ? -12.648 -14.891 2.85 1 97.81 281 LEU B C 1
ATOM 5784 O O . LEU B 1 281 ? -13.805 -14.883 2.424 1 97.81 281 LEU B O 1
ATOM 5788 N N . ASP B 1 282 ? -12.234 -14.156 3.807 1 95.31 282 ASP B N 1
ATOM 5789 C CA . ASP B 1 282 ? -13.164 -13.227 4.453 1 95.31 282 ASP B CA 1
ATOM 5790 C C . ASP B 1 282 ? -13.781 -12.273 3.434 1 95.31 282 ASP B C 1
ATOM 5792 O O . ASP B 1 282 ? -14.992 -12.047 3.447 1 95.31 282 ASP B O 1
ATOM 5796 N N . HIS B 1 283 ? -12.953 -11.773 2.57 1 96.12 283 HIS B N 1
ATOM 5797 C CA . HIS B 1 283 ? -13.445 -10.836 1.562 1 96.12 283 HIS B CA 1
ATOM 5798 C C . HIS B 1 283 ? -14.312 -11.555 0.53 1 96.12 283 HIS B C 1
ATOM 5800 O O . HIS B 1 283 ? -15.367 -11.047 0.141 1 96.12 283 HIS B O 1
ATOM 5806 N N . LEU B 1 284 ? -13.883 -12.695 0.032 1 97.62 284 LEU B N 1
ATOM 5807 C CA . LEU B 1 284 ? -14.648 -13.453 -0.955 1 97.62 284 LEU B CA 1
ATOM 5808 C C . LEU B 1 284 ? -16.031 -13.805 -0.42 1 97.62 284 LEU B C 1
ATOM 5810 O O . LEU B 1 284 ? -17.031 -13.633 -1.119 1 97.62 284 LEU B O 1
ATOM 5814 N N . LEU B 1 285 ? -16.078 -14.266 0.833 1 95.75 285 LEU B N 1
ATOM 5815 C CA . LEU B 1 285 ? -17.328 -14.719 1.424 1 95.75 285 LEU B CA 1
ATOM 5816 C C . LEU B 1 285 ? -18.25 -13.539 1.716 1 95.75 285 LEU B C 1
ATOM 5818 O O . LEU B 1 285 ? -19.469 -13.656 1.6 1 95.75 285 LEU B O 1
ATOM 5822 N N . GLU B 1 286 ? -17.641 -12.422 2.072 1 93.75 286 GLU B N 1
ATOM 5823 C CA . GLU B 1 286 ? -18.438 -11.211 2.217 1 93.75 286 GLU B CA 1
ATOM 5824 C C . GLU B 1 286 ? -19.125 -10.836 0.904 1 93.75 286 GLU B C 1
ATOM 5826 O O . GLU B 1 286 ? -20.297 -10.5 0.887 1 93.75 286 GLU B O 1
ATOM 5831 N N . GLN B 1 287 ? -18.344 -10.906 -0.133 1 93.94 287 GLN B N 1
ATOM 5832 C CA . GLN B 1 287 ? -18.891 -10.547 -1.438 1 93.94 287 GLN B CA 1
ATOM 5833 C C . GLN B 1 287 ? -19.953 -11.547 -1.888 1 93.94 287 GLN B C 1
ATOM 5835 O O . GLN B 1 287 ? -20.922 -11.172 -2.551 1 93.94 287 GLN B O 1
ATOM 5840 N N . ALA B 1 288 ? -19.797 -12.742 -1.534 1 93.5 288 ALA B N 1
ATOM 5841 C CA . ALA B 1 288 ? -20.766 -13.781 -1.895 1 93.5 288 ALA B CA 1
ATOM 5842 C C . ALA B 1 288 ? -22.125 -13.508 -1.264 1 93.5 288 ALA B C 1
ATOM 5844 O O . ALA B 1 288 ? -23.156 -13.914 -1.803 1 93.5 288 ALA B O 1
ATOM 5845 N N . CYS B 1 289 ? -22.094 -12.852 -0.203 1 91.06 289 CYS B N 1
ATOM 5846 C CA . CYS B 1 289 ? -23.328 -12.672 0.554 1 91.06 289 CYS B CA 1
ATOM 5847 C C . CYS B 1 289 ? -23.938 -11.305 0.269 1 91.06 289 CYS B C 1
ATOM 5849 O O . CYS B 1 289 ? -25 -10.969 0.818 1 91.06 289 CYS B O 1
ATOM 5851 N N . LYS B 1 290 ? -23.344 -10.539 -0.526 1 87.19 290 LYS B N 1
ATOM 5852 C CA . LYS B 1 290 ? -23.906 -9.258 -0.953 1 87.19 290 LYS B CA 1
ATOM 5853 C C . LYS B 1 290 ? -24.828 -9.43 -2.158 1 87.19 290 LYS B C 1
ATOM 5855 O O . LYS B 1 290 ? -24.672 -10.383 -2.93 1 87.19 290 LYS B O 1
ATOM 5860 N N . PRO B 1 291 ? -25.797 -8.461 -2.246 1 82.62 291 PRO B N 1
ATOM 5861 C CA . PRO B 1 291 ? -26.656 -8.539 -3.434 1 82.62 291 PRO B CA 1
ATOM 5862 C C . PRO B 1 291 ? -25.891 -8.289 -4.73 1 82.62 291 PRO B C 1
ATOM 5864 O O . PRO B 1 291 ? -24.812 -7.68 -4.707 1 82.62 291 PRO B O 1
ATOM 5867 N N . SER B 1 292 ? -26.484 -8.828 -5.773 1 80.38 292 SER B N 1
ATOM 5868 C CA . SER B 1 292 ? -25.875 -8.617 -7.09 1 80.38 292 SER B CA 1
ATOM 5869 C C . SER B 1 292 ? -25.594 -7.137 -7.332 1 80.38 292 SER B C 1
ATOM 5871 O O . SER B 1 292 ? -26.391 -6.277 -6.941 1 80.38 292 SER B O 1
ATOM 5873 N N . TYR B 1 293 ? -24.422 -6.961 -7.867 1 72.31 293 TYR B N 1
ATOM 5874 C CA . TYR B 1 293 ? -24.047 -5.582 -8.164 1 72.31 293 TYR B CA 1
ATOM 5875 C C . TYR B 1 293 ? -24.906 -5.012 -9.281 1 72.31 293 TYR B C 1
ATOM 5877 O O . TYR B 1 293 ? -24.969 -5.582 -10.375 1 72.31 293 TYR B O 1
ATOM 5885 N N . THR B 1 294 ? -25.766 -4.125 -8.938 1 60.91 294 THR B N 1
ATOM 5886 C CA . THR B 1 294 ? -26.562 -3.412 -9.938 1 60.91 294 THR B CA 1
ATOM 5887 C C . THR B 1 294 ? -26.047 -1.988 -10.117 1 60.91 294 THR B C 1
ATOM 5889 O O . THR B 1 294 ? -25.938 -1.232 -9.148 1 60.91 294 THR B O 1
ATOM 5892 N N . PRO B 1 295 ? -25.219 -1.895 -11.25 1 53.94 295 PRO B N 1
ATOM 5893 C CA . PRO B 1 295 ? -24.828 -0.49 -11.398 1 53.94 295 PRO B CA 1
ATOM 5894 C C . PRO B 1 295 ? -25.953 0.476 -11.055 1 53.94 295 PRO B C 1
ATOM 5896 O O . PRO B 1 295 ? -27.125 0.174 -11.289 1 53.94 295 PRO B O 1
ATOM 5899 N N . PRO B 1 296 ? -25.781 1.265 -10.078 1 44.81 296 PRO B N 1
ATOM 5900 C CA . PRO B 1 296 ? -26.891 2.193 -9.836 1 44.81 296 PRO B CA 1
ATOM 5901 C C . PRO B 1 296 ? -27.422 2.826 -11.117 1 44.81 296 PRO B C 1
ATOM 5903 O O . PRO B 1 296 ? -26.688 3.5 -11.836 1 44.81 296 PRO B O 1
ATOM 5906 N N . TYR B 1 297 ? -28.062 2.105 -12 1 37 297 TYR B N 1
ATOM 5907 C CA . TYR B 1 297 ? -28.719 2.785 -13.117 1 37 297 TYR B CA 1
ATOM 5908 C C . TYR B 1 297 ? -29.234 4.152 -12.688 1 37 297 TYR B C 1
ATOM 5910 O O . TYR B 1 297 ? -29.094 5.133 -13.43 1 37 297 TYR B O 1
ATOM 5918 N N . ALA B 1 298 ? -30.266 4.074 -11.781 1 34.47 298 ALA B N 1
ATOM 5919 C CA . ALA B 1 298 ? -31.25 5.156 -11.766 1 34.47 298 ALA B CA 1
ATOM 5920 C C . ALA B 1 298 ? -30.609 6.469 -11.312 1 34.47 298 ALA B C 1
ATOM 5922 O O . ALA B 1 298 ? -31.203 7.539 -11.5 1 34.47 298 ALA B O 1
ATOM 5923 N N . ALA B 1 299 ? -29.844 6.332 -10.258 1 34.25 299 ALA B N 1
ATOM 5924 C CA . ALA B 1 299 ? -29.953 7.609 -9.562 1 34.25 299 ALA B CA 1
ATOM 5925 C C . ALA B 1 299 ? -29.344 8.742 -10.375 1 34.25 299 ALA B C 1
ATOM 5927 O O . ALA B 1 299 ? -29.484 9.914 -10.023 1 34.25 299 ALA B O 1
ATOM 5928 N N . LEU B 1 300 ? -28.047 8.57 -10.867 1 38.34 300 LEU B N 1
ATOM 5929 C CA . LEU B 1 300 ? -27.547 9.922 -11.055 1 38.34 300 LEU B CA 1
ATOM 5930 C C . LEU B 1 300 ? -28.359 10.68 -12.094 1 38.34 300 LEU B C 1
ATOM 5932 O O . LEU B 1 300 ? -27.969 10.758 -13.266 1 38.34 300 LEU B O 1
ATOM 593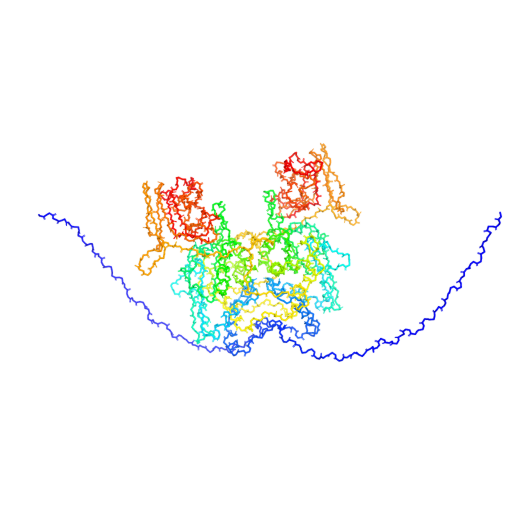6 N N . HIS B 1 301 ? -29.5 10.438 -12.195 1 35.06 301 HIS B N 1
ATOM 5937 C CA . HIS B 1 301 ? -30.047 11.336 -13.203 1 35.06 301 HIS B CA 1
ATOM 5938 C C . HIS B 1 301 ? -29.469 12.742 -13.062 1 35.06 301 HIS B C 1
ATOM 5940 O O . HIS B 1 301 ? -29.203 13.414 -14.062 1 35.06 301 HIS B O 1
ATOM 5946 N N . GLY B 1 302 ? -29.766 13.438 -11.906 1 36.22 302 GLY B N 1
ATOM 5947 C CA . GLY B 1 302 ? -29.656 14.883 -11.93 1 36.22 302 GLY B CA 1
ATOM 5948 C C . GLY B 1 302 ? -28.219 15.375 -11.883 1 36.22 302 GLY B C 1
ATOM 5949 O O . GLY B 1 302 ? -27.953 16.562 -12.031 1 36.22 302 GLY B O 1
ATOM 5950 N N . ALA B 1 303 ? -27.359 14.758 -11.016 1 43.03 303 ALA B N 1
ATOM 5951 C CA . ALA B 1 303 ? -26.062 15.438 -11.008 1 43.03 303 ALA B CA 1
ATOM 5952 C C . ALA B 1 303 ? -25.234 15.062 -12.234 1 43.03 303 ALA B C 1
ATOM 5954 O O . ALA B 1 303 ? -25.406 13.977 -12.789 1 43.03 303 ALA B O 1
ATOM 5955 N N . GLU B 1 304 ? -24.906 16.062 -12.922 1 45.47 304 GLU B N 1
ATOM 5956 C CA . GLU B 1 304 ? -24.156 16.047 -14.172 1 45.47 304 GLU B CA 1
ATOM 5957 C C . GLU B 1 304 ? -23.047 14.984 -14.141 1 45.47 304 GLU B C 1
ATOM 5959 O O . GLU B 1 304 ? -22.609 14.508 -15.188 1 45.47 304 GLU B O 1
ATOM 5964 N N . LEU B 1 305 ? -22.406 14.828 -13.133 1 48.44 305 LEU B N 1
ATOM 5965 C CA . LEU B 1 305 ? -21.438 13.75 -13.18 1 48.44 305 LEU B CA 1
ATOM 5966 C C . LEU B 1 305 ? -22.125 12.391 -13.203 1 48.44 305 LEU B C 1
ATOM 5968 O O . LEU B 1 305 ? -21.484 11.359 -12.969 1 48.44 305 LEU B O 1
ATOM 5972 N N . SER B 1 306 ? -23.438 12.398 -13.336 1 45.78 306 SER B N 1
ATOM 5973 C CA . SER B 1 306 ? -24.375 11.281 -13.273 1 45.78 306 SER B CA 1
ATOM 5974 C C . SER B 1 306 ? -23.984 10.172 -14.234 1 45.78 306 SER B C 1
ATOM 5976 O O . SER B 1 306 ? -24.625 9.125 -14.281 1 45.78 306 SER B O 1
ATOM 5978 N N . ALA B 1 307 ? -23.188 10.5 -15.109 1 51.12 307 ALA B N 1
ATOM 5979 C CA . ALA B 1 307 ? -23.078 9.336 -15.992 1 51.12 307 ALA B CA 1
ATOM 5980 C C . ALA B 1 307 ? -22.422 8.164 -15.273 1 51.12 307 ALA B C 1
ATOM 5982 O O . ALA B 1 307 ? -21.703 8.352 -14.289 1 51.12 307 ALA B O 1
ATOM 5983 N N . GLN B 1 308 ? -23.078 6.922 -15.625 1 54.22 308 GLN B N 1
ATOM 5984 C CA . GLN B 1 308 ? -22.875 5.559 -15.156 1 54.22 308 GLN B CA 1
ATOM 5985 C C . GLN B 1 308 ? -21.406 5.156 -15.266 1 54.22 308 GLN B C 1
ATOM 5987 O O . GLN B 1 308 ? -20.766 5.387 -16.297 1 54.22 308 GLN B O 1
ATOM 5992 N N . LEU B 1 309 ? -20.844 5.18 -14.023 1 66.62 309 LEU B N 1
ATOM 5993 C CA . LEU B 1 309 ? -19.594 4.438 -14.07 1 66.62 309 LEU B CA 1
ATOM 5994 C C . LEU B 1 309 ? -19.844 2.936 -14.07 1 66.62 309 LEU B C 1
ATOM 5996 O O . LEU B 1 309 ? -20.562 2.424 -13.211 1 66.62 309 LEU B O 1
ATOM 6000 N N . ASP B 1 310 ? -19.625 2.275 -15.18 1 76 310 ASP B N 1
ATOM 6001 C CA . ASP B 1 310 ? -19.656 0.822 -15.297 1 76 310 ASP B CA 1
ATOM 6002 C C . ASP B 1 310 ? -18.406 0.188 -14.711 1 76 310 ASP B C 1
ATOM 6004 O O . ASP B 1 310 ? -17.312 0.282 -15.289 1 76 310 ASP B O 1
ATOM 6008 N N . PRO B 1 311 ? -18.594 -0.439 -13.539 1 78.31 311 PRO B N 1
ATOM 6009 C CA . PRO B 1 311 ? -17.391 -1.026 -12.922 1 78.31 311 PRO B CA 1
ATOM 6010 C C . PRO B 1 311 ? -16.828 -2.193 -13.727 1 78.31 311 PRO B C 1
ATOM 6012 O O . PRO B 1 311 ? -15.719 -2.66 -13.438 1 78.31 311 PRO B O 1
ATOM 6015 N N . PHE B 1 312 ? -17.547 -2.641 -14.695 1 84.56 312 PHE B N 1
ATOM 6016 C CA . PHE B 1 312 ? -17.109 -3.791 -15.469 1 84.56 312 PHE B CA 1
ATOM 6017 C C . PHE B 1 312 ? -16.391 -3.342 -16.734 1 84.56 312 PHE B C 1
ATOM 6019 O O . PHE B 1 312 ? -15.742 -4.148 -17.406 1 84.56 312 PHE B O 1
ATOM 6026 N N . ALA B 1 313 ? -16.531 -2.062 -17.047 1 82.62 313 ALA B N 1
ATOM 6027 C CA . ALA B 1 313 ? -15.867 -1.54 -18.25 1 82.62 313 ALA B CA 1
ATOM 6028 C C . ALA B 1 313 ? -14.375 -1.339 -18 1 82.62 313 ALA B C 1
ATOM 6030 O O . ALA B 1 313 ? -13.969 -0.923 -16.906 1 82.62 313 ALA B O 1
ATOM 6031 N N . LEU B 1 314 ? -13.609 -1.675 -18.969 1 86.88 314 LEU B N 1
ATOM 6032 C CA . LEU B 1 314 ? -12.188 -1.345 -18.922 1 86.88 314 LEU B CA 1
ATOM 6033 C C . LEU B 1 314 ? -11.961 0.113 -19.312 1 86.88 314 LEU B C 1
ATOM 6035 O O . LEU B 1 314 ? -12.508 0.592 -20.297 1 86.88 314 LEU B O 1
ATOM 6039 N N . PRO B 1 315 ? -11.219 0.858 -18.516 1 86 315 PRO B N 1
ATOM 6040 C CA . PRO B 1 315 ? -10.898 2.219 -18.953 1 86 315 PRO B CA 1
ATOM 6041 C C . PRO B 1 315 ? -10.219 2.254 -20.312 1 86 315 PRO B C 1
ATOM 6043 O O . PRO B 1 315 ? -9.328 1.448 -20.594 1 86 315 PRO B O 1
ATOM 6046 N N . PRO B 1 316 ? -10.633 3.166 -21.125 1 84.06 316 PRO B N 1
ATOM 6047 C CA . PRO B 1 316 ? -10.047 3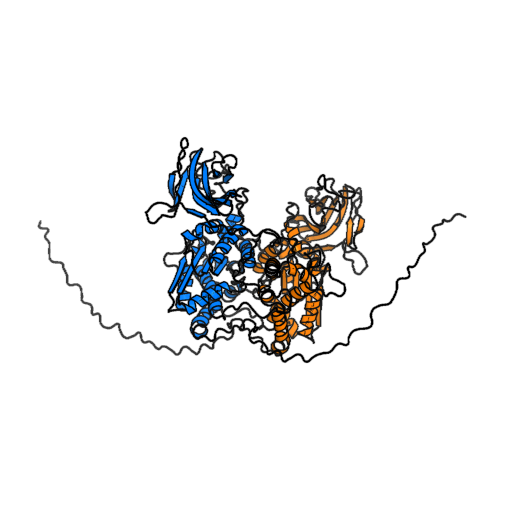.213 -22.469 1 84.06 316 PRO B CA 1
ATOM 6048 C C . PRO B 1 316 ? -8.57 3.607 -22.453 1 84.06 316 PRO B C 1
ATOM 6050 O O . PRO B 1 316 ? -7.805 3.191 -23.328 1 84.06 316 PRO B O 1
ATOM 6053 N N . LEU B 1 317 ? -8.258 4.438 -21.469 1 87.75 317 LEU B N 1
ATOM 6054 C CA . LEU B 1 317 ? -6.875 4.898 -21.375 1 87.75 317 LEU B CA 1
ATOM 6055 C C . LEU B 1 317 ? -6.109 4.113 -20.312 1 87.75 317 LEU B C 1
ATOM 6057 O O . LEU B 1 317 ? -6.695 3.646 -19.328 1 87.75 317 LEU B O 1
ATOM 6061 N N . ARG B 1 318 ? -4.785 4.051 -20.578 1 88.5 318 ARG B N 1
ATOM 6062 C CA . ARG B 1 318 ? -3.895 3.477 -19.578 1 88.5 318 ARG B CA 1
ATOM 6063 C C . ARG B 1 318 ? -3.438 4.535 -18.578 1 88.5 318 ARG B C 1
ATOM 6065 O O . ARG B 1 318 ? -3.623 5.73 -18.812 1 88.5 318 ARG B O 1
ATOM 6072 N N . ILE B 1 319 ? -2.918 4.164 -17.453 1 88.94 319 ILE B N 1
ATOM 6073 C CA . ILE B 1 319 ? -2.621 4.984 -16.281 1 88.94 319 ILE B CA 1
ATOM 6074 C C . ILE B 1 319 ? -1.683 6.121 -16.672 1 88.94 319 ILE B C 1
ATOM 6076 O O . ILE B 1 319 ? -1.785 7.23 -16.141 1 88.94 319 ILE B O 1
ATOM 6080 N N . ARG B 1 320 ? -0.771 5.91 -17.625 1 86.31 320 ARG B N 1
ATOM 6081 C CA . ARG B 1 320 ? 0.238 6.914 -17.953 1 86.31 320 ARG B CA 1
ATOM 6082 C C . ARG B 1 320 ? -0.224 7.805 -19.094 1 86.31 320 ARG B C 1
ATOM 6084 O O . ARG B 1 320 ? 0.481 8.734 -19.484 1 86.31 320 ARG B O 1
ATOM 6091 N N . GLN B 1 321 ? -1.412 7.527 -19.609 1 84 321 GLN B N 1
ATOM 6092 C CA . GLN B 1 321 ? -1.967 8.367 -20.672 1 84 321 GLN B CA 1
ATOM 6093 C C . GLN B 1 321 ? -2.717 9.562 -20.078 1 84 321 GLN B C 1
ATOM 6095 O O . GLN B 1 321 ? -3.158 9.523 -18.938 1 84 321 GLN B O 1
ATOM 6100 N N . ARG B 1 322 ? -2.732 10.578 -20.859 1 83.25 322 ARG B N 1
ATOM 6101 C CA . ARG B 1 322 ? -3.455 11.789 -20.484 1 83.25 322 ARG B CA 1
ATOM 6102 C C . ARG B 1 322 ? -4.785 11.875 -21.234 1 83.25 322 ARG B C 1
ATOM 6104 O O . ARG B 1 322 ? -4.945 11.289 -22.312 1 83.25 322 ARG B O 1
ATOM 6111 N N . LEU B 1 323 ? -5.676 12.578 -20.562 1 83.12 323 LEU B N 1
ATOM 6112 C CA . LEU B 1 323 ? -6.938 12.812 -21.266 1 83.12 323 LEU B CA 1
ATOM 6113 C C . LEU B 1 323 ? -6.695 13.484 -22.609 1 83.12 323 LEU B C 1
ATOM 6115 O O . LEU B 1 323 ? -5.895 14.414 -22.719 1 83.12 323 LEU B O 1
ATOM 6119 N N . GLY B 1 324 ? -7.328 12.953 -23.625 1 79.81 324 GLY B N 1
ATOM 6120 C CA . GLY B 1 324 ? -7.129 13.445 -24.969 1 79.81 324 GLY B CA 1
ATOM 6121 C C . GLY B 1 324 ? -6.223 12.562 -25.797 1 79.81 324 GLY B C 1
ATOM 6122 O O . GLY B 1 324 ? -6.238 12.625 -27.031 1 79.81 324 GLY B O 1
ATOM 6123 N N . ASP B 1 325 ? -5.414 11.758 -25.078 1 84.06 325 ASP B N 1
ATOM 6124 C CA . ASP B 1 325 ? -4.625 10.781 -25.828 1 84.06 325 ASP B CA 1
ATOM 6125 C C . ASP B 1 325 ? -5.531 9.758 -26.516 1 84.06 325 ASP B C 1
ATOM 6127 O O . ASP B 1 325 ? -6.617 9.453 -26.016 1 84.06 325 ASP B O 1
ATOM 6131 N N . PRO B 1 326 ? -5.094 9.352 -27.656 1 84.25 326 PRO B N 1
ATOM 6132 C CA . PRO B 1 326 ? -5.844 8.234 -28.234 1 84.25 326 PRO B CA 1
ATOM 6133 C C . PRO B 1 326 ? -5.703 6.949 -27.422 1 84.25 326 PRO B C 1
ATOM 6135 O O . PRO B 1 326 ? -4.637 6.68 -26.875 1 84.25 326 PRO B O 1
ATOM 6138 N N . PRO B 1 327 ? -6.91 6.266 -27.328 1 81.62 327 PRO B N 1
ATOM 6139 C CA . PRO B 1 327 ? -6.781 4.98 -26.625 1 81.62 327 PRO B CA 1
ATOM 6140 C C . PRO B 1 327 ? -5.758 4.059 -27.281 1 81.62 327 PRO B C 1
ATOM 6142 O O . PRO B 1 327 ? -5.621 4.051 -28.516 1 81.62 327 PRO B O 1
ATOM 6145 N N . LEU B 1 328 ? -5.07 3.395 -26.406 1 76.06 328 LEU B N 1
ATOM 6146 C CA . LEU B 1 328 ? -4.109 2.412 -26.891 1 76.06 328 LEU B CA 1
ATOM 6147 C C . LEU B 1 328 ? -4.766 1.045 -27.062 1 76.06 328 LEU B C 1
ATOM 6149 O O . LEU B 1 328 ? -5.617 0.662 -26.25 1 76.06 328 LEU B O 1
ATOM 6153 N N . ALA B 1 329 ? -4.516 0.441 -28.234 1 75.81 329 ALA B N 1
ATOM 6154 C CA . ALA B 1 329 ? -4.98 -0.931 -28.422 1 75.81 329 ALA B CA 1
ATOM 6155 C C . ALA B 1 329 ? -4.504 -1.834 -27.281 1 75.81 329 ALA B C 1
ATOM 6157 O O . ALA B 1 329 ? -3.48 -1.559 -26.656 1 75.81 329 ALA B O 1
ATOM 6158 N N . ASP B 1 330 ? -5.41 -2.83 -26.906 1 81.88 330 ASP B N 1
ATOM 6159 C CA . ASP B 1 330 ? -5.02 -3.85 -25.938 1 81.88 330 ASP B CA 1
ATOM 6160 C C . ASP B 1 330 ? -4.195 -4.953 -26.609 1 81.88 330 ASP B C 1
ATOM 6162 O O . ASP B 1 330 ? -4.75 -5.855 -27.234 1 81.88 330 ASP B O 1
ATOM 6166 N N . PRO B 1 331 ? -2.959 -4.824 -26.422 1 82.06 331 PRO B N 1
ATOM 6167 C CA . PRO B 1 331 ? -2.129 -5.816 -27.109 1 82.06 331 PRO B CA 1
ATOM 6168 C C . PRO B 1 331 ? -2.311 -7.227 -26.562 1 82.06 331 PRO B C 1
ATOM 6170 O O . PRO B 1 331 ? -2.695 -7.391 -25.391 1 82.06 331 PRO B O 1
ATOM 6173 N N . ASP B 1 332 ? -2.209 -8.227 -27.469 1 87.94 332 ASP B N 1
ATOM 6174 C CA . ASP B 1 332 ? -2.18 -9.617 -27.031 1 87.94 332 ASP B CA 1
ATOM 6175 C C . ASP B 1 332 ? -0.822 -9.984 -26.438 1 87.94 332 ASP B C 1
ATOM 6177 O O . ASP B 1 332 ? 0.22 -9.578 -26.953 1 87.94 332 ASP B O 1
ATOM 6181 N N . ALA B 1 333 ? -0.944 -10.711 -25.359 1 91.31 333 ALA B N 1
ATOM 6182 C CA . ALA B 1 333 ? 0.3 -11.18 -24.75 1 91.31 333 ALA B CA 1
ATOM 6183 C C . ALA B 1 333 ? 0.895 -12.344 -25.547 1 91.31 333 ALA B C 1
ATOM 6185 O O . ALA B 1 333 ? 0.164 -13.211 -26.031 1 91.31 333 ALA B O 1
ATOM 6186 N N . PHE B 1 334 ? 2.139 -12.266 -25.812 1 95.38 334 PHE B N 1
ATOM 6187 C CA . PHE B 1 334 ? 2.912 -13.352 -26.406 1 95.38 334 PHE B CA 1
ATOM 6188 C C . PHE B 1 334 ? 3.998 -13.828 -25.453 1 95.38 334 PHE B C 1
ATOM 6190 O O . PHE B 1 334 ? 4.734 -13.023 -24.891 1 95.38 334 PHE B O 1
ATOM 6197 N N . CYS B 1 335 ? 3.99 -15.117 -25.281 1 97.62 335 CYS B N 1
ATOM 6198 C CA . CYS B 1 335 ? 5.031 -15.719 -24.453 1 97.62 335 CYS B CA 1
ATOM 6199 C C . CYS B 1 335 ? 5.391 -17.109 -24.969 1 97.62 335 CYS B C 1
ATOM 6201 O O . CYS B 1 335 ? 4.523 -17.984 -25.078 1 97.62 335 CYS B O 1
ATOM 6203 N N . LYS B 1 336 ? 6.594 -17.328 -25.312 1 98.06 336 LYS B N 1
ATOM 6204 C CA . LYS B 1 336 ? 7.188 -18.656 -25.516 1 98.06 336 LYS B CA 1
ATOM 6205 C C . LYS B 1 336 ? 8.297 -18.922 -24.5 1 98.06 336 LYS B C 1
ATOM 6207 O O . LYS B 1 336 ? 9.242 -18.125 -24.391 1 98.06 336 LYS B O 1
ATOM 6212 N N . SER B 1 337 ? 8.125 -19.938 -23.844 1 97.44 337 SER B N 1
ATOM 6213 C CA . SER B 1 337 ? 9.023 -20.203 -22.734 1 97.44 337 SER B CA 1
ATOM 6214 C C . SER B 1 337 ? 9.859 -21.453 -23 1 97.44 337 SER B C 1
ATOM 6216 O O . SER B 1 337 ? 9.383 -22.406 -23.625 1 97.44 337 SER B O 1
ATOM 6218 N N . SER B 1 338 ? 11.102 -21.406 -22.391 1 96.56 338 SER B N 1
ATOM 6219 C CA . SER B 1 338 ? 11.992 -22.578 -22.406 1 96.56 338 SER B CA 1
ATOM 6220 C C . SER B 1 338 ? 11.484 -23.672 -21.469 1 96.56 338 SER B C 1
ATOM 6222 O O . SER B 1 338 ? 11.953 -24.797 -21.531 1 96.56 338 SER B O 1
ATOM 6224 N N . ASN B 1 339 ? 10.484 -23.312 -20.75 1 94.31 339 ASN B N 1
ATOM 6225 C CA . ASN B 1 339 ? 10.062 -24.234 -19.688 1 94.31 339 ASN B CA 1
ATOM 6226 C C . ASN B 1 339 ? 8.672 -24.797 -19.969 1 94.31 339 ASN B C 1
ATOM 6228 O O . ASN B 1 339 ? 8.031 -25.359 -19.062 1 94.31 339 ASN B O 1
ATOM 6232 N N . VAL B 1 340 ? 8.18 -24.656 -21.156 1 94.62 340 VAL B N 1
ATOM 6233 C CA . VAL B 1 340 ? 6.887 -25.203 -21.547 1 94.62 340 VAL B CA 1
ATOM 6234 C C . VAL B 1 340 ? 7.062 -26.188 -22.688 1 94.62 340 VAL B C 1
ATOM 6236 O O . VAL B 1 340 ? 7.652 -25.859 -23.719 1 94.62 340 VAL B O 1
ATOM 6239 N N . GLN B 1 341 ? 6.57 -27.328 -22.484 1 92.75 341 GLN B N 1
ATOM 6240 C CA . GLN B 1 341 ? 6.562 -28.344 -23.531 1 92.75 341 GLN B CA 1
ATOM 6241 C C . GLN B 1 341 ? 5.184 -28.469 -24.172 1 92.75 341 GLN B C 1
ATOM 6243 O O . GLN B 1 341 ? 4.164 -28.406 -23.484 1 92.75 341 GLN B O 1
ATOM 6248 N N . LEU B 1 342 ? 5.211 -28.594 -25.469 1 92.31 342 LEU B N 1
ATOM 6249 C CA . LEU B 1 342 ? 3.986 -28.797 -26.234 1 92.31 342 LEU B CA 1
ATOM 6250 C C . LEU B 1 342 ? 3.514 -30.234 -26.141 1 92.31 342 LEU B C 1
ATOM 6252 O O . LEU B 1 342 ? 4.258 -31.109 -25.703 1 92.31 342 LEU B O 1
ATOM 6256 N N . PRO B 1 343 ? 2.256 -30.484 -26.484 1 91.31 343 PRO B N 1
ATOM 6257 C CA . PRO B 1 343 ? 1.712 -31.844 -26.375 1 91.31 343 PRO B CA 1
ATOM 6258 C C . PRO B 1 343 ? 2.512 -32.875 -27.188 1 91.31 343 PRO B C 1
ATOM 6260 O O . PRO B 1 343 ? 2.572 -34.031 -26.812 1 91.31 343 PRO B O 1
ATOM 6263 N N . ASP B 1 344 ? 3.117 -32.469 -28.219 1 93.81 344 ASP B N 1
ATOM 6264 C CA . ASP B 1 344 ? 3.871 -33.406 -29.078 1 93.81 344 ASP B CA 1
ATOM 6265 C C . ASP B 1 344 ? 5.273 -33.625 -28.516 1 93.81 344 ASP B C 1
ATOM 6267 O O . ASP B 1 344 ? 6.078 -34.344 -29.141 1 93.81 344 ASP B O 1
ATOM 6271 N N . GLY B 1 345 ? 5.566 -33.031 -27.375 1 90.5 345 GLY B N 1
ATOM 6272 C CA . GLY B 1 345 ? 6.836 -33.25 -26.703 1 90.5 345 GLY B CA 1
ATOM 6273 C C . GLY B 1 345 ? 7.891 -32.219 -27.031 1 90.5 345 GLY B C 1
ATOM 6274 O O . GLY B 1 345 ? 8.93 -32.156 -26.375 1 90.5 345 GLY B O 1
ATOM 6275 N N . THR B 1 346 ? 7.582 -31.375 -28 1 92 346 THR B N 1
ATOM 6276 C CA . THR B 1 346 ? 8.547 -30.328 -28.344 1 92 346 THR B CA 1
ATOM 6277 C C . THR B 1 346 ? 8.438 -29.156 -27.391 1 92 346 THR B C 1
ATOM 6279 O O . THR B 1 346 ? 7.445 -29.016 -26.672 1 92 346 THR B O 1
ATOM 6282 N N . TRP B 1 347 ? 9.531 -28.438 -27.328 1 93.94 347 TRP B N 1
ATOM 6283 C CA . TRP B 1 347 ? 9.555 -27.25 -26.469 1 93.94 347 TRP B CA 1
ATOM 6284 C C . TRP B 1 347 ? 8.953 -26.047 -27.203 1 93.94 347 TRP B C 1
ATOM 6286 O O . TRP B 1 347 ? 9.125 -25.891 -28.406 1 93.94 347 TRP B O 1
ATOM 6296 N N . GLN B 1 348 ? 8.219 -25.234 -26.5 1 95.56 348 GLN B N 1
ATOM 6297 C CA . GLN B 1 348 ? 7.516 -24.078 -27.047 1 95.56 348 GLN B CA 1
ATOM 6298 C C . GLN B 1 348 ? 8.5 -23.062 -27.625 1 95.56 348 GLN B C 1
ATOM 6300 O O . GLN B 1 348 ? 8.266 -22.484 -28.688 1 95.56 348 GLN B O 1
ATOM 6305 N N . LEU B 1 349 ? 9.617 -22.844 -26.844 1 97.19 349 LEU B N 1
ATOM 6306 C CA . LEU B 1 349 ? 10.625 -21.906 -27.328 1 97.19 349 LEU B CA 1
ATOM 6307 C C . LEU B 1 349 ? 11.734 -22.641 -28.062 1 97.19 349 LEU B C 1
ATOM 6309 O O . LEU B 1 349 ? 12.484 -23.406 -27.469 1 97.19 349 LEU B O 1
ATOM 6313 N N . GLU B 1 350 ? 11.758 -22.391 -29.344 1 95.94 350 GLU B N 1
ATOM 6314 C CA . GLU B 1 350 ? 12.797 -22.969 -30.188 1 95.94 350 GLU B CA 1
ATOM 6315 C C . GLU B 1 350 ? 13.594 -21.891 -30.906 1 95.94 350 GLU B C 1
ATOM 6317 O O . GLU B 1 350 ? 13.008 -21.031 -31.578 1 95.94 350 GLU B O 1
ATOM 6322 N N . GLY B 1 351 ? 14.781 -21.969 -30.75 1 95.88 351 GLY B N 1
ATOM 6323 C CA . GLY B 1 351 ? 15.688 -21.062 -31.422 1 95.88 351 GLY B CA 1
ATOM 6324 C C . GLY B 1 351 ? 16.406 -21.688 -32.594 1 95.88 351 GLY B C 1
ATOM 6325 O O . GLY B 1 351 ? 16.531 -22.906 -32.688 1 95.88 351 GLY B O 1
ATOM 6326 N N . GLU B 1 352 ? 16.891 -20.75 -33.5 1 96.38 352 GLU B N 1
ATOM 6327 C CA . GLU B 1 352 ? 17.672 -21.156 -34.656 1 96.38 352 GLU B CA 1
ATOM 6328 C C . GLU B 1 352 ? 19.125 -20.734 -34.531 1 96.38 352 GLU B C 1
ATOM 6330 O O . GLU B 1 352 ? 19.422 -19.641 -34.031 1 96.38 352 GLU B O 1
ATOM 6335 N N . THR B 1 353 ? 19.844 -21.609 -34.906 1 92.88 353 THR B N 1
ATOM 6336 C CA . THR B 1 353 ? 21.266 -21.281 -34.969 1 92.88 353 THR B CA 1
ATOM 6337 C C . THR B 1 353 ? 21.547 -20.344 -36.125 1 92.88 353 THR B C 1
ATOM 6339 O O . THR B 1 353 ? 20.828 -20.344 -37.125 1 92.88 353 THR B O 1
ATOM 6342 N N . VAL B 1 354 ? 22.5 -19.609 -36 1 94.94 354 VAL B N 1
ATOM 6343 C CA . VAL B 1 354 ? 22.938 -18.672 -37.062 1 94.94 354 VAL B CA 1
ATOM 6344 C C . VAL B 1 354 ? 24.281 -19.125 -37.594 1 94.94 354 VAL B C 1
ATOM 6346 O O . VAL B 1 354 ? 25.25 -19.266 -36.875 1 94.94 354 VAL B O 1
ATOM 6349 N N . GLU B 1 355 ? 24.25 -19.188 -38.844 1 93.88 355 GLU B N 1
ATOM 6350 C CA . GLU B 1 355 ? 25.5 -19.594 -39.5 1 93.88 355 GLU B CA 1
ATOM 6351 C C . GLU B 1 355 ? 26.625 -18.609 -39.188 1 93.88 355 GLU B C 1
ATOM 6353 O O . GLU B 1 355 ? 26.422 -17.391 -39.219 1 93.88 355 GLU B O 1
ATOM 6358 N N . GLY B 1 356 ? 27.672 -19.219 -38.875 1 93.75 356 GLY B N 1
ATOM 6359 C CA . GLY B 1 356 ? 28.844 -18.406 -38.656 1 93.75 356 GLY B CA 1
ATOM 6360 C C . GLY B 1 356 ? 28.969 -17.938 -37.219 1 93.75 356 GLY B C 1
ATOM 6361 O O . GLY B 1 356 ? 29.953 -17.312 -36.844 1 93.75 356 GLY B O 1
ATOM 6362 N N . HIS B 1 357 ? 28.125 -18.203 -36.406 1 96.12 357 HIS B N 1
ATOM 6363 C CA . HIS B 1 357 ? 28.156 -17.828 -35 1 96.12 357 HIS B CA 1
ATOM 6364 C C . HIS B 1 357 ? 28.031 -19.047 -34.094 1 96.12 357 HIS B C 1
ATOM 6366 O O . HIS B 1 357 ? 27.328 -20 -34.406 1 96.12 357 HIS B O 1
ATOM 6372 N N . PRO B 1 358 ? 28.75 -19.047 -33 1 97.69 358 PRO B N 1
ATOM 6373 C CA . PRO B 1 358 ? 28.5 -20.125 -32.031 1 97.69 358 PRO B CA 1
ATOM 6374 C C . PRO B 1 358 ? 27.031 -20.203 -31.625 1 97.69 358 PRO B C 1
ATOM 6376 O O . PRO B 1 358 ? 26.359 -19.188 -31.547 1 97.69 358 PRO B O 1
ATOM 6379 N N . PRO B 1 359 ? 26.703 -21.312 -31.406 1 97.06 359 PRO B N 1
ATOM 6380 C CA . PRO B 1 359 ? 25.266 -21.5 -31.156 1 97.06 359 PRO B CA 1
ATOM 6381 C C . PRO B 1 359 ? 24.906 -21.328 -29.672 1 97.06 359 PRO B C 1
ATOM 6383 O O . PRO B 1 359 ? 25.766 -21.438 -28.812 1 97.06 359 PRO B O 1
ATOM 6386 N N . PHE B 1 360 ? 23.656 -21.047 -29.453 1 98 360 PHE B N 1
ATOM 6387 C CA . PHE B 1 360 ? 23.031 -21.281 -28.156 1 98 360 PHE B CA 1
ATOM 6388 C C . PHE B 1 360 ? 22.609 -22.734 -28 1 98 360 PHE B C 1
ATOM 6390 O O . PHE B 1 360 ? 22.344 -23.422 -29 1 98 360 PHE B O 1
ATOM 6397 N N . GLU B 1 361 ? 22.609 -23.156 -26.766 1 96 361 GLU B N 1
ATOM 6398 C CA . GLU B 1 361 ? 22.156 -24.516 -26.469 1 96 361 GLU B CA 1
ATOM 6399 C C . GLU B 1 361 ? 21.062 -24.516 -25.406 1 96 361 GLU B C 1
ATOM 6401 O O . GLU B 1 361 ? 21 -23.609 -24.562 1 96 361 GLU B O 1
ATOM 6406 N N . LYS B 1 362 ? 20.266 -25.547 -25.422 1 95.44 362 LYS B N 1
ATOM 6407 C CA . LYS B 1 362 ? 19.297 -25.766 -24.344 1 95.44 362 LYS B CA 1
ATOM 6408 C C . LYS B 1 362 ? 19.953 -26.469 -23.156 1 95.44 362 LYS B C 1
ATOM 6410 O O . LYS B 1 362 ? 20.547 -27.531 -23.312 1 95.44 362 LYS B O 1
ATOM 6415 N N . ILE B 1 363 ? 19.812 -25.766 -22 1 95.5 363 ILE B N 1
ATOM 6416 C CA . ILE B 1 363 ? 20.375 -26.375 -20.797 1 95.5 363 ILE B CA 1
ATOM 6417 C C . ILE B 1 363 ? 19.328 -26.453 -19.703 1 95.5 363 ILE B C 1
ATOM 6419 O O . ILE B 1 363 ? 18.281 -25.797 -19.781 1 95.5 363 ILE B O 1
ATOM 6423 N N . VAL B 1 364 ? 19.594 -27.359 -18.828 1 93 364 VAL B N 1
ATOM 6424 C CA . VAL B 1 364 ? 18.781 -27.469 -17.625 1 93 364 VAL B CA 1
ATOM 6425 C C . VAL B 1 364 ? 19.609 -27.109 -16.391 1 93 364 VAL B C 1
ATOM 6427 O O . VAL B 1 364 ? 20.719 -27.625 -16.219 1 93 364 VAL B O 1
ATOM 6430 N N . TRP B 1 365 ? 19.156 -26.094 -15.633 1 86.62 365 TRP B N 1
ATOM 6431 C CA . TRP B 1 365 ? 19.781 -25.688 -14.383 1 86.62 365 TRP B CA 1
ATOM 6432 C C . TRP B 1 365 ? 18.75 -25.484 -13.289 1 86.62 365 TRP B C 1
ATOM 6434 O O . TRP B 1 365 ? 17.812 -24.703 -13.438 1 86.62 365 TRP B O 1
ATOM 6444 N N . HIS B 1 366 ? 18.875 -26.172 -12.227 1 80.19 366 HIS B N 1
ATOM 6445 C CA . HIS B 1 366 ? 17.969 -26.156 -11.078 1 80.19 366 HIS B CA 1
ATOM 6446 C C . HIS B 1 366 ? 16.531 -26.391 -11.508 1 80.19 366 HIS B C 1
ATOM 6448 O O . HIS B 1 366 ? 15.641 -25.594 -11.18 1 80.19 366 HIS B O 1
ATOM 6454 N N . ASP B 1 367 ? 16.375 -27.406 -12.32 1 79.19 367 ASP B N 1
ATOM 6455 C CA . ASP B 1 367 ? 15.086 -27.906 -12.766 1 79.19 367 ASP B CA 1
ATOM 6456 C C . ASP B 1 367 ? 14.359 -26.875 -13.633 1 79.19 367 ASP B C 1
ATOM 6458 O O . ASP B 1 367 ? 13.133 -26.891 -13.727 1 79.19 367 ASP B O 1
ATOM 6462 N N . LYS B 1 368 ? 15.148 -25.969 -14.227 1 89.38 368 LYS B N 1
ATOM 6463 C CA . LYS B 1 368 ? 14.633 -25 -15.188 1 89.38 368 LYS B CA 1
ATOM 6464 C C . LYS B 1 368 ? 15.398 -25.062 -16.5 1 89.38 368 LYS B C 1
ATOM 6466 O O . LYS B 1 368 ? 16.609 -25.297 -16.516 1 89.38 368 LYS B O 1
ATOM 6471 N N . HIS B 1 369 ? 14.688 -24.922 -17.484 1 94.38 369 HIS B N 1
ATOM 6472 C CA . HIS B 1 369 ? 15.273 -24.953 -18.828 1 94.38 369 HIS B CA 1
ATOM 6473 C C . HIS B 1 369 ? 15.617 -23.547 -19.312 1 94.38 369 HIS B C 1
ATOM 6475 O O . HIS B 1 369 ? 14.883 -22.594 -19.047 1 94.38 369 HIS B O 1
ATOM 6481 N N . TYR B 1 370 ? 16.734 -23.453 -20.047 1 96.5 370 TYR B N 1
ATOM 6482 C CA . TYR B 1 370 ? 17.203 -22.188 -20.594 1 96.5 370 TYR B CA 1
ATOM 6483 C C . TYR B 1 370 ? 17.766 -22.391 -22 1 96.5 370 TYR B C 1
ATOM 6485 O O . TYR B 1 370 ? 18.266 -23.469 -22.328 1 96.5 370 TYR B O 1
ATOM 6493 N N . TRP B 1 371 ? 17.688 -21.406 -22.812 1 97.88 371 TRP B N 1
ATOM 6494 C CA . TRP B 1 371 ? 18.672 -21.203 -23.875 1 97.88 371 TRP B CA 1
ATOM 6495 C C . TRP B 1 371 ? 19.891 -20.453 -23.359 1 97.88 371 TRP B C 1
ATOM 6497 O O . TRP B 1 371 ? 19.766 -19.391 -22.75 1 97.88 371 TRP B O 1
ATOM 6507 N N . ALA B 1 372 ? 20.969 -21.047 -23.625 1 97.75 372 ALA B N 1
ATOM 6508 C CA . ALA B 1 372 ? 22.156 -20.5 -22.953 1 97.75 372 ALA B CA 1
ATOM 6509 C C . ALA B 1 372 ? 23.359 -20.5 -23.891 1 97.75 372 ALA B C 1
ATOM 6511 O O . ALA B 1 372 ? 23.438 -21.328 -24.812 1 97.75 372 ALA B O 1
ATOM 6512 N N . ALA B 1 373 ? 24.234 -19.562 -23.75 1 97.62 373 ALA B N 1
ATOM 6513 C CA . ALA B 1 373 ? 25.562 -19.453 -24.359 1 97.62 373 ALA B CA 1
ATOM 6514 C C . ALA B 1 373 ? 26.5 -18.641 -23.5 1 97.62 373 ALA B C 1
ATOM 6516 O O . ALA B 1 373 ? 26.062 -17.859 -22.641 1 97.62 373 ALA B O 1
ATOM 6517 N N . GLU B 1 374 ? 27.625 -18.875 -23.609 1 94.06 374 GLU B N 1
ATOM 6518 C CA . GLU B 1 374 ? 28.609 -18.078 -22.875 1 94.06 374 GLU B CA 1
ATOM 6519 C C . GLU B 1 374 ? 29.734 -17.625 -23.781 1 94.06 374 GLU B C 1
ATOM 6521 O O . GLU B 1 374 ? 30.531 -16.75 -23.406 1 94.06 374 GLU B O 1
ATOM 6526 N N . GLU B 1 375 ? 29.812 -18.219 -24.953 1 96 375 GLU B N 1
ATOM 6527 C CA . GLU B 1 375 ? 30.812 -17.734 -25.906 1 96 375 GLU B CA 1
ATOM 6528 C C . GLU B 1 375 ? 30.422 -16.391 -26.484 1 96 375 GLU B C 1
ATOM 6530 O O . GLU B 1 375 ? 29.312 -16.234 -27.016 1 96 375 GLU B O 1
ATOM 6535 N N . ILE B 1 376 ? 31.266 -15.508 -26.484 1 95.06 376 ILE B N 1
ATOM 6536 C CA . ILE B 1 376 ? 31.047 -14.18 -27.047 1 95.06 376 ILE B CA 1
ATOM 6537 C C . ILE B 1 376 ? 30.719 -14.289 -28.531 1 95.06 376 ILE B C 1
ATOM 6539 O O . ILE B 1 376 ? 31.391 -15.023 -29.266 1 95.06 376 ILE B O 1
ATOM 6543 N N . GLY B 1 377 ? 29.672 -13.656 -28.906 1 97.31 377 GLY B N 1
ATOM 6544 C CA . GLY B 1 377 ? 29.281 -13.68 -30.312 1 97.31 377 GLY B CA 1
ATOM 6545 C C . GLY B 1 377 ? 28.297 -14.773 -30.625 1 97.31 377 GLY B C 1
ATOM 6546 O O . GLY B 1 377 ? 27.734 -14.805 -31.734 1 97.31 377 GLY B O 1
ATOM 6547 N N . ALA B 1 378 ? 28.125 -15.586 -29.703 1 97.88 378 ALA B N 1
ATOM 6548 C CA . ALA B 1 378 ? 27.078 -16.578 -29.922 1 97.88 378 ALA B CA 1
ATOM 6549 C C . ALA B 1 378 ? 25.734 -15.906 -30.219 1 97.88 378 ALA B C 1
ATOM 6551 O O . ALA B 1 378 ? 25.406 -14.875 -29.625 1 97.88 378 ALA B O 1
ATOM 6552 N N . ARG B 1 379 ? 25.016 -16.609 -31.234 1 98.38 379 ARG B N 1
ATOM 6553 C CA . ARG B 1 379 ? 23.766 -16 -31.672 1 98.38 379 ARG B CA 1
ATOM 6554 C C . ARG B 1 379 ? 22.641 -17.016 -31.719 1 98.38 379 ARG B C 1
ATOM 6556 O O . ARG B 1 379 ? 22.875 -18.203 -31.953 1 98.38 379 ARG B O 1
ATOM 6563 N N . VAL B 1 380 ? 21.531 -16.5 -31.469 1 98.5 380 VAL B N 1
ATOM 6564 C CA . VAL B 1 380 ? 20.312 -17.281 -31.625 1 98.5 380 VAL B CA 1
ATOM 6565 C C . VAL B 1 380 ? 19.188 -16.391 -32.188 1 98.5 380 VAL B C 1
ATOM 6567 O O . VAL B 1 380 ? 19.125 -15.211 -31.859 1 98.5 380 VAL B O 1
ATOM 6570 N N . ILE B 1 381 ? 18.438 -17 -33.094 1 98.56 381 ILE B N 1
ATOM 6571 C CA . ILE B 1 381 ? 17.266 -16.312 -33.625 1 98.56 381 ILE B CA 1
ATOM 6572 C C . ILE B 1 381 ? 15.992 -17.031 -33.156 1 98.56 381 ILE B C 1
ATOM 6574 O O . ILE B 1 381 ? 15.875 -18.25 -33.281 1 98.56 381 ILE B O 1
ATOM 6578 N N . PHE B 1 382 ? 15.156 -16.297 -32.562 1 98.56 382 PHE B N 1
ATOM 6579 C CA . PHE B 1 382 ? 13.805 -16.781 -32.25 1 98.56 382 PHE B CA 1
ATOM 6580 C C . PHE B 1 382 ? 12.812 -16.234 -33.281 1 98.56 382 PHE B C 1
ATOM 6582 O O . PHE B 1 382 ? 12.516 -15.031 -33.281 1 98.56 382 PHE B O 1
ATOM 6589 N N . PRO B 1 383 ? 12.305 -17.141 -34.094 1 97.75 383 PRO B N 1
ATOM 6590 C CA . PRO B 1 383 ? 11.383 -16.688 -35.125 1 97.75 383 PRO B CA 1
ATOM 6591 C C . PRO B 1 383 ? 9.938 -16.641 -34.656 1 97.75 383 PRO B C 1
ATOM 6593 O O . PRO B 1 383 ? 9.633 -17.078 -33.562 1 97.75 383 PRO B O 1
ATOM 6596 N N . ASP B 1 384 ? 9.094 -16.016 -35.406 1 97.06 384 ASP B N 1
ATOM 6597 C CA . ASP B 1 384 ? 7.637 -16.047 -35.312 1 97.06 384 ASP B CA 1
ATOM 6598 C C . ASP B 1 384 ? 7.164 -15.508 -33.969 1 97.06 384 ASP B C 1
ATOM 6600 O O . ASP B 1 384 ? 6.359 -16.141 -33.281 1 97.06 384 ASP B O 1
ATOM 6604 N N . VAL B 1 385 ? 7.793 -14.477 -33.562 1 98.12 385 VAL B N 1
ATOM 6605 C CA . VAL B 1 385 ? 7.316 -13.758 -32.375 1 98.12 385 VAL B CA 1
ATOM 6606 C C . VAL B 1 385 ? 6.152 -12.852 -32.75 1 98.12 385 VAL B C 1
ATOM 6608 O O . VAL B 1 385 ? 6.344 -11.844 -33.438 1 98.12 385 VAL B O 1
ATOM 6611 N N . GLU B 1 386 ? 5.016 -13.133 -32.344 1 97.38 386 GLU B N 1
ATOM 6612 C CA . GLU B 1 386 ? 3.828 -12.352 -32.656 1 97.38 386 GLU B CA 1
ATOM 6613 C C . GLU B 1 386 ? 3.729 -11.102 -31.797 1 97.38 386 GLU B C 1
ATOM 6615 O O . GLU B 1 386 ? 3.654 -11.188 -30.578 1 97.38 386 GLU B O 1
ATOM 6620 N N . VAL B 1 387 ? 3.777 -9.984 -32.438 1 95.25 387 VAL B N 1
ATOM 6621 C CA . VAL B 1 387 ? 3.684 -8.688 -31.766 1 95.25 387 VAL B CA 1
ATOM 6622 C C . VAL B 1 387 ? 2.387 -7.992 -32.188 1 95.25 387 VAL B C 1
ATOM 6624 O O . VAL B 1 387 ? 2.059 -7.922 -33.375 1 95.25 387 VAL B O 1
ATOM 6627 N N . SER B 1 388 ? 1.678 -7.477 -31.234 1 92.56 388 SER B N 1
ATOM 6628 C CA . SER B 1 388 ? 0.433 -6.773 -31.531 1 92.56 388 SER B CA 1
ATOM 6629 C C . SER B 1 388 ? 0.473 -5.336 -31.016 1 92.56 388 SER B C 1
ATOM 6631 O O . SER B 1 388 ? -0.19 -4.457 -31.578 1 92.56 388 SER B O 1
ATOM 6633 N N . GLY B 1 389 ? 1.239 -5.082 -29.984 1 89 389 GLY B N 1
ATOM 6634 C CA . GLY B 1 389 ? 1.287 -3.762 -29.391 1 89 389 GLY B CA 1
ATOM 6635 C C . GLY B 1 389 ? 2.639 -3.088 -29.531 1 89 389 GLY B C 1
ATOM 6636 O O . GLY B 1 389 ? 2.893 -2.055 -28.906 1 89 389 GLY B O 1
ATOM 6637 N N . GLY B 1 390 ? 3.494 -3.709 -30.234 1 90.56 390 GLY B N 1
ATOM 6638 C CA . GLY B 1 390 ? 4.75 -3.07 -30.594 1 90.56 390 GLY B CA 1
ATOM 6639 C C . GLY B 1 390 ? 5.902 -3.467 -29.703 1 90.56 390 GLY B C 1
ATOM 6640 O O . GLY B 1 390 ? 7.066 -3.25 -30.047 1 90.56 390 GLY B O 1
ATOM 6641 N N . PHE B 1 391 ? 5.57 -4.113 -28.594 1 91.19 391 PHE B N 1
ATOM 6642 C CA . PHE B 1 391 ? 6.629 -4.445 -27.641 1 91.19 391 PHE B CA 1
ATOM 6643 C C . PHE B 1 391 ? 7.18 -5.84 -27.906 1 91.19 391 PHE B C 1
ATOM 6645 O O . PHE B 1 391 ? 6.418 -6.781 -28.141 1 91.19 391 PHE B O 1
ATOM 6652 N N . LEU B 1 392 ? 8.5 -5.973 -27.891 1 95 392 LEU B N 1
ATOM 6653 C CA . LEU B 1 392 ? 9.242 -7.227 -27.938 1 95 392 LEU B CA 1
ATOM 6654 C C . LEU B 1 392 ? 10.383 -7.23 -26.922 1 95 392 LEU B C 1
ATOM 6656 O O . LEU B 1 392 ? 11.148 -6.27 -26.859 1 95 392 LEU B O 1
ATOM 6660 N N . GLY B 1 393 ? 10.297 -8.273 -26.078 1 94.44 393 GLY B N 1
ATOM 6661 C CA . GLY B 1 393 ? 11.344 -8.367 -25.078 1 94.44 393 GLY B CA 1
ATOM 6662 C C . GLY B 1 393 ? 11.758 -9.797 -24.781 1 94.44 393 GLY B C 1
ATOM 6663 O O . GLY B 1 393 ? 11.297 -10.734 -25.438 1 94.44 393 GLY B O 1
ATOM 6664 N N . LEU B 1 394 ? 12.766 -9.867 -23.938 1 94.56 394 LEU B N 1
ATOM 6665 C CA . LEU B 1 394 ? 13.336 -11.117 -23.453 1 94.56 394 LEU B CA 1
ATOM 6666 C C . LEU B 1 394 ? 13.18 -11.219 -21.938 1 94.56 394 LEU B C 1
ATOM 6668 O O . LEU B 1 394 ? 13.375 -10.242 -21.219 1 94.56 394 LEU B O 1
ATOM 6672 N N . TYR B 1 395 ? 12.656 -12.359 -21.469 1 94.69 395 TYR B N 1
ATOM 6673 C CA . TYR B 1 395 ? 12.75 -12.688 -20.047 1 94.69 395 TYR B CA 1
ATOM 6674 C C . TYR B 1 395 ? 13.961 -13.562 -19.781 1 94.69 395 TYR B C 1
ATOM 6676 O O . TYR B 1 395 ? 14.047 -14.695 -20.25 1 94.69 395 TYR B O 1
ATOM 6684 N N . TYR B 1 396 ? 14.953 -13.023 -19.031 1 94 396 TYR B N 1
ATOM 6685 C CA . TYR B 1 396 ? 16.25 -13.672 -18.859 1 94 396 TYR B CA 1
ATOM 6686 C C . TYR B 1 396 ? 16.719 -13.562 -17.422 1 94 396 TYR B C 1
ATOM 6688 O O . TYR B 1 396 ? 16.172 -12.781 -16.641 1 94 396 TYR B O 1
ATOM 6696 N N . LEU B 1 397 ? 17.578 -14.375 -17.125 1 92.25 397 LEU B N 1
ATOM 6697 C CA . LEU B 1 397 ? 18.062 -14.453 -15.758 1 92.25 397 LEU B CA 1
ATOM 6698 C C . LEU B 1 397 ? 19.156 -13.414 -15.508 1 92.25 397 LEU B C 1
ATOM 6700 O O . LEU B 1 397 ? 20.031 -13.219 -16.344 1 92.25 397 LEU B O 1
ATOM 6704 N N . ARG B 1 398 ? 19.031 -12.766 -14.391 1 88.12 398 ARG B N 1
ATOM 6705 C CA . ARG B 1 398 ? 20.062 -11.883 -13.867 1 88.12 398 ARG B CA 1
ATOM 6706 C C . ARG B 1 398 ? 20.547 -12.336 -12.492 1 88.12 398 ARG B C 1
ATOM 6708 O O . ARG B 1 398 ? 19.781 -12.945 -11.742 1 88.12 398 ARG B O 1
ATOM 6715 N N . SER B 1 399 ? 21.766 -12.047 -12.281 1 87.19 399 SER B N 1
ATOM 6716 C CA . SER B 1 399 ? 22.312 -12.516 -11.016 1 87.19 399 SER B CA 1
ATOM 6717 C C . SER B 1 399 ? 23.562 -11.727 -10.625 1 87.19 399 SER B C 1
ATOM 6719 O O . SER B 1 399 ? 24.266 -11.227 -11.5 1 87.19 399 SER B O 1
ATOM 6721 N N . GLY B 1 400 ? 23.656 -11.703 -9.336 1 84 400 GLY B N 1
ATOM 6722 C CA . GLY B 1 400 ? 24.891 -11.141 -8.828 1 84 400 GLY B CA 1
ATOM 6723 C C . GLY B 1 400 ? 25.969 -12.18 -8.602 1 84 400 GLY B C 1
ATOM 6724 O O . GLY B 1 400 ? 27.141 -11.844 -8.453 1 84 400 GLY B O 1
ATOM 6725 N N . SER B 1 401 ? 25.625 -13.445 -8.703 1 86.19 401 SER B N 1
ATOM 6726 C CA . SER B 1 401 ? 26.578 -14.453 -8.258 1 86.19 401 SER B CA 1
ATOM 6727 C C . SER B 1 401 ? 26.812 -15.508 -9.336 1 86.19 401 SER B C 1
ATOM 6729 O O . SER B 1 401 ? 27.703 -16.344 -9.211 1 86.19 401 SER B O 1
ATOM 6731 N N . MET B 1 402 ? 26.125 -15.508 -10.508 1 88.06 402 MET B N 1
ATOM 6732 C CA . MET B 1 402 ? 26.156 -16.625 -11.445 1 88.06 402 MET B CA 1
ATOM 6733 C C . MET B 1 402 ? 27.094 -16.312 -12.617 1 88.06 402 MET B C 1
ATOM 6735 O O . MET B 1 402 ? 27.297 -17.156 -13.492 1 88.06 402 MET B O 1
ATOM 6739 N N . GLY B 1 403 ? 27.625 -15.117 -12.617 1 90.19 403 GLY B N 1
ATOM 6740 C CA . GLY B 1 403 ? 28.484 -14.758 -13.727 1 90.19 403 GLY B CA 1
ATOM 6741 C C . GLY B 1 403 ? 27.734 -14.492 -15.016 1 90.19 403 GLY B C 1
ATOM 6742 O O . GLY B 1 403 ? 28.203 -14.828 -16.094 1 90.19 403 GLY B O 1
ATOM 6743 N N . LEU B 1 404 ? 26.594 -14.039 -14.828 1 92.12 404 LEU B N 1
ATOM 6744 C CA . LEU B 1 404 ? 25.781 -13.742 -16.016 1 92.12 404 LEU B CA 1
ATOM 6745 C C . LEU B 1 404 ? 26.266 -12.469 -16.688 1 92.12 404 LEU B C 1
ATOM 6747 O O . LEU B 1 404 ? 26.531 -11.461 -16.016 1 92.12 404 LEU B O 1
ATOM 6751 N N . GLY B 1 405 ? 26.422 -12.602 -18.047 1 93.12 405 GLY B N 1
ATOM 6752 C CA . GLY B 1 405 ? 26.859 -11.477 -18.859 1 93.12 405 GLY B CA 1
ATOM 6753 C C . GLY B 1 405 ? 25.719 -10.805 -19.594 1 93.12 405 GLY B C 1
ATOM 6754 O O . GLY B 1 405 ? 24.562 -10.953 -19.234 1 93.12 405 GLY B O 1
ATOM 6755 N N . ASN B 1 406 ? 26.172 -9.992 -20.594 1 94.12 406 ASN B N 1
ATOM 6756 C CA . ASN B 1 406 ? 25.203 -9.172 -21.312 1 94.12 406 ASN B CA 1
ATOM 6757 C C . ASN B 1 406 ? 24.766 -9.82 -22.625 1 94.12 406 ASN B C 1
ATOM 6759 O O . ASN B 1 406 ? 25.547 -10.547 -23.234 1 94.12 406 ASN B O 1
ATOM 6763 N N . LEU B 1 407 ? 23.516 -9.609 -22.969 1 96.31 407 LEU B N 1
ATOM 6764 C CA . LEU B 1 407 ? 22.969 -9.961 -24.266 1 96.31 407 LEU B CA 1
ATOM 6765 C C . LEU B 1 407 ? 22.703 -8.711 -25.109 1 96.31 407 LEU B C 1
ATOM 6767 O O . LEU B 1 407 ? 22.25 -7.691 -24.578 1 96.31 407 LEU B O 1
ATOM 6771 N N . ARG B 1 408 ? 23.109 -8.758 -26.25 1 96.94 408 ARG B N 1
ATOM 6772 C CA . ARG B 1 408 ? 22.688 -7.789 -27.25 1 96.94 408 ARG B CA 1
ATOM 6773 C C . ARG B 1 408 ? 21.578 -8.367 -28.141 1 96.94 408 ARG B C 1
ATOM 6775 O O . ARG B 1 408 ? 21.781 -9.375 -28.812 1 96.94 408 ARG B O 1
ATOM 6782 N N . CYS B 1 409 ? 20.438 -7.73 -28.141 1 97.38 409 CYS B N 1
ATOM 6783 C CA . CYS B 1 409 ? 19.281 -8.305 -28.828 1 97.38 409 CYS B CA 1
ATOM 6784 C C . CYS B 1 409 ? 18.609 -7.266 -29.719 1 97.38 409 CYS B C 1
ATOM 6786 O O . CYS B 1 409 ? 18.609 -6.074 -29.406 1 97.38 409 CYS B O 1
ATOM 6788 N N . TRP B 1 410 ? 18.062 -7.746 -30.875 1 97.94 410 TRP B N 1
ATOM 6789 C CA . TRP B 1 410 ? 17.375 -6.859 -31.812 1 97.94 410 TRP B CA 1
ATOM 6790 C C . TRP B 1 410 ? 16.266 -7.598 -32.562 1 97.94 410 TRP B C 1
ATOM 6792 O O . TRP B 1 410 ? 16.234 -8.828 -32.562 1 97.94 410 TRP B O 1
ATOM 6802 N N . ALA B 1 411 ? 15.391 -6.887 -33.125 1 98.25 411 ALA B N 1
ATOM 6803 C CA . ALA B 1 411 ? 14.258 -7.43 -33.875 1 98.25 411 ALA B CA 1
ATOM 6804 C C . ALA B 1 411 ? 14.5 -7.336 -35.375 1 98.25 411 ALA B C 1
ATOM 6806 O O . ALA B 1 411 ? 15.109 -6.383 -35.844 1 98.25 411 ALA B O 1
ATOM 6807 N N . ASP B 1 412 ? 14.07 -8.336 -36.125 1 98.25 412 ASP B N 1
ATOM 6808 C CA . ASP B 1 412 ? 13.914 -8.336 -37.594 1 98.25 412 ASP B CA 1
ATOM 6809 C C . ASP B 1 412 ? 15.234 -8.008 -38.281 1 98.25 412 ASP B C 1
ATOM 6811 O O . ASP B 1 412 ? 15.266 -7.242 -39.25 1 98.25 412 ASP B O 1
ATOM 6815 N N . GLY B 1 413 ? 16.203 -8.438 -37.719 1 96.31 413 GLY B N 1
ATOM 6816 C CA . GLY B 1 413 ? 17.5 -8.273 -38.344 1 96.31 413 GLY B CA 1
ATOM 6817 C C . GLY B 1 413 ? 18.062 -6.863 -38.25 1 96.31 413 GLY B C 1
ATOM 6818 O O . GLY B 1 413 ? 19.125 -6.559 -38.781 1 96.31 413 GLY B O 1
ATOM 6819 N N . ASN B 1 414 ? 17.469 -6.051 -37.5 1 97 414 ASN B N 1
ATOM 6820 C CA . ASN B 1 414 ? 17.938 -4.68 -37.344 1 97 414 ASN B CA 1
ATOM 6821 C C . ASN B 1 414 ? 18.969 -4.57 -36.219 1 97 414 ASN B C 1
ATOM 6823 O O . ASN B 1 414 ? 18.719 -3.938 -35.188 1 97 414 ASN B O 1
ATOM 6827 N N . GLU B 1 415 ? 20.062 -4.91 -36.562 1 95.56 415 GLU B N 1
ATOM 6828 C CA . GLU B 1 415 ? 21.156 -4.953 -35.594 1 95.56 415 GLU B CA 1
ATOM 6829 C C . GLU B 1 415 ? 21.516 -3.551 -35.094 1 95.56 415 GLU B C 1
ATOM 6831 O O . GLU B 1 415 ? 22 -3.385 -33.969 1 95.56 415 GLU B O 1
ATOM 6836 N N . GLY B 1 416 ? 21.266 -2.564 -35.906 1 96.19 416 GLY B N 1
ATOM 6837 C CA . GLY B 1 416 ? 21.547 -1.186 -35.531 1 96.19 416 GLY B CA 1
ATOM 6838 C C . GLY B 1 416 ? 20.703 -0.696 -34.375 1 96.19 416 GLY B C 1
ATOM 6839 O O . GLY B 1 416 ? 21.094 0.23 -33.656 1 96.19 416 GLY B O 1
ATOM 6840 N N . ALA B 1 417 ? 19.641 -1.407 -34.156 1 95.06 417 ALA B N 1
ATOM 6841 C CA . ALA B 1 417 ? 18.75 -1.02 -33.094 1 95.06 417 ALA B CA 1
ATOM 6842 C C . ALA B 1 417 ? 18.859 -1.974 -31.891 1 95.06 417 ALA B C 1
ATOM 6844 O O . ALA B 1 417 ? 17.953 -2.053 -31.062 1 95.06 417 ALA B O 1
ATOM 6845 N N . ALA B 1 418 ? 19.969 -2.566 -31.812 1 95.75 418 ALA B N 1
ATOM 6846 C CA . ALA B 1 418 ? 20.172 -3.572 -30.766 1 95.75 418 ALA B CA 1
ATOM 6847 C C . ALA B 1 418 ? 20.125 -2.939 -29.375 1 95.75 418 ALA B C 1
ATOM 6849 O O . ALA B 1 418 ? 20.609 -1.823 -29.172 1 95.75 418 ALA B O 1
ATOM 6850 N N . LYS B 1 419 ? 19.594 -3.656 -28.453 1 94.19 419 LYS B N 1
ATOM 6851 C CA . LYS B 1 419 ? 19.562 -3.277 -27.047 1 94.19 419 LYS B CA 1
ATOM 6852 C C . LYS B 1 419 ? 20.453 -4.195 -26.219 1 94.19 419 LYS B C 1
ATOM 6854 O O . LYS B 1 419 ? 20.5 -5.402 -26.453 1 94.19 419 LYS B O 1
ATOM 6859 N N . LEU B 1 420 ? 21.094 -3.57 -25.281 1 93.69 420 LEU B N 1
ATOM 6860 C CA . LEU B 1 420 ? 21.922 -4.324 -24.344 1 93.69 420 LEU B CA 1
ATOM 6861 C C . LEU B 1 420 ? 21.125 -4.75 -23.109 1 93.69 420 LEU B C 1
ATOM 6863 O O . LEU B 1 420 ? 20.578 -3.904 -22.391 1 93.69 420 LEU B O 1
ATOM 6867 N N . LEU B 1 421 ? 21.047 -6.02 -22.891 1 92.69 421 LEU B N 1
ATOM 6868 C CA . LEU B 1 421 ? 20.406 -6.59 -21.719 1 92.69 421 LEU B CA 1
ATOM 6869 C C . LEU B 1 421 ? 21.438 -7.062 -20.703 1 92.69 421 LEU B C 1
ATOM 6871 O O . LEU B 1 421 ? 22.203 -7.988 -20.969 1 92.69 421 LEU B O 1
ATOM 6875 N N . ILE B 1 422 ? 21.359 -6.492 -19.547 1 90.44 422 ILE B N 1
ATOM 6876 C CA . ILE B 1 422 ? 22.406 -6.691 -18.562 1 90.44 422 ILE B CA 1
ATOM 6877 C C . ILE B 1 422 ? 22.078 -7.922 -17.703 1 90.44 422 ILE B C 1
ATOM 6879 O O . ILE B 1 422 ? 21.016 -8 -17.094 1 90.44 422 ILE B O 1
ATOM 6883 N N . GLY B 1 423 ? 23.031 -8.773 -17.562 1 89.38 423 GLY B N 1
ATOM 6884 C CA . GLY B 1 423 ? 22.844 -10 -16.812 1 89.38 423 GLY B CA 1
ATOM 6885 C C . GLY B 1 423 ? 23.281 -9.883 -15.359 1 89.38 423 GLY B C 1
ATOM 6886 O O . GLY B 1 423 ? 22.641 -10.469 -14.477 1 89.38 423 GLY B O 1
ATOM 6887 N N . HIS B 1 424 ? 24.328 -9.102 -15.188 1 87.88 424 HIS B N 1
ATOM 6888 C CA . HIS B 1 424 ? 24.844 -8.977 -13.828 1 87.88 424 HIS B CA 1
ATOM 6889 C C . HIS B 1 424 ? 24.141 -7.855 -13.07 1 87.88 424 HIS B C 1
ATOM 6891 O O . HIS B 1 424 ? 24.016 -6.738 -13.578 1 87.88 424 HIS B O 1
ATOM 6897 N N . TRP B 1 425 ? 23.719 -8.266 -11.82 1 80.75 425 TRP B N 1
ATOM 6898 C CA . TRP B 1 425 ? 23.156 -7.223 -10.953 1 80.75 425 TRP B CA 1
ATOM 6899 C C . TRP B 1 425 ? 23.406 -7.543 -9.484 1 80.75 425 TRP B C 1
ATOM 6901 O O . TRP B 1 425 ? 23.828 -8.656 -9.148 1 80.75 425 TRP B O 1
ATOM 6911 N N . GLY B 1 426 ? 23.328 -6.543 -8.602 1 72 426 GLY B N 1
ATOM 6912 C CA . GLY B 1 426 ? 23.734 -6.648 -7.211 1 72 426 GLY B CA 1
ATOM 6913 C C . GLY B 1 426 ? 22.672 -7.273 -6.328 1 72 426 GLY B C 1
ATOM 6914 O O . GLY B 1 426 ? 22.531 -6.91 -5.16 1 72 426 GLY B O 1
ATOM 6915 N N . TYR B 1 427 ? 21.922 -8.172 -6.824 1 75.06 427 TYR B N 1
ATOM 6916 C CA . TYR B 1 427 ? 20.875 -8.766 -6.012 1 75.06 427 TYR B CA 1
ATOM 6917 C C . TYR B 1 427 ? 20.734 -10.258 -6.293 1 75.06 427 TYR B C 1
ATOM 6919 O O . TYR B 1 427 ? 21.656 -10.875 -6.836 1 75.06 427 TYR B O 1
ATOM 6927 N N . VAL B 1 428 ? 19.656 -10.898 -5.805 1 79 428 VAL B N 1
ATOM 6928 C CA . VAL B 1 428 ? 19.375 -12.328 -5.926 1 79 428 VAL B CA 1
ATOM 6929 C C . VAL B 1 428 ? 19.141 -12.688 -7.387 1 79 428 VAL B C 1
ATOM 6931 O O . VAL B 1 428 ? 19.109 -11.812 -8.25 1 79 428 VAL B O 1
ATOM 6934 N N . SER B 1 429 ? 19.359 -13.984 -7.707 1 84.38 429 SER B N 1
ATOM 6935 C CA . SER B 1 429 ? 19.109 -14.484 -9.055 1 84.38 429 SER B CA 1
ATOM 6936 C C . SER B 1 429 ? 17.625 -14.445 -9.391 1 84.38 429 SER B C 1
ATOM 6938 O O . SER B 1 429 ? 16.812 -15.133 -8.758 1 84.38 429 SER B O 1
ATOM 6940 N N . VAL B 1 430 ? 17.312 -13.531 -10.242 1 87.19 430 VAL B N 1
ATOM 6941 C CA . VAL B 1 430 ? 15.898 -13.359 -10.57 1 87.19 430 VAL B CA 1
ATOM 6942 C C . VAL B 1 430 ? 15.734 -13.195 -12.078 1 87.19 430 VAL B C 1
ATOM 6944 O O . VAL B 1 430 ? 16.672 -12.781 -12.766 1 87.19 430 VAL B O 1
ATOM 6947 N N . GLY B 1 431 ? 14.648 -13.703 -12.625 1 89.25 431 GLY B N 1
ATOM 6948 C CA . GLY B 1 431 ? 14.273 -13.344 -13.984 1 89.25 431 GLY B CA 1
ATOM 6949 C C . GLY B 1 431 ? 13.844 -11.891 -14.117 1 89.25 431 GLY B C 1
ATOM 6950 O O . GLY B 1 431 ? 13.227 -11.336 -13.211 1 89.25 431 GLY B O 1
ATOM 6951 N N . SER B 1 432 ? 14.141 -11.281 -15.25 1 88.69 432 SER B N 1
ATOM 6952 C CA . SER B 1 432 ? 13.789 -9.891 -15.531 1 88.69 432 SER B CA 1
ATOM 6953 C C . SER B 1 432 ? 13.453 -9.695 -17 1 88.69 432 SER B C 1
ATOM 6955 O O . SER B 1 432 ? 14.023 -10.367 -17.875 1 88.69 432 SER B O 1
ATOM 6957 N N . VAL B 1 433 ? 12.641 -8.797 -17.188 1 90.56 433 VAL B N 1
ATOM 6958 C CA . VAL B 1 433 ? 12.312 -8.438 -18.562 1 90.56 433 VAL B CA 1
ATOM 6959 C C . VAL B 1 433 ? 13.32 -7.422 -19.094 1 90.56 433 VAL B C 1
ATOM 6961 O O . VAL B 1 433 ? 13.578 -6.398 -18.453 1 90.56 433 VAL B O 1
ATOM 6964 N N . GLY B 1 434 ? 13.852 -7.707 -20.219 1 90.88 434 GLY B N 1
ATOM 6965 C CA . GLY B 1 434 ? 14.633 -6.762 -21 1 90.88 434 GLY B CA 1
ATOM 6966 C C . GLY B 1 434 ? 13.945 -6.332 -22.281 1 90.88 434 GLY B C 1
ATOM 6967 O O . GLY B 1 434 ? 13.695 -7.156 -23.172 1 90.88 434 GLY B O 1
ATOM 6968 N N . ALA B 1 435 ? 13.68 -5.074 -22.375 1 90.69 435 ALA B N 1
ATOM 6969 C CA . ALA B 1 435 ? 13.055 -4.543 -23.578 1 90.69 435 ALA B CA 1
ATOM 6970 C C . ALA B 1 435 ? 14.055 -4.508 -24.734 1 90.69 435 ALA B C 1
ATOM 6972 O O . ALA B 1 435 ? 15.172 -4.02 -24.578 1 90.69 435 ALA B O 1
ATOM 6973 N N . VAL B 1 436 ? 13.516 -4.98 -25.844 1 94.06 436 VAL B N 1
ATOM 6974 C CA . VAL B 1 436 ? 14.383 -5.027 -27.031 1 94.06 436 VAL B CA 1
ATOM 6975 C C . VAL B 1 436 ? 13.875 -4.043 -28.078 1 94.06 436 VAL B C 1
ATOM 6977 O O . VAL B 1 436 ? 14.672 -3.359 -28.734 1 94.06 436 VAL B O 1
ATOM 6980 N N . ALA B 1 437 ? 12.703 -4.066 -28.219 1 93.69 437 ALA B N 1
ATOM 6981 C CA . ALA B 1 437 ? 12.109 -3.146 -29.188 1 93.69 437 ALA B CA 1
ATOM 6982 C C . ALA B 1 437 ? 10.734 -2.678 -28.734 1 93.69 437 ALA B C 1
ATOM 6984 O O . ALA B 1 437 ? 10.008 -3.416 -28.062 1 93.69 437 ALA B O 1
ATOM 6985 N N . THR B 1 438 ? 10.484 -1.407 -29.031 1 89.56 438 THR B N 1
ATOM 6986 C CA . THR B 1 438 ? 9.156 -0.815 -28.875 1 89.56 438 THR B CA 1
ATOM 6987 C C . THR B 1 438 ? 8.695 -0.175 -30.188 1 89.56 438 THR B C 1
ATOM 6989 O O . THR B 1 438 ? 9.516 0.187 -31.031 1 89.56 438 THR B O 1
ATOM 6992 N N . GLY B 1 439 ? 7.426 -0.149 -30.453 1 88.56 439 GLY B N 1
ATOM 6993 C CA . GLY B 1 439 ? 6.883 0.519 -31.625 1 88.56 439 GLY B CA 1
ATOM 6994 C C . GLY B 1 439 ? 6.895 -0.354 -32.875 1 88.56 439 GLY B C 1
ATOM 6995 O O . GLY B 1 439 ? 6.824 0.153 -34 1 88.56 439 GLY B O 1
ATOM 6996 N N . LEU B 1 440 ? 7.023 -1.665 -32.656 1 94.5 440 LEU B N 1
ATOM 6997 C CA . LEU B 1 440 ? 6.953 -2.574 -33.812 1 94.5 440 LEU B CA 1
ATOM 6998 C C . LEU B 1 440 ? 5.543 -2.615 -34.375 1 94.5 440 LEU B C 1
ATOM 7000 O O . LEU B 1 440 ? 4.562 -2.484 -33.656 1 94.5 440 LEU B O 1
ATOM 7004 N N . ALA B 1 441 ? 5.539 -2.848 -35.75 1 94.88 441 ALA B N 1
ATOM 7005 C CA . ALA B 1 441 ? 4.242 -3.064 -36.406 1 94.88 441 ALA B CA 1
ATOM 7006 C C . ALA B 1 441 ? 3.633 -4.395 -35.938 1 94.88 441 ALA B C 1
ATOM 7008 O O . ALA B 1 441 ? 4.355 -5.34 -35.625 1 94.88 441 ALA B O 1
ATOM 7009 N N . PRO B 1 442 ? 2.299 -4.453 -35.906 1 95.25 442 PRO B N 1
ATOM 7010 C CA . PRO B 1 442 ? 1.685 -5.75 -35.625 1 95.25 442 PRO B CA 1
ATOM 7011 C C . PRO B 1 442 ? 2.066 -6.824 -36.625 1 95.25 442 PRO B C 1
ATOM 7013 O O . PRO B 1 442 ? 2.18 -6.535 -37.844 1 95.25 442 PRO B O 1
ATOM 7016 N N . GLY B 1 443 ? 2.297 -8.047 -36.156 1 97.06 443 GLY B N 1
ATOM 7017 C CA . GLY B 1 443 ? 2.684 -9.156 -37.031 1 97.06 443 GLY B CA 1
ATOM 7018 C C . GLY B 1 443 ? 3.766 -10.031 -36.406 1 97.06 443 GLY B C 1
ATOM 7019 O O . GLY B 1 443 ? 4.039 -9.945 -35.219 1 97.06 443 GLY B O 1
ATOM 7020 N N . LYS B 1 444 ? 4.254 -10.883 -37.219 1 98.12 444 LYS B N 1
ATOM 7021 C CA . LYS B 1 444 ? 5.316 -11.805 -36.781 1 98.12 444 LYS B CA 1
ATOM 7022 C C . LYS B 1 444 ? 6.691 -11.164 -36.969 1 98.12 444 LYS B C 1
ATOM 7024 O O . LYS B 1 444 ? 6.973 -10.547 -38 1 98.12 444 LYS B O 1
ATOM 7029 N N . HIS B 1 445 ? 7.43 -11.32 -35.969 1 98.5 445 HIS B N 1
ATOM 7030 C CA . HIS B 1 445 ? 8.789 -10.789 -35.938 1 98.5 445 HIS B CA 1
ATOM 7031 C C . HIS B 1 445 ? 9.789 -11.852 -35.5 1 98.5 445 HIS B C 1
ATOM 7033 O O . HIS B 1 445 ? 9.398 -12.953 -35.125 1 98.5 445 HIS B O 1
ATOM 7039 N N . THR B 1 446 ? 11.07 -11.477 -35.719 1 98.5 446 THR B N 1
ATOM 7040 C CA . THR B 1 446 ? 12.156 -12.305 -35.219 1 98.5 446 THR B CA 1
ATOM 7041 C C . THR B 1 446 ? 12.93 -11.57 -34.125 1 98.5 446 THR B C 1
ATOM 7043 O O . THR B 1 446 ? 13.023 -10.344 -34.125 1 98.5 446 THR B O 1
ATOM 7046 N N . LEU B 1 447 ? 13.383 -12.297 -33.156 1 98.62 447 LEU B N 1
ATOM 7047 C CA . LEU B 1 447 ? 14.289 -11.812 -32.125 1 98.62 447 LEU B CA 1
ATOM 7048 C C . LEU B 1 447 ? 15.656 -12.484 -32.25 1 98.62 447 LEU B C 1
ATOM 7050 O O . LEU B 1 447 ? 15.75 -13.711 -32.25 1 98.62 447 LEU B O 1
ATOM 7054 N N . THR B 1 448 ? 16.656 -11.68 -32.438 1 98.62 448 THR B N 1
ATOM 7055 C CA . THR B 1 448 ? 18.031 -12.172 -32.438 1 98.62 448 THR B CA 1
ATOM 7056 C C . THR B 1 448 ? 18.766 -11.703 -31.188 1 98.62 448 THR B C 1
ATOM 7058 O O . THR B 1 448 ? 18.672 -10.539 -30.797 1 98.62 448 THR B O 1
ATOM 7061 N N . CYS B 1 449 ? 19.453 -12.617 -30.547 1 98.38 449 CYS B N 1
ATOM 7062 C CA . CYS B 1 449 ? 20.281 -12.266 -29.406 1 98.38 449 CYS B CA 1
ATOM 7063 C C . CYS B 1 449 ? 21.703 -12.781 -29.594 1 98.38 449 CYS B C 1
ATOM 7065 O O . CYS B 1 449 ? 21.906 -13.859 -30.141 1 98.38 449 CYS B O 1
ATOM 7067 N N . GLU B 1 450 ? 22.625 -11.984 -29.156 1 98.44 450 GLU B N 1
ATOM 7068 C CA . GLU B 1 450 ? 24.047 -12.281 -29.203 1 98.44 450 GLU B CA 1
ATOM 7069 C C . GLU B 1 450 ? 24.719 -12.062 -27.844 1 98.44 450 GLU B C 1
ATOM 7071 O O . GLU B 1 450 ? 24.422 -11.078 -27.156 1 98.44 450 GLU B O 1
ATOM 7076 N N . VAL B 1 451 ? 25.469 -13.008 -27.516 1 97.75 451 VAL B N 1
ATOM 7077 C CA . VAL B 1 451 ? 26.266 -12.789 -26.312 1 97.75 451 VAL B CA 1
ATOM 7078 C C . VAL B 1 451 ? 27.234 -11.625 -26.547 1 97.75 451 VAL B C 1
ATOM 7080 O O . VAL B 1 451 ? 28.062 -11.68 -27.453 1 97.75 451 VAL B O 1
ATOM 7083 N N . ASP B 1 452 ? 27.156 -10.656 -25.703 1 96.31 452 ASP B N 1
ATOM 7084 C CA . ASP B 1 452 ? 27.953 -9.453 -25.844 1 96.31 452 ASP B CA 1
ATOM 7085 C C . ASP B 1 452 ? 29.312 -9.602 -25.156 1 96.31 452 ASP B C 1
ATOM 7087 O O . ASP B 1 452 ? 29.453 -10.391 -24.219 1 96.31 452 ASP B O 1
ATOM 7091 N N . LYS B 1 453 ? 30.203 -8.844 -25.578 1 93.31 453 LYS B N 1
ATOM 7092 C CA . LYS B 1 453 ? 31.562 -8.906 -25.031 1 93.31 453 LYS B CA 1
ATOM 7093 C C . LYS B 1 453 ? 31.625 -8.156 -23.688 1 93.31 453 LYS B C 1
ATOM 7095 O O . LYS B 1 453 ? 32.531 -8.391 -22.906 1 93.31 453 LYS B O 1
ATOM 7100 N N . THR B 1 454 ? 30.672 -7.312 -23.469 1 91.31 454 THR B N 1
ATOM 7101 C CA . THR B 1 454 ? 30.719 -6.508 -22.25 1 91.31 454 THR B CA 1
ATOM 7102 C C . THR B 1 454 ? 30.062 -7.246 -21.094 1 91.31 454 THR B C 1
ATOM 7104 O O . THR B 1 454 ? 29.266 -8.164 -21.297 1 91.31 454 THR B O 1
ATOM 7107 N N . THR B 1 455 ? 30.5 -6.863 -19.891 1 87.25 455 THR B N 1
ATOM 7108 C CA . THR B 1 455 ? 29.922 -7.352 -18.641 1 87.25 455 THR B CA 1
ATOM 7109 C C . THR B 1 455 ? 29.75 -6.215 -17.641 1 87.25 455 THR B C 1
ATOM 7111 O O . THR B 1 455 ? 30.438 -5.188 -17.734 1 87.25 455 THR B O 1
ATOM 7114 N N . HIS B 1 456 ? 28.812 -6.344 -16.734 1 86.5 456 HIS B N 1
ATOM 7115 C CA . HIS B 1 456 ? 28.578 -5.34 -15.703 1 86.5 456 HIS B CA 1
ATOM 7116 C C . HIS B 1 456 ? 29.047 -5.84 -14.336 1 86.5 456 HIS B C 1
ATOM 7118 O O . HIS B 1 456 ? 28.859 -5.164 -13.328 1 86.5 456 HIS B O 1
ATOM 7124 N N . ALA B 1 457 ? 29.641 -6.996 -14.492 1 83.19 457 ALA B N 1
ATOM 7125 C CA . ALA B 1 457 ? 30.281 -7.473 -13.273 1 83.19 457 ALA B CA 1
ATOM 7126 C C . ALA B 1 457 ? 31.453 -6.578 -12.883 1 83.19 457 ALA B C 1
ATOM 7128 O O . ALA B 1 457 ? 32.188 -6.109 -13.742 1 83.19 457 ALA B O 1
ATOM 7129 N N . GLN B 1 458 ? 31.438 -6.211 -11.68 1 77.94 458 GLN B N 1
ATOM 7130 C CA . GLN B 1 458 ? 32.531 -5.371 -11.18 1 77.94 458 GLN B CA 1
ATOM 7131 C C . GLN B 1 458 ? 33.656 -6.219 -10.578 1 77.94 458 GLN B C 1
ATOM 7133 O O . GLN B 1 458 ? 33.438 -7.367 -10.195 1 77.94 458 GLN B O 1
ATOM 7138 N N . PRO B 1 459 ? 34.844 -5.379 -10.773 1 67.94 459 PRO B N 1
ATOM 7139 C CA . PRO B 1 459 ? 35.938 -6.047 -10.07 1 67.94 459 PRO B CA 1
ATOM 7140 C C . PRO B 1 459 ? 35.594 -6.375 -8.625 1 67.94 459 PRO B C 1
ATOM 7142 O O . PRO B 1 459 ? 35.062 -5.535 -7.91 1 67.94 459 PRO B O 1
ATOM 7145 N N . GLY B 1 460 ? 35.594 -7.57 -8.367 1 68.56 460 GLY B N 1
ATOM 7146 C CA . GLY B 1 460 ? 35.281 -7.965 -7.008 1 68.56 460 GLY B CA 1
ATOM 7147 C C . GLY B 1 460 ? 34.031 -8.82 -6.902 1 68.56 460 GLY B C 1
ATOM 7148 O O . GLY B 1 460 ? 33.781 -9.469 -5.883 1 68.56 460 GLY B O 1
ATOM 7149 N N . ASP B 1 461 ? 33.281 -8.625 -7.918 1 74.06 461 ASP B N 1
ATOM 7150 C CA . ASP B 1 461 ? 32.125 -9.523 -7.895 1 74.06 461 ASP B CA 1
ATOM 7151 C C . ASP B 1 461 ? 32.562 -10.984 -7.922 1 74.06 461 ASP B C 1
ATOM 7153 O O . ASP B 1 461 ? 33.531 -11.336 -8.602 1 74.06 461 ASP B O 1
ATOM 7157 N N . HIS B 1 462 ? 32.312 -11.672 -6.914 1 67.81 462 HIS B N 1
ATOM 7158 C CA . HIS B 1 462 ? 32.625 -13.094 -6.883 1 67.81 462 HIS B CA 1
ATOM 7159 C C . HIS B 1 462 ? 31.781 -13.867 -7.891 1 67.81 462 HIS B C 1
ATOM 7161 O O . HIS B 1 462 ? 30.625 -14.203 -7.613 1 67.81 462 HIS B O 1
ATOM 7167 N N . VAL B 1 463 ? 32.312 -13.805 -9.117 1 68.94 463 VAL B N 1
ATOM 7168 C CA . VAL B 1 463 ? 31.562 -14.516 -10.148 1 68.94 463 VAL B CA 1
ATOM 7169 C C . VAL B 1 463 ? 32.312 -15.789 -10.539 1 68.94 463 VAL B C 1
ATOM 7171 O O . VAL B 1 463 ? 33.531 -15.781 -10.641 1 68.94 463 VAL B O 1
ATOM 7174 N N . GLU B 1 464 ? 31.75 -17.016 -10.414 1 61.53 464 GLU B N 1
ATOM 7175 C CA . GLU B 1 464 ? 32.344 -18.281 -10.844 1 61.53 464 GLU B CA 1
ATOM 7176 C C . GLU B 1 464 ? 32.344 -18.406 -12.359 1 61.53 464 GLU B C 1
ATOM 7178 O O . GLU B 1 464 ? 31.281 -18.281 -12.992 1 61.53 464 GLU B O 1
ATOM 7183 N N . GLY B 1 465 ? 33.469 -18.672 -12.93 1 68.44 465 GLY B N 1
ATOM 7184 C CA . GLY B 1 465 ? 33.594 -18.984 -14.344 1 68.44 465 GLY B CA 1
ATOM 7185 C C . GLY B 1 465 ? 33.469 -17.781 -15.242 1 68.44 465 GLY B C 1
ATOM 7186 O O . GLY B 1 465 ? 34.031 -16.719 -14.938 1 68.44 465 GLY B O 1
ATOM 7187 N N . SER B 1 466 ? 32.844 -18.078 -16.344 1 77.12 466 SER B N 1
ATOM 7188 C CA . SER B 1 466 ? 32.656 -17.047 -17.359 1 77.12 466 SER B CA 1
ATOM 7189 C C . SER B 1 466 ? 31.734 -15.938 -16.875 1 77.12 466 SER B C 1
ATOM 7191 O O . SER B 1 466 ? 30.828 -16.188 -16.062 1 77.12 466 SER B O 1
ATOM 7193 N N . MET B 1 467 ? 32.062 -14.742 -17.25 1 88.19 467 MET B N 1
ATOM 7194 C CA . MET B 1 467 ? 31.219 -13.602 -16.953 1 88.19 467 MET B CA 1
ATOM 7195 C C . MET B 1 467 ? 30.281 -13.297 -18.109 1 88.19 467 MET B C 1
ATOM 7197 O O . MET B 1 467 ? 29.766 -12.188 -18.219 1 88.19 467 MET B O 1
ATOM 7201 N N . HIS B 1 468 ? 30.219 -14.273 -18.875 1 93.31 468 HIS B N 1
ATOM 7202 C CA . HIS B 1 468 ? 29.406 -14.047 -20.078 1 93.31 468 HIS B CA 1
ATOM 7203 C C . HIS B 1 468 ? 28.328 -15.109 -20.219 1 93.31 468 HIS B C 1
ATOM 7205 O O . HIS B 1 468 ? 27.781 -15.305 -21.297 1 93.31 468 HIS B O 1
ATOM 7211 N N . LYS B 1 469 ? 28.109 -15.75 -19.125 1 94.12 469 LYS B N 1
ATOM 7212 C CA . LYS B 1 469 ? 27 -16.688 -19.172 1 94.12 469 LYS B CA 1
ATOM 7213 C C . LYS B 1 469 ? 25.688 -15.984 -19.453 1 94.12 469 LYS B C 1
ATOM 7215 O O . LYS B 1 469 ? 25.5 -14.828 -19.078 1 94.12 469 LYS B O 1
ATOM 7220 N N . THR B 1 470 ? 24.859 -16.688 -20.125 1 95.69 470 THR B N 1
ATOM 7221 C CA . THR B 1 470 ? 23.531 -16.156 -20.375 1 95.69 470 THR B CA 1
ATOM 7222 C C . THR B 1 470 ? 22.469 -17.219 -20.156 1 95.69 470 THR B C 1
ATOM 7224 O O . THR B 1 470 ? 22.734 -18.406 -20.297 1 95.69 470 THR B O 1
ATOM 7227 N N . ARG B 1 471 ? 21.375 -16.781 -19.781 1 96.5 471 ARG B N 1
ATOM 7228 C CA . ARG B 1 471 ? 20.219 -17.641 -19.562 1 96.5 471 ARG B CA 1
ATOM 7229 C C . ARG B 1 471 ? 18.938 -16.984 -20.047 1 96.5 471 ARG B C 1
ATOM 7231 O O . ARG B 1 471 ? 18.438 -16.047 -19.438 1 96.5 471 ARG B O 1
ATOM 7238 N N . ILE B 1 472 ? 18.453 -17.531 -21.047 1 97.5 472 ILE B N 1
ATOM 7239 C CA . ILE B 1 472 ? 17.203 -17.031 -21.594 1 97.5 472 ILE B CA 1
ATOM 7240 C C . ILE B 1 472 ? 16.047 -17.938 -21.141 1 97.5 472 ILE B C 1
ATOM 7242 O O . ILE B 1 472 ? 16.078 -19.141 -21.359 1 97.5 472 ILE B O 1
ATOM 7246 N N . ILE B 1 473 ? 15.102 -17.344 -20.594 1 96.94 473 ILE B N 1
ATOM 7247 C CA . ILE B 1 473 ? 13.977 -18.094 -20.031 1 96.94 473 ILE B CA 1
ATOM 7248 C C . ILE B 1 473 ? 12.789 -18.047 -20.984 1 96.94 473 ILE B C 1
ATOM 7250 O O . ILE B 1 473 ? 12.141 -19.062 -21.219 1 96.94 473 ILE B O 1
ATOM 7254 N N . ALA B 1 474 ? 12.461 -16.875 -21.578 1 97.94 474 ALA B N 1
ATOM 7255 C CA . ALA B 1 474 ? 11.297 -16.734 -22.438 1 97.94 474 ALA B CA 1
ATOM 7256 C C . ALA B 1 474 ? 11.445 -15.539 -23.391 1 97.94 474 ALA B C 1
ATOM 7258 O O . ALA B 1 474 ? 12.234 -14.625 -23.125 1 97.94 474 ALA B O 1
ATOM 7259 N N . VAL B 1 475 ? 10.852 -15.648 -24.5 1 98.19 475 VAL B N 1
ATOM 7260 C CA . VAL B 1 475 ? 10.609 -14.508 -25.359 1 98.19 475 VAL B CA 1
ATOM 7261 C C . VAL B 1 475 ? 9.195 -13.977 -25.141 1 98.19 475 VAL B C 1
ATOM 7263 O O . VAL B 1 475 ? 8.234 -14.742 -25.141 1 98.19 475 VAL B O 1
ATOM 7266 N N . ILE B 1 476 ? 9.109 -12.703 -24.984 1 96.56 476 ILE B N 1
ATOM 7267 C CA . ILE B 1 476 ? 7.824 -12.109 -24.625 1 96.56 476 ILE B CA 1
ATOM 7268 C C . ILE 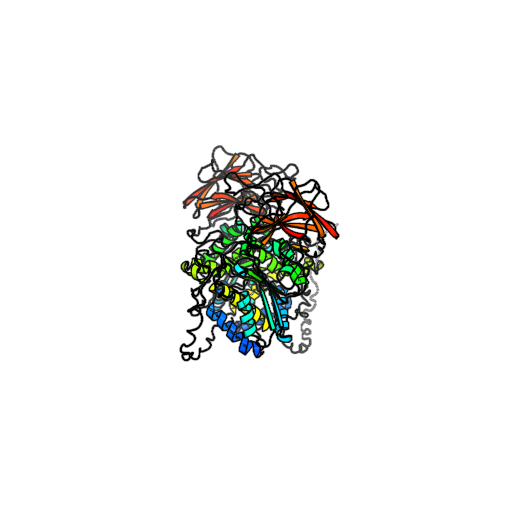B 1 476 ? 7.527 -10.938 -25.562 1 96.56 476 ILE B C 1
ATOM 7270 O O . ILE B 1 476 ? 8.445 -10.289 -26.062 1 96.56 476 ILE B O 1
ATOM 7274 N N . ALA B 1 477 ? 6.301 -10.68 -25.781 1 94.88 477 ALA B N 1
ATOM 7275 C CA . ALA B 1 477 ? 5.891 -9.562 -26.625 1 94.88 477 ALA B CA 1
ATOM 7276 C C . ALA B 1 477 ? 4.441 -9.172 -26.359 1 94.88 477 ALA B C 1
ATOM 7278 O O . ALA B 1 477 ? 3.729 -9.875 -25.641 1 94.88 477 ALA B O 1
ATOM 7279 N N . SER B 1 478 ? 4.098 -7.98 -26.719 1 90.38 478 SER B N 1
ATOM 7280 C CA . SER B 1 478 ? 2.725 -7.484 -26.75 1 90.38 478 SER B CA 1
ATOM 7281 C C . SER B 1 478 ? 2.463 -6.688 -28.031 1 90.38 478 SER B C 1
ATOM 7283 O O . SER B 1 478 ? 3.398 -6.195 -28.656 1 90.38 478 SER B O 1
#

Sequence (956 aa):
MVAVGRTPALVAGLLSLTAISLLLLTHYESVPSVVLNPFFAPDSFHVSGDRECVADIAPLRDTFASNWGVPLRTSLVRAGTGARVRRAMERLRKERRITIGVLGGSITFGHGLHNEDKRYAQLVQEGLAAAFPDAEIVVQNGAVPATGTDYFAACYKHHVPADADLFILEGAVNDLMVQANTDASVHQDVITDTETLVRELLKGGAAVMMLSTWGMTNGYMNGADQHSTVAEYYDVPRISTRAALYQYIQAHPDAAEEIFVHGDLGHYNAHGHRFMAEAILDHLLEQACKPSYTPPYAALHGAELSAQLDPFALPPLRIRQRLGDPPLADPDAFCKSSNVQLPDGTWQLEGETVEGHPPFEKIVWHDKHYWAAEEIGARVIFPDVEVSGGFLGLYYLRSGSMGLGNLRCWADGNEGAAKLLIGHWGYVSVGSVGAVATGLAPGKHTLTCEVDKTTHAQPGDHVEGSMHKTRIIAVIASMVAVGRTPALVAGLLSLTAISLLLLTHYESVPSVVLNPFFAPDSFHVSGDRECVADIAPLRDTFASNWGVPLRTSLVRAGTGARVRRAMERLRKERRITIGVLGGSITFGHGLHNEDKRYAQLVQEGLAAAFPDAEIVVQNGAVPATGTDYFAACYKHHVPADADLFILEGAVNDLMVQANTDASVHQDVITDTETLVRELLKGGAAVMMLSTWGMTNGYMNGADQHSTVAEYYDVPRISTRAALYQYIQAHPDAAEEIFVHGDLGHYNAHGHRFMAEAILDHLLEQACKPSYTPPYAALHGAELSAQLDPFALPPLRIRQRLGDPPLADPDAFCKSSNVQLPDGTWQLEGETVEGHPPFEKIVWHDKHYWAAEEIGARVIFPDVEVSGGFLGLYYLRSGSMGLGNLRCWADGNEGAAKLLIGHWGYVSVGSVGAVATGLAPGKHTLTCEVDKTTHAQPGDHVEGSMHKTRIIAVIAS

Foldseek 3Di:
DQPDDDDDDDDDDDDDDDDDDDDPDDDPPDPPPPPPPPPPPPLPLVLVPPCLLPPQLVVLLVVLCVVPPPLLVCQFVACFPCQLLLVQLQCCVVVQEFEEEEEEACQQVQPLEDPPFDFLQVVLQVSVCSSRVSHHYHRFRQYYHLDALQVCLFCVVLRGPLLGQEYEHEHFASLQVLQVCPPPQFPDHLLNSLLSNVLSSLVSSHAYAYEYEFFPVDPLHTSVVSVVLSCVQLRHTYGYSRPVVVVVCVVVVVCLVVFANPPRRGHGYSNVSNSSNSSVSSSSSSSSSGDNDDQPVPPPPDDPVPDTDDSSDDPQDGPPDDPPDHRADSKHKHKFWQADADPVGHGRWDKDFDPPAAEWDWDDDPNAIWGKDQDFFYKIKTWFGFAARFWKKFWWKAALAALAFWKWKEKAPPSVQTGIHARYDDDHIHIGIGTGTGDDHGGIMMMMIGQHPDHPHDVPRNYPDHNRMITTTMIIYD/DDDDDDDPDDDPDPPDPDDPPDDPPPDPPDPPDPPPPPPPPVLPLVLVPDCLLPPQLVVLLVVLCVVPPPLLVCQFVACFVCQLLLVQLQCCVVVQEFEEEEEEAPQQVQPLEDPPFDFLQVVLQVSVCRSRVSHHYHRFRQYYHLDALQCCLFCVVLRGPLLGQEYEHEHFASLQVLQVCPPPQFPDHLLNSLLSNVLSSLVSSHAYAYEYEFFPVDPLHTSVVSVVLSCVQLRHTYGYSRPVVVVVCVVPVVCLVVFANPPRRGHGYSNVSNSSNSSVSSSSSSSSSGDNDDQPVPPPPDDPVPDTDDSSDDDQDGPPDDPVDHRADSKHKHKFWQADADPVGHGRWDKDFDPPAAEWDWDADPNAIWGKDQDFFYKIKTWFGFAARFWKKFWWKAALAALAFWKWKEKAPPSVQTGIHARYDDDHIHIGIGTGTGDDHGGIMMMMIGQHPDHPHDVVRNYPDHNRMITTTMIIYD

pLDDT: mean 81.74, std 22.85, range [14.69, 98.88]

Nearest PDB structures (foldseek):
  6hh9-assembly1_A  TM=7.769E-01  e=1.091E-20  Roseburia intestinalis L1-82
  6hfz-assembly3_C  TM=7.716E-01  e=8.671E-21  Roseburia intestinalis L1-82
  6hh9-assembly4_D  TM=7.650E-01  e=3.859E-20  Roseburia intestinalis L1-82
  7ehg-assembly5_E  TM=6.435E-01  e=1.586E-05  Microbacterium sp. XT11
  8dsl-assembly2_B  TM=2.458E-01  e=1.542E+00  Rattus norvegicus

InterPro domains:
  IPR013830 SGNH hydrolase-type esterase domain [PF13472] (102-274)
  IPR036514 SGNH hydrolase superfamily [G3DSA:3.40.50.1110] (99-288)

Secondary structure (DSSP, 8-state):
-------------------------------------GGGSTT-------HIIIIIIHHHHHHHHHHHSHHHHHHEEE----HHHHHHHHHHHHHSEEEEEEE-SHHHHTTT--TTSPPHHHHHHHHHHHH-TTSEEEEEE---TT--HHHHHHHGGGTS-TT-SEEEEE-HHHHHHHHH---TT----HHHHHHHHHHHHHHTT-EEEEEE---TTS-S-SHHHHHHHHHHHHT--EEESHHHHHHHHHH-GGGHHHHB-TTTSSSB-HHHHHHHHHHHHHHHHHHHTSPP-----SGGGSSGGGS---TTSPPSS-TTPPTTSPPPP-PPPEEEETT-B-TTS-BS---EE-TTSPBPEEEEETTEEEEE--STT-EEEEEEEEESSS-EEEEEEEBSSS-B--EEEEETT-GGG-EEEP-B-SS--EEEEEEEESSPPSEEEEEEEEE-S---PPTT----S-S-B--EEEEEE-/------------------STTGGG-------------GGGSTT-------HIIIIIIHHHHHHHHHHHSHHHHHHEEE----HHHHHHHHHHHHHSEEEEEEEESHHHHTTT--TTSPPHHHHHHHHHHHH-TTSEEEEEE---TT--HHHHHHHGGGTS-TT-SEEEEE-HHHHHHHHH---TT----HHHHHHHHHHHHHHTT-EEEEEE---TTS-S-STHHHHHHHHHHHT--EEESHHHHHHHHHH-GGGHHHHB-TTTSSSB-HHHHHHHHHHHHHHHHHHHTSPP-----SSTTSSGGGS---TTSPPSS-TTPPTTSPPPP-PPPEEEETT-B-TTS-BS---EE-TTSPBPEEEEETTEEEEE--STT-EEEEEEEEESSS-EEEEEEEBSSS-B--EEEEETT-GGG-EEEP-B-SS--EEEEEEEESSPPSEEEEEEEEE-S---PPTT----S-S-B--EEEEEE-